Protein AF-0000000085178467 (afdb_homodimer)

Radius of gyration: 28.62 Å; Cα contacts (8 Å, |Δi|>4): 1856; chains: 2; bounding box: 77×89×68 Å

Nearest PDB structures (foldseek):
  3kfu-assembly1_C  TM=9.713E-01  e=3.709E-68  Thermus thermophilus HB8
  3kfu-assembly1_B  TM=9.721E-01  e=6.236E-68  Thermus thermophilus HB8
  3kfu-assembly1_A  TM=9.701E-01  e=4.985E-67  Thermus thermophilus HB8
  1n9w-assembly1_B  TM=9.573E-01  e=1.536E-62  Thermus thermophilus
  1n9w-assembly1_A  TM=9.645E-01  e=3.868E-62  Thermus thermophilus

Organism: NCBI:txid751945

Structure (mmCIF, N/CA/C/O backbone):
data_AF-0000000085178467-model_v1
#
loop_
_entity.id
_entity.type
_entity.pdbx_description
1 polymer 'Aspartate--tRNA(Asp/Asn) ligase'
#
loop_
_atom_site.group_PDB
_atom_site.id
_atom_site.type_symbol
_atom_site.label_atom_id
_atom_site.label_alt_id
_atom_site.label_comp_id
_atom_site.label_asym_id
_atom_site.label_entity_id
_atom_site.label_seq_id
_atom_site.pdbx_PDB_ins_code
_atom_site.Cart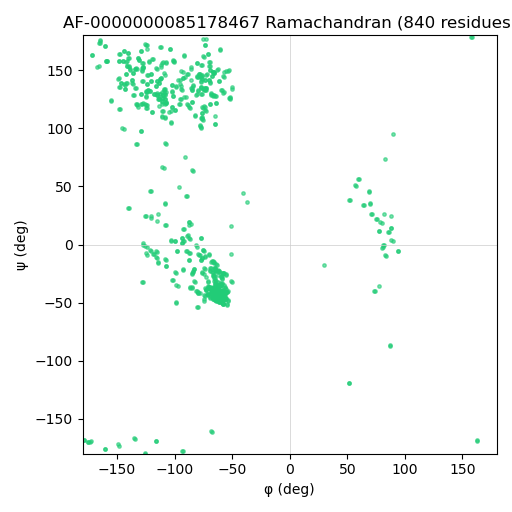n_x
_atom_site.Cartn_y
_atom_site.Cartn_z
_atom_site.occupancy
_atom_site.B_iso_or_equiv
_atom_site.auth_seq_id
_atom_site.auth_comp_id
_atom_site.auth_asym_id
_atom_site.auth_atom_id
_atom_site.pdbx_PDB_model_num
ATOM 1 N N . MET A 1 1 ? -7.258 33.625 -2.891 1 83.25 1 MET A N 1
ATOM 2 C CA . MET A 1 1 ? -7.016 32.188 -3.053 1 83.25 1 MET A CA 1
ATOM 3 C C . MET A 1 1 ? -5.52 31.891 -3.078 1 83.25 1 MET A C 1
ATOM 5 O O . MET A 1 1 ? -4.738 32.656 -3.654 1 83.25 1 MET A O 1
ATOM 9 N N . ARG A 1 2 ? -5.074 30.828 -2.461 1 95.56 2 ARG A N 1
ATOM 10 C CA . ARG A 1 2 ? -3.666 30.453 -2.385 1 95.56 2 ARG A CA 1
ATOM 11 C C . ARG A 1 2 ? -3.111 30.125 -3.766 1 95.56 2 ARG A C 1
ATOM 13 O O . ARG A 1 2 ? -3.75 29.406 -4.539 1 95.56 2 ARG A O 1
ATOM 20 N N . VAL A 1 3 ? -2.027 30.734 -4.105 1 97.88 3 VAL A N 1
ATOM 21 C CA . VAL A 1 3 ? -1.301 30.438 -5.332 1 97.88 3 VAL A CA 1
ATOM 22 C C . VAL A 1 3 ? 0.006 29.719 -4.992 1 97.88 3 VAL A C 1
ATOM 24 O O . VAL A 1 3 ? 0.707 30.109 -4.055 1 97.88 3 VAL A O 1
ATOM 27 N N . LEU A 1 4 ? 0.286 28.641 -5.715 1 97.81 4 LEU A N 1
ATOM 28 C CA . LEU A 1 4 ? 1.539 27.922 -5.512 1 97.81 4 LEU A CA 1
ATOM 29 C C . LEU A 1 4 ? 2.686 28.609 -6.242 1 97.81 4 LEU A C 1
ATOM 31 O O . LEU A 1 4 ? 2.471 29.266 -7.258 1 97.81 4 LEU A O 1
ATOM 35 N N . VAL A 1 5 ? 3.855 28.391 -5.793 1 97.31 5 VAL A N 1
ATOM 36 C CA . VAL A 1 5 ? 5.043 29.031 -6.348 1 97.31 5 VAL A CA 1
ATOM 37 C C . VAL A 1 5 ? 5.164 28.703 -7.832 1 97.31 5 VAL A C 1
ATOM 39 O O . VAL A 1 5 ? 5.453 29.578 -8.648 1 97.31 5 VAL A O 1
ATOM 42 N N . LYS A 1 6 ? 4.871 27.516 -8.211 1 95.44 6 LYS A N 1
ATOM 43 C CA . LYS A 1 6 ? 5.039 27.078 -9.594 1 95.44 6 LYS A CA 1
ATOM 44 C C . LYS A 1 6 ? 4.117 27.844 -10.531 1 95.44 6 LYS A C 1
ATOM 46 O O . LYS A 1 6 ? 4.375 27.938 -11.734 1 95.44 6 LYS A O 1
ATOM 51 N N . ASP A 1 7 ? 3.055 28.453 -10.031 1 97.12 7 ASP A N 1
ATOM 52 C CA . ASP A 1 7 ? 2.033 29.078 -10.859 1 97.12 7 ASP A CA 1
ATOM 53 C C . ASP A 1 7 ? 2.193 30.594 -10.867 1 97.12 7 ASP A C 1
ATOM 55 O O . ASP A 1 7 ? 1.408 31.312 -11.5 1 97.12 7 ASP A O 1
ATOM 59 N N . LEU A 1 8 ? 3.174 31.109 -10.25 1 97.56 8 LEU A N 1
ATOM 60 C CA . LEU A 1 8 ? 3.314 32.562 -10.016 1 97.56 8 LEU A CA 1
ATOM 61 C C . LEU A 1 8 ? 3.498 33.281 -11.336 1 97.56 8 LEU A C 1
ATOM 63 O O . LEU A 1 8 ? 3.094 34.469 -11.461 1 97.56 8 LEU A O 1
ATOM 67 N N . LYS A 1 9 ? 4.098 32.656 -12.289 1 96.88 9 LYS A N 1
ATOM 68 C CA . LYS A 1 9 ? 4.359 33.312 -13.57 1 96.88 9 LYS A CA 1
ATOM 69 C C . LYS A 1 9 ? 3.062 33.781 -14.227 1 96.88 9 LYS A C 1
ATOM 71 O O . LYS A 1 9 ? 3.051 34.781 -14.938 1 96.88 9 LYS A O 1
ATOM 76 N N . GLU A 1 10 ? 1.987 33.094 -13.945 1 97.56 10 GLU A N 1
ATOM 77 C CA . GLU A 1 10 ? 0.691 33.406 -14.539 1 97.56 10 GLU A CA 1
ATOM 78 C C . GLU A 1 10 ? 0.024 34.562 -13.797 1 97.56 10 GLU A C 1
ATOM 80 O O . GLU A 1 10 ? -1.027 35.062 -14.219 1 97.56 10 GLU A O 1
ATOM 85 N N . HIS A 1 11 ? 0.703 35.094 -12.734 1 98.06 11 HIS A N 1
ATOM 86 C CA . HIS A 1 11 ? 0.061 36.094 -11.898 1 98.06 11 HIS A CA 1
ATOM 87 C C . HIS A 1 11 ? 0.922 37.344 -11.789 1 98.06 11 HIS A C 1
ATOM 89 O O . HIS A 1 11 ? 0.85 38.062 -10.789 1 98.06 11 HIS A O 1
ATOM 95 N N . ILE A 1 12 ? 1.768 37.594 -12.719 1 97.62 12 ILE A N 1
ATOM 96 C CA . ILE A 1 12 ? 2.613 38.781 -12.711 1 97.62 12 ILE A CA 1
ATOM 97 C C . ILE A 1 12 ? 1.742 40.031 -12.711 1 97.62 12 ILE A C 1
ATOM 99 O O . ILE A 1 12 ? 0.8 40.125 -13.5 1 97.62 12 ILE A O 1
ATOM 103 N N . GLY A 1 13 ? 2.08 40.906 -11.867 1 97.94 13 GLY A N 1
ATOM 104 C CA . GLY A 1 13 ? 1.344 42.156 -11.758 1 97.94 13 GLY A CA 1
ATOM 105 C C . GLY A 1 13 ? 0.084 42.031 -10.922 1 97.94 13 GLY A C 1
ATOM 106 O O . GLY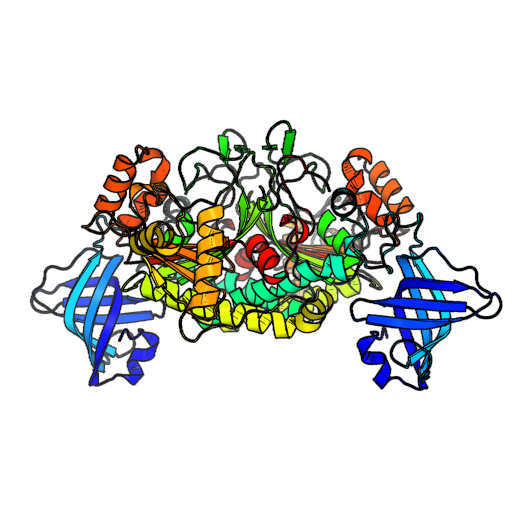 A 1 13 ? -0.607 43.031 -10.672 1 97.94 13 GLY A O 1
ATOM 107 N N . LYS A 1 14 ? -0.188 40.844 -10.422 1 98.12 14 LYS A N 1
ATOM 108 C CA . LYS A 1 14 ? -1.409 40.594 -9.664 1 98.12 14 LYS A CA 1
ATOM 109 C C . LYS A 1 14 ? -1.098 40.312 -8.195 1 98.12 14 LYS A C 1
ATOM 111 O O . LYS A 1 14 ? 0.024 39.938 -7.852 1 98.12 14 LYS A O 1
ATOM 116 N N . GLN A 1 15 ? -2.072 40.625 -7.355 1 98.12 15 GLN A N 1
ATOM 117 C CA . GLN A 1 15 ? -1.976 40.25 -5.949 1 98.12 15 GLN A CA 1
ATOM 118 C C . GLN A 1 15 ? -2.209 38.75 -5.754 1 98.12 15 GLN A C 1
ATOM 120 O O . GLN A 1 15 ? -3.131 38.188 -6.34 1 98.12 15 GLN A O 1
ATOM 125 N N . VAL A 1 16 ? -1.331 38.094 -4.957 1 98.38 16 VAL A N 1
ATOM 126 C CA . VAL A 1 16 ? -1.455 36.688 -4.676 1 98.38 16 VAL A CA 1
ATOM 127 C C . VAL A 1 16 ? -1.321 36.438 -3.174 1 98.38 16 VAL A C 1
ATOM 129 O O . VAL A 1 16 ? -0.893 37.312 -2.43 1 98.38 16 VAL A O 1
ATOM 132 N N . GLU A 1 17 ? -1.78 35.344 -2.729 1 98.44 17 GLU A N 1
ATOM 133 C CA . GLU A 1 17 ? -1.551 34.812 -1.387 1 98.44 17 GLU A CA 1
ATOM 134 C C . GLU A 1 17 ? -0.716 33.531 -1.428 1 98.44 17 GLU A C 1
ATOM 136 O O . GLU A 1 17 ? -1.05 32.594 -2.148 1 98.44 17 GLU A O 1
ATOM 141 N N . LEU A 1 18 ? 0.371 33.562 -0.674 1 98.38 18 LEU A N 1
ATOM 142 C CA . LEU A 1 18 ? 1.273 32.438 -0.592 1 98.38 18 LEU A CA 1
ATOM 143 C C . LEU A 1 18 ? 1.303 31.859 0.823 1 98.38 18 LEU A C 1
ATOM 145 O O . LEU A 1 18 ? 1.268 32.625 1.8 1 98.38 18 LEU A O 1
ATOM 149 N N . TRP A 1 19 ? 1.272 30.547 0.92 1 98.56 19 TRP A N 1
ATOM 150 C CA . TRP A 1 19 ? 1.538 29.828 2.158 1 98.56 19 TRP A CA 1
ATOM 151 C C . TRP A 1 19 ? 2.762 28.922 2.01 1 98.56 19 TRP A C 1
ATOM 153 O O . TRP A 1 19 ? 2.889 28.203 1.023 1 98.56 19 TRP A O 1
ATOM 163 N N . GLY A 1 20 ? 3.666 29.031 2.936 1 98.31 20 GLY A N 1
ATOM 164 C CA . GLY A 1 20 ? 4.863 28.203 2.875 1 98.31 20 GLY A CA 1
ATOM 165 C C . GLY A 1 20 ? 5.758 28.359 4.09 1 98.31 20 GLY A C 1
ATOM 166 O O . GLY A 1 20 ? 5.336 28.906 5.109 1 98.31 20 GLY A O 1
ATOM 167 N N . PHE A 1 21 ? 6.926 27.797 3.998 1 98 21 PHE A N 1
ATOM 168 C CA . PHE A 1 21 ? 7.918 27.859 5.066 1 98 21 PHE A CA 1
ATOM 169 C C . PHE A 1 21 ? 9 28.891 4.746 1 98 21 PHE A C 1
ATOM 171 O O . PHE A 1 21 ? 9.438 28.984 3.602 1 98 21 PHE A O 1
ATOM 178 N N . LEU A 1 22 ? 9.383 29.672 5.766 1 97.5 22 LEU A N 1
ATOM 179 C CA . LEU A 1 22 ? 10.539 30.547 5.625 1 97.5 22 LEU A CA 1
ATOM 180 C C . LEU A 1 22 ? 11.812 29.734 5.445 1 97.5 22 LEU A C 1
ATOM 182 O O . LEU A 1 22 ? 12.367 29.219 6.418 1 97.5 22 LEU A O 1
ATOM 186 N N . HIS A 1 23 ? 12.227 29.719 4.27 1 95.31 23 HIS A N 1
ATOM 187 C CA . HIS A 1 23 ? 13.367 28.875 3.902 1 95.31 23 HIS A CA 1
ATOM 188 C C . HIS A 1 23 ? 14.688 29.562 4.262 1 95.31 23 HIS A C 1
ATOM 190 O O . HIS A 1 23 ? 15.641 28.906 4.68 1 95.31 23 HIS A O 1
ATOM 196 N N . TRP A 1 24 ? 14.742 30.797 4.039 1 93.81 24 TRP A N 1
ATOM 197 C CA . TRP A 1 24 ? 15.906 31.625 4.301 1 93.81 24 TRP A CA 1
ATOM 198 C C . TRP A 1 24 ? 15.516 33.094 4.398 1 93.81 24 TRP A C 1
ATOM 200 O O . TRP A 1 24 ? 14.438 33.5 3.941 1 93.81 24 TRP A O 1
ATOM 210 N N . ARG A 1 25 ? 16.422 33.875 5.098 1 94.5 25 ARG A N 1
ATOM 211 C CA . ARG A 1 25 ? 16.094 35.281 5.223 1 94.5 25 ARG A CA 1
ATOM 212 C C . ARG A 1 25 ? 17.375 36.125 5.273 1 94.5 25 ARG A C 1
ATOM 214 O O . ARG A 1 25 ? 18.406 35.688 5.758 1 94.5 25 ARG A O 1
ATOM 221 N N . ARG A 1 26 ? 17.281 37.188 4.699 1 93.94 26 ARG A N 1
ATOM 222 C CA . ARG A 1 26 ? 18.266 38.281 4.805 1 93.94 26 ARG A CA 1
ATOM 223 C C . ARG A 1 26 ? 17.594 39.562 5.246 1 93.94 26 ARG A C 1
ATOM 225 O O . ARG A 1 26 ? 16.766 40.125 4.527 1 93.94 26 ARG A O 1
ATOM 232 N N . ASP A 1 27 ? 18 40.062 6.41 1 94.31 27 ASP A N 1
ATOM 233 C CA . ASP A 1 27 ? 17.406 41.219 7.031 1 94.31 27 ASP A CA 1
ATOM 234 C C . ASP A 1 27 ? 18.344 42.438 6.973 1 94.31 27 ASP A C 1
ATOM 236 O O . ASP A 1 27 ? 19.344 42.469 7.703 1 94.31 27 ASP A O 1
ATOM 240 N N . LEU A 1 28 ? 18.031 43.375 6.199 1 92.56 28 LEU A N 1
ATOM 241 C CA . LEU A 1 28 ? 18.828 44.594 6.039 1 92.56 28 LEU A CA 1
ATOM 242 C C . LEU A 1 28 ? 18.156 45.781 6.684 1 92.56 28 LEU A C 1
ATOM 244 O O . LEU A 1 28 ? 18.453 46.938 6.359 1 92.56 28 LEU A O 1
ATOM 248 N N . GLY A 1 29 ? 17.203 45.531 7.543 1 90.44 29 GLY A N 1
ATOM 249 C CA . GLY A 1 29 ? 16.484 46.594 8.242 1 90.44 29 GLY A CA 1
ATOM 250 C C . GLY A 1 29 ? 15.297 47.094 7.449 1 90.44 29 GLY A C 1
ATOM 251 O O . GLY A 1 29 ? 14.211 46.531 7.488 1 90.44 29 GLY A O 1
ATOM 252 N N . LYS A 1 30 ? 15.578 48.031 6.621 1 92.12 30 LYS A N 1
ATOM 253 C CA . LYS A 1 30 ? 14.508 48.656 5.863 1 92.12 30 LYS A CA 1
ATOM 254 C C . LYS A 1 30 ? 14.031 47.781 4.727 1 92.12 30 LYS A C 1
ATOM 256 O O . LYS A 1 30 ? 12.906 47.906 4.238 1 92.12 30 LYS A O 1
ATOM 261 N N . ILE A 1 31 ? 14.891 46.906 4.301 1 95.06 31 ILE A N 1
ATOM 262 C CA . ILE A 1 31 ? 14.547 45.938 3.264 1 95.06 31 ILE A CA 1
ATOM 263 C C . ILE A 1 31 ? 14.914 44.531 3.732 1 95.06 31 ILE A C 1
ATOM 265 O O . ILE A 1 31 ? 16 44.312 4.277 1 95.06 31 ILE A O 1
ATOM 269 N N . GLN A 1 32 ? 13.977 43.688 3.609 1 97.06 32 GLN A N 1
ATOM 270 C CA . GLN A 1 32 ? 14.164 42.281 3.988 1 97.06 32 GLN A CA 1
ATOM 271 C C . GLN A 1 32 ? 13.844 41.344 2.826 1 97.06 32 GLN A C 1
ATOM 273 O O . GLN A 1 32 ? 12.836 41.531 2.135 1 97.06 32 GLN A O 1
ATOM 278 N N . PHE A 1 33 ? 14.742 40.406 2.561 1 96.75 33 PHE A N 1
ATOM 279 C CA . PHE A 1 33 ? 14.555 39.375 1.542 1 96.75 33 PHE A CA 1
ATOM 280 C C . PHE A 1 33 ? 14.297 38.031 2.184 1 96.75 33 PHE A C 1
ATOM 282 O O . PHE A 1 33 ? 15.109 37.531 2.969 1 96.75 33 PHE A O 1
ATOM 289 N N . LEU A 1 34 ? 13.195 37.469 1.866 1 97.25 34 LEU A N 1
ATOM 290 C CA . LEU A 1 34 ? 12.844 36.125 2.348 1 97.25 34 LEU A CA 1
ATOM 291 C C . LEU A 1 34 ? 12.742 35.125 1.189 1 97.25 34 LEU A C 1
ATOM 293 O O . LEU A 1 34 ? 12.289 35.5 0.1 1 97.25 34 LEU A O 1
ATOM 297 N N . LEU A 1 35 ? 13.195 33.969 1.374 1 96.75 35 LEU A N 1
ATOM 298 C CA . LEU A 1 35 ? 12.859 32.844 0.495 1 96.75 35 LEU A CA 1
ATOM 299 C C . LEU A 1 35 ? 11.758 31.984 1.111 1 96.75 35 LEU A C 1
ATOM 301 O O . LEU A 1 35 ? 11.938 31.438 2.197 1 96.75 35 LEU A O 1
ATOM 305 N N . LEU A 1 36 ? 10.625 31.969 0.413 1 97.69 36 LEU A N 1
ATOM 306 C CA . LEU A 1 36 ? 9.484 31.172 0.859 1 97.69 36 LEU A CA 1
ATOM 307 C C . LEU A 1 36 ? 9.375 29.875 0.066 1 97.69 36 LEU A C 1
ATOM 309 O O . LEU A 1 36 ? 9.367 29.891 -1.167 1 97.69 36 LEU A O 1
ATOM 313 N N . ARG A 1 37 ? 9.281 28.719 0.82 1 96.56 37 ARG A N 1
ATOM 314 C CA . ARG A 1 37 ? 9.211 27.406 0.189 1 96.56 37 ARG A CA 1
ATOM 315 C C . ARG A 1 37 ? 7.84 26.781 0.387 1 96.56 37 ARG A C 1
ATOM 317 O O . ARG A 1 37 ? 7.367 26.656 1.518 1 96.56 37 ARG A O 1
ATOM 324 N N . ASP A 1 38 ? 7.211 26.453 -0.693 1 96.62 38 ASP A N 1
ATOM 325 C CA . ASP A 1 38 ? 6.055 25.562 -0.604 1 96.62 38 ASP A CA 1
ATOM 326 C C . ASP A 1 38 ? 6.316 24.25 -1.323 1 96.62 38 ASP A C 1
ATOM 328 O O . ASP A 1 38 ? 7.461 23.922 -1.633 1 96.62 38 ASP A O 1
ATOM 332 N N . ARG A 1 39 ? 5.34 23.422 -1.535 1 95.19 39 ARG A N 1
ATOM 333 C CA . ARG A 1 39 ? 5.531 22.078 -2.041 1 95.19 39 ARG A CA 1
ATOM 334 C C . ARG A 1 39 ? 5.969 22.094 -3.502 1 95.19 39 ARG A C 1
ATOM 336 O O . ARG A 1 39 ? 6.367 21.062 -4.047 1 95.19 39 ARG A O 1
ATOM 343 N N . THR A 1 40 ? 5.938 23.297 -4.152 1 95 40 THR A N 1
ATOM 344 C CA . THR A 1 40 ? 6.176 23.297 -5.59 1 95 40 THR A CA 1
ATOM 345 C C . THR A 1 40 ? 7.449 24.078 -5.922 1 95 40 THR A C 1
ATOM 347 O O . THR A 1 40 ? 7.902 24.078 -7.066 1 95 40 THR A O 1
ATOM 350 N N . GLY A 1 41 ? 7.945 24.766 -4.926 1 93.62 41 GLY A N 1
ATOM 351 C CA . GLY A 1 41 ? 9.164 25.5 -5.211 1 93.62 41 GLY A CA 1
ATOM 352 C C . GLY A 1 41 ? 9.461 26.578 -4.188 1 93.62 41 GLY A C 1
ATOM 353 O O . GLY A 1 41 ? 8.922 26.562 -3.078 1 93.62 41 GLY A O 1
ATOM 354 N N . ILE A 1 42 ? 10.43 27.453 -4.512 1 95.06 42 ILE A N 1
ATOM 355 C CA . ILE A 1 42 ? 10.898 28.531 -3.656 1 95.06 42 ILE A CA 1
ATOM 356 C C . ILE A 1 42 ? 10.773 29.859 -4.395 1 95.06 42 ILE A C 1
ATOM 358 O O . ILE A 1 42 ? 11.078 29.953 -5.586 1 95.06 42 ILE A O 1
ATOM 362 N N . VAL A 1 43 ? 10.32 30.906 -3.697 1 97.44 43 VAL A N 1
ATOM 363 C CA . VAL A 1 43 ? 10.195 32.25 -4.305 1 97.44 43 VAL A CA 1
ATOM 364 C C . VAL A 1 43 ? 10.719 33.312 -3.34 1 97.44 43 VAL A C 1
ATOM 366 O O . VAL A 1 43 ? 10.641 33.125 -2.121 1 97.44 43 VAL A O 1
ATOM 369 N N . GLN A 1 44 ? 11.273 34.344 -3.885 1 98.31 44 GLN A N 1
ATOM 370 C CA . GLN A 1 44 ? 11.727 35.469 -3.08 1 98.31 44 GLN A CA 1
ATOM 371 C C . GLN A 1 44 ? 10.555 36.375 -2.699 1 98.31 44 GLN A C 1
ATOM 373 O O . GLN A 1 44 ? 9.703 36.688 -3.539 1 98.31 44 GLN A O 1
ATOM 378 N N . VAL A 1 45 ? 10.484 36.719 -1.453 1 98.25 45 VAL A N 1
ATOM 379 C CA . VAL A 1 45 ? 9.531 37.688 -0.916 1 98.25 45 VAL A CA 1
ATOM 380 C C . VAL A 1 45 ? 10.273 38.906 -0.368 1 98.25 45 VAL A C 1
ATOM 382 O O . VAL A 1 45 ? 11.25 38.781 0.365 1 98.25 45 VAL A O 1
ATOM 385 N N . VAL A 1 46 ? 9.836 40.031 -0.771 1 97.94 46 VAL A N 1
ATOM 386 C CA . VAL A 1 46 ? 10.453 41.281 -0.309 1 97.94 46 VAL A CA 1
ATOM 387 C C . VAL A 1 46 ? 9.516 42 0.649 1 97.94 46 VAL A C 1
ATOM 389 O O . VAL A 1 46 ? 8.344 42.219 0.332 1 97.94 46 VAL A O 1
ATOM 392 N N . THR A 1 47 ? 10.047 42.344 1.735 1 96.69 47 THR A N 1
ATOM 393 C CA . THR A 1 47 ? 9.328 43.094 2.752 1 96.69 47 THR A CA 1
ATOM 394 C C . THR A 1 47 ? 10.289 44 3.535 1 96.69 47 THR A C 1
ATOM 396 O O . THR A 1 47 ? 11.406 44.25 3.084 1 96.69 47 THR A O 1
ATOM 399 N N . GLY A 1 48 ? 9.719 44.656 4.691 1 93.06 48 GLY A N 1
ATOM 400 C CA . GLY A 1 48 ? 10.617 45.5 5.477 1 93.06 48 GLY A CA 1
ATOM 401 C C . GLY A 1 48 ? 10.039 45.906 6.812 1 93.06 48 GLY A C 1
ATOM 402 O O . GLY A 1 48 ? 8.82 45.875 7 1 93.06 48 GLY A O 1
ATOM 403 N N . GLY A 1 49 ? 10.984 46.156 7.758 1 89.31 49 GLY A N 1
ATOM 404 C CA . GLY A 1 49 ? 10.656 46.812 9.008 1 89.31 49 GLY A CA 1
ATOM 405 C C . GLY A 1 49 ? 9.977 45.906 10.016 1 89.31 49 GLY A C 1
ATOM 406 O O . GLY A 1 49 ? 9.359 46.375 10.969 1 89.31 49 GLY A O 1
ATOM 407 N N . GLN A 1 50 ? 9.977 44.625 9.75 1 90.62 50 GLN A N 1
ATOM 408 C CA . GLN A 1 50 ? 9.289 43.75 10.664 1 90.62 50 GLN A CA 1
ATOM 409 C C . GLN A 1 50 ? 10.266 42.781 11.328 1 90.62 50 GLN A C 1
ATOM 411 O O . GLN A 1 50 ? 11.383 42.562 10.836 1 90.62 50 GLN A O 1
ATOM 416 N N . ARG A 1 51 ? 9.922 42.375 12.492 1 92.75 51 ARG A N 1
ATOM 417 C CA . ARG A 1 51 ? 10.664 41.312 13.148 1 92.75 51 ARG A CA 1
ATOM 418 C C . ARG A 1 51 ? 10.344 39.969 12.516 1 92.75 51 ARG A C 1
ATOM 420 O O . ARG A 1 51 ? 9.195 39.5 12.547 1 92.75 51 ARG A O 1
ATOM 427 N N . LEU A 1 52 ? 11.32 39.344 11.984 1 94.62 52 LEU A N 1
ATOM 428 C CA . LEU A 1 52 ? 11.133 38.094 11.266 1 94.62 52 LEU A CA 1
ATOM 429 C C . LEU A 1 52 ? 11.328 36.906 12.195 1 94.62 52 LEU A C 1
ATOM 431 O O . LEU A 1 52 ? 12.203 36.938 13.07 1 94.62 52 LEU A O 1
ATOM 435 N N . PRO A 1 53 ? 10.539 35.844 12.008 1 96.81 53 PRO A N 1
ATOM 436 C CA . PRO A 1 53 ? 10.742 34.625 12.781 1 96.81 53 PRO A CA 1
ATOM 437 C C . PRO A 1 53 ? 11.953 33.812 12.312 1 96.81 53 PRO A C 1
ATOM 439 O O . PRO A 1 53 ? 12.641 34.219 11.375 1 96.81 53 PRO A O 1
ATOM 442 N N . LEU A 1 54 ? 12.219 32.719 13.023 1 96.38 54 LEU A N 1
ATOM 443 C CA . LEU A 1 54 ? 13.281 31.797 12.633 1 96.38 54 LEU A CA 1
ATOM 444 C C . LEU A 1 54 ? 12.914 31.047 11.352 1 96.38 54 LEU A C 1
ATOM 446 O O . LEU A 1 54 ? 11.734 30.844 11.062 1 96.38 54 LEU A O 1
ATOM 450 N N . PRO A 1 55 ? 13.953 30.609 10.602 1 95.56 55 PRO A N 1
ATOM 451 C CA . PRO A 1 55 ? 13.68 29.75 9.453 1 95.56 55 PRO A CA 1
ATOM 452 C C . PRO A 1 55 ? 12.844 28.516 9.82 1 95.56 55 PRO A C 1
ATOM 454 O O . PRO A 1 55 ? 12.883 28.062 10.969 1 95.56 55 PRO A O 1
ATOM 457 N N . GLU A 1 56 ? 12.016 28.031 8.836 1 96.75 56 GLU A N 1
ATOM 458 C CA . GLU A 1 56 ? 11.117 26.891 8.938 1 96.75 56 GLU A CA 1
ATOM 459 C C . GLU A 1 56 ? 9.812 27.266 9.633 1 96.75 56 GLU A C 1
ATOM 461 O O . GLU A 1 56 ? 8.898 26.453 9.75 1 96.75 56 GLU A O 1
ATOM 466 N N . SER A 1 57 ? 9.727 28.531 10.07 1 98.19 57 SER A N 1
ATOM 467 C CA . SER A 1 57 ? 8.414 29.016 10.469 1 98.19 57 SER A CA 1
ATOM 468 C C . SER A 1 57 ? 7.43 28.984 9.305 1 98.19 57 SER A C 1
ATOM 470 O O . SER A 1 57 ? 7.809 29.266 8.164 1 98.19 57 SER A O 1
ATOM 472 N N . SER A 1 58 ? 6.199 28.609 9.555 1 98.5 58 SER A N 1
ATOM 473 C CA . SER A 1 58 ? 5.176 28.672 8.516 1 98.5 58 SER A CA 1
ATOM 474 C C . SER A 1 58 ? 4.574 30.062 8.414 1 98.5 58 SER A C 1
ATOM 476 O O . SER A 1 58 ? 4.273 30.703 9.422 1 98.5 58 SER A O 1
ATOM 478 N N . LEU A 1 59 ? 4.402 30.516 7.137 1 98.44 59 LEU A N 1
ATOM 479 C CA . LEU A 1 59 ? 3.994 31.891 6.891 1 98.44 59 LEU A CA 1
ATOM 480 C C . LEU A 1 59 ? 2.855 31.938 5.879 1 98.44 59 LEU A C 1
ATOM 482 O O . LEU A 1 59 ? 2.727 31.062 5.031 1 98.44 59 LEU A O 1
ATOM 486 N N . ARG A 1 60 ? 2.049 32.969 6.02 1 98.38 60 ARG A N 1
ATOM 487 C CA . ARG A 1 60 ? 1.119 33.438 5.004 1 98.38 60 ARG A CA 1
ATOM 488 C C . ARG A 1 60 ? 1.524 34.812 4.5 1 98.38 60 ARG A C 1
ATOM 490 O O . ARG A 1 60 ? 1.721 35.75 5.293 1 98.38 60 ARG A O 1
ATOM 497 N N . VAL A 1 61 ? 1.683 34.969 3.203 1 98.25 61 VAL A N 1
ATOM 498 C CA . VAL A 1 61 ? 2.141 36.219 2.615 1 98.25 61 VAL A CA 1
ATOM 499 C C . VAL A 1 61 ? 1.142 36.688 1.561 1 98.25 61 VAL A C 1
ATOM 501 O O . VAL A 1 61 ? 0.726 35.906 0.699 1 98.25 61 VAL A O 1
ATOM 504 N N . ARG A 1 62 ? 0.689 37.875 1.645 1 98.38 62 ARG A N 1
ATOM 505 C CA . ARG A 1 62 ? -0.084 38.531 0.603 1 98.38 62 ARG A CA 1
ATOM 506 C C . ARG A 1 62 ? 0.725 39.656 -0.054 1 98.38 62 ARG A C 1
ATOM 508 O O . ARG A 1 62 ? 1.342 40.469 0.635 1 98.38 62 ARG A O 1
ATOM 515 N N . GLY A 1 63 ? 0.781 39.625 -1.351 1 98.31 63 GLY A N 1
ATOM 516 C CA . GLY A 1 63 ? 1.55 40.656 -2.049 1 98.31 63 GLY A CA 1
ATOM 517 C C . GLY A 1 63 ? 1.39 40.594 -3.557 1 98.31 63 GLY A C 1
ATOM 518 O O . GLY A 1 63 ? 0.546 39.844 -4.066 1 98.31 63 GLY A O 1
ATOM 519 N N . VAL A 1 64 ? 2.258 41.375 -4.301 1 98.5 64 VAL A N 1
ATOM 520 C CA . VAL A 1 64 ? 2.164 41.5 -5.75 1 98.5 64 VAL A CA 1
ATOM 521 C C . VAL A 1 64 ? 3.357 40.812 -6.406 1 98.5 64 VAL A C 1
ATOM 523 O O . VAL A 1 64 ? 4.504 41 -5.992 1 98.5 64 VAL A O 1
ATOM 526 N N . VAL A 1 65 ? 3.027 39.969 -7.414 1 98.38 65 VAL A N 1
ATOM 527 C CA . VAL A 1 65 ? 4.09 39.281 -8.141 1 98.38 65 VAL A CA 1
ATOM 528 C C . VAL A 1 65 ? 4.75 40.25 -9.125 1 98.38 65 VAL A C 1
ATOM 530 O O . VAL A 1 65 ? 4.062 40.938 -9.906 1 98.38 65 VAL A O 1
ATOM 533 N N . VAL A 1 66 ? 6.059 40.344 -9.117 1 98.12 66 VAL A N 1
ATOM 534 C CA . VAL A 1 66 ? 6.777 41.219 -10.055 1 98.12 66 VAL A CA 1
ATOM 535 C C . VAL A 1 66 ? 7.957 40.469 -10.656 1 98.12 66 VAL A C 1
ATOM 537 O O . VAL A 1 66 ? 8.469 39.5 -10.055 1 98.12 66 VAL A O 1
ATOM 540 N N . GLU A 1 67 ? 8.281 40.844 -11.805 1 97.25 67 GLU A N 1
ATOM 541 C CA . GLU A 1 67 ? 9.5 40.312 -12.406 1 97.25 67 GLU A CA 1
ATOM 542 C C . GLU A 1 67 ? 10.742 40.938 -11.758 1 97.25 67 GLU A C 1
ATOM 544 O O . GLU A 1 67 ? 10.758 42.125 -11.438 1 97.25 67 GLU A O 1
ATOM 549 N N . SER A 1 68 ? 11.594 40.062 -11.484 1 95.25 68 SER A N 1
ATOM 550 C CA . SER A 1 68 ? 12.875 40.5 -10.922 1 95.25 68 SER A CA 1
ATOM 551 C C . SER A 1 68 ? 14.016 39.594 -11.422 1 95.25 68 SER A C 1
ATOM 553 O O . SER A 1 68 ? 14.266 38.531 -10.875 1 95.25 68 SER A O 1
ATOM 555 N N . PRO A 1 69 ? 14.727 40.062 -12.383 1 91.25 69 PRO A N 1
ATOM 556 C CA . PRO A 1 69 ? 15.805 39.25 -12.969 1 91.25 69 PRO A CA 1
ATOM 557 C C . PRO A 1 69 ? 16.844 38.812 -11.938 1 91.25 69 PRO A C 1
ATOM 559 O O . PRO A 1 69 ? 17.5 37.812 -12.109 1 91.25 69 PRO A O 1
ATOM 562 N N . LYS A 1 70 ? 16.969 39.562 -10.859 1 90.75 70 LYS A N 1
ATOM 563 C CA . LYS A 1 70 ? 17.984 39.281 -9.852 1 90.75 70 LYS A CA 1
ATOM 564 C C . LYS A 1 70 ? 17.5 38.219 -8.859 1 90.75 70 LYS A C 1
ATOM 566 O O . LYS A 1 70 ? 18.297 37.625 -8.148 1 90.75 70 LYS A O 1
ATOM 571 N N . ALA A 1 71 ? 16.234 38.062 -8.719 1 91.19 71 ALA A N 1
ATOM 572 C CA . ALA A 1 71 ? 15.672 37.094 -7.777 1 91.19 71 ALA A CA 1
ATOM 573 C C . ALA A 1 71 ? 15.789 35.656 -8.32 1 91.19 71 ALA A C 1
ATOM 575 O O . ALA A 1 71 ? 15.727 35.438 -9.531 1 91.19 71 ALA A O 1
ATOM 576 N N . PRO A 1 72 ? 16.016 34.688 -7.434 1 85.25 72 PRO A N 1
ATOM 577 C CA . PRO A 1 72 ? 15.945 33.312 -7.879 1 85.25 72 PRO A CA 1
ATOM 578 C C . PRO A 1 72 ? 14.648 32.969 -8.617 1 85.25 72 PRO A C 1
ATOM 580 O O . PRO A 1 72 ? 13.555 33.25 -8.109 1 85.25 72 PRO A O 1
ATOM 583 N N . GLY A 1 73 ? 14.719 32.406 -9.852 1 86.5 73 GLY A N 1
ATOM 584 C CA . GLY A 1 73 ? 13.555 32.062 -10.656 1 86.5 73 GLY A CA 1
ATOM 585 C C . GLY A 1 73 ? 13.016 33.25 -11.445 1 86.5 73 GLY A C 1
ATOM 586 O O . GLY A 1 73 ? 12.086 33.094 -12.242 1 86.5 73 GLY A O 1
ATOM 587 N N . GLY A 1 74 ? 13.5 34.469 -11.188 1 93.5 74 GLY A N 1
ATOM 588 C CA . GLY A 1 74 ? 13.18 35.625 -12 1 93.5 74 GLY A CA 1
ATOM 589 C C . GLY A 1 74 ? 11.93 36.375 -11.539 1 93.5 74 GLY A C 1
ATOM 590 O O . GLY A 1 74 ? 11.422 37.25 -12.234 1 93.5 74 GLY A O 1
ATOM 591 N N . LEU A 1 75 ? 11.344 35.906 -10.438 1 97.06 75 LEU A N 1
ATOM 592 C CA . LEU A 1 75 ? 10.141 36.5 -9.875 1 97.06 75 LEU A CA 1
ATOM 593 C C . LEU A 1 75 ? 10.32 36.812 -8.398 1 97.06 75 LEU A C 1
ATOM 595 O O . LEU A 1 75 ? 11.109 36.156 -7.711 1 97.06 75 LEU A O 1
ATOM 599 N N . GLU A 1 76 ? 9.695 37.75 -7.938 1 98.06 76 GLU A N 1
ATOM 600 C CA . GLU A 1 76 ? 9.586 38.031 -6.504 1 98.06 76 GLU A CA 1
ATOM 601 C C . GLU A 1 76 ? 8.195 38.531 -6.145 1 98.06 76 GLU A C 1
ATOM 603 O O . GLU A 1 76 ? 7.43 38.938 -7.02 1 98.06 76 GLU A O 1
ATOM 608 N N . VAL A 1 77 ? 7.852 38.375 -4.922 1 98.44 77 VAL A N 1
ATOM 609 C CA . VAL A 1 77 ? 6.578 38.875 -4.41 1 98.44 77 VAL A CA 1
ATOM 610 C C . VAL A 1 77 ? 6.824 40.031 -3.459 1 98.44 77 VAL A C 1
ATOM 612 O O . VAL A 1 77 ? 7.516 39.906 -2.451 1 98.44 77 VAL A O 1
ATOM 615 N N . GLN A 1 78 ? 6.363 41.219 -3.857 1 98.31 78 GLN A N 1
ATOM 616 C CA . GLN A 1 78 ? 6.387 42.344 -2.961 1 98.31 78 GLN A CA 1
ATOM 617 C C . GLN A 1 78 ? 5.277 42.25 -1.913 1 98.31 78 GLN A C 1
ATOM 619 O O . GLN A 1 78 ? 4.113 42.531 -2.205 1 98.31 78 GLN A O 1
ATOM 624 N N . ALA A 1 79 ? 5.688 42 -0.664 1 97.94 79 ALA A N 1
ATOM 625 C CA . ALA A 1 79 ? 4.727 41.656 0.386 1 97.94 79 ALA A CA 1
ATOM 626 C C . ALA A 1 79 ? 3.99 42.906 0.87 1 97.94 79 ALA A C 1
ATOM 628 O O . ALA A 1 79 ? 4.605 43.969 1.08 1 97.94 79 ALA A O 1
ATOM 629 N N . GLU A 1 80 ? 2.746 42.781 0.993 1 97.25 80 GLU A N 1
ATOM 630 C CA . GLU A 1 80 ? 1.897 43.781 1.622 1 97.25 80 GLU A CA 1
ATOM 631 C C . GLU A 1 80 ? 1.521 43.375 3.043 1 97.25 80 GLU A C 1
ATOM 633 O O . GLU A 1 80 ? 1.242 44.219 3.885 1 97.25 80 GLU A O 1
ATOM 638 N N . ALA A 1 81 ? 1.441 42.125 3.213 1 97 81 ALA A N 1
ATOM 639 C CA . ALA A 1 81 ? 1.151 41.562 4.531 1 97 81 ALA A CA 1
ATOM 640 C C . ALA A 1 81 ? 1.877 40.219 4.73 1 97 81 ALA A C 1
ATOM 642 O O . ALA A 1 81 ? 1.979 39.406 3.805 1 97 81 ALA A O 1
ATOM 643 N N . LEU A 1 82 ? 2.414 40.031 5.918 1 97.19 82 LEU A N 1
ATOM 644 C CA . LEU A 1 82 ? 3.09 38.781 6.324 1 97.19 82 LEU A CA 1
ATOM 645 C C . LEU A 1 82 ? 2.596 38.344 7.688 1 97.19 82 LEU A C 1
ATOM 647 O O . LEU A 1 82 ? 2.662 39.062 8.664 1 97.19 82 LEU A O 1
ATOM 651 N N . GLU A 1 83 ? 2.014 37.125 7.711 1 97.69 83 GLU A N 1
ATOM 652 C CA . GLU A 1 83 ? 1.503 36.531 8.945 1 97.69 83 GLU A CA 1
ATOM 653 C C . GLU A 1 83 ? 2.268 35.281 9.305 1 97.69 83 GLU A C 1
ATOM 655 O O . GLU A 1 83 ? 2.455 34.375 8.461 1 97.69 83 GLU A O 1
ATOM 660 N N . VAL A 1 84 ? 2.754 35.188 10.531 1 97.94 84 VAL A N 1
ATOM 661 C CA . VAL A 1 84 ? 3.371 33.969 11.031 1 97.94 84 VAL A CA 1
ATOM 662 C C . VAL A 1 84 ? 2.291 33 11.5 1 97.94 84 VAL A C 1
ATOM 664 O O . VAL A 1 84 ? 1.636 33.219 12.516 1 97.94 84 VAL A O 1
ATOM 667 N N . LEU A 1 85 ? 2.092 31.891 10.781 1 97.69 85 LEU A N 1
ATOM 668 C CA . LEU A 1 85 ? 1.1 30.891 11.141 1 97.69 85 LEU A CA 1
ATOM 669 C C . LEU A 1 85 ? 1.572 30.062 12.336 1 97.69 85 LEU A C 1
ATOM 671 O O . LEU A 1 85 ? 0.798 29.797 13.258 1 97.69 85 LEU A O 1
ATOM 675 N N . SER A 1 86 ? 2.801 29.609 12.273 1 98 86 SER A N 1
ATOM 676 C CA . SER A 1 86 ? 3.477 28.875 13.344 1 98 86 SER A CA 1
ATOM 677 C C . SER A 1 86 ? 4.977 29.156 13.344 1 98 86 SER A C 1
ATOM 679 O O . SER A 1 86 ? 5.664 28.875 12.359 1 98 86 SER A O 1
ATOM 681 N N . PRO A 1 87 ? 5.461 29.766 14.414 1 97.75 87 PRO A N 1
ATOM 682 C CA . PRO A 1 87 ? 6.891 30.078 14.461 1 97.75 87 PRO A CA 1
ATOM 683 C C . PRO A 1 87 ? 7.75 28.859 14.789 1 97.75 87 PRO A C 1
ATOM 685 O O . PRO A 1 87 ? 7.328 27.984 15.555 1 97.75 87 PRO A O 1
ATOM 688 N N . ALA A 1 88 ? 8.914 28.828 14.188 1 97.5 88 ALA A N 1
ATOM 689 C CA . ALA A 1 88 ? 9.938 27.906 14.688 1 97.5 88 ALA A CA 1
ATOM 690 C C . ALA A 1 88 ? 10.453 28.359 16.047 1 97.5 88 ALA A C 1
ATOM 692 O O . ALA A 1 88 ? 10.672 29.562 16.266 1 97.5 88 ALA A O 1
ATOM 693 N N . LEU A 1 89 ? 10.648 27.422 16.891 1 97.62 89 LEU A N 1
ATOM 694 C CA . LEU A 1 89 ? 11.047 27.75 18.25 1 97.62 89 LEU A CA 1
ATOM 695 C C . LEU A 1 89 ? 12.547 27.578 18.438 1 97.62 89 LEU A C 1
ATOM 697 O O . LEU A 1 89 ? 13.141 28.172 19.344 1 97.62 89 LEU A O 1
ATOM 701 N N . GLU A 1 90 ? 13.109 26.75 17.594 1 95.38 90 GLU A N 1
ATOM 702 C CA . GLU A 1 90 ? 14.539 26.453 17.625 1 95.38 90 GLU A CA 1
ATOM 703 C C . GLU A 1 90 ? 15.117 26.391 16.203 1 95.38 90 GLU A C 1
ATOM 705 O O . GLU A 1 90 ? 14.383 26.125 15.25 1 95.38 90 GLU A O 1
ATOM 710 N N . PRO A 1 91 ? 16.406 26.75 16.125 1 93.75 91 PRO A N 1
ATOM 711 C CA . PRO A 1 91 ? 17.031 26.469 14.828 1 93.75 91 PRO A CA 1
ATOM 712 C C . PRO A 1 91 ? 17.062 24.984 14.492 1 93.75 91 PRO A C 1
ATOM 714 O O . PRO A 1 91 ? 17.094 24.141 15.398 1 93.75 91 PRO A O 1
ATOM 717 N N . THR A 1 92 ? 17.031 24.75 13.266 1 91.12 92 THR A N 1
ATOM 718 C CA . THR A 1 92 ? 17.125 23.344 12.852 1 91.12 92 THR A CA 1
ATOM 719 C C . THR A 1 92 ? 18.5 22.781 13.18 1 91.12 92 THR A C 1
ATOM 721 O O . THR A 1 92 ? 19.5 23.5 13.172 1 91.12 92 THR A O 1
ATOM 724 N N . PRO A 1 93 ? 18.5 21.5 13.461 1 86.19 93 PRO A N 1
ATOM 725 C CA . PRO A 1 93 ? 19.797 20.891 13.766 1 86.19 93 PRO A CA 1
ATOM 726 C C . PRO A 1 93 ? 20.75 20.906 12.578 1 86.19 93 PRO A C 1
ATOM 728 O O . PRO A 1 93 ? 21.969 20.75 12.758 1 86.19 93 PRO A O 1
ATOM 731 N N . VAL A 1 94 ? 20.172 21 11.406 1 85.25 94 VAL A N 1
ATOM 732 C CA . VAL A 1 94 ? 20.953 21.109 10.18 1 85.25 94 VAL A CA 1
ATOM 733 C C . VAL A 1 94 ? 20.484 22.328 9.375 1 85.25 94 VAL A C 1
ATOM 735 O O . VAL A 1 94 ? 19.344 22.766 9.523 1 85.25 94 VAL A O 1
ATOM 738 N N . GLU A 1 95 ? 21.438 22.828 8.633 1 84.38 95 GLU A N 1
ATOM 739 C CA . GLU A 1 95 ? 21.047 23.922 7.75 1 84.38 95 GLU A CA 1
ATOM 740 C C . GLU A 1 95 ? 20.328 23.406 6.512 1 84.38 95 GLU A C 1
ATOM 742 O O . GLU A 1 95 ? 20.953 23.016 5.531 1 84.38 95 GLU A O 1
ATOM 747 N N . ILE A 1 96 ? 19.125 23.5 6.449 1 84.81 96 ILE A N 1
ATOM 748 C CA . ILE A 1 96 ? 18.25 22.891 5.449 1 84.81 96 ILE A CA 1
ATOM 749 C C . ILE A 1 96 ? 18.594 23.438 4.066 1 84.81 96 ILE A C 1
ATOM 751 O O . ILE A 1 96 ? 18.719 22.688 3.104 1 84.81 96 ILE A O 1
ATOM 755 N N . PRO A 1 97 ? 18.922 24.781 3.963 1 75.94 97 PRO A N 1
ATOM 756 C CA . PRO A 1 97 ? 19.203 25.297 2.619 1 75.94 97 PRO A CA 1
ATOM 757 C C . PRO A 1 97 ? 20.547 24.828 2.078 1 75.94 97 PRO A C 1
ATOM 759 O O . PRO A 1 97 ? 20.781 24.891 0.871 1 75.94 97 PRO A O 1
ATOM 762 N N . LYS A 1 98 ? 21.516 24.547 2.982 1 69.12 98 LYS A N 1
ATOM 763 C CA . LYS A 1 98 ? 22.859 24.156 2.561 1 69.12 98 LYS A CA 1
ATOM 764 C C . LYS A 1 98 ? 23 22.625 2.545 1 69.12 98 LYS A C 1
ATOM 766 O O . LYS A 1 98 ? 23.641 22.047 3.426 1 69.12 98 LYS A O 1
ATOM 771 N N . GLU A 1 99 ? 22.156 21.953 1.988 1 60.84 99 GLU A N 1
ATOM 772 C CA . GLU A 1 99 ? 21.906 20.516 2.082 1 60.84 99 GLU A CA 1
ATOM 773 C C . GLU A 1 99 ? 23.188 19.719 1.857 1 60.84 99 GLU A C 1
ATOM 775 O O . GLU A 1 99 ? 23.141 18.5 1.659 1 60.84 99 GLU A O 1
ATOM 780 N N . GLU A 1 100 ? 24.328 20.312 1.93 1 59.5 100 GLU A N 1
ATOM 781 C CA . GLU A 1 100 ? 25.359 19.312 1.696 1 59.5 100 GLU A CA 1
ATOM 782 C C . GLU A 1 100 ? 25.375 18.266 2.814 1 59.5 100 GLU A C 1
ATOM 784 O O . GLU A 1 100 ? 25.125 18.594 3.977 1 59.5 100 GLU A O 1
ATOM 789 N N . TRP A 1 101 ? 24.984 17.047 2.533 1 54.94 101 TRP A N 1
ATOM 790 C CA . TRP A 1 101 ? 25.016 15.867 3.381 1 54.94 101 TRP A CA 1
ATOM 791 C C . TRP A 1 101 ? 26.266 15.852 4.246 1 54.94 101 TRP A C 1
ATOM 793 O O . TRP A 1 101 ? 26.844 14.789 4.504 1 54.94 101 TRP A O 1
ATOM 803 N N . ARG A 1 102 ? 26.609 17.078 4.645 1 57 102 ARG A N 1
ATOM 804 C CA . ARG A 1 102 ? 27.859 17.141 5.414 1 57 102 ARG A CA 1
ATOM 805 C C . ARG A 1 102 ? 27.625 16.734 6.867 1 57 102 ARG A C 1
ATOM 807 O O . ARG A 1 102 ? 28.562 16.531 7.621 1 57 102 ARG A O 1
ATOM 814 N N . ALA A 1 103 ? 26.391 16.609 7.105 1 68.06 103 ALA A N 1
ATOM 815 C CA . ALA A 1 103 ? 26.172 16.141 8.477 1 68.06 103 ALA A CA 1
ATOM 816 C C . ALA A 1 103 ? 26.422 14.641 8.602 1 68.06 103 ALA A C 1
ATOM 818 O O . ALA A 1 103 ? 26.281 13.898 7.625 1 68.06 103 ALA A O 1
ATOM 819 N N . HIS A 1 104 ? 26.891 14.312 9.695 1 77.88 104 HIS A N 1
ATOM 820 C CA . HIS A 1 104 ? 27.078 12.898 10.008 1 77.88 104 HIS A CA 1
ATOM 821 C C . HIS A 1 104 ? 25.812 12.102 9.727 1 77.88 104 HIS A C 1
ATOM 823 O O . HIS A 1 104 ? 24.703 12.562 10.031 1 77.88 104 HIS A O 1
ATOM 829 N N . PRO A 1 105 ? 25.969 11.008 9.094 1 77.12 105 PRO A N 1
ATOM 830 C CA . PRO A 1 105 ? 24.812 10.188 8.742 1 77.12 105 PRO A CA 1
ATOM 831 C C . PRO A 1 105 ? 23.891 9.922 9.922 1 77.12 105 PRO A C 1
ATOM 833 O O . PRO A 1 105 ? 22.656 9.938 9.773 1 77.12 105 PRO A O 1
ATOM 836 N N . ASP A 1 106 ? 24.422 9.844 11.047 1 79 106 ASP A N 1
ATOM 837 C CA . ASP A 1 106 ? 23.625 9.555 12.234 1 79 106 ASP A CA 1
ATOM 838 C C . ASP A 1 106 ? 22.734 10.742 12.602 1 79 106 ASP A C 1
ATOM 840 O O . ASP A 1 106 ? 21.609 10.555 13.062 1 79 106 ASP A O 1
ATOM 844 N N . THR A 1 107 ? 23.281 11.922 12.406 1 82.56 107 THR A N 1
ATOM 845 C CA . THR A 1 107 ? 22.516 13.117 12.695 1 82.56 107 THR A CA 1
ATOM 846 C C . THR A 1 107 ? 21.328 13.242 11.742 1 82.56 107 THR A C 1
ATOM 848 O O . THR A 1 107 ? 20.219 13.562 12.164 1 82.56 107 THR A O 1
ATOM 851 N N . LEU A 1 108 ? 21.578 12.922 10.539 1 85.12 108 LEU A N 1
ATOM 852 C CA . LEU A 1 108 ? 20.531 13 9.531 1 85.12 108 LEU A CA 1
ATOM 853 C C . LEU A 1 108 ? 19.406 12.008 9.836 1 85.12 108 LEU A C 1
ATOM 855 O O . LEU A 1 108 ? 18.234 12.328 9.672 1 85.12 108 LEU A O 1
ATOM 859 N N . LEU A 1 109 ? 19.828 10.922 10.336 1 88.44 109 LEU A N 1
ATOM 860 C CA . LEU A 1 109 ? 18.844 9.875 10.602 1 88.44 109 LEU A CA 1
ATOM 861 C C . LEU A 1 109 ? 18.156 10.109 11.945 1 88.44 109 LEU A C 1
ATOM 863 O O . LEU A 1 109 ? 16.969 9.797 12.102 1 88.44 109 LEU A O 1
ATOM 867 N N . GLU A 1 110 ? 18.891 10.695 12.844 1 86.81 110 GLU A N 1
ATOM 868 C CA . GLU A 1 110 ? 18.344 10.969 14.172 1 86.81 110 GLU A CA 1
ATOM 869 C C . GLU A 1 110 ? 17.281 12.055 14.117 1 86.81 110 GLU A C 1
ATOM 871 O O . GLU A 1 110 ? 16.266 11.977 14.82 1 86.81 110 GLU A O 1
ATOM 876 N N . TYR A 1 111 ? 17.484 13.039 13.297 1 89 111 TYR A N 1
ATOM 877 C CA . TYR A 1 111 ? 16.578 14.18 13.234 1 89 111 TYR A CA 1
ATOM 878 C C . TYR A 1 111 ? 15.75 14.156 11.953 1 89 111 TYR A C 1
ATOM 880 O O . TYR A 1 111 ? 15.453 15.203 11.375 1 89 111 TYR A O 1
ATOM 888 N N . ARG A 1 112 ? 15.414 12.906 11.539 1 90.94 112 ARG A N 1
ATOM 889 C CA . ARG A 1 112 ? 14.688 12.734 10.281 1 90.94 112 ARG A CA 1
ATOM 890 C C . ARG A 1 112 ? 13.406 13.562 10.273 1 90.94 112 ARG A C 1
ATOM 892 O O . ARG A 1 112 ? 12.977 14.047 9.227 1 90.94 112 ARG A O 1
ATOM 899 N N . TYR A 1 113 ? 12.867 13.844 11.445 1 88.75 113 TYR A N 1
ATOM 900 C CA . TYR A 1 113 ? 11.602 14.562 11.555 1 88.75 113 TYR A CA 1
ATOM 901 C C . TYR A 1 113 ? 11.734 15.992 11.039 1 88.75 113 TYR A C 1
ATOM 903 O O . TYR A 1 113 ? 10.734 16.641 10.727 1 88.75 113 TYR A O 1
ATOM 911 N N . VAL A 1 114 ? 12.992 16.5 10.867 1 90.88 114 VAL A N 1
ATOM 912 C CA . VAL A 1 114 ? 13.156 17.859 10.359 1 90.88 114 VAL A CA 1
ATOM 913 C C . VAL A 1 114 ? 14.094 17.844 9.156 1 90.88 114 VAL A C 1
ATOM 915 O O . VAL A 1 114 ? 13.906 18.609 8.211 1 90.88 114 VAL A O 1
ATOM 918 N N . THR A 1 115 ? 15.07 16.922 9.148 1 90.75 115 THR A N 1
ATOM 919 C CA . THR A 1 115 ? 16.062 16.922 8.078 1 90.75 115 THR A CA 1
ATOM 920 C C . THR A 1 115 ? 15.414 16.578 6.738 1 90.75 115 THR A C 1
ATOM 922 O O . THR A 1 115 ? 15.891 17 5.684 1 90.75 115 THR A O 1
ATOM 925 N N . LEU A 1 116 ? 14.32 15.906 6.742 1 94.19 116 LEU A N 1
ATOM 926 C CA . LEU A 1 116 ? 13.625 15.523 5.52 1 94.19 116 LEU A CA 1
ATOM 927 C C . LEU A 1 116 ? 13.047 16.75 4.816 1 94.19 116 LEU A C 1
ATOM 929 O O . LEU A 1 116 ? 12.641 16.656 3.654 1 94.19 116 LEU A O 1
ATOM 933 N N . ARG A 1 117 ? 12.977 17.859 5.484 1 93.94 117 ARG A N 1
ATOM 934 C CA . ARG A 1 117 ? 12.492 19.078 4.84 1 93.94 117 ARG A CA 1
ATOM 935 C C . ARG A 1 117 ? 13.484 19.578 3.791 1 93.94 117 ARG A C 1
ATOM 937 O O . ARG A 1 117 ? 13.141 20.406 2.949 1 93.94 117 ARG A O 1
ATOM 944 N N . GLY A 1 118 ? 14.734 19.125 3.916 1 91.38 118 GLY A N 1
ATOM 945 C CA . GLY A 1 118 ? 15.711 19.438 2.889 1 91.38 118 GLY A CA 1
ATOM 946 C C . GLY A 1 118 ? 15.422 18.781 1.557 1 91.38 118 GLY A C 1
ATOM 947 O O . GLY A 1 118 ? 14.977 17.625 1.514 1 91.38 118 GLY A O 1
ATOM 948 N N . GLU A 1 119 ? 15.719 19.453 0.476 1 90.38 119 GLU A N 1
ATOM 949 C CA . GLU A 1 119 ? 15.375 18.984 -0.864 1 90.38 119 GLU A CA 1
ATOM 950 C C . GLU A 1 119 ? 16.094 17.672 -1.192 1 90.38 119 GLU A C 1
ATOM 952 O O . GLU A 1 119 ? 15.484 16.75 -1.746 1 90.38 119 GLU A O 1
ATOM 957 N N . LYS A 1 120 ? 17.328 17.578 -0.899 1 91.19 120 LYS A N 1
ATOM 958 C CA . LYS A 1 120 ? 18.094 16.375 -1.208 1 91.19 120 LYS A CA 1
ATOM 959 C C . LYS A 1 120 ? 17.656 15.211 -0.318 1 91.19 120 LYS A C 1
ATOM 961 O O . LYS A 1 120 ? 17.578 14.07 -0.774 1 91.19 120 LYS A O 1
ATOM 966 N N . ALA A 1 121 ? 17.344 15.539 0.953 1 92.81 121 ALA A N 1
ATOM 967 C CA . ALA A 1 121 ? 17 14.492 1.909 1 92.81 121 ALA A CA 1
ATOM 968 C C . ALA A 1 121 ? 15.641 13.875 1.565 1 92.81 121 ALA A C 1
ATOM 970 O O . ALA A 1 121 ? 15.438 12.672 1.761 1 92.81 121 ALA A O 1
ATOM 971 N N . ARG A 1 122 ? 14.711 14.68 1.09 1 95.56 122 ARG A N 1
ATOM 972 C CA . ARG A 1 122 ? 13.375 14.156 0.822 1 95.56 122 ARG A CA 1
ATOM 973 C C . ARG A 1 122 ? 13.289 13.578 -0.584 1 95.56 122 ARG A C 1
ATOM 975 O O . ARG A 1 122 ? 12.328 12.875 -0.912 1 95.56 122 ARG A O 1
ATOM 982 N N . ALA A 1 123 ? 14.258 13.836 -1.441 1 96.56 123 ALA A N 1
ATOM 983 C CA . ALA A 1 123 ? 14.227 13.477 -2.857 1 96.56 123 ALA A CA 1
ATOM 984 C C . ALA A 1 123 ? 14.07 11.969 -3.039 1 96.56 123 ALA A C 1
ATOM 986 O O . ALA A 1 123 ? 13.242 11.516 -3.828 1 96.56 123 ALA A O 1
ATOM 987 N N . PRO A 1 124 ? 14.82 11.125 -2.271 1 97.75 124 PRO A N 1
ATOM 988 C CA . PRO A 1 124 ? 14.672 9.68 -2.457 1 97.75 124 PRO A CA 1
ATOM 989 C C . PRO A 1 124 ? 13.242 9.195 -2.203 1 97.75 124 PRO A C 1
ATOM 991 O O . PRO A 1 124 ? 12.773 8.273 -2.875 1 97.75 124 PRO A O 1
ATOM 994 N N . LEU A 1 125 ? 12.594 9.836 -1.253 1 98.25 125 LEU A N 1
ATOM 995 C CA . LEU A 1 125 ? 11.234 9.422 -0.909 1 98.25 125 LEU A CA 1
ATOM 996 C C . LEU A 1 125 ? 10.266 9.742 -2.043 1 98.25 125 LEU A C 1
ATOM 998 O O . LEU A 1 125 ? 9.359 8.953 -2.328 1 98.25 125 LEU A O 1
ATOM 1002 N N . ARG A 1 126 ? 10.492 10.844 -2.664 1 98.19 126 ARG A N 1
ATOM 1003 C CA . ARG A 1 126 ? 9.68 11.203 -3.818 1 98.19 126 ARG A CA 1
ATOM 1004 C C . ARG A 1 126 ? 9.906 10.234 -4.977 1 98.19 126 ARG A C 1
ATOM 1006 O O . ARG A 1 126 ? 8.953 9.812 -5.637 1 98.19 126 ARG A O 1
ATOM 1013 N N . VAL A 1 127 ? 11.117 9.922 -5.234 1 98.69 127 VAL A N 1
ATOM 1014 C CA . VAL A 1 127 ? 11.461 8.992 -6.305 1 98.69 127 VAL A CA 1
ATOM 1015 C C . VAL A 1 127 ? 10.852 7.621 -6.012 1 98.69 127 VAL A C 1
ATOM 1017 O O . VAL A 1 127 ? 10.281 6.988 -6.902 1 98.69 127 VAL A O 1
ATOM 1020 N N . GLN A 1 128 ? 10.961 7.176 -4.805 1 98.81 128 GLN A N 1
ATOM 1021 C CA . GLN A 1 128 ? 10.414 5.879 -4.422 1 98.81 128 GLN A CA 1
ATOM 1022 C C . GLN A 1 128 ? 8.898 5.84 -4.617 1 98.81 128 GLN A C 1
ATOM 1024 O O . GLN A 1 128 ? 8.359 4.848 -5.109 1 98.81 128 GLN A O 1
ATOM 1029 N N . ALA A 1 129 ? 8.242 6.898 -4.199 1 98.75 129 ALA A N 1
ATOM 1030 C CA . ALA A 1 129 ? 6.801 6.98 -4.41 1 98.75 129 ALA A CA 1
ATOM 1031 C C . ALA A 1 129 ? 6.453 6.832 -5.887 1 98.75 129 ALA A C 1
ATOM 1033 O O . ALA A 1 129 ? 5.496 6.145 -6.238 1 98.75 129 ALA A O 1
ATOM 1034 N N . ALA A 1 130 ? 7.215 7.48 -6.719 1 98.69 130 ALA A N 1
ATOM 1035 C CA . ALA A 1 130 ? 6.984 7.402 -8.156 1 98.69 130 ALA A CA 1
ATOM 1036 C C . ALA A 1 130 ? 7.246 5.992 -8.68 1 98.69 130 ALA A C 1
ATOM 1038 O O . ALA A 1 130 ? 6.504 5.488 -9.531 1 98.69 130 ALA A O 1
ATOM 1039 N N . LEU A 1 131 ? 8.305 5.348 -8.203 1 98.88 131 LEU A N 1
ATOM 1040 C CA . LEU A 1 131 ? 8.594 3.969 -8.578 1 98.88 131 LEU A CA 1
ATOM 1041 C C . LEU A 1 131 ? 7.426 3.051 -8.234 1 98.88 131 LEU A C 1
ATOM 1043 O O . LEU A 1 131 ? 7 2.244 -9.062 1 98.88 131 LEU A O 1
ATOM 1047 N N . VAL A 1 132 ? 6.914 3.189 -7.066 1 98.88 132 VAL A N 1
ATOM 1048 C CA . VAL A 1 132 ? 5.82 2.348 -6.594 1 98.88 132 VAL A CA 1
ATOM 1049 C C . VAL A 1 132 ? 4.566 2.613 -7.422 1 98.88 132 VAL A C 1
ATOM 1051 O O . VAL A 1 132 ? 3.82 1.687 -7.75 1 98.88 132 VAL A O 1
ATOM 1054 N N . ARG A 1 133 ? 4.32 3.871 -7.738 1 98.69 133 ARG A N 1
ATOM 1055 C CA . ARG A 1 133 ? 3.201 4.211 -8.609 1 98.69 133 ARG A CA 1
ATOM 1056 C C . ARG A 1 133 ? 3.326 3.516 -9.961 1 98.69 133 ARG A C 1
ATOM 1058 O O . ARG A 1 133 ? 2.348 2.977 -10.477 1 98.69 133 ARG A O 1
ATOM 1065 N N . GLY A 1 134 ? 4.512 3.545 -10.562 1 98.75 134 GLY A N 1
ATOM 1066 C CA . GLY A 1 134 ? 4.75 2.848 -11.812 1 98.75 134 GLY A CA 1
ATOM 1067 C C . GLY A 1 134 ? 4.527 1.351 -11.719 1 98.75 134 GLY A C 1
ATOM 1068 O O . GLY A 1 134 ? 3.963 0.741 -12.625 1 98.75 134 GLY A O 1
ATOM 1069 N N . PHE A 1 135 ? 4.965 0.804 -10.617 1 98.81 135 PHE A N 1
ATOM 1070 C CA . PHE A 1 135 ? 4.754 -0.61 -10.328 1 98.81 135 PHE A CA 1
ATOM 1071 C C . PHE A 1 135 ? 3.275 -0.964 -10.406 1 98.81 135 PHE A C 1
ATOM 1073 O O . PHE A 1 135 ? 2.887 -1.881 -11.133 1 98.81 135 PHE A O 1
ATOM 1080 N N . ARG A 1 136 ? 2.449 -0.22 -9.711 1 98.75 136 ARG A N 1
ATOM 1081 C CA . ARG A 1 136 ? 1.016 -0.489 -9.648 1 98.75 136 ARG A CA 1
ATOM 1082 C C . ARG A 1 136 ? 0.355 -0.251 -11 1 98.75 136 ARG A C 1
ATOM 1084 O O . ARG A 1 136 ? -0.466 -1.057 -11.445 1 98.75 136 ARG A O 1
ATOM 1091 N N . ARG A 1 137 ? 0.702 0.834 -11.602 1 98 137 ARG A N 1
ATOM 1092 C CA . ARG A 1 137 ? 0.07 1.208 -12.859 1 98 137 ARG A CA 1
ATOM 1093 C C . ARG A 1 137 ? 0.297 0.14 -13.922 1 98 137 ARG A C 1
ATOM 1095 O O . ARG A 1 137 ? -0.631 -0.233 -14.648 1 98 137 ARG A O 1
ATOM 1102 N N . TYR A 1 138 ? 1.505 -0.318 -14.062 1 98.69 138 TYR A N 1
ATOM 1103 C CA . TYR A 1 138 ? 1.821 -1.341 -15.047 1 98.69 138 TYR A CA 1
ATOM 1104 C C . TYR A 1 138 ? 1.037 -2.621 -14.781 1 98.69 138 TYR A C 1
ATOM 1106 O O . TYR A 1 138 ? 0.442 -3.193 -15.695 1 98.69 138 TYR A O 1
ATOM 1114 N N . LEU A 1 139 ? 1.069 -3.084 -13.523 1 98.81 139 LEU A N 1
ATOM 1115 C CA . LEU A 1 139 ? 0.438 -4.352 -13.18 1 98.81 139 LEU A CA 1
ATOM 1116 C C . LEU A 1 139 ? -1.078 -4.262 -13.32 1 98.81 139 LEU A C 1
ATOM 1118 O O . LEU A 1 139 ? -1.725 -5.219 -13.75 1 98.81 139 LEU A O 1
ATOM 1122 N N . ASP A 1 140 ? -1.635 -3.09 -12.945 1 97.94 140 ASP A N 1
ATOM 1123 C CA . ASP A 1 140 ? -3.057 -2.879 -13.195 1 97.94 140 ASP A CA 1
ATOM 1124 C C . ASP A 1 140 ? -3.381 -3.057 -14.68 1 97.94 140 ASP A C 1
ATOM 1126 O O . ASP A 1 140 ? -4.352 -3.729 -15.031 1 97.94 140 ASP A O 1
ATOM 1130 N N . ARG A 1 141 ? -2.572 -2.486 -15.523 1 97.44 141 ARG A N 1
ATOM 1131 C CA . ARG A 1 141 ? -2.795 -2.559 -16.969 1 97.44 141 ARG A CA 1
ATOM 1132 C C . ARG A 1 141 ? -2.637 -3.988 -17.469 1 97.44 141 ARG A C 1
ATOM 1134 O O . ARG A 1 141 ? -3.234 -4.363 -18.484 1 97.44 141 ARG A O 1
ATOM 1141 N N . GLN A 1 142 ? -1.842 -4.773 -16.766 1 97.81 142 GLN A N 1
ATOM 1142 C CA . GLN A 1 142 ? -1.604 -6.156 -17.156 1 97.81 142 GLN A CA 1
ATOM 1143 C C . GLN A 1 142 ? -2.66 -7.086 -16.578 1 97.81 142 GLN A C 1
ATOM 1145 O O . GLN A 1 142 ? -2.523 -8.312 -16.641 1 97.81 142 GLN A O 1
ATOM 1150 N N . GLY A 1 143 ? -3.678 -6.566 -15.906 1 96.94 143 GLY A N 1
ATOM 1151 C CA . GLY A 1 143 ? -4.805 -7.359 -15.438 1 96.94 143 GLY A CA 1
ATOM 1152 C C . GLY A 1 143 ? -4.574 -7.961 -14.062 1 96.94 143 GLY A C 1
ATOM 1153 O O . GLY A 1 143 ? -5.266 -8.898 -13.672 1 96.94 143 GLY A O 1
ATOM 1154 N N . PHE A 1 144 ? -3.584 -7.52 -13.328 1 98.69 144 PHE A N 1
ATOM 1155 C CA . PHE A 1 144 ? -3.352 -7.996 -11.969 1 98.69 144 PHE A CA 1
ATOM 1156 C C . PHE A 1 144 ? -4.34 -7.363 -11 1 98.69 144 PHE A C 1
ATOM 1158 O O . PHE A 1 144 ? -4.859 -6.273 -11.25 1 98.69 144 PHE A O 1
ATOM 1165 N N . THR A 1 145 ? -4.602 -8.047 -9.906 1 98.5 145 THR A N 1
ATOM 1166 C CA . THR A 1 145 ? -5.414 -7.539 -8.805 1 98.5 145 THR A CA 1
ATOM 1167 C C . THR A 1 145 ? -4.551 -7.285 -7.574 1 98.5 145 THR A C 1
ATOM 1169 O O . THR A 1 145 ? -3.777 -8.148 -7.156 1 98.5 145 THR A O 1
ATOM 1172 N N . GLU A 1 146 ? -4.621 -6.09 -7.047 1 98.81 146 GLU A N 1
ATOM 1173 C CA . GLU A 1 146 ? -3.947 -5.82 -5.781 1 98.81 146 GLU A CA 1
ATOM 1174 C C . GLU A 1 146 ? -4.621 -6.559 -4.629 1 98.81 146 GLU A C 1
ATOM 1176 O O . GLU A 1 146 ? -5.844 -6.508 -4.48 1 98.81 146 GLU A O 1
ATOM 1181 N N . ILE A 1 147 ? -3.85 -7.238 -3.852 1 98.56 147 ILE A N 1
ATOM 1182 C CA . ILE A 1 147 ? -4.367 -7.957 -2.693 1 98.56 147 ILE A CA 1
ATOM 1183 C C . ILE A 1 147 ? -3.717 -7.422 -1.42 1 98.56 147 ILE A C 1
ATOM 1185 O O . ILE A 1 147 ? -2.688 -6.746 -1.48 1 98.56 147 ILE A O 1
ATOM 1189 N N . PHE A 1 148 ? -4.34 -7.656 -0.312 1 98.19 148 PHE A N 1
ATOM 1190 C CA . PHE A 1 148 ? -3.893 -7.242 1.013 1 98.19 148 PHE A CA 1
ATOM 1191 C C . PHE A 1 148 ? -3.906 -8.422 1.982 1 98.19 148 PHE A C 1
ATOM 1193 O O . PHE A 1 148 ? -4.945 -8.734 2.564 1 98.19 148 PHE A O 1
ATOM 1200 N N . THR A 1 149 ? -2.748 -9.016 2.162 1 97.25 149 THR A N 1
ATOM 1201 C CA . THR A 1 149 ? -2.635 -10.219 2.979 1 97.25 149 THR A CA 1
ATOM 1202 C C . THR A 1 149 ? -2.32 -9.859 4.43 1 97.25 149 THR A C 1
ATOM 1204 O O . THR A 1 149 ? -1.887 -8.742 4.719 1 97.25 149 THR A O 1
ATOM 1207 N N . PRO A 1 150 ? -2.531 -10.781 5.34 1 96.31 150 PRO A N 1
ATOM 1208 C CA . PRO A 1 150 ? -2.189 -10.508 6.738 1 96.31 150 PRO A CA 1
ATOM 1209 C C . PRO A 1 150 ? -0.688 -10.344 6.957 1 96.31 150 PRO A C 1
ATOM 1211 O O . PRO A 1 150 ? 0.114 -11.023 6.309 1 96.31 150 PRO A O 1
ATOM 1214 N N . LYS A 1 151 ? -0.374 -9.492 7.938 1 97.69 151 LYS A N 1
ATOM 1215 C CA . LYS A 1 151 ? 1.023 -9.266 8.297 1 97.69 151 LYS A CA 1
ATOM 1216 C C . LYS A 1 151 ? 1.361 -9.922 9.633 1 97.69 151 LYS A C 1
ATOM 1218 O O . LYS A 1 151 ? 2.535 -10.078 9.977 1 97.69 151 LYS A O 1
ATOM 1223 N N . VAL A 1 152 ? 0.378 -10.227 10.398 1 96.31 152 VAL A N 1
ATOM 1224 C CA . VAL A 1 152 ? 0.536 -11.086 11.57 1 96.31 152 VAL A CA 1
ATOM 1225 C C . VAL A 1 152 ? 0.178 -12.523 11.211 1 96.31 152 VAL A C 1
ATOM 1227 O O . VAL A 1 152 ? -0.945 -12.805 10.781 1 96.31 152 VAL A O 1
ATOM 1230 N N . VAL A 1 153 ? 1.146 -13.406 11.398 1 92.75 153 VAL A N 1
ATOM 1231 C CA . VAL A 1 153 ? 0.977 -14.766 10.898 1 92.75 153 VAL A CA 1
ATOM 1232 C C . VAL A 1 153 ? 1.319 -15.766 12 1 92.75 153 VAL A C 1
ATOM 1234 O O . VAL A 1 153 ? 2.004 -15.422 12.969 1 92.75 153 VAL A O 1
ATOM 1237 N N . ARG A 1 154 ? 0.812 -16.969 11.844 1 87.75 154 ARG A N 1
ATOM 1238 C CA . ARG A 1 154 ? 1.051 -18.031 12.82 1 87.75 154 ARG A CA 1
ATOM 1239 C C . ARG A 1 154 ? 2.479 -18.562 12.719 1 87.75 154 ARG A C 1
ATOM 1241 O O . ARG A 1 154 ? 3.07 -18.953 13.719 1 87.75 154 ARG A O 1
ATOM 1248 N N . ALA A 1 155 ? 2.932 -18.625 11.555 1 77.44 155 ALA A N 1
ATOM 1249 C CA . ALA A 1 155 ? 4.27 -19.156 11.297 1 77.44 155 ALA A CA 1
ATOM 1250 C C . ALA A 1 155 ? 4.941 -18.422 10.141 1 77.44 155 ALA A C 1
ATOM 1252 O O . ALA A 1 155 ? 4.27 -17.766 9.344 1 77.44 155 ALA A O 1
ATOM 1253 N N . GLY A 1 156 ? 6.344 -18.516 10.164 1 68.12 156 GLY A N 1
ATOM 1254 C CA . GLY A 1 156 ? 7.098 -17.844 9.109 1 68.12 156 GLY A CA 1
ATOM 1255 C C . GLY A 1 156 ? 6.98 -18.547 7.766 1 68.12 156 GLY A C 1
ATOM 1256 O O . GLY A 1 156 ? 6.805 -19.766 7.699 1 68.12 156 GLY A O 1
ATOM 1257 N N . ALA A 1 157 ? 6.984 -17.766 6.711 1 63.41 157 ALA A N 1
ATOM 1258 C CA . ALA A 1 157 ? 6.906 -18.266 5.34 1 63.41 157 ALA A CA 1
ATOM 1259 C C . ALA A 1 157 ? 8.109 -19.141 5.004 1 63.41 157 ALA A C 1
ATOM 1261 O O . ALA A 1 157 ? 8.023 -20.031 4.152 1 63.41 157 ALA A O 1
ATOM 1262 N N . GLU A 1 158 ? 9.227 -18.828 5.586 1 60.28 158 GLU A N 1
ATOM 1263 C CA . GLU A 1 158 ? 10.484 -19.453 5.195 1 60.28 158 GLU A CA 1
ATOM 1264 C C . GLU A 1 158 ? 11.047 -20.312 6.324 1 60.28 158 GLU A C 1
ATOM 1266 O O . GLU A 1 158 ? 12.203 -20.734 6.27 1 60.28 158 GLU A O 1
ATOM 1271 N N . GLY A 1 159 ? 10.344 -20.891 7.289 1 58 159 GLY A N 1
ATOM 1272 C CA . GLY A 1 159 ? 10.867 -21.797 8.297 1 58 159 GLY A CA 1
ATOM 1273 C C . GLY A 1 159 ? 11.5 -21.078 9.477 1 58 159 GLY A C 1
ATOM 1274 O O . GLY A 1 159 ? 12.516 -20.391 9.32 1 58 159 GLY A O 1
ATOM 1275 N N . GLY A 1 160 ? 10.969 -20.422 10.453 1 58.59 160 GLY A N 1
ATOM 1276 C CA . GLY A 1 160 ? 11.062 -20.141 11.883 1 58.59 160 GLY A CA 1
ATOM 1277 C C . GLY A 1 160 ? 12.148 -19.156 12.234 1 58.59 160 GLY A C 1
ATOM 1278 O O . GLY A 1 160 ? 12.102 -18.516 13.289 1 58.59 160 GLY A O 1
ATOM 1279 N N . SER A 1 161 ? 13.422 -19.125 11.516 1 64.06 161 SER A N 1
ATOM 1280 C CA . SER A 1 161 ? 14.43 -18.281 12.164 1 64.06 161 SER A CA 1
ATOM 1281 C C . SER A 1 161 ? 14.297 -16.828 11.742 1 64.06 161 SER A C 1
ATOM 1283 O O . SER A 1 161 ? 13.633 -16.531 10.75 1 64.06 161 SER A O 1
ATOM 1285 N N . GLY A 1 162 ? 14.469 -15.812 12.547 1 84.44 162 GLY A N 1
ATOM 1286 C CA . GLY A 1 162 ? 14.562 -14.398 12.234 1 84.44 162 GLY A CA 1
ATOM 1287 C C . GLY A 1 162 ? 13.211 -13.703 12.203 1 84.44 162 GLY A C 1
ATOM 1288 O O . GLY A 1 162 ? 12.977 -12.836 11.359 1 84.44 162 GLY A O 1
ATOM 1289 N N . LEU A 1 163 ? 12.328 -14.336 12.938 1 90.56 163 LEU A N 1
ATOM 1290 C CA . LEU A 1 163 ? 10.984 -13.773 13.008 1 90.56 163 LEU A CA 1
ATOM 1291 C C . LEU A 1 163 ? 10.836 -12.891 14.234 1 90.56 163 LEU A C 1
ATOM 1293 O O . LEU A 1 163 ? 11.352 -13.211 15.312 1 90.56 163 LEU A O 1
ATOM 1297 N N . PHE A 1 164 ? 10.133 -11.82 14.039 1 94.81 164 PHE A N 1
ATOM 1298 C CA . PHE A 1 164 ? 9.742 -11.008 15.188 1 94.81 164 PHE A CA 1
ATOM 1299 C C . PHE A 1 164 ? 8.469 -11.547 15.82 1 94.81 164 PHE A C 1
ATOM 1301 O O . PHE A 1 164 ? 7.434 -11.656 15.156 1 94.81 164 PHE A O 1
ATOM 1308 N N . GLY A 1 165 ? 8.57 -11.867 17.078 1 94.94 165 GLY A N 1
ATOM 1309 C CA . GLY A 1 165 ? 7.41 -12.367 17.797 1 94.94 165 GLY A CA 1
ATOM 1310 C C . GLY A 1 165 ? 6.422 -11.281 18.172 1 94.94 165 GLY A C 1
ATOM 1311 O O . GLY A 1 165 ? 6.82 -10.164 18.5 1 94.94 165 GLY A O 1
ATOM 1312 N N . VAL A 1 166 ? 5.102 -11.609 18.094 1 96.19 166 VAL A N 1
ATOM 1313 C CA . VAL A 1 166 ? 4.008 -10.711 18.453 1 96.19 166 VAL A CA 1
ATOM 1314 C C . VAL A 1 166 ? 3.121 -11.367 19.516 1 96.19 166 VAL A C 1
ATOM 1316 O O . VAL A 1 166 ? 2.746 -12.531 19.375 1 96.19 166 VAL A O 1
ATOM 1319 N N . ASP A 1 167 ? 2.814 -10.617 20.578 1 94.88 167 ASP A N 1
ATOM 1320 C CA . ASP A 1 167 ? 1.811 -11.07 21.547 1 94.88 167 ASP A CA 1
ATOM 1321 C C . ASP A 1 167 ? 0.398 -10.859 21 1 94.88 167 ASP A C 1
ATOM 1323 O O . ASP A 1 167 ? -0.163 -9.766 21.109 1 94.88 167 ASP A O 1
ATOM 1327 N N . TYR A 1 168 ? -0.126 -11.969 20.531 1 94.81 168 TYR A N 1
ATOM 1328 C CA . TYR A 1 168 ? -1.456 -11.898 19.938 1 94.81 168 TYR A CA 1
ATOM 1329 C C . TYR A 1 168 ? -2.492 -12.555 20.844 1 94.81 168 TYR A C 1
ATOM 1331 O O . TYR A 1 168 ? -2.816 -13.727 20.672 1 94.81 168 TYR A O 1
ATOM 1339 N N . PHE A 1 169 ? -3.037 -11.773 21.766 1 93 169 PHE A N 1
ATOM 1340 C CA . PHE A 1 169 ? -3.963 -12.258 22.781 1 93 169 PHE A CA 1
ATOM 1341 C C . PHE A 1 169 ? -3.389 -13.469 23.5 1 93 169 PHE A C 1
ATOM 1343 O O . PHE A 1 169 ? -2.32 -13.391 24.109 1 93 169 PHE A O 1
ATOM 1350 N N . GLU A 1 170 ? -4.07 -14.617 23.422 1 91.94 170 GLU A N 1
ATOM 1351 C CA . GLU A 1 170 ? -3.611 -15.812 24.141 1 91.94 170 GLU A CA 1
ATOM 1352 C C . GLU A 1 170 ? -2.709 -16.672 23.25 1 91.94 170 GLU A C 1
ATOM 1354 O O . GLU A 1 170 ? -2.35 -17.781 23.609 1 91.94 170 GLU A O 1
ATOM 1359 N N . LYS A 1 171 ? -2.307 -16.109 22.188 1 91.56 171 LYS A N 1
ATOM 1360 C CA . LYS A 1 171 ? -1.499 -16.859 21.234 1 91.56 171 LYS A CA 1
ATOM 1361 C C . LYS A 1 171 ? -0.208 -16.109 20.906 1 91.56 171 LYS A C 1
ATOM 1363 O O . LYS A 1 171 ? -0.114 -14.898 21.094 1 91.56 171 LYS A O 1
ATOM 1368 N N . ARG A 1 172 ? 0.798 -16.938 20.531 1 91.94 172 ARG A N 1
ATOM 1369 C CA . ARG A 1 172 ? 2.018 -16.375 19.969 1 91.94 172 ARG A CA 1
ATOM 1370 C C . ARG A 1 172 ? 1.917 -16.297 18.453 1 91.94 172 ARG A C 1
ATOM 1372 O O . ARG A 1 172 ? 1.47 -17.234 17.797 1 91.94 172 ARG A O 1
ATOM 1379 N N . ALA A 1 173 ? 2.146 -15.141 17.875 1 94.44 173 ALA A N 1
ATOM 1380 C CA . ALA A 1 173 ? 2.164 -14.914 16.438 1 94.44 173 ALA A CA 1
ATOM 1381 C C . ALA A 1 173 ? 3.473 -14.266 16 1 94.44 173 ALA A C 1
ATOM 1383 O O . ALA A 1 173 ? 4.387 -14.094 16.812 1 94.44 173 ALA A O 1
ATOM 1384 N N . TYR A 1 174 ? 3.605 -14.008 14.711 1 94.62 174 TYR A N 1
ATOM 1385 C CA . TYR A 1 174 ? 4.836 -13.445 14.164 1 94.62 174 TYR A CA 1
ATOM 1386 C C . TYR A 1 174 ? 4.539 -12.43 13.07 1 94.62 174 TYR A C 1
ATOM 1388 O O . TYR A 1 174 ? 3.467 -12.461 12.461 1 94.62 174 TYR A O 1
ATOM 1396 N N . LEU A 1 175 ? 5.492 -11.5 12.906 1 96.62 175 LEU A N 1
ATOM 1397 C CA . LEU A 1 175 ? 5.406 -10.602 11.766 1 96.62 175 LEU A CA 1
ATOM 1398 C C . LEU A 1 175 ? 5.852 -11.297 10.484 1 96.62 175 LEU A C 1
ATOM 1400 O O . LEU A 1 175 ? 6.84 -12.031 10.484 1 96.62 175 LEU A O 1
ATOM 1404 N N . ALA A 1 176 ? 5.168 -11.023 9.43 1 95.31 176 ALA A N 1
ATOM 1405 C CA . ALA A 1 176 ? 5.402 -11.711 8.164 1 95.31 176 ALA A CA 1
ATOM 1406 C C . ALA A 1 176 ? 6.707 -11.25 7.523 1 95.31 176 ALA A C 1
ATOM 1408 O O . ALA A 1 176 ? 6.957 -10.047 7.402 1 95.31 176 ALA A O 1
ATOM 1409 N N . GLN A 1 177 ? 7.492 -12.18 7.051 1 94.38 177 GLN A N 1
ATOM 1410 C CA . GLN A 1 177 ? 8.727 -11.867 6.336 1 94.38 177 GLN A CA 1
ATOM 1411 C C . GLN A 1 177 ? 8.445 -11.57 4.863 1 94.38 177 GLN A C 1
ATOM 1413 O O . GLN A 1 177 ? 9.289 -11 4.172 1 94.38 177 GLN A O 1
ATOM 1418 N N . SER A 1 178 ? 7.387 -12 4.387 1 94.19 178 SER A N 1
ATOM 1419 C CA . SER A 1 178 ? 6.891 -11.781 3.031 1 94.19 178 SER A CA 1
ATOM 1420 C C . SER A 1 178 ? 5.461 -12.289 2.873 1 94.19 178 SER A C 1
ATOM 1422 O O . SER A 1 178 ? 4.98 -13.062 3.699 1 94.19 178 SER A O 1
ATOM 1424 N N . PRO A 1 179 ? 4.758 -11.859 1.831 1 96 179 PRO A N 1
ATOM 1425 C CA . PRO A 1 179 ? 3.424 -12.406 1.566 1 96 179 PRO A CA 1
ATOM 1426 C C . PRO A 1 179 ? 3.465 -13.664 0.703 1 96 179 PRO A C 1
ATOM 1428 O O . PRO A 1 179 ? 2.449 -14.047 0.119 1 96 179 PRO A O 1
ATOM 1431 N N . GLN A 1 180 ? 4.551 -14.359 0.577 1 95.25 180 GLN A N 1
ATOM 1432 C CA . GLN A 1 180 ? 4.859 -15.398 -0.398 1 95.25 180 GLN A CA 1
ATOM 1433 C C . GLN A 1 180 ? 3.789 -16.484 -0.401 1 95.25 180 GLN A C 1
ATOM 1435 O O . GLN A 1 180 ? 3.217 -16.797 -1.447 1 95.25 180 GLN A O 1
ATOM 1440 N N . LEU A 1 181 ? 3.408 -16.984 0.729 1 93.44 181 LEU A N 1
ATOM 1441 C CA . LEU A 1 181 ? 2.457 -18.078 0.773 1 93.44 181 LEU A CA 1
ATOM 1442 C C . LEU A 1 181 ? 1.055 -17.609 0.41 1 93.44 181 LEU A C 1
ATOM 1444 O O . LEU A 1 181 ? 0.34 -18.281 -0.336 1 93.44 181 LEU A O 1
ATOM 1448 N N . TYR A 1 182 ? 0.682 -16.453 0.86 1 95.94 182 TYR A N 1
ATOM 1449 C CA . TYR A 1 182 ? -0.656 -15.922 0.626 1 95.94 182 TYR A CA 1
ATOM 1450 C C . TYR A 1 182 ? -0.834 -15.523 -0.833 1 95.94 182 TYR A C 1
ATOM 1452 O O . TYR A 1 182 ? -1.897 -15.734 -1.418 1 95.94 182 TYR A O 1
ATOM 1460 N N . LYS A 1 183 ? 0.204 -14.844 -1.406 1 97.62 183 LYS A N 1
ATOM 1461 C CA . LYS A 1 183 ? 0.037 -14.445 -2.801 1 97.62 183 LYS A CA 1
ATOM 1462 C C . LYS A 1 183 ? -0.048 -15.656 -3.717 1 97.62 183 LYS A C 1
ATOM 1464 O O . LYS A 1 183 ? -0.744 -15.625 -4.734 1 97.62 183 LYS A O 1
ATOM 1469 N N . GLN A 1 184 ? 0.601 -16.812 -3.354 1 97.31 184 GLN A N 1
ATOM 1470 C CA . GLN A 1 184 ? 0.426 -18.047 -4.117 1 97.31 184 GLN A CA 1
ATOM 1471 C C . GLN A 1 184 ? -1.008 -18.562 -4.016 1 97.31 184 GLN A C 1
ATOM 1473 O O . GLN A 1 184 ? -1.609 -18.938 -5.023 1 97.31 184 GLN A O 1
ATOM 1478 N N . ILE A 1 185 ? -1.558 -18.547 -2.793 1 96.5 185 ILE A N 1
ATOM 1479 C CA . ILE A 1 185 ? -2.943 -18.953 -2.607 1 96.5 185 ILE A CA 1
ATOM 1480 C C . ILE A 1 185 ? -3.854 -18.141 -3.518 1 96.5 185 ILE A C 1
ATOM 1482 O O . ILE A 1 185 ? -4.746 -18.688 -4.172 1 96.5 185 ILE A O 1
ATOM 1486 N N . MET A 1 186 ? -3.578 -16.906 -3.629 1 97.75 186 MET A N 1
ATOM 1487 C CA . MET A 1 186 ? -4.461 -15.969 -4.312 1 97.75 186 MET A CA 1
ATOM 1488 C C . MET A 1 186 ? -4.34 -16.109 -5.824 1 97.75 186 MET A C 1
ATOM 1490 O O . MET A 1 186 ? -5.172 -15.586 -6.57 1 97.75 186 MET A O 1
ATOM 1494 N N . VAL A 1 187 ? -3.328 -16.812 -6.344 1 98.12 187 VAL A N 1
ATOM 1495 C CA . VAL A 1 187 ? -3.248 -17.141 -7.762 1 98.12 187 VAL A CA 1
ATOM 1496 C C . VAL A 1 187 ? -4.438 -18.016 -8.156 1 98.12 187 VAL A C 1
ATOM 1498 O O . VAL A 1 187 ? -4.973 -17.891 -9.258 1 98.12 187 VAL A O 1
ATOM 1501 N N . GLY A 1 188 ? -4.82 -18.891 -7.242 1 96.56 188 GLY A N 1
ATOM 1502 C CA . GLY A 1 188 ? -5.996 -19.703 -7.5 1 96.56 188 GLY A CA 1
ATOM 1503 C C . GLY A 1 188 ? -7.281 -18.906 -7.562 1 96.56 188 GLY A C 1
ATOM 1504 O O . GLY A 1 188 ? -8.289 -19.375 -8.094 1 96.56 188 GLY A O 1
ATOM 1505 N N . VAL A 1 189 ? -7.223 -17.688 -7.074 1 96.44 189 VAL A N 1
ATOM 1506 C CA . VAL A 1 189 ? -8.406 -16.844 -6.965 1 96.44 189 VAL A CA 1
ATOM 1507 C C . VAL A 1 189 ? -8.461 -15.875 -8.141 1 96.44 189 VAL A C 1
ATOM 1509 O O . VAL A 1 189 ? -9.445 -15.852 -8.891 1 96.44 189 VAL A O 1
ATOM 1512 N N . PHE A 1 190 ? -7.328 -15.195 -8.383 1 97.94 190 PHE A N 1
ATOM 1513 C CA . PHE A 1 190 ? -7.355 -14.109 -9.352 1 97.94 190 PHE A CA 1
ATOM 1514 C C . PHE A 1 190 ? -6.414 -14.398 -10.516 1 97.94 190 PHE A C 1
ATOM 1516 O O . PHE A 1 190 ? -6.395 -13.664 -11.5 1 97.94 190 PHE A O 1
ATOM 1523 N N . GLU A 1 191 ? -5.605 -15.414 -10.461 1 98.25 191 GLU A N 1
ATOM 1524 C CA . GLU A 1 191 ? -4.621 -15.82 -11.469 1 98.25 191 GLU A CA 1
ATOM 1525 C C . GLU A 1 191 ? -3.418 -14.883 -11.469 1 98.25 191 GLU A C 1
ATOM 1527 O O . GLU A 1 191 ? -2.283 -15.32 -11.664 1 98.25 191 GLU A O 1
ATOM 1532 N N . ARG A 1 192 ? -3.631 -13.594 -11.32 1 98.69 192 ARG A N 1
ATOM 1533 C CA . ARG A 1 192 ? -2.596 -12.562 -11.289 1 98.69 192 ARG A CA 1
ATOM 1534 C C . ARG A 1 192 ? -2.816 -11.602 -10.125 1 98.69 192 ARG A C 1
ATOM 1536 O O . ARG A 1 192 ? -3.818 -10.891 -10.086 1 98.69 192 ARG A O 1
ATOM 1543 N N . VAL A 1 193 ? -1.799 -11.531 -9.234 1 98.88 193 VAL A N 1
ATOM 1544 C CA . VAL A 1 193 ? -1.965 -10.688 -8.062 1 98.88 193 VAL A CA 1
ATOM 1545 C C . VAL A 1 193 ? -0.661 -9.945 -7.77 1 98.88 193 VAL A C 1
ATOM 1547 O O . VAL A 1 193 ? 0.417 -10.391 -8.172 1 98.88 193 VAL A O 1
ATOM 1550 N N . TYR A 1 194 ? -0.755 -8.805 -7.152 1 98.94 194 TYR A N 1
ATOM 1551 C CA . TYR A 1 194 ? 0.403 -8.102 -6.617 1 98.94 194 TYR A CA 1
ATOM 1552 C C . TYR A 1 194 ? 0.085 -7.48 -5.262 1 98.94 194 TYR A C 1
ATOM 1554 O O . TYR A 1 194 ? -1.083 -7.363 -4.883 1 98.94 194 TYR A O 1
ATOM 1562 N N . GLU A 1 195 ? 1.106 -7.18 -4.527 1 98.75 195 GLU A N 1
ATOM 1563 C CA . GLU A 1 195 ? 0.971 -6.527 -3.227 1 98.75 195 GLU A CA 1
ATOM 1564 C C . GLU A 1 195 ? 2.156 -5.609 -2.943 1 98.75 195 GLU A C 1
ATOM 1566 O O . GLU A 1 195 ? 3.303 -5.957 -3.232 1 98.75 195 GLU A O 1
ATOM 1571 N N . VAL A 1 196 ? 1.847 -4.445 -2.459 1 98.75 196 VAL A N 1
ATOM 1572 C CA . VAL A 1 196 ? 2.816 -3.508 -1.9 1 98.75 196 VAL A CA 1
ATOM 1573 C C . VAL A 1 196 ? 2.605 -3.385 -0.392 1 98.75 196 VAL A C 1
ATOM 1575 O O . VAL A 1 196 ? 1.599 -2.834 0.058 1 98.75 196 VAL A O 1
ATOM 1578 N N . ALA A 1 197 ? 3.541 -3.91 0.394 1 98.06 197 ALA A N 1
ATOM 1579 C CA . ALA A 1 197 ? 3.301 -3.92 1.835 1 98.06 197 ALA A CA 1
ATOM 1580 C C . ALA A 1 197 ? 4.609 -4.047 2.609 1 98.06 197 ALA A C 1
ATOM 1582 O O . ALA A 1 197 ? 5.621 -4.492 2.064 1 98.06 197 ALA A O 1
ATOM 1583 N N . PRO A 1 198 ? 4.605 -3.617 3.885 1 98.06 198 PRO A N 1
ATOM 1584 C CA . PRO A 1 198 ? 5.789 -3.816 4.723 1 98.06 198 PRO A CA 1
ATOM 1585 C C . PRO A 1 198 ? 6.027 -5.285 5.066 1 98.06 198 PRO A C 1
ATOM 1587 O O . PRO A 1 198 ? 5.074 -6.055 5.203 1 98.06 198 PRO A O 1
ATOM 1590 N N . VAL A 1 199 ? 7.254 -5.602 5.242 1 97 199 VAL A N 1
ATOM 1591 C CA . VAL A 1 199 ? 7.688 -6.914 5.715 1 97 199 VAL A CA 1
ATOM 1592 C C . VAL A 1 199 ? 8.844 -6.754 6.695 1 97 199 VAL A C 1
ATOM 1594 O O . VAL A 1 199 ? 9.461 -5.688 6.77 1 97 199 VAL A O 1
ATOM 1597 N N . TRP A 1 200 ? 9.125 -7.836 7.449 1 96.25 200 TRP A N 1
ATOM 1598 C CA . TRP A 1 200 ? 10.086 -7.734 8.539 1 96.25 200 TRP A CA 1
ATOM 1599 C C . TRP A 1 200 ? 11.062 -8.906 8.523 1 96.25 200 TRP A C 1
ATOM 1601 O O . TRP A 1 200 ? 10.664 -10.055 8.328 1 96.25 200 TRP A O 1
ATOM 1611 N N . ARG A 1 201 ? 12.25 -8.609 8.68 1 92.81 201 ARG A N 1
ATOM 1612 C CA . ARG A 1 201 ? 13.289 -9.617 8.852 1 92.81 201 ARG A CA 1
ATOM 1613 C C . ARG A 1 201 ? 14.141 -9.32 10.086 1 92.81 201 ARG A C 1
ATOM 1615 O O . ARG A 1 201 ? 14.758 -8.258 10.172 1 92.81 201 ARG A O 1
ATOM 1622 N N . MET A 1 202 ? 14.156 -10.273 10.992 1 91.81 202 MET A N 1
ATOM 1623 C CA . MET A 1 202 ? 14.914 -10.086 12.227 1 91.81 202 MET A CA 1
ATOM 1624 C C . MET A 1 202 ? 16.375 -10.453 12.031 1 91.81 202 MET A C 1
ATOM 1626 O O . MET A 1 202 ? 16.875 -11.391 12.656 1 91.81 202 MET A O 1
ATOM 1630 N N . GLU A 1 203 ? 16.984 -9.75 11.219 1 85.75 203 GLU A N 1
ATOM 1631 C CA . GLU A 1 203 ? 18.406 -9.953 10.977 1 85.75 203 GLU A CA 1
ATOM 1632 C C . GLU A 1 203 ? 19.266 -9.023 11.836 1 85.75 203 GLU A C 1
ATOM 1634 O O . GLU A 1 203 ? 18.906 -7.859 12.031 1 85.75 203 GLU A O 1
ATOM 1639 N N . GLU A 1 204 ? 20.281 -9.531 12.383 1 80.38 204 GLU A N 1
ATOM 1640 C CA . GLU A 1 204 ? 21.125 -8.758 13.297 1 80.38 204 GLU A CA 1
ATOM 1641 C C . GLU A 1 204 ? 22.188 -7.969 12.539 1 80.38 204 GLU A C 1
ATOM 1643 O O . GLU A 1 204 ? 23.094 -7.402 13.148 1 80.38 204 GLU A O 1
ATOM 1648 N N . HIS A 1 205 ? 21.984 -7.828 11.383 1 74.56 205 HIS A N 1
ATOM 1649 C CA . HIS A 1 205 ? 22.984 -7.113 10.586 1 74.56 205 HIS A CA 1
ATOM 1650 C C . HIS A 1 205 ? 22.812 -5.605 10.719 1 74.56 205 HIS A C 1
ATOM 1652 O O . HIS A 1 205 ? 21.688 -5.102 10.805 1 74.56 205 HIS A O 1
ATOM 1658 N N . HIS A 1 206 ? 23.922 -5.012 11.031 1 77.12 206 HIS A N 1
ATOM 1659 C CA . HIS A 1 206 ? 23.969 -3.553 11.023 1 77.12 206 HIS A CA 1
ATOM 1660 C C . HIS A 1 206 ? 24.812 -3.035 9.859 1 77.12 206 HIS A C 1
ATOM 1662 O O . HIS A 1 206 ? 25.906 -2.506 10.078 1 77.12 206 HIS A O 1
ATOM 1668 N N . THR A 1 207 ? 24.219 -3.332 8.648 1 79.19 207 THR A N 1
ATOM 1669 C CA . THR A 1 207 ? 24.953 -2.918 7.457 1 79.19 207 THR A CA 1
ATOM 1670 C C . THR A 1 207 ? 24.219 -1.802 6.727 1 79.19 207 THR A C 1
ATOM 1672 O O . THR A 1 207 ? 23.062 -1.508 7.035 1 79.19 207 THR A O 1
ATOM 1675 N N . SER A 1 208 ? 24.828 -1.248 5.816 1 81.69 208 SER A N 1
ATOM 1676 C CA . SER A 1 208 ? 24.281 -0.134 5.047 1 81.69 208 SER A CA 1
ATOM 1677 C C . SER A 1 208 ? 23.266 -0.618 4.016 1 81.69 208 SER A C 1
ATOM 1679 O O . SER A 1 208 ? 22.641 0.19 3.328 1 81.69 208 SER A O 1
ATOM 1681 N N . ARG A 1 209 ? 22.953 -1.873 4.035 1 84.5 209 ARG A N 1
ATOM 1682 C CA . ARG A 1 209 ? 22.094 -2.379 2.963 1 84.5 209 ARG A CA 1
ATOM 1683 C C . ARG A 1 209 ? 20.891 -3.111 3.527 1 84.5 209 ARG A C 1
ATOM 1685 O O . ARG A 1 209 ? 20.062 -3.639 2.771 1 84.5 209 ARG A O 1
ATOM 1692 N N . HIS A 1 210 ? 20.844 -3.127 4.836 1 87.88 210 HIS A N 1
ATOM 1693 C CA . HIS A 1 210 ? 19.781 -3.938 5.414 1 87.88 210 HIS A CA 1
ATOM 1694 C C . HIS A 1 210 ? 18.859 -3.092 6.281 1 87.88 210 HIS A C 1
ATOM 1696 O O . HIS A 1 210 ? 19.312 -2.191 6.988 1 87.88 210 HIS A O 1
ATOM 1702 N N . LEU A 1 211 ? 17.625 -3.377 6.184 1 94.25 211 LEU A N 1
ATOM 1703 C CA . LEU A 1 211 ? 16.562 -2.863 7.051 1 94.25 211 LEU A CA 1
ATOM 1704 C C . LEU A 1 211 ? 15.789 -4.008 7.695 1 94.25 211 LEU A C 1
ATOM 1706 O O . LEU A 1 211 ? 15.625 -5.07 7.09 1 94.25 211 LEU A O 1
ATOM 1710 N N . ASN A 1 212 ? 15.352 -3.807 8.891 1 96.06 212 ASN A N 1
ATOM 1711 C CA . ASN A 1 212 ? 14.547 -4.828 9.555 1 96.06 212 ASN A CA 1
ATOM 1712 C C . ASN A 1 212 ? 13.078 -4.711 9.172 1 96.06 212 ASN A C 1
ATOM 1714 O O . ASN A 1 212 ? 12.312 -5.664 9.344 1 96.06 212 ASN A O 1
ATOM 1718 N N . GLU A 1 213 ? 12.648 -3.586 8.805 1 97 213 GLU A N 1
ATOM 1719 C CA . GLU A 1 213 ? 11.352 -3.303 8.195 1 97 213 GLU A CA 1
ATOM 1720 C C . GLU A 1 213 ? 11.516 -2.598 6.855 1 97 213 GLU A C 1
ATOM 1722 O O . GLU A 1 213 ? 12.117 -1.523 6.781 1 97 213 GLU A O 1
ATOM 1727 N N . TYR A 1 214 ? 11.008 -3.213 5.797 1 97 214 TYR A N 1
ATOM 1728 C CA . TYR A 1 214 ? 11.117 -2.57 4.496 1 97 214 TYR A CA 1
ATOM 1729 C C . TYR A 1 214 ? 9.883 -2.83 3.646 1 97 214 TYR A C 1
ATOM 1731 O O . TYR A 1 214 ? 9.008 -3.611 4.035 1 97 214 TYR A O 1
ATOM 1739 N N . LEU A 1 215 ? 9.719 -2.092 2.555 1 98.25 215 LEU A N 1
ATOM 1740 C CA . LEU A 1 215 ? 8.586 -2.197 1.644 1 98.25 215 LEU A CA 1
ATOM 1741 C C . LEU A 1 215 ? 8.859 -3.234 0.558 1 98.25 215 LEU A C 1
ATOM 1743 O O . LEU A 1 215 ? 9.828 -3.113 -0.194 1 98.25 215 LEU A O 1
ATOM 1747 N N . SER A 1 216 ? 8.031 -4.211 0.515 1 98.25 216 SER A N 1
ATOM 1748 C CA . SER A 1 216 ? 8.164 -5.273 -0.478 1 98.25 216 SER A CA 1
ATOM 1749 C C . SER A 1 216 ? 7.168 -5.086 -1.619 1 98.25 216 SER A C 1
ATOM 1751 O O . SER A 1 216 ? 5.992 -4.797 -1.384 1 98.25 216 SER A O 1
ATOM 1753 N N . LEU A 1 217 ? 7.621 -5.18 -2.824 1 98.81 217 LEU A N 1
ATOM 1754 C CA . LEU A 1 217 ? 6.809 -5.184 -4.035 1 98.81 217 LEU A CA 1
ATOM 1755 C C . LEU A 1 217 ? 6.684 -6.594 -4.602 1 98.81 217 LEU A C 1
ATOM 1757 O O . LEU A 1 217 ? 7.582 -7.07 -5.297 1 98.81 217 LEU A O 1
ATOM 1761 N N . ASP A 1 218 ? 5.527 -7.207 -4.406 1 98.88 218 ASP A N 1
ATOM 1762 C CA . ASP A 1 218 ? 5.371 -8.633 -4.684 1 98.88 218 ASP A CA 1
ATOM 1763 C C . ASP A 1 218 ? 4.434 -8.867 -5.863 1 98.88 218 ASP A C 1
ATOM 1765 O O . ASP A 1 218 ? 3.42 -8.18 -6.004 1 98.88 218 ASP A O 1
ATOM 1769 N N . VAL A 1 219 ? 4.766 -9.852 -6.648 1 98.88 219 VAL A N 1
ATOM 1770 C CA . VAL A 1 219 ? 3.986 -10.242 -7.82 1 98.88 219 VAL A CA 1
ATOM 1771 C C . VAL A 1 219 ? 3.879 -11.758 -7.887 1 98.88 219 VAL A C 1
ATOM 1773 O O . VAL A 1 219 ? 4.84 -12.469 -7.586 1 98.88 219 VAL A O 1
ATOM 1776 N N . GLU A 1 220 ? 2.689 -12.258 -8.234 1 98.88 220 GLU A N 1
ATOM 1777 C CA . GLU A 1 220 ? 2.5 -13.68 -8.531 1 98.88 220 GLU A CA 1
ATOM 1778 C C . GLU A 1 220 ? 1.49 -13.875 -9.656 1 98.88 220 GLU A C 1
ATOM 1780 O O . GLU A 1 220 ? 0.466 -13.195 -9.711 1 98.88 220 GLU A O 1
ATOM 1785 N N . MET A 1 221 ? 1.767 -14.758 -10.547 1 98.56 221 MET A N 1
ATOM 1786 C CA . MET A 1 221 ? 0.826 -15 -11.641 1 98.56 221 MET A CA 1
ATOM 1787 C C . MET A 1 221 ? 0.773 -16.484 -11.992 1 98.56 221 MET A C 1
ATOM 1789 O O . MET A 1 221 ? 1.77 -17.188 -11.859 1 98.56 221 MET A O 1
ATOM 1793 N N . GLY A 1 222 ? -0.338 -16.953 -12.383 1 98.62 222 GLY A N 1
ATOM 1794 C CA . GLY A 1 222 ? -0.605 -18.344 -12.695 1 98.62 222 GLY A CA 1
ATOM 1795 C C . GLY A 1 222 ? -0.678 -18.625 -14.188 1 98.62 222 GLY A C 1
ATOM 1796 O O . GLY A 1 222 ? -0.67 -17.688 -14.992 1 98.62 222 GLY A O 1
ATOM 1797 N N . PHE A 1 223 ? -0.668 -19.922 -14.492 1 98.44 223 PHE A N 1
ATOM 1798 C CA . PHE A 1 223 ? -0.755 -20.422 -15.852 1 98.44 223 PHE A CA 1
ATOM 1799 C C . PHE A 1 223 ? 0.406 -19.906 -16.703 1 98.44 223 PHE A C 1
ATOM 1801 O O . PHE A 1 223 ? 0.196 -19.328 -17.766 1 98.44 223 PHE A O 1
ATOM 1808 N N . ILE A 1 224 ? 1.572 -20.219 -16.188 1 98.06 224 ILE A N 1
ATOM 1809 C CA . ILE A 1 224 ? 2.791 -19.828 -16.875 1 98.06 224 ILE A CA 1
ATOM 1810 C C . ILE A 1 224 ? 3.455 -21.047 -17.5 1 98.06 224 ILE A C 1
ATOM 1812 O O . ILE A 1 224 ? 3.264 -22.172 -17.016 1 98.06 224 ILE A O 1
ATOM 1816 N N . GLY A 1 225 ? 4.254 -20.766 -18.531 1 96.44 225 GLY A N 1
ATOM 1817 C CA . GLY A 1 225 ? 5.02 -21.844 -19.141 1 96.44 225 GLY A CA 1
ATOM 1818 C C . GLY A 1 225 ? 6.348 -22.094 -18.453 1 96.44 225 GLY A C 1
ATOM 1819 O O . GLY A 1 225 ? 6.812 -23.234 -18.391 1 96.44 225 GLY A O 1
ATOM 1820 N N . SER A 1 226 ? 6.961 -21.109 -18.031 1 97.44 226 SER A N 1
ATOM 1821 C CA . SER A 1 226 ? 8.25 -21.188 -17.359 1 97.44 226 SER A CA 1
ATOM 1822 C C . SER A 1 226 ? 8.586 -19.906 -16.625 1 97.44 226 SER A C 1
ATOM 1824 O O . SER A 1 226 ? 7.863 -18.906 -16.734 1 97.44 226 SER A O 1
ATOM 1826 N N . GLU A 1 227 ? 9.703 -19.953 -15.859 1 98.19 227 GLU A N 1
ATOM 1827 C CA . GLU A 1 227 ? 10.188 -18.766 -15.148 1 98.19 227 GLU A CA 1
ATOM 1828 C C . GLU A 1 227 ? 10.594 -17.656 -16.125 1 98.19 227 GLU A C 1
ATOM 1830 O O . GLU A 1 227 ? 10.688 -16.5 -15.734 1 98.19 227 GLU A O 1
ATOM 1835 N N . GLU A 1 228 ? 10.797 -18 -17.375 1 98 228 GLU A N 1
ATOM 1836 C CA . GLU A 1 228 ? 11.141 -17 -18.375 1 98 228 GLU A CA 1
ATOM 1837 C C . GLU A 1 228 ? 10.039 -15.953 -18.516 1 98 228 GLU A C 1
ATOM 1839 O O . GLU A 1 228 ? 10.32 -14.773 -18.734 1 98 228 GLU A O 1
ATOM 1844 N N . GLU A 1 229 ? 8.797 -16.391 -18.391 1 97.75 229 GLU A N 1
ATOM 1845 C CA . GLU A 1 229 ? 7.672 -15.461 -18.469 1 97.75 229 GLU A CA 1
ATOM 1846 C C . GLU A 1 229 ? 7.688 -14.477 -17.312 1 97.75 229 GLU A C 1
ATOM 1848 O O . GLU A 1 229 ? 7.293 -13.32 -17.469 1 97.75 229 GLU A O 1
ATOM 1853 N N . ILE A 1 230 ? 8.141 -14.93 -16.156 1 98.5 230 ILE A N 1
ATOM 1854 C CA . ILE A 1 230 ? 8.227 -14.086 -14.969 1 98.5 230 ILE A CA 1
ATOM 1855 C C . ILE A 1 230 ? 9.344 -13.062 -15.148 1 98.5 230 ILE A C 1
ATOM 1857 O O . ILE A 1 230 ? 9.164 -11.883 -14.828 1 98.5 230 ILE A O 1
ATOM 1861 N N . MET A 1 231 ? 10.438 -13.492 -15.672 1 98.56 231 MET A N 1
ATOM 1862 C CA . MET A 1 231 ? 11.555 -12.586 -15.922 1 98.56 231 MET A CA 1
ATOM 1863 C C . MET A 1 231 ? 11.18 -11.531 -16.953 1 98.56 231 MET A C 1
ATOM 1865 O O . MET A 1 231 ? 11.523 -10.359 -16.797 1 98.56 231 MET A O 1
ATOM 1869 N N . ASP A 1 232 ? 10.477 -11.969 -18.016 1 98.06 232 ASP A N 1
ATOM 1870 C CA . ASP A 1 232 ? 10.023 -11.016 -19.031 1 98.06 232 ASP A CA 1
ATOM 1871 C C . ASP A 1 232 ? 9.086 -9.977 -18.422 1 98.06 232 ASP A C 1
ATOM 1873 O O . ASP A 1 232 ? 9.164 -8.797 -18.75 1 98.06 232 ASP A O 1
ATOM 1877 N N . LEU A 1 233 ? 8.188 -10.445 -17.625 1 98.19 233 LEU A N 1
ATOM 1878 C CA . LEU A 1 233 ? 7.273 -9.531 -16.938 1 98.19 233 LEU A CA 1
ATOM 1879 C C . LEU A 1 233 ? 8.047 -8.531 -16.078 1 98.19 233 LEU A C 1
ATOM 1881 O O . LEU A 1 233 ? 7.734 -7.336 -16.094 1 98.19 233 LEU A O 1
ATOM 1885 N N . GLU A 1 234 ? 8.984 -9.023 -15.305 1 98.19 234 GLU A N 1
ATOM 1886 C CA . GLU A 1 234 ? 9.773 -8.148 -14.438 1 98.19 234 GLU A CA 1
ATOM 1887 C C . GLU A 1 234 ? 10.523 -7.094 -15.242 1 98.19 234 GLU A C 1
ATOM 1889 O O . GLU A 1 234 ? 10.617 -5.938 -14.828 1 98.19 234 GLU A O 1
ATOM 1894 N N . GLU A 1 235 ? 11.078 -7.496 -16.406 1 97.75 235 GLU A N 1
ATOM 1895 C CA . GLU A 1 235 ? 11.781 -6.559 -17.266 1 97.75 235 GLU A CA 1
ATOM 1896 C C . GLU A 1 235 ? 10.883 -5.402 -17.688 1 97.75 235 GLU A C 1
ATOM 1898 O O . GLU A 1 235 ? 11.258 -4.234 -17.547 1 97.75 235 GLU A O 1
ATOM 1903 N N . ALA A 1 236 ? 9.719 -5.758 -18.188 1 97.69 236 ALA A N 1
ATOM 1904 C CA . ALA A 1 236 ? 8.773 -4.73 -18.625 1 97.69 236 ALA A CA 1
ATOM 1905 C C . ALA A 1 236 ? 8.312 -3.875 -17.438 1 97.69 236 ALA A C 1
ATOM 1907 O O . ALA A 1 236 ? 8.141 -2.66 -17.578 1 97.69 236 ALA A O 1
ATOM 1908 N N . LEU A 1 237 ? 8.117 -4.504 -16.344 1 98.25 237 LEU A N 1
ATOM 1909 C CA . LEU A 1 237 ? 7.688 -3.826 -15.133 1 98.25 237 LEU A CA 1
ATOM 1910 C C . LEU A 1 237 ? 8.719 -2.795 -14.688 1 98.25 237 LEU A C 1
ATOM 1912 O O . LEU A 1 237 ? 8.375 -1.647 -14.398 1 98.25 237 LEU A O 1
ATOM 1916 N N . LEU A 1 238 ? 9.953 -3.213 -14.633 1 98.06 238 LEU A N 1
ATOM 1917 C CA . LEU A 1 238 ? 11.023 -2.322 -14.203 1 98.06 238 LEU A CA 1
ATOM 1918 C C . LEU A 1 238 ? 11.156 -1.135 -15.148 1 98.06 238 LEU A C 1
ATOM 1920 O O . LEU A 1 238 ? 11.383 -0.006 -14.711 1 98.06 238 LEU A O 1
ATOM 1924 N N . GLN A 1 239 ? 11.047 -1.396 -16.406 1 97.31 239 GLN A N 1
ATOM 1925 C CA . GLN A 1 239 ? 11.094 -0.307 -17.375 1 97.31 239 GLN A CA 1
ATOM 1926 C C . GLN A 1 239 ? 10.016 0.733 -17.094 1 97.31 239 GLN A C 1
ATOM 1928 O O . GLN A 1 239 ? 10.281 1.937 -17.109 1 97.31 239 GLN A O 1
ATOM 1933 N N . GLU A 1 240 ? 8.797 0.246 -16.844 1 97.31 240 GLU A N 1
ATOM 1934 C CA . GLU A 1 240 ? 7.691 1.148 -16.531 1 97.31 240 GLU A CA 1
ATOM 1935 C C . GLU A 1 240 ? 7.953 1.913 -15.227 1 97.31 240 GLU A C 1
ATOM 1937 O O . GLU A 1 240 ? 7.613 3.094 -15.125 1 97.31 240 GLU A O 1
ATOM 1942 N N . MET A 1 241 ? 8.461 1.241 -14.25 1 98.19 241 MET A N 1
ATOM 1943 C CA . MET A 1 241 ? 8.781 1.884 -12.977 1 98.19 241 MET A CA 1
ATOM 1944 C C . MET A 1 241 ? 9.773 3.025 -13.18 1 98.19 241 MET A C 1
ATOM 1946 O O . MET A 1 241 ? 9.57 4.125 -12.664 1 98.19 241 MET A O 1
ATOM 1950 N N . LEU A 1 242 ? 10.805 2.773 -13.922 1 97.62 242 LEU A N 1
ATOM 1951 C CA . LEU A 1 242 ? 11.836 3.771 -14.164 1 97.62 242 LEU A CA 1
ATOM 1952 C C . LEU A 1 242 ? 11.289 4.945 -14.969 1 97.62 242 LEU A C 1
ATOM 1954 O O . LEU A 1 242 ? 11.609 6.102 -14.695 1 97.62 242 LEU A O 1
ATOM 1958 N N . GLU A 1 243 ? 10.477 4.641 -15.969 1 97.75 243 GLU A N 1
ATOM 1959 C CA . GLU A 1 243 ? 9.859 5.699 -16.766 1 97.75 243 GLU A CA 1
ATOM 1960 C C . GLU A 1 243 ? 8.977 6.594 -15.898 1 97.75 243 GLU A C 1
ATOM 1962 O O . GLU A 1 243 ? 9.008 7.816 -16.031 1 97.75 243 GLU A O 1
ATOM 1967 N N . GLU A 1 244 ? 8.188 5.957 -15.039 1 98.12 244 GLU A N 1
ATOM 1968 C CA . GLU A 1 244 ? 7.324 6.73 -14.148 1 98.12 244 GLU A CA 1
ATOM 1969 C C . GLU A 1 244 ? 8.148 7.594 -13.195 1 98.12 244 GLU A C 1
ATOM 1971 O O . GLU A 1 244 ? 7.773 8.727 -12.898 1 98.12 244 GLU A O 1
ATOM 1976 N N . ALA A 1 245 ? 9.219 7.047 -12.688 1 98.19 245 ALA A N 1
ATOM 1977 C CA . ALA A 1 245 ? 10.094 7.805 -11.797 1 98.19 245 ALA A CA 1
ATOM 1978 C C . ALA A 1 245 ? 10.672 9.023 -12.508 1 98.19 245 ALA A C 1
ATOM 1980 O O . ALA A 1 245 ? 10.734 10.117 -11.938 1 98.19 245 ALA A O 1
ATOM 1981 N N . LEU A 1 246 ? 11.117 8.859 -13.727 1 97.56 246 LEU A N 1
ATOM 1982 C CA . LEU A 1 246 ? 11.656 9.969 -14.508 1 97.56 246 LEU A CA 1
ATOM 1983 C C . LEU A 1 246 ? 10.602 11.039 -14.75 1 97.56 246 LEU A C 1
ATOM 1985 O O . LEU A 1 246 ? 10.891 12.234 -14.68 1 97.56 246 LEU A O 1
ATOM 1989 N N . THR A 1 247 ? 9.414 10.586 -15 1 97.19 247 THR A N 1
ATOM 1990 C CA . THR A 1 247 ? 8.312 11.5 -15.289 1 97.19 247 THR A CA 1
ATOM 1991 C C . THR A 1 247 ? 7.852 12.211 -14.023 1 97.19 247 THR A C 1
ATOM 1993 O O . THR A 1 247 ? 7.637 13.422 -14.023 1 97.19 247 THR A O 1
ATOM 1996 N N . GLY A 1 248 ? 7.73 11.516 -12.992 1 96.81 248 GLY A N 1
ATOM 1997 C CA . GLY A 1 248 ? 7.098 12.039 -11.797 1 96.81 248 GLY A CA 1
ATOM 1998 C C . GLY A 1 248 ? 8.078 12.648 -10.82 1 96.81 248 GLY A C 1
ATOM 1999 O O . GLY A 1 248 ? 7.695 13.445 -9.961 1 96.81 248 GLY A O 1
ATOM 2000 N N . ALA A 1 249 ? 9.375 12.25 -10.938 1 97.62 249 ALA A N 1
ATOM 2001 C CA . ALA A 1 249 ? 10.375 12.719 -9.977 1 97.62 249 ALA A CA 1
ATOM 2002 C C . ALA A 1 249 ? 11.695 13.039 -10.672 1 97.62 249 ALA A C 1
ATOM 2004 O O . ALA A 1 249 ? 12.766 12.812 -10.109 1 97.62 249 ALA A O 1
ATOM 2005 N N . GLY A 1 250 ? 11.617 13.484 -11.906 1 97.5 250 GLY A N 1
ATOM 2006 C CA . GLY A 1 250 ? 12.812 13.805 -12.68 1 97.5 250 GLY A CA 1
ATOM 2007 C C . GLY A 1 250 ? 13.672 14.867 -12.031 1 97.5 250 GLY A C 1
ATOM 2008 O O . GLY A 1 250 ? 14.898 14.781 -12.055 1 97.5 250 GLY A O 1
ATOM 2009 N N . ASP A 1 251 ? 13.078 15.898 -11.453 1 95.81 251 ASP A N 1
ATOM 2010 C CA . ASP A 1 251 ? 13.812 16.984 -10.805 1 95.81 251 ASP A CA 1
ATOM 2011 C C . ASP A 1 251 ? 14.625 16.453 -9.625 1 95.81 251 ASP A C 1
ATOM 2013 O O . ASP A 1 251 ? 15.781 16.859 -9.43 1 95.81 251 ASP A O 1
ATOM 2017 N N . GLU A 1 252 ? 14.031 15.594 -8.867 1 96.88 252 GLU A N 1
ATOM 2018 C CA . GLU A 1 252 ? 14.719 14.984 -7.73 1 96.88 252 GLU A CA 1
ATOM 2019 C C . GLU A 1 252 ? 15.898 14.141 -8.188 1 96.88 252 GLU A C 1
ATOM 2021 O O . GLU A 1 252 ? 16.969 14.164 -7.562 1 96.88 252 GLU A O 1
ATOM 2026 N N . ILE A 1 253 ? 15.68 13.383 -9.242 1 98 253 ILE A N 1
ATOM 2027 C CA . ILE A 1 253 ? 16.719 12.523 -9.781 1 98 253 ILE A CA 1
ATOM 2028 C C . ILE A 1 253 ? 17.906 13.367 -10.234 1 98 253 ILE A C 1
ATOM 2030 O O . ILE A 1 253 ? 19.062 13.055 -9.922 1 98 253 ILE A O 1
ATOM 2034 N N . ARG A 1 254 ? 17.641 14.469 -10.859 1 96.94 254 ARG A N 1
ATOM 2035 C CA . ARG A 1 254 ? 18.688 15.383 -11.297 1 96.94 254 ARG A CA 1
ATOM 2036 C C . ARG A 1 254 ? 19.359 16.047 -10.102 1 96.94 254 ARG A C 1
ATOM 2038 O O . ARG A 1 254 ? 20.578 16.203 -10.078 1 96.94 254 ARG A O 1
ATOM 2045 N N . LEU A 1 255 ? 18.578 16.406 -9.188 1 94.25 255 LEU A N 1
ATOM 2046 C CA . LEU A 1 255 ? 19.094 17.047 -7.977 1 94.25 255 LEU A CA 1
ATOM 2047 C C . LEU A 1 255 ? 20.125 16.172 -7.289 1 94.25 255 LEU A C 1
ATOM 2049 O O . LEU A 1 255 ? 21.125 16.672 -6.781 1 94.25 255 LEU A O 1
ATOM 2053 N N . LEU A 1 256 ? 19.906 14.906 -7.312 1 95.69 256 LEU A N 1
ATOM 2054 C CA . LEU A 1 256 ? 20.781 13.961 -6.633 1 95.69 256 LEU A CA 1
ATOM 2055 C C . LEU A 1 256 ? 21.938 13.547 -7.535 1 95.69 256 LEU A C 1
ATOM 2057 O O . LEU A 1 256 ? 22.844 12.844 -7.098 1 95.69 256 LEU A O 1
ATOM 2061 N N . GLY A 1 257 ? 21.922 13.945 -8.766 1 96.5 257 GLY A N 1
ATOM 2062 C CA . GLY A 1 257 ? 22.969 13.57 -9.703 1 96.5 257 GLY A CA 1
ATOM 2063 C C . GLY A 1 257 ? 23.031 12.078 -9.969 1 96.5 257 GLY A C 1
ATOM 2064 O O . GLY A 1 257 ? 24.109 11.516 -10.133 1 96.5 257 GLY A O 1
ATOM 2065 N N . ALA A 1 258 ? 21.891 11.469 -9.953 1 96.81 258 ALA A N 1
ATOM 2066 C CA . ALA A 1 258 ? 21.859 10.016 -10.102 1 96.81 258 ALA A CA 1
ATOM 2067 C C . ALA A 1 258 ? 22.141 9.602 -11.539 1 96.81 258 ALA A C 1
ATOM 2069 O O . ALA A 1 258 ? 21.672 10.242 -12.484 1 96.81 258 ALA A O 1
ATOM 2070 N N . GLU A 1 259 ? 22.984 8.609 -11.703 1 95.5 259 GLU A N 1
ATOM 2071 C CA . GLU A 1 259 ? 23.172 7.977 -13.008 1 95.5 259 GLU A CA 1
ATOM 2072 C C . GLU A 1 259 ? 22 7.039 -13.328 1 95.5 259 GLU A C 1
ATOM 2074 O O . GLU A 1 259 ? 21.891 5.965 -12.742 1 95.5 259 GLU A O 1
ATOM 2079 N N . TRP A 1 260 ? 21.25 7.438 -14.211 1 95.5 260 TRP A N 1
ATOM 2080 C CA . TRP A 1 260 ? 20.047 6.68 -14.508 1 95.5 260 TRP A CA 1
ATOM 2081 C C . TRP A 1 260 ? 20.344 5.543 -15.484 1 95.5 260 TRP A C 1
ATOM 2083 O O . TRP A 1 260 ? 21.031 5.742 -16.484 1 95.5 260 TRP A O 1
ATOM 2093 N N . PRO A 1 261 ? 19.875 4.414 -15.203 1 95.19 261 PRO A N 1
ATOM 2094 C CA . PRO A 1 261 ? 20.203 3.26 -16.031 1 95.19 261 PRO A CA 1
ATOM 2095 C C . PRO A 1 261 ? 19.391 3.205 -17.328 1 95.19 261 PRO A C 1
ATOM 2097 O O . PRO A 1 261 ? 18.25 3.68 -17.359 1 95.19 261 PRO A O 1
ATOM 2100 N N . SER A 1 262 ? 20.031 2.707 -18.312 1 86.94 262 SER A N 1
ATOM 2101 C CA . SER A 1 262 ? 19.281 2.344 -19.516 1 86.94 262 SER A CA 1
ATOM 2102 C C . SER A 1 262 ? 18.781 0.906 -19.438 1 86.94 262 SER A C 1
ATOM 2104 O O . SER A 1 262 ? 19.375 0.073 -18.75 1 86.94 262 SER A O 1
ATOM 2106 N N . PHE A 1 263 ? 17.656 0.723 -20.016 1 83.94 263 PHE A N 1
ATOM 2107 C CA . PHE A 1 263 ? 17.172 -0.649 -20.109 1 83.94 263 PHE A CA 1
ATOM 2108 C C . PHE A 1 263 ? 17.562 -1.279 -21.438 1 83.94 263 PHE A C 1
ATOM 2110 O O . PHE A 1 263 ? 17.312 -0.708 -22.5 1 83.94 263 PHE A O 1
ATOM 2117 N N . PRO A 1 264 ? 18.188 -2.363 -21.297 1 84.44 264 PRO A N 1
ATOM 2118 C CA . PRO A 1 264 ? 18.469 -3.074 -22.547 1 84.44 264 PRO A CA 1
ATOM 2119 C C . PRO A 1 264 ? 17.234 -3.691 -23.188 1 84.44 264 PRO A C 1
ATOM 2121 O O . PRO A 1 264 ? 16.172 -3.73 -22.547 1 84.44 264 PRO A O 1
ATOM 2124 N N . LYS A 1 265 ? 17.344 -4.043 -24.406 1 79.31 265 LYS A N 1
ATOM 2125 C CA . LYS A 1 265 ? 16.25 -4.758 -25.047 1 79.31 265 LYS A CA 1
ATOM 2126 C C . LYS A 1 265 ? 15.883 -6.016 -24.266 1 79.31 265 LYS A C 1
ATOM 2128 O O . LYS A 1 265 ? 14.703 -6.281 -24.016 1 79.31 265 LYS A O 1
ATOM 2133 N N . ASP A 1 266 ? 16.969 -6.797 -23.875 1 90.44 266 ASP A N 1
ATOM 2134 C CA . ASP A 1 266 ? 16.828 -7.965 -23.016 1 90.44 266 ASP A CA 1
ATOM 2135 C C . ASP A 1 266 ? 17.922 -7.984 -21.938 1 90.44 266 ASP A C 1
ATOM 2137 O O . ASP A 1 266 ? 19.109 -7.863 -22.266 1 90.44 266 ASP A O 1
ATOM 2141 N N . ILE A 1 267 ? 17.5 -8.133 -20.75 1 97.12 267 ILE A N 1
ATOM 2142 C CA . ILE A 1 267 ? 18.5 -8.258 -19.688 1 97.12 267 ILE A CA 1
ATOM 2143 C C . ILE A 1 267 ? 19.25 -9.578 -19.844 1 97.12 267 ILE A C 1
ATOM 2145 O O . ILE A 1 267 ? 18.641 -10.641 -19.984 1 97.12 267 ILE A O 1
ATOM 2149 N N . PRO A 1 268 ? 20.578 -9.508 -19.844 1 97.94 268 PRO A N 1
ATOM 2150 C CA . PRO A 1 268 ? 21.328 -10.758 -19.938 1 97.94 268 PRO A CA 1
ATOM 2151 C C . PRO A 1 268 ? 20.984 -11.742 -18.844 1 97.94 268 PRO A C 1
ATOM 2153 O O . PRO A 1 268 ? 20.656 -11.336 -17.719 1 97.94 268 PRO A O 1
ATOM 2156 N N . ARG A 1 269 ? 21.078 -13.016 -19.203 1 98.19 269 ARG A N 1
ATOM 2157 C CA . ARG A 1 269 ? 20.797 -14.117 -18.297 1 98.19 269 ARG A CA 1
ATOM 2158 C C . ARG A 1 269 ? 21.969 -15.086 -18.219 1 98.19 269 ARG A C 1
ATOM 2160 O O . ARG A 1 269 ? 22.406 -15.609 -19.234 1 98.19 269 ARG A O 1
ATOM 2167 N N . LEU A 1 270 ? 22.484 -15.258 -17.031 1 98.19 270 LEU A N 1
ATOM 2168 C CA . LEU A 1 270 ? 23.484 -16.297 -16.75 1 98.19 270 LEU A CA 1
ATOM 2169 C C . LEU A 1 270 ? 22.922 -17.359 -15.812 1 98.19 270 LEU A C 1
ATOM 2171 O O . LEU A 1 270 ? 22.203 -17.031 -14.867 1 98.19 270 LEU A O 1
ATOM 2175 N N . THR A 1 271 ? 23.219 -18.578 -16.078 1 97.81 271 THR A N 1
ATOM 2176 C CA . THR A 1 271 ? 22.938 -19.578 -15.047 1 97.81 271 THR A CA 1
ATOM 2177 C C . THR A 1 271 ? 23.891 -19.406 -13.867 1 97.81 271 THR A C 1
ATOM 2179 O O . THR A 1 271 ? 24.969 -18.828 -14.008 1 97.81 271 THR A O 1
ATOM 2182 N N . HIS A 1 272 ? 23.469 -19.875 -12.758 1 97.31 272 HIS A N 1
ATOM 2183 C CA . HIS A 1 272 ? 24.328 -19.859 -11.578 1 97.31 272 HIS A CA 1
ATOM 2184 C C . HIS A 1 272 ? 25.672 -20.531 -11.875 1 97.31 272 HIS A C 1
ATOM 2186 O O . HIS A 1 272 ? 26.719 -20.031 -11.461 1 97.31 272 HIS A O 1
ATOM 2192 N N . LYS A 1 273 ? 25.656 -21.609 -12.602 1 95.5 273 LYS A N 1
ATOM 2193 C CA . LYS A 1 273 ? 26.875 -22.328 -12.977 1 95.5 273 LYS A CA 1
ATOM 2194 C C . LYS A 1 273 ? 27.781 -21.469 -13.859 1 95.5 273 LYS A C 1
ATOM 2196 O O . LYS A 1 273 ? 28.984 -21.422 -13.664 1 95.5 273 LYS A O 1
ATOM 2201 N N . GLU A 1 274 ? 27.188 -20.812 -14.844 1 97 274 GLU A N 1
ATOM 2202 C CA . GLU A 1 274 ? 27.953 -19.922 -15.711 1 97 274 GLU A CA 1
ATOM 2203 C C . GLU A 1 274 ? 28.562 -18.766 -14.914 1 97 274 GLU A C 1
ATOM 2205 O O . GLU A 1 274 ? 29.703 -18.391 -15.141 1 97 274 GLU A O 1
ATOM 2210 N N . ALA A 1 275 ? 27.766 -18.203 -14.031 1 97.19 275 ALA A N 1
ATOM 2211 C CA . ALA A 1 275 ? 28.266 -17.109 -13.195 1 97.19 275 ALA A CA 1
ATOM 2212 C C . ALA A 1 275 ? 29.484 -17.547 -12.391 1 97.19 275 ALA A C 1
ATOM 2214 O O . ALA A 1 275 ? 30.469 -16.812 -12.312 1 97.19 275 ALA A O 1
ATOM 2215 N N . ARG A 1 276 ? 29.391 -18.703 -11.828 1 95.81 276 ARG A N 1
ATOM 2216 C CA . ARG A 1 276 ? 30.5 -19.234 -11.055 1 95.81 276 ARG A CA 1
ATOM 2217 C C . ARG A 1 276 ? 31.734 -19.438 -11.93 1 95.81 276 ARG A C 1
ATOM 2219 O O . ARG A 1 276 ? 32.844 -19.141 -11.516 1 95.81 276 ARG A O 1
ATOM 2226 N N . ARG A 1 277 ? 31.516 -20.031 -13.07 1 95.5 277 ARG A N 1
ATOM 2227 C CA . ARG A 1 277 ? 32.625 -20.234 -14.008 1 95.5 277 ARG A CA 1
ATOM 2228 C C . ARG A 1 277 ? 33.281 -18.922 -14.367 1 95.5 277 ARG A C 1
ATOM 2230 O O . ARG A 1 277 ? 34.5 -18.812 -14.359 1 95.5 277 ARG A O 1
ATOM 2237 N N . ILE A 1 278 ? 32.469 -17.922 -14.688 1 96.81 278 ILE A N 1
ATOM 2238 C CA . ILE A 1 278 ? 33 -16.609 -15.062 1 96.81 278 ILE A CA 1
ATOM 2239 C C . ILE A 1 278 ? 33.812 -16.016 -13.914 1 96.81 278 ILE A C 1
ATOM 2241 O O . ILE A 1 278 ? 34.906 -15.508 -14.117 1 96.81 278 ILE A O 1
ATOM 2245 N N . LEU A 1 279 ? 33.281 -16.094 -12.703 1 96.94 279 LEU A N 1
ATOM 2246 C CA . LEU A 1 279 ? 33.969 -15.57 -11.523 1 96.94 279 LEU A CA 1
ATOM 2247 C C . LEU A 1 279 ? 35.312 -16.234 -11.344 1 96.94 279 LEU A C 1
ATOM 2249 O O . LEU A 1 279 ? 36.312 -15.555 -11.086 1 96.94 279 LEU A O 1
ATOM 2253 N N . LYS A 1 280 ? 35.344 -17.5 -11.586 1 94.81 280 LYS A N 1
ATOM 2254 C CA . LYS A 1 280 ? 36.562 -18.281 -11.352 1 94.81 280 LYS A CA 1
ATOM 2255 C C . LYS A 1 280 ? 37.562 -18.125 -12.508 1 94.81 280 LYS A C 1
ATOM 2257 O O . LYS A 1 280 ? 38.719 -17.734 -12.305 1 94.81 280 LYS A O 1
ATOM 2262 N N . GLU A 1 281 ? 37.094 -18.375 -13.672 1 95.31 281 GLU A N 1
ATOM 2263 C CA . GLU A 1 281 ? 37.969 -18.531 -14.82 1 95.31 281 GLU A CA 1
ATOM 2264 C C . GLU A 1 281 ? 38.312 -17.172 -15.438 1 95.31 281 GLU A C 1
ATOM 2266 O O . GLU A 1 281 ? 39.406 -16.984 -15.961 1 95.31 281 GLU A O 1
ATOM 2271 N N . GLU A 1 282 ? 37.406 -16.328 -15.445 1 94.69 282 GLU A N 1
ATOM 2272 C CA . GLU A 1 282 ? 37.625 -15.055 -16.125 1 94.69 282 GLU A CA 1
ATOM 2273 C C . GLU A 1 282 ? 38 -13.961 -15.141 1 94.69 282 GLU A C 1
ATOM 2275 O O . GLU A 1 282 ? 38.812 -13.078 -15.469 1 94.69 282 GLU A O 1
ATOM 2280 N N . LEU A 1 283 ? 37.469 -13.977 -13.961 1 94.81 283 LEU A N 1
ATOM 2281 C CA . LEU A 1 283 ? 37.656 -12.859 -13.047 1 94.81 283 LEU A CA 1
ATOM 2282 C C . LEU A 1 283 ? 38.594 -13.25 -11.898 1 94.81 283 LEU A C 1
ATOM 2284 O O . LEU A 1 283 ? 38.969 -12.406 -11.086 1 94.81 283 LEU A O 1
ATOM 2288 N N . GLY A 1 284 ? 38.875 -14.5 -11.75 1 93.44 284 GLY A N 1
ATOM 2289 C CA . GLY A 1 284 ? 39.844 -14.977 -10.766 1 93.44 284 GLY A CA 1
ATOM 2290 C C . GLY A 1 284 ? 39.312 -14.938 -9.344 1 93.44 284 GLY A C 1
ATOM 2291 O O . GLY A 1 284 ? 40.094 -14.734 -8.398 1 93.44 284 GLY A O 1
ATOM 2292 N N . TYR A 1 285 ? 38.062 -14.93 -9.234 1 92.5 285 TYR A N 1
ATOM 2293 C CA . TYR A 1 285 ? 37.438 -14.891 -7.918 1 92.5 285 TYR A CA 1
ATOM 2294 C C . TYR A 1 285 ? 36.906 -16.266 -7.527 1 92.5 285 TYR A C 1
ATOM 2296 O O . TYR A 1 285 ? 35.969 -16.766 -8.148 1 92.5 285 TYR A O 1
ATOM 2304 N N . PRO A 1 286 ? 37.531 -16.812 -6.465 1 85.38 286 PRO A N 1
ATOM 2305 C CA . PRO A 1 286 ? 37.031 -18.125 -6.031 1 85.38 286 PRO A CA 1
ATOM 2306 C C . PRO A 1 286 ? 35.719 -18.031 -5.27 1 85.38 286 PRO A C 1
ATOM 2308 O O . PRO A 1 286 ? 35.625 -17.297 -4.281 1 85.38 286 PRO A O 1
ATOM 2311 N N . VAL A 1 287 ? 34.688 -18.547 -5.867 1 78.62 287 VAL A N 1
ATOM 2312 C CA . VAL A 1 287 ? 33.375 -18.406 -5.215 1 78.62 287 VAL A CA 1
ATOM 2313 C C . VAL A 1 287 ? 32.938 -19.75 -4.656 1 78.62 287 VAL A C 1
ATOM 2315 O O . VAL A 1 287 ? 33.188 -20.797 -5.262 1 78.62 287 VAL A O 1
ATOM 2318 N N . GLY A 1 288 ? 32.531 -19.703 -3.439 1 72.44 288 GLY A N 1
ATOM 2319 C CA . GLY A 1 288 ? 31.891 -20.875 -2.863 1 72.44 288 GLY A CA 1
ATOM 2320 C C . GLY A 1 288 ? 30.547 -21.172 -3.486 1 72.44 288 GLY A C 1
ATOM 2321 O O . GLY A 1 288 ? 30.312 -20.891 -4.664 1 72.44 288 GLY A O 1
ATOM 2322 N N . GLN A 1 289 ? 29.734 -21.938 -2.83 1 70.62 289 GLN A N 1
ATOM 2323 C CA . GLN A 1 289 ? 28.438 -22.406 -3.307 1 70.62 289 GLN A CA 1
ATOM 2324 C C . GLN A 1 289 ? 27.469 -21.234 -3.51 1 70.62 289 GLN A C 1
ATOM 2326 O O . GLN A 1 289 ? 26.688 -21.219 -4.461 1 70.62 289 GLN A O 1
ATOM 2331 N N . ASP A 1 290 ? 27.531 -20.297 -2.654 1 81.88 290 ASP A N 1
ATOM 2332 C CA . ASP A 1 290 ? 26.609 -19.172 -2.768 1 81.88 290 ASP A CA 1
ATOM 2333 C C . ASP A 1 290 ? 27.359 -17.906 -3.203 1 81.88 290 ASP A C 1
ATOM 2335 O O . ASP A 1 290 ? 28.562 -17.766 -2.961 1 81.88 290 ASP A O 1
ATOM 2339 N N . LEU A 1 291 ? 26.641 -17.109 -3.949 1 89.12 291 LEU A N 1
ATOM 2340 C CA . LEU A 1 291 ? 27.234 -15.844 -4.391 1 89.12 291 LEU A CA 1
ATOM 2341 C C . LEU A 1 291 ? 27.328 -14.852 -3.238 1 89.12 291 LEU A C 1
ATOM 2343 O O . LEU A 1 291 ? 26.297 -14.453 -2.674 1 89.12 291 LEU A O 1
ATOM 2347 N N . SER A 1 292 ? 28.453 -14.531 -2.895 1 89.94 292 SER A N 1
ATOM 2348 C CA . SER A 1 292 ? 28.688 -13.508 -1.882 1 89.94 292 SER A CA 1
ATOM 2349 C C . SER A 1 292 ? 28.406 -12.109 -2.428 1 89.94 292 SER A C 1
ATOM 2351 O O . SER A 1 292 ? 28.188 -11.945 -3.631 1 89.94 292 SER A O 1
ATOM 2353 N N . GLU A 1 293 ? 28.438 -11.227 -1.58 1 89.38 293 GLU A N 1
ATOM 2354 C CA . GLU A 1 293 ? 28.266 -9.828 -1.983 1 89.38 293 GLU A CA 1
ATOM 2355 C C . GLU A 1 293 ? 29.344 -9.414 -2.982 1 89.38 293 GLU A C 1
ATOM 2357 O O . GLU A 1 293 ? 29.062 -8.703 -3.949 1 89.38 293 GLU A O 1
ATOM 2362 N N . GLU A 1 294 ? 30.562 -9.82 -2.691 1 93.25 294 GLU A N 1
ATOM 2363 C CA . GLU A 1 294 ? 31.672 -9.508 -3.588 1 93.25 294 GLU A CA 1
ATOM 2364 C C . GLU A 1 294 ? 31.469 -10.148 -4.957 1 93.25 294 GLU A C 1
ATOM 2366 O O . GLU A 1 294 ? 31.766 -9.539 -5.984 1 93.25 294 GLU A O 1
ATOM 2371 N N . ALA A 1 295 ? 31.031 -11.359 -4.938 1 95.69 295 ALA A N 1
ATOM 2372 C CA . ALA A 1 295 ? 30.75 -12.047 -6.195 1 95.69 295 ALA A CA 1
ATOM 2373 C C . ALA A 1 295 ? 29.703 -11.297 -7.012 1 95.69 295 ALA A C 1
ATOM 2375 O O . ALA A 1 295 ? 29.859 -11.141 -8.227 1 95.69 295 ALA A O 1
ATOM 2376 N N . GLU A 1 296 ? 28.672 -10.852 -6.332 1 95.5 296 GLU A N 1
ATOM 2377 C CA . GLU A 1 296 ? 27.609 -10.094 -7 1 95.5 296 GLU A CA 1
ATOM 2378 C C . GLU A 1 296 ? 28.141 -8.797 -7.59 1 95.5 296 GLU A C 1
ATOM 2380 O O . GLU A 1 296 ? 27.797 -8.43 -8.711 1 95.5 296 GLU A O 1
ATOM 2385 N N . ARG A 1 297 ? 28.953 -8.164 -6.848 1 95.69 297 ARG A N 1
ATOM 2386 C CA . ARG A 1 297 ? 29.562 -6.922 -7.312 1 95.69 297 ARG A CA 1
ATOM 2387 C C . ARG A 1 297 ? 30.375 -7.152 -8.578 1 95.69 297 ARG A C 1
ATOM 2389 O O . ARG A 1 297 ? 30.25 -6.402 -9.547 1 95.69 297 ARG A O 1
ATOM 2396 N N . LEU A 1 298 ? 31.188 -8.164 -8.531 1 97.25 298 LEU A N 1
ATOM 2397 C CA . LEU A 1 298 ? 32.031 -8.5 -9.672 1 97.25 298 LEU A CA 1
ATOM 2398 C C . LEU A 1 298 ? 31.188 -8.844 -10.891 1 97.25 298 LEU A C 1
ATOM 2400 O O . LEU A 1 298 ? 31.531 -8.453 -12.016 1 97.25 298 LEU A O 1
ATOM 2404 N N . LEU A 1 299 ? 30.125 -9.555 -10.68 1 97.81 299 LEU A N 1
ATOM 2405 C CA . LEU A 1 299 ? 29.234 -9.914 -11.773 1 97.81 299 LEU A CA 1
ATOM 2406 C C . LEU A 1 299 ? 28.562 -8.68 -12.352 1 97.81 299 LEU A C 1
ATOM 2408 O O . LEU A 1 299 ? 28.297 -8.617 -13.562 1 97.81 299 LEU A O 1
ATOM 2412 N N . GLY A 1 300 ? 28.203 -7.73 -11.492 1 97.19 300 GLY A N 1
ATOM 2413 C CA . GLY A 1 300 ? 27.672 -6.473 -11.977 1 97.19 300 GLY A CA 1
ATOM 2414 C C . GLY A 1 300 ? 28.625 -5.734 -12.898 1 97.19 300 GLY A C 1
ATOM 2415 O O . GLY A 1 300 ? 28.219 -5.25 -13.961 1 97.19 300 GLY A O 1
ATOM 2416 N N . GLU A 1 301 ? 29.844 -5.695 -12.477 1 97.44 301 GLU A N 1
ATOM 2417 C CA . GLU A 1 301 ? 30.875 -5.062 -13.297 1 97.44 301 GLU A CA 1
ATOM 2418 C C . GLU A 1 301 ? 31.062 -5.809 -14.609 1 97.44 301 GLU A C 1
ATOM 2420 O O . GLU A 1 301 ? 31.25 -5.191 -15.656 1 97.44 301 GLU A O 1
ATOM 2425 N N . TYR A 1 302 ? 31.078 -7.066 -14.453 1 97.62 302 TYR A N 1
ATOM 2426 C CA . TYR A 1 302 ? 31.203 -7.906 -15.633 1 97.62 302 TYR A CA 1
ATOM 2427 C C . TYR A 1 302 ? 30.094 -7.613 -16.641 1 97.62 302 TYR A C 1
ATOM 2429 O O . TYR A 1 302 ? 30.344 -7.48 -17.828 1 97.62 302 TYR A O 1
ATOM 2437 N N . ALA A 1 303 ? 28.859 -7.535 -16.203 1 97.25 303 ALA A N 1
ATOM 2438 C CA . ALA A 1 303 ? 27.719 -7.258 -17.062 1 97.25 303 ALA A CA 1
ATOM 2439 C C . ALA A 1 303 ? 27.875 -5.906 -17.75 1 97.25 303 ALA A C 1
ATOM 2441 O O . ALA A 1 303 ? 27.562 -5.7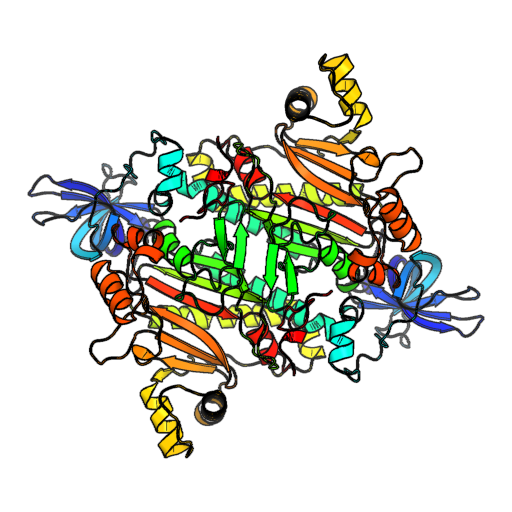66 -18.938 1 97.25 303 ALA A O 1
ATOM 2442 N N . LYS A 1 304 ? 28.297 -4.957 -17 1 96.5 304 LYS A N 1
ATOM 2443 C CA . LYS A 1 304 ? 28.516 -3.623 -17.562 1 96.5 304 LYS A CA 1
ATOM 2444 C C . LYS A 1 304 ? 29.562 -3.656 -18.672 1 96.5 304 LYS A C 1
ATOM 2446 O O . LYS A 1 304 ? 29.391 -3.033 -19.719 1 96.5 304 LYS A O 1
ATOM 2451 N N . ALA A 1 305 ? 30.625 -4.332 -18.438 1 96.88 305 ALA A N 1
ATOM 2452 C CA . ALA A 1 305 ? 31.734 -4.406 -19.391 1 96.88 305 ALA A CA 1
ATOM 2453 C C . ALA A 1 305 ? 31.328 -5.203 -20.641 1 96.88 305 ALA A C 1
ATOM 2455 O O . ALA A 1 305 ? 31.641 -4.809 -21.766 1 96.88 305 ALA A O 1
ATOM 2456 N N . ARG A 1 306 ? 30.703 -6.305 -20.406 1 96.75 306 ARG A N 1
ATOM 2457 C CA . ARG A 1 306 ? 30.438 -7.258 -21.484 1 96.75 306 ARG A CA 1
ATOM 2458 C C . ARG A 1 306 ? 29.234 -6.828 -22.312 1 96.75 306 ARG A C 1
ATOM 2460 O O . ARG A 1 306 ? 29.234 -6.973 -23.531 1 96.75 306 ARG A O 1
ATOM 2467 N N . TRP A 1 307 ? 28.188 -6.363 -21.688 1 96.38 307 TRP A N 1
ATOM 2468 C CA . TRP A 1 307 ? 26.938 -6.133 -22.375 1 96.38 307 TRP A CA 1
ATOM 2469 C C . TRP A 1 307 ? 26.516 -4.668 -22.281 1 96.38 307 TRP A C 1
ATOM 2471 O O . TRP A 1 307 ? 25.484 -4.27 -22.828 1 96.38 307 TRP A O 1
ATOM 2481 N N . GLY A 1 308 ? 27.203 -3.809 -21.547 1 95.62 308 GLY A N 1
ATOM 2482 C CA . GLY A 1 308 ? 26.906 -2.395 -21.422 1 95.62 308 GLY A CA 1
ATOM 2483 C C . GLY A 1 308 ? 25.641 -2.127 -20.609 1 95.62 308 GLY A C 1
ATOM 2484 O O . GLY A 1 308 ? 24.953 -1.14 -20.844 1 95.62 308 GLY A O 1
ATOM 2485 N N . THR A 1 309 ? 25.344 -3.062 -19.734 1 97.12 309 THR A N 1
ATOM 2486 C CA . THR A 1 309 ? 24.109 -2.906 -18.969 1 97.12 309 THR A CA 1
ATOM 2487 C C . THR A 1 309 ? 24.375 -3.029 -17.469 1 97.12 309 THR A C 1
ATOM 2489 O O . THR A 1 309 ? 25.375 -3.619 -17.062 1 97.12 309 THR A O 1
ATOM 2492 N N . ASP A 1 310 ? 23.469 -2.434 -16.719 1 97.44 310 ASP A N 1
ATOM 2493 C CA . ASP A 1 310 ? 23.547 -2.484 -15.266 1 97.44 310 ASP A CA 1
ATOM 2494 C C . ASP A 1 310 ? 22.797 -3.697 -14.719 1 97.44 310 ASP A C 1
ATOM 2496 O O . ASP A 1 310 ? 22.812 -3.949 -13.516 1 97.44 310 ASP A O 1
ATOM 2500 N N . TRP A 1 311 ? 22.125 -4.43 -15.555 1 98.12 311 TRP A N 1
ATOM 2501 C CA . TRP A 1 311 ? 21.188 -5.473 -15.141 1 98.12 311 TRP A CA 1
ATOM 2502 C C . TRP A 1 311 ? 21.719 -6.855 -15.516 1 98.12 311 TRP A C 1
ATOM 2504 O O . TRP A 1 311 ? 22.266 -7.035 -16.609 1 98.12 311 TRP A O 1
ATOM 2514 N N . LEU A 1 312 ? 21.453 -7.828 -14.602 1 98.38 312 LEU A N 1
ATOM 2515 C CA . LEU A 1 312 ? 21.859 -9.203 -14.898 1 98.38 312 LEU A CA 1
ATOM 2516 C C . LEU A 1 312 ? 21 -10.195 -14.133 1 98.38 312 LEU A C 1
ATOM 2518 O O . LEU A 1 312 ? 20.922 -10.141 -12.898 1 98.38 312 LEU A O 1
ATOM 2522 N N . PHE A 1 313 ? 20.391 -11.086 -14.852 1 98.62 313 PHE A N 1
ATOM 2523 C CA . PHE A 1 313 ? 19.703 -12.195 -14.203 1 98.62 313 PHE A CA 1
ATOM 2524 C C . PHE A 1 313 ? 20.656 -13.336 -13.922 1 98.62 313 PHE A C 1
ATOM 2526 O O . PHE A 1 313 ? 21.484 -13.688 -14.773 1 98.62 313 PHE A O 1
ATOM 2533 N N . ILE A 1 314 ? 20.578 -13.875 -12.75 1 98.44 314 ILE A N 1
ATOM 2534 C CA . ILE A 1 314 ? 21.188 -15.156 -12.43 1 98.44 314 ILE A CA 1
ATOM 2535 C C . ILE A 1 314 ? 20.094 -16.219 -12.258 1 98.44 314 ILE A C 1
ATOM 2537 O O . ILE A 1 314 ? 19.203 -16.062 -11.43 1 98.44 314 ILE A O 1
ATOM 2541 N N . THR A 1 315 ? 20.219 -17.297 -13.008 1 98.38 315 THR A N 1
ATOM 2542 C CA . THR A 1 315 ? 19.141 -18.281 -13.07 1 98.38 315 THR A CA 1
ATOM 2543 C C . THR A 1 315 ? 19.656 -19.672 -12.711 1 98.38 315 THR A C 1
ATOM 2545 O O . THR A 1 315 ? 20.859 -19.859 -12.508 1 98.38 315 THR A O 1
ATOM 2548 N N . LYS A 1 316 ? 18.719 -20.594 -12.57 1 97.81 316 LYS A N 1
ATOM 2549 C CA . LYS A 1 316 ? 19 -22.016 -12.383 1 97.81 316 LYS A CA 1
ATOM 2550 C C . LYS A 1 316 ? 19.891 -22.25 -11.164 1 97.81 316 LYS A C 1
ATOM 2552 O O . LYS A 1 316 ? 20.922 -22.922 -11.25 1 97.81 316 LYS A O 1
ATOM 2557 N N . TYR A 1 317 ? 19.484 -21.688 -10.094 1 97.19 317 TYR A N 1
ATOM 2558 C CA . TYR A 1 317 ? 20.188 -21.906 -8.828 1 97.19 317 TYR A CA 1
ATOM 2559 C C . TYR A 1 317 ? 20.062 -23.344 -8.375 1 97.19 317 TYR A C 1
ATOM 2561 O O . TYR A 1 317 ? 19.031 -24 -8.594 1 97.19 317 TYR A O 1
ATOM 2569 N N . PRO A 1 318 ? 21.141 -23.781 -7.691 1 95.94 318 PRO A N 1
ATOM 2570 C CA . PRO A 1 318 ? 20.984 -25.094 -7.055 1 95.94 318 PRO A CA 1
ATOM 2571 C C . PRO A 1 318 ? 19.812 -25.141 -6.074 1 95.94 318 PRO A C 1
ATOM 2573 O O . PRO A 1 318 ? 19.578 -24.188 -5.348 1 95.94 318 PRO A O 1
ATOM 2576 N N . ARG A 1 319 ? 19.172 -26.297 -6.02 1 94.75 319 ARG A N 1
ATOM 2577 C CA . ARG A 1 319 ? 18 -26.5 -5.18 1 94.75 319 ARG A CA 1
ATOM 2578 C C . ARG A 1 319 ? 18.312 -26.172 -3.719 1 94.75 319 ARG A C 1
ATOM 2580 O O . ARG A 1 319 ? 17.469 -25.641 -3.004 1 94.75 319 ARG A O 1
ATOM 2587 N N . ALA A 1 320 ? 19.484 -26.469 -3.277 1 92.44 320 ALA A N 1
ATOM 2588 C CA . ALA A 1 320 ? 19.875 -26.297 -1.884 1 92.44 320 ALA A CA 1
ATOM 2589 C C . ALA A 1 320 ? 19.891 -24.828 -1.493 1 92.44 320 ALA A C 1
ATOM 2591 O O . ALA A 1 320 ? 19.75 -24.484 -0.316 1 92.44 320 ALA A O 1
ATOM 2592 N N . LEU A 1 321 ? 19.969 -23.953 -2.471 1 92.88 321 LEU A N 1
ATOM 2593 C CA . LEU A 1 321 ? 20.125 -22.531 -2.199 1 92.88 321 LEU A CA 1
ATOM 2594 C C . LEU A 1 321 ? 18.781 -21.812 -2.318 1 92.88 321 LEU A C 1
ATOM 2596 O O . LEU A 1 321 ? 18.703 -20.594 -2.17 1 92.88 321 LEU A O 1
ATOM 2600 N N . ARG A 1 322 ? 17.781 -22.547 -2.559 1 94.5 322 ARG A N 1
ATOM 2601 C CA . ARG A 1 322 ? 16.484 -21.922 -2.803 1 94.5 322 ARG A CA 1
ATOM 2602 C C . ARG A 1 322 ? 15.43 -22.422 -1.819 1 94.5 322 ARG A C 1
ATOM 2604 O O . ARG A 1 322 ? 15.57 -23.516 -1.256 1 94.5 322 ARG A O 1
ATOM 2611 N N . PRO A 1 323 ? 14.375 -21.625 -1.637 1 93.12 323 PRO A N 1
ATOM 2612 C CA . PRO A 1 323 ? 13.297 -22.047 -0.736 1 93.12 323 PRO A CA 1
ATOM 2613 C C . PRO A 1 323 ? 12.633 -23.344 -1.188 1 93.12 323 PRO A C 1
ATOM 2615 O O . PRO A 1 323 ? 12.727 -23.719 -2.361 1 93.12 323 PRO A O 1
ATOM 2618 N N . PHE A 1 324 ? 11.836 -23.938 -0.32 1 94.19 324 PHE A N 1
ATOM 2619 C CA . PHE A 1 324 ? 11.258 -25.25 -0.524 1 94.19 324 PHE A CA 1
ATOM 2620 C C . PHE A 1 324 ? 10.219 -25.219 -1.645 1 94.19 324 PHE A C 1
ATOM 2622 O O . PHE A 1 324 ? 9.922 -26.25 -2.25 1 94.19 324 PHE A O 1
ATOM 2629 N N . TYR A 1 325 ? 9.68 -24.047 -1.92 1 96.19 325 TYR A N 1
ATOM 2630 C CA . TYR A 1 325 ? 8.562 -23.984 -2.855 1 96.19 325 TYR A CA 1
ATOM 2631 C C . TYR A 1 325 ? 9.047 -23.703 -4.27 1 96.19 325 TYR A C 1
ATOM 2633 O O . TYR A 1 325 ? 8.25 -23.594 -5.199 1 96.19 325 TYR A O 1
ATOM 2641 N N . THR A 1 326 ? 10.367 -23.578 -4.504 1 97.56 326 THR A N 1
ATOM 2642 C CA . THR A 1 326 ? 10.891 -23.281 -5.832 1 97.56 326 THR A CA 1
ATOM 2643 C C . THR A 1 326 ? 10.867 -24.531 -6.711 1 97.56 326 THR A C 1
ATOM 2645 O O . THR A 1 326 ? 11.266 -25.609 -6.273 1 97.56 326 THR A O 1
ATOM 2648 N N . HIS A 1 327 ? 10.438 -24.406 -7.949 1 98.38 327 HIS A N 1
ATOM 2649 C CA . HIS A 1 327 ? 10.297 -25.531 -8.867 1 98.38 327 HIS A CA 1
ATOM 2650 C C . HIS A 1 327 ? 11.648 -26.172 -9.172 1 98.38 327 HIS A C 1
ATOM 2652 O O . HIS A 1 327 ? 12.523 -25.531 -9.758 1 98.38 327 HIS A O 1
ATOM 2658 N N . PRO A 1 328 ? 11.805 -27.438 -8.906 1 97.44 328 PRO A N 1
ATOM 2659 C CA . PRO A 1 328 ? 13.078 -28.125 -9.148 1 97.44 328 PRO A CA 1
ATOM 2660 C C . PRO A 1 328 ? 13.203 -28.641 -10.578 1 97.44 328 PRO A C 1
ATOM 2662 O O . PRO A 1 328 ? 12.195 -28.922 -11.234 1 97.44 328 PRO A O 1
ATOM 2665 N N . GLU A 1 329 ? 14.375 -28.734 -11 1 96.94 329 GLU A N 1
ATOM 2666 C CA . GLU A 1 329 ? 14.711 -29.375 -12.273 1 96.94 329 GLU A CA 1
ATOM 2667 C C . GLU A 1 329 ? 15.461 -30.688 -12.055 1 96.94 329 GLU A C 1
ATOM 2669 O O . GLU A 1 329 ? 16.125 -30.859 -11.031 1 96.94 329 GLU A O 1
ATOM 2674 N N . PRO A 1 330 ? 15.391 -31.547 -13.023 1 95.5 330 PRO A N 1
ATOM 2675 C CA . PRO A 1 330 ? 16.016 -32.875 -12.875 1 95.5 330 PRO A CA 1
ATOM 2676 C C . PRO A 1 330 ? 17.531 -32.781 -12.672 1 95.5 330 PRO A C 1
ATOM 2678 O O . PRO A 1 330 ? 18.109 -33.656 -12.047 1 95.5 330 PRO A O 1
ATOM 2681 N N . ASP A 1 331 ? 18.141 -31.766 -13.07 1 96.44 331 ASP A N 1
ATOM 2682 C CA . ASP A 1 331 ? 19.594 -31.672 -13.008 1 96.44 331 ASP A CA 1
ATOM 2683 C C . ASP A 1 331 ? 20.062 -31.109 -11.664 1 96.44 331 ASP A C 1
ATOM 2685 O O . ASP A 1 331 ? 21.234 -30.797 -11.484 1 96.44 331 ASP A O 1
ATOM 2689 N N . GLY A 1 332 ? 19.125 -30.969 -10.758 1 95.62 332 GLY A N 1
ATOM 2690 C CA . GLY A 1 332 ? 19.484 -30.516 -9.414 1 95.62 332 GLY A CA 1
ATOM 2691 C C . GLY A 1 332 ? 19.359 -29.016 -9.242 1 95.62 332 GLY A C 1
ATOM 2692 O O . GLY A 1 332 ? 19.484 -28.5 -8.125 1 95.62 332 GLY A O 1
ATOM 2693 N N . THR A 1 333 ? 19.078 -28.328 -10.297 1 97.31 333 THR A N 1
ATOM 2694 C CA . THR A 1 333 ? 18.859 -26.891 -10.227 1 97.31 333 THR A CA 1
ATOM 2695 C C . THR A 1 333 ? 17.375 -26.578 -10.055 1 97.31 333 THR A C 1
ATOM 2697 O O . THR A 1 333 ? 16.562 -27.484 -9.828 1 97.31 333 THR A O 1
ATOM 2700 N N . THR A 1 334 ? 17.062 -25.297 -10.023 1 98 334 THR A N 1
ATOM 2701 C CA . THR A 1 334 ? 15.672 -24.859 -9.906 1 98 334 THR A CA 1
ATOM 2702 C C . THR A 1 334 ? 15.328 -23.828 -10.969 1 98 334 THR A C 1
ATOM 2704 O O . THR A 1 334 ? 16.219 -23.281 -11.625 1 98 334 THR A O 1
ATOM 2707 N N . ARG A 1 335 ? 14.047 -23.609 -11.086 1 98.62 335 ARG A N 1
ATOM 2708 C CA . ARG A 1 335 ? 13.562 -22.547 -11.953 1 98.62 335 ARG A CA 1
ATOM 2709 C C . ARG A 1 335 ? 13.438 -21.234 -11.188 1 98.62 335 ARG A C 1
ATOM 2711 O O . ARG A 1 335 ? 12.422 -20.547 -11.289 1 98.62 335 ARG A O 1
ATOM 2718 N N . GLY A 1 336 ? 14.414 -20.938 -10.352 1 98.19 336 GLY A N 1
ATOM 2719 C CA . GLY A 1 336 ? 14.531 -19.672 -9.625 1 98.19 336 GLY A CA 1
ATOM 2720 C C . GLY A 1 336 ? 15.531 -18.719 -10.25 1 98.19 336 GLY A C 1
ATOM 2721 O O . GLY A 1 336 ? 16.375 -19.125 -11.055 1 98.19 336 GLY A O 1
ATOM 2722 N N . PHE A 1 337 ? 15.398 -17.469 -9.953 1 98.56 337 PHE A N 1
ATOM 2723 C CA . PHE A 1 337 ? 16.328 -16.453 -10.461 1 98.56 337 PHE A CA 1
ATOM 2724 C C . PHE A 1 337 ? 16.484 -15.312 -9.469 1 98.56 337 PHE A C 1
ATOM 2726 O O . PHE A 1 337 ? 15.633 -15.125 -8.594 1 98.56 337 PHE A O 1
ATOM 2733 N N . ASP A 1 338 ? 17.547 -14.617 -9.578 1 98.06 338 ASP A N 1
ATOM 2734 C CA . ASP A 1 338 ? 17.781 -13.305 -8.969 1 98.06 338 ASP A CA 1
ATOM 2735 C C . ASP A 1 338 ? 18.078 -12.258 -10.039 1 98.06 338 ASP A C 1
ATOM 2737 O O . ASP A 1 338 ? 18.609 -12.578 -11.102 1 98.06 338 ASP A O 1
ATOM 2741 N N . LEU A 1 339 ? 17.672 -11.125 -9.781 1 98.19 339 LEU A N 1
ATOM 2742 C CA . LEU A 1 339 ? 18.078 -10.008 -10.625 1 98.19 339 LEU A CA 1
ATOM 2743 C C . LEU A 1 339 ? 19.078 -9.109 -9.898 1 98.19 339 LEU A C 1
ATOM 2745 O O . LEU A 1 339 ? 18.797 -8.617 -8.805 1 98.19 339 LEU A O 1
ATOM 2749 N N . LEU A 1 340 ? 20.234 -8.969 -10.5 1 97.69 340 LEU A N 1
ATOM 2750 C CA . LEU A 1 340 ? 21.234 -8.031 -10.008 1 97.69 340 LEU A CA 1
ATOM 2751 C C . LEU A 1 340 ? 21.125 -6.688 -10.719 1 97.69 340 LEU A C 1
ATOM 2753 O O . LEU A 1 340 ? 20.922 -6.633 -11.93 1 97.69 340 LEU A O 1
ATOM 2757 N N . PHE A 1 341 ? 21.156 -5.664 -10.008 1 97.56 341 PHE A N 1
ATOM 2758 C CA . PHE A 1 341 ? 21.281 -4.297 -10.5 1 97.56 341 PHE A CA 1
ATOM 2759 C C . PHE A 1 341 ? 22.547 -3.639 -9.953 1 97.56 341 PHE A C 1
ATOM 2761 O O . PHE A 1 341 ? 22.656 -3.43 -8.742 1 97.56 341 PHE A O 1
ATOM 2768 N N . ARG A 1 342 ? 23.484 -3.332 -10.844 1 96.75 342 ARG A N 1
ATOM 2769 C CA . ARG A 1 342 ? 24.781 -2.766 -10.461 1 96.75 342 ARG A CA 1
ATOM 2770 C C . ARG A 1 342 ? 25.453 -3.607 -9.375 1 96.75 342 ARG A C 1
ATOM 2772 O O . ARG A 1 342 ? 25.969 -3.07 -8.391 1 96.75 342 ARG A O 1
ATOM 2779 N N . GLY A 1 343 ? 25.297 -4.906 -9.516 1 95.81 343 GLY A N 1
ATOM 2780 C CA . GLY A 1 343 ? 26.016 -5.836 -8.656 1 95.81 343 GLY A CA 1
ATOM 2781 C C . GLY A 1 343 ? 25.297 -6.109 -7.344 1 95.81 343 GLY A C 1
ATOM 2782 O O . GLY A 1 343 ? 25.875 -6.719 -6.438 1 95.81 343 GLY A O 1
ATOM 2783 N N . LEU A 1 344 ? 24.078 -5.691 -7.203 1 94.62 344 LEU A N 1
ATOM 2784 C CA . LEU A 1 344 ? 23.281 -5.941 -6.012 1 94.62 344 LEU A CA 1
ATOM 2785 C C . LEU A 1 344 ? 22 -6.691 -6.371 1 94.62 344 LEU A C 1
ATOM 2787 O O . LEU A 1 344 ? 21.281 -6.297 -7.285 1 94.62 344 LEU A O 1
ATOM 2791 N N . GLU A 1 345 ? 21.75 -7.742 -5.586 1 95.44 345 GLU A N 1
ATOM 2792 C CA . GLU A 1 345 ? 20.484 -8.445 -5.785 1 95.44 345 GLU A CA 1
ATOM 2793 C C . GLU A 1 345 ? 19.297 -7.594 -5.352 1 95.44 345 GLU A C 1
ATOM 2795 O O . GLU A 1 345 ? 19.188 -7.242 -4.176 1 95.44 345 GLU A O 1
ATOM 2800 N N . ILE A 1 346 ? 18.391 -7.34 -6.297 1 95.69 346 ILE A N 1
ATOM 2801 C CA . ILE A 1 346 ? 17.234 -6.504 -5.961 1 95.69 346 ILE A CA 1
ATOM 2802 C C . ILE A 1 346 ? 15.953 -7.332 -6.039 1 95.69 346 ILE A C 1
ATOM 2804 O O . ILE A 1 346 ? 14.906 -6.91 -5.555 1 95.69 346 ILE A O 1
ATOM 2808 N N . THR A 1 347 ? 16.031 -8.477 -6.652 1 97.12 347 THR A N 1
ATOM 2809 C CA . THR A 1 347 ? 14.852 -9.32 -6.844 1 97.12 347 THR A CA 1
ATOM 2810 C C . THR A 1 347 ? 15.219 -10.797 -6.691 1 97.12 347 THR A C 1
ATOM 2812 O O . THR A 1 347 ? 16.281 -11.227 -7.141 1 97.12 347 THR A O 1
ATOM 2815 N N . SER A 1 348 ? 14.359 -11.492 -6.035 1 96.62 348 SER A N 1
ATOM 2816 C CA . SER A 1 348 ? 14.344 -12.945 -6.074 1 96.62 348 SER A CA 1
ATOM 2817 C C . SER A 1 348 ? 12.992 -13.469 -6.547 1 96.62 348 SER A C 1
ATOM 2819 O O . SER A 1 348 ? 11.945 -12.93 -6.172 1 96.62 348 SER A O 1
ATOM 2821 N N . GLY A 1 349 ? 13.008 -14.391 -7.461 1 98 349 GLY A N 1
ATOM 2822 C CA . GLY A 1 349 ? 11.766 -14.93 -7.992 1 98 349 GLY A CA 1
ATOM 2823 C C . GLY A 1 349 ? 11.945 -16.281 -8.664 1 98 349 GLY A C 1
ATOM 2824 O O . GLY A 1 349 ? 12.992 -16.906 -8.531 1 98 349 GLY A O 1
ATOM 2825 N N . GLY A 1 350 ? 10.883 -16.75 -9.227 1 98.5 350 GLY A N 1
ATOM 2826 C CA . GLY A 1 350 ? 10.922 -18.016 -9.945 1 98.5 350 GLY A CA 1
ATOM 2827 C C . GLY A 1 350 ? 9.562 -18.672 -10.07 1 98.5 350 GLY A C 1
ATOM 2828 O O . GLY A 1 350 ? 8.547 -18.094 -9.656 1 98.5 350 GLY A O 1
ATOM 2829 N N . GLN A 1 351 ? 9.633 -19.797 -10.75 1 98.75 351 GLN A N 1
ATOM 2830 C CA . GLN A 1 351 ? 8.461 -20.672 -10.789 1 98.75 351 GLN A CA 1
ATOM 2831 C C . GLN A 1 351 ? 8.352 -21.5 -9.523 1 98.75 351 GLN A C 1
ATOM 2833 O O . GLN A 1 351 ? 9.367 -21.938 -8.969 1 98.75 351 GLN A O 1
ATOM 2838 N N . ARG A 1 352 ? 7.141 -21.719 -9.086 1 98.5 352 ARG A N 1
ATOM 2839 C CA . ARG A 1 352 ? 6.875 -22.453 -7.855 1 98.5 352 ARG A CA 1
ATOM 2840 C C . ARG A 1 352 ? 6.469 -23.906 -8.156 1 98.5 352 ARG A C 1
ATOM 2842 O O . ARG A 1 352 ? 6.008 -24.203 -9.258 1 98.5 352 ARG A O 1
ATOM 2849 N N . ILE A 1 353 ? 6.664 -24.734 -7.164 1 98.19 353 ILE A N 1
ATOM 2850 C CA . ILE A 1 353 ? 6.027 -26.062 -7.195 1 98.19 353 ILE A CA 1
ATOM 2851 C C . ILE A 1 353 ? 4.516 -25.891 -7.086 1 98.19 353 ILE A C 1
ATOM 2853 O O . ILE A 1 353 ? 4.02 -25.203 -6.195 1 98.19 353 ILE A O 1
ATOM 2857 N N . HIS A 1 354 ? 3.805 -26.516 -8.023 1 98.19 354 HIS A N 1
ATOM 2858 C CA . HIS A 1 354 ? 2.363 -26.297 -8 1 98.19 354 HIS A CA 1
ATOM 2859 C C . HIS A 1 354 ? 1.617 -27.594 -7.707 1 98.19 354 HIS A C 1
ATOM 2861 O O . HIS A 1 354 ? 0.397 -27.594 -7.531 1 98.19 354 HIS A O 1
ATOM 2867 N N . ARG A 1 355 ? 2.283 -28.719 -7.625 1 97.06 355 ARG A N 1
ATOM 2868 C CA . ARG A 1 355 ? 1.643 -29.984 -7.305 1 97.06 355 ARG A CA 1
ATOM 2869 C C . ARG A 1 355 ? 1.822 -30.344 -5.832 1 97.06 355 ARG A C 1
ATOM 2871 O O . ARG A 1 355 ? 2.934 -30.266 -5.301 1 97.06 355 ARG A O 1
ATOM 2878 N N . TYR A 1 356 ? 0.791 -30.797 -5.211 1 96.94 356 TYR A N 1
ATOM 2879 C CA . TYR A 1 356 ? 0.728 -31.016 -3.77 1 96.94 356 TYR A CA 1
ATOM 2880 C C . TYR A 1 356 ? 1.812 -32 -3.32 1 96.94 356 TYR A C 1
ATOM 2882 O O . TYR A 1 356 ? 2.592 -31.688 -2.414 1 96.94 356 TYR A O 1
ATOM 2890 N N . GLU A 1 357 ? 1.956 -33.156 -3.934 1 96.56 357 GLU A N 1
ATOM 2891 C CA . GLU A 1 357 ? 2.883 -34.188 -3.504 1 96.56 357 GLU A CA 1
ATOM 2892 C C . GLU A 1 357 ? 4.332 -33.75 -3.643 1 96.56 357 GLU A C 1
ATOM 2894 O O . GLU A 1 357 ? 5.16 -34 -2.768 1 96.56 357 GLU A O 1
ATOM 2899 N N . GLU A 1 358 ? 4.582 -33.062 -4.719 1 96.62 358 GLU A N 1
ATOM 2900 C CA . GLU A 1 358 ? 5.934 -32.562 -4.941 1 96.62 358 GLU A CA 1
ATOM 2901 C C . GLU A 1 358 ? 6.301 -31.5 -3.895 1 96.62 358 GLU A C 1
ATOM 2903 O O . GLU A 1 358 ? 7.438 -31.469 -3.42 1 96.62 358 GLU A O 1
ATOM 2908 N N . LEU A 1 359 ? 5.383 -30.672 -3.605 1 96.69 359 LEU A N 1
ATOM 2909 C CA . LEU A 1 359 ? 5.605 -29.625 -2.613 1 96.69 359 LEU A CA 1
ATOM 2910 C C . LEU A 1 359 ? 5.863 -30.219 -1.236 1 96.69 359 LEU A C 1
ATOM 2912 O O . LEU A 1 359 ? 6.77 -29.781 -0.522 1 96.69 359 LEU A O 1
ATOM 2916 N N . LEU A 1 360 ? 5.055 -31.172 -0.905 1 95.56 360 LEU A N 1
ATOM 2917 C CA . LEU A 1 360 ? 5.207 -31.859 0.37 1 95.56 360 LEU A CA 1
ATOM 2918 C C . LEU A 1 360 ? 6.578 -32.531 0.474 1 95.56 360 LEU A C 1
ATOM 2920 O O . LEU A 1 360 ? 7.238 -32.438 1.51 1 95.56 360 LEU A O 1
ATOM 2924 N N . GLU A 1 361 ? 6.965 -33.156 -0.562 1 95.38 361 GLU A N 1
ATOM 2925 C CA . GLU A 1 361 ? 8.273 -33.812 -0.595 1 95.38 361 GLU A CA 1
ATOM 2926 C C . GLU A 1 361 ? 9.398 -32.781 -0.441 1 95.38 361 GLU A C 1
ATOM 2928 O O . GLU A 1 361 ? 10.375 -33.031 0.274 1 95.38 361 GLU A O 1
ATOM 2933 N N . SER A 1 362 ? 9.258 -31.75 -1.144 1 95.06 362 SER A N 1
ATOM 2934 C CA . SER A 1 362 ? 10.273 -30.703 -1.068 1 95.06 362 SER A CA 1
ATOM 2935 C C . SER A 1 362 ? 10.375 -30.125 0.341 1 95.06 362 SER A C 1
ATOM 2937 O O . SER A 1 362 ? 11.477 -29.891 0.842 1 95.06 362 SER A O 1
ATOM 2939 N N . LEU A 1 363 ? 9.25 -29.859 0.938 1 93.44 363 LEU A N 1
ATOM 2940 C CA . LEU A 1 363 ? 9.188 -29.344 2.301 1 93.44 363 LEU A CA 1
ATOM 2941 C C . LEU A 1 363 ? 9.898 -30.281 3.27 1 93.44 363 LEU A C 1
ATOM 2943 O O . LEU A 1 363 ? 10.703 -29.844 4.094 1 93.44 363 LEU A O 1
ATOM 2947 N N . LYS A 1 364 ? 9.695 -31.547 3.152 1 93.19 364 LYS A N 1
ATOM 2948 C CA . LYS A 1 364 ? 10.312 -32.562 3.998 1 93.19 364 LYS A CA 1
ATOM 2949 C C . LYS A 1 364 ? 11.82 -32.625 3.752 1 93.19 364 LYS A C 1
ATOM 2951 O O . LYS A 1 364 ? 12.602 -32.781 4.691 1 93.19 364 LYS A O 1
ATOM 2956 N N . ALA A 1 365 ? 12.125 -32.562 2.541 1 92.62 365 ALA A N 1
ATOM 2957 C CA . ALA A 1 365 ? 13.531 -32.625 2.164 1 92.62 365 ALA A CA 1
ATOM 2958 C C . ALA A 1 365 ? 14.328 -31.484 2.799 1 92.62 365 ALA A C 1
ATOM 2960 O O . ALA A 1 365 ? 15.523 -31.625 3.07 1 92.62 365 ALA A O 1
ATOM 2961 N N . LYS A 1 366 ? 13.703 -30.453 3.043 1 91.38 366 LYS A N 1
ATOM 2962 C CA . LYS A 1 366 ? 14.375 -29.297 3.646 1 91.38 366 LYS A CA 1
ATOM 2963 C C . LYS A 1 366 ? 14.266 -29.344 5.168 1 91.38 366 LYS A C 1
ATOM 2965 O O . LYS A 1 366 ? 14.633 -28.375 5.848 1 91.38 366 LYS A O 1
ATOM 2970 N N . GLY A 1 367 ? 13.688 -30.375 5.691 1 88.69 367 GLY A N 1
ATOM 2971 C CA . GLY A 1 367 ? 13.609 -30.578 7.125 1 88.69 367 GLY A CA 1
ATOM 2972 C C . GLY A 1 367 ? 12.531 -29.75 7.793 1 88.69 367 GLY A C 1
ATOM 2973 O O . GLY A 1 367 ? 12.602 -29.484 8.992 1 88.69 367 GLY A O 1
ATOM 2974 N N . MET A 1 368 ? 11.609 -29.312 6.992 1 88.12 368 MET A N 1
ATOM 2975 C CA . MET A 1 368 ? 10.531 -28.484 7.543 1 88.12 368 MET A CA 1
ATOM 2976 C C . MET A 1 368 ? 9.32 -29.359 7.887 1 88.12 368 MET A C 1
ATOM 2978 O O . MET A 1 368 ? 9.062 -30.359 7.23 1 88.12 368 MET A O 1
ATOM 2982 N N . ASP A 1 369 ? 8.578 -28.938 8.914 1 86.31 369 ASP A N 1
ATOM 2983 C CA . ASP A 1 369 ? 7.398 -29.672 9.367 1 86.31 369 ASP A CA 1
ATOM 2984 C C . ASP A 1 369 ? 6.152 -29.234 8.594 1 86.31 369 ASP A C 1
ATOM 2986 O O . ASP A 1 369 ? 5.691 -28.109 8.734 1 86.31 369 ASP A O 1
ATOM 2990 N N . PRO A 1 370 ? 5.566 -30.172 7.887 1 88.5 370 PRO A N 1
ATOM 2991 C CA . PRO A 1 370 ? 4.375 -29.828 7.105 1 88.5 370 PRO A CA 1
ATOM 2992 C C . PRO A 1 370 ? 3.232 -29.297 7.969 1 88.5 370 PRO A C 1
ATOM 2994 O O . PRO A 1 370 ? 2.395 -28.531 7.492 1 88.5 370 PRO A O 1
ATOM 2997 N N . GLU A 1 371 ? 3.148 -29.656 9.195 1 83.69 371 GLU A N 1
ATOM 2998 C CA . GLU A 1 371 ? 2.068 -29.219 10.086 1 83.69 371 GLU A CA 1
ATOM 2999 C C . GLU A 1 371 ? 2.037 -27.703 10.219 1 83.69 371 GLU A C 1
ATOM 3001 O O . GLU A 1 371 ? 0.965 -27.109 10.336 1 83.69 371 GLU A O 1
ATOM 3006 N N . GLY A 1 372 ? 3.133 -27.156 10.172 1 80 372 GLY A N 1
ATOM 3007 C CA . GLY A 1 372 ? 3.225 -25.703 10.273 1 80 372 GLY A CA 1
ATOM 3008 C C . GLY A 1 372 ? 2.768 -24.984 9.016 1 80 372 GLY A C 1
ATOM 3009 O O . GLY A 1 372 ? 2.539 -23.781 9.031 1 80 372 GLY A O 1
ATOM 3010 N N . PHE A 1 373 ? 2.553 -25.766 7.926 1 86.25 373 PHE A N 1
ATOM 3011 C CA . PHE A 1 373 ? 2.217 -25.172 6.637 1 86.25 373 PHE A CA 1
ATOM 3012 C C . PHE A 1 373 ? 0.865 -25.688 6.145 1 86.25 373 PHE A C 1
ATOM 3014 O O . PHE A 1 373 ? 0.567 -25.625 4.953 1 86.25 373 PHE A O 1
ATOM 3021 N N . GLN A 1 374 ? 0.055 -26.109 6.992 1 83.56 374 GLN A N 1
ATOM 3022 C CA . GLN A 1 374 ? -1.195 -26.766 6.609 1 83.56 374 GLN A CA 1
ATOM 3023 C C . GLN A 1 374 ? -2.064 -25.828 5.77 1 83.56 374 GLN A C 1
ATOM 3025 O O . GLN A 1 374 ? -2.588 -26.234 4.73 1 83.56 374 GLN A O 1
ATOM 3030 N N . GLY A 1 375 ? -2.242 -24.609 6.23 1 80.12 375 GLY A N 1
ATOM 3031 C CA . GLY A 1 375 ? -3.059 -23.672 5.48 1 80.12 375 GLY A CA 1
ATOM 3032 C C . GLY A 1 375 ? -2.543 -23.422 4.074 1 80.12 375 GLY A C 1
ATOM 3033 O O . GLY A 1 375 ? -3.326 -23.328 3.129 1 80.12 375 GLY A O 1
ATOM 3034 N N . TYR A 1 376 ? -1.303 -23.438 3.922 1 88.38 376 TYR A N 1
ATOM 3035 C CA . TYR A 1 376 ? -0.636 -23.234 2.641 1 88.38 376 TYR A CA 1
ATOM 3036 C C . TYR A 1 376 ? -0.7 -24.5 1.785 1 88.38 376 TYR A C 1
ATOM 3038 O O . TYR A 1 376 ? -1.019 -24.422 0.595 1 88.38 376 TYR A O 1
ATOM 3046 N N . LEU A 1 377 ? -0.505 -25.594 2.395 1 92 377 LEU A N 1
ATOM 3047 C CA . LEU A 1 377 ? -0.461 -26.859 1.663 1 92 377 LEU A CA 1
ATOM 3048 C C . LEU A 1 377 ? -1.849 -27.25 1.163 1 92 377 LEU A C 1
ATOM 3050 O O . LEU A 1 377 ? -1.986 -27.797 0.071 1 92 377 LEU A O 1
ATOM 3054 N N . GLU A 1 378 ? -2.809 -26.875 1.908 1 90.94 378 GLU A N 1
ATOM 3055 C CA . GLU A 1 378 ? -4.172 -27.312 1.616 1 90.94 378 GLU A CA 1
ATOM 3056 C C . GLU A 1 378 ? -4.637 -26.797 0.259 1 90.94 378 GLU A C 1
ATOM 3058 O O . GLU A 1 378 ? -5.371 -27.469 -0.456 1 90.94 378 GLU A O 1
ATOM 3063 N N . VAL A 1 379 ? -4.227 -25.656 -0.105 1 94 379 VAL A N 1
ATOM 3064 C CA . VAL A 1 379 ? -4.727 -25.031 -1.324 1 94 379 VAL A CA 1
ATOM 3065 C C . VAL A 1 379 ? -4.273 -25.828 -2.541 1 94 379 VAL A C 1
ATOM 3067 O O . VAL A 1 379 ? -4.965 -25.859 -3.562 1 94 379 VAL A O 1
ATOM 3070 N N . PHE A 1 380 ? -3.203 -26.516 -2.42 1 96.81 380 PHE A N 1
ATOM 3071 C CA . PHE A 1 380 ? -2.623 -27.234 -3.549 1 96.81 380 PHE A CA 1
ATOM 3072 C C . PHE A 1 380 ? -3.412 -28.5 -3.85 1 96.81 380 PHE A C 1
ATOM 3074 O O . PHE A 1 380 ? -3.248 -29.109 -4.914 1 96.81 380 PHE A O 1
ATOM 3081 N N . LYS A 1 381 ? -4.285 -28.859 -2.955 1 96.88 381 LYS A N 1
ATOM 3082 C CA . LYS A 1 381 ? -5.168 -30 -3.199 1 96.88 381 LYS A CA 1
ATOM 3083 C C . LYS A 1 381 ? -6.277 -29.641 -4.18 1 96.88 381 LYS A C 1
ATOM 3085 O O . LYS A 1 381 ? -7.02 -30.5 -4.641 1 96.88 381 LYS A O 1
ATOM 3090 N N . TYR A 1 382 ? -6.266 -28.359 -4.512 1 95.94 382 TYR A N 1
ATOM 3091 C CA . TYR A 1 382 ? -7.363 -27.922 -5.359 1 95.94 382 TYR A CA 1
ATOM 3092 C C . TYR A 1 382 ? -6.84 -27.328 -6.668 1 95.94 382 TYR A C 1
ATOM 3094 O O . TYR A 1 382 ? -7.25 -26.25 -7.082 1 95.94 382 TYR A O 1
ATOM 3102 N N . GLY A 1 383 ? -5.926 -28.016 -7.238 1 97.31 383 GLY A N 1
ATOM 3103 C CA . GLY A 1 383 ? -5.531 -27.844 -8.625 1 97.31 383 GLY A CA 1
ATOM 3104 C C . GLY A 1 383 ? -4.816 -26.531 -8.875 1 97.31 383 GLY A C 1
ATOM 3105 O O . GLY A 1 383 ? -5.082 -25.844 -9.859 1 97.31 383 GLY A O 1
ATOM 3106 N N . MET A 1 384 ? -3.844 -26.125 -8.023 1 98.06 384 MET A N 1
ATOM 3107 C CA . MET A 1 384 ? -3.059 -24.922 -8.281 1 98.06 384 MET A CA 1
ATOM 3108 C C . MET A 1 384 ? -2.357 -25.016 -9.633 1 98.06 384 MET A C 1
ATOM 3110 O O . MET A 1 384 ? -1.75 -26.031 -9.961 1 98.06 384 MET A O 1
ATOM 3114 N N . PRO A 1 385 ? -2.457 -23.984 -10.461 1 98.5 385 PRO A N 1
ATOM 3115 C CA . PRO A 1 385 ? -1.8 -24 -11.766 1 98.5 385 PRO A CA 1
ATOM 3116 C C . PRO A 1 385 ? -0.292 -23.781 -11.672 1 98.5 385 PRO A C 1
ATOM 3118 O O . PRO A 1 385 ? 0.21 -23.344 -10.633 1 98.5 385 PRO A O 1
ATOM 3121 N N . PRO A 1 386 ? 0.417 -24.156 -12.773 1 98.5 386 PRO A N 1
ATOM 3122 C CA . PRO A 1 386 ? 1.781 -23.625 -12.812 1 98.5 386 PRO A CA 1
ATOM 3123 C C . PRO A 1 386 ? 1.831 -22.109 -12.617 1 98.5 386 PRO A C 1
ATOM 3125 O O . PRO A 1 386 ? 1.068 -21.375 -13.25 1 98.5 386 PRO A O 1
ATOM 3128 N N . HIS A 1 387 ? 2.627 -21.703 -11.633 1 98.81 387 HIS A N 1
ATOM 3129 C CA . HIS A 1 387 ? 2.65 -20.281 -11.297 1 98.81 387 HIS A CA 1
ATOM 3130 C C . HIS A 1 387 ? 4.027 -19.859 -10.805 1 98.81 387 HIS A C 1
ATOM 3132 O O . HIS A 1 387 ? 4.902 -20.703 -10.578 1 98.81 387 HIS A O 1
ATOM 3138 N N . GLY A 1 388 ? 4.27 -18.609 -10.773 1 98.81 388 GLY A N 1
ATOM 3139 C CA . GLY A 1 388 ? 5.516 -18.016 -10.32 1 98.81 388 GLY A CA 1
ATOM 3140 C C . GLY A 1 388 ? 5.402 -16.531 -10.047 1 98.81 388 GLY A C 1
ATOM 3141 O O . GLY A 1 388 ? 4.344 -15.938 -10.258 1 98.81 388 GLY A O 1
ATOM 3142 N N . GLY A 1 389 ? 6.469 -15.984 -9.555 1 98.69 389 GLY A N 1
ATOM 3143 C CA . GLY A 1 389 ? 6.48 -14.57 -9.203 1 98.69 389 GLY A CA 1
ATOM 3144 C C . GLY A 1 389 ? 7.816 -14.102 -8.664 1 98.69 389 GLY A C 1
ATOM 3145 O O . GLY A 1 389 ? 8.836 -14.766 -8.852 1 98.69 389 GLY A O 1
ATOM 3146 N N . PHE A 1 390 ? 7.777 -12.93 -8.133 1 98.75 390 PHE A N 1
ATOM 3147 C CA . PHE A 1 390 ? 8.977 -12.312 -7.57 1 98.75 390 PHE A CA 1
ATOM 3148 C C . PHE A 1 390 ? 8.609 -11.195 -6.602 1 98.75 390 PHE A C 1
ATOM 3150 O O . PHE A 1 390 ? 7.434 -10.867 -6.438 1 98.75 390 PHE A O 1
ATOM 3157 N N . ALA A 1 391 ? 9.602 -10.703 -5.906 1 98.31 391 ALA A N 1
ATOM 3158 C CA . ALA A 1 391 ? 9.477 -9.531 -5.043 1 98.31 391 ALA A CA 1
ATOM 3159 C C . ALA A 1 391 ? 10.672 -8.594 -5.215 1 98.31 391 ALA A C 1
ATOM 3161 O O . ALA A 1 391 ? 11.805 -9.047 -5.391 1 98.31 391 ALA A O 1
ATOM 3162 N N . ILE A 1 392 ? 10.422 -7.363 -5.191 1 98.19 392 ILE A N 1
ATOM 3163 C CA . ILE A 1 392 ? 11.438 -6.324 -5.254 1 98.19 392 ILE A CA 1
ATOM 3164 C C . ILE A 1 392 ? 11.484 -5.57 -3.926 1 98.19 392 ILE A C 1
ATOM 3166 O O . ILE A 1 392 ? 10.453 -5.188 -3.383 1 98.19 392 ILE A O 1
ATOM 3170 N N . GLY A 1 393 ? 12.648 -5.426 -3.359 1 96.81 393 GLY A N 1
ATOM 3171 C CA . GLY A 1 393 ? 12.805 -4.516 -2.236 1 96.81 393 GLY A CA 1
ATOM 3172 C C . GLY A 1 393 ? 12.828 -3.057 -2.65 1 96.81 393 GLY A C 1
ATOM 3173 O O . GLY A 1 393 ? 13.781 -2.609 -3.299 1 96.81 393 GLY A O 1
ATOM 3174 N N . ALA A 1 394 ? 11.906 -2.283 -2.213 1 98.06 394 ALA A N 1
ATOM 3175 C CA . ALA A 1 394 ? 11.742 -0.911 -2.686 1 98.06 394 ALA A CA 1
ATOM 3176 C C . ALA A 1 394 ? 12.922 -0.042 -2.27 1 98.06 394 ALA A C 1
ATOM 3178 O O . ALA A 1 394 ? 13.453 0.726 -3.076 1 98.06 394 ALA A O 1
ATOM 3179 N N . GLU A 1 395 ? 13.328 -0.131 -1.006 1 97.44 395 GLU A N 1
ATOM 3180 C CA . GLU A 1 395 ? 14.406 0.722 -0.517 1 97.44 395 GLU A CA 1
ATOM 3181 C C . GLU A 1 395 ? 15.734 0.359 -1.169 1 97.44 395 GLU A C 1
ATOM 3183 O O . GLU A 1 395 ? 16.516 1.24 -1.516 1 97.44 395 GLU A O 1
ATOM 3188 N N . ARG A 1 396 ? 15.914 -0.9 -1.333 1 96.06 396 ARG A N 1
ATOM 3189 C CA . ARG A 1 396 ? 17.156 -1.332 -1.961 1 96.06 396 ARG A CA 1
ATOM 3190 C C . ARG A 1 396 ? 17.234 -0.854 -3.408 1 96.06 396 ARG A C 1
ATOM 3192 O O . ARG A 1 396 ? 18.297 -0.4 -3.861 1 96.06 396 ARG A O 1
ATOM 3199 N N . LEU A 1 397 ? 16.234 -1.05 -4.117 1 97.69 397 LEU A N 1
ATOM 3200 C CA . LEU A 1 397 ? 16.188 -0.552 -5.488 1 97.69 397 LEU A CA 1
ATOM 3201 C C . LEU A 1 397 ? 16.422 0.954 -5.527 1 97.69 397 LEU A C 1
ATOM 3203 O O . LEU A 1 397 ? 17.234 1.439 -6.32 1 97.69 397 LEU A O 1
ATOM 3207 N N . THR A 1 398 ? 15.758 1.691 -4.668 1 98.25 398 THR A N 1
ATOM 3208 C CA . THR A 1 398 ? 15.883 3.145 -4.613 1 98.25 398 THR A CA 1
ATOM 3209 C C . THR A 1 398 ? 17.312 3.551 -4.285 1 98.25 398 THR A C 1
ATOM 3211 O O . THR A 1 398 ? 17.875 4.445 -4.922 1 98.25 398 THR A O 1
ATOM 3214 N N . GLN A 1 399 ? 17.891 2.895 -3.324 1 96.88 399 GLN A N 1
ATOM 3215 C CA . GLN A 1 399 ? 19.25 3.186 -2.922 1 96.88 399 GLN A CA 1
ATOM 3216 C C . GLN A 1 399 ? 20.219 3.031 -4.094 1 96.88 399 GLN A C 1
ATOM 3218 O O . GLN A 1 399 ? 21.047 3.91 -4.348 1 96.88 399 GLN A O 1
ATOM 3223 N N . LYS A 1 400 ? 20.094 1.902 -4.715 1 96.56 400 LYS A N 1
ATOM 3224 C CA . LYS A 1 400 ? 21.031 1.601 -5.797 1 96.56 400 LYS A CA 1
ATOM 3225 C C . LYS A 1 400 ? 20.797 2.52 -6.992 1 96.56 400 LYS A C 1
ATOM 3227 O O . LYS A 1 400 ? 21.766 2.959 -7.637 1 96.56 400 LYS A O 1
ATOM 3232 N N . LEU A 1 401 ? 19.594 2.836 -7.316 1 97.75 401 LEU A N 1
ATOM 3233 C CA . LEU A 1 401 ? 19.25 3.717 -8.43 1 97.75 401 LEU A CA 1
ATOM 3234 C C . LEU A 1 401 ? 19.828 5.113 -8.211 1 97.75 401 LEU A C 1
ATOM 3236 O O . LEU A 1 401 ? 20.344 5.734 -9.141 1 97.75 401 LEU A O 1
ATOM 3240 N N . LEU A 1 402 ? 19.734 5.555 -6.961 1 97.88 402 LEU A N 1
ATOM 3241 C CA . LEU A 1 402 ? 20.062 6.949 -6.684 1 97.88 402 LEU A CA 1
ATOM 3242 C C . LEU A 1 402 ? 21.484 7.086 -6.168 1 97.88 402 LEU A C 1
ATOM 3244 O O . LEU A 1 402 ? 21.984 8.203 -5.996 1 97.88 402 LEU A O 1
ATOM 3248 N N . GLY A 1 403 ? 22.156 5.98 -5.941 1 95.75 403 GLY A N 1
ATOM 3249 C CA . GLY A 1 403 ? 23.516 6.012 -5.438 1 95.75 403 GLY A CA 1
ATOM 3250 C C . GLY A 1 403 ? 23.609 6.484 -3.998 1 95.75 403 GLY A C 1
ATOM 3251 O O . GLY A 1 403 ? 24.547 7.203 -3.635 1 95.75 403 GLY A O 1
ATOM 3252 N N . LEU A 1 404 ? 22.594 6.121 -3.195 1 94.56 404 LEU A N 1
ATOM 3253 C CA . LEU A 1 404 ? 22.625 6.504 -1.789 1 94.56 404 LEU A CA 1
ATOM 3254 C C . LEU A 1 404 ? 23.641 5.672 -1.02 1 94.56 404 LEU A C 1
ATOM 3256 O O . LEU A 1 404 ? 23.766 4.469 -1.249 1 94.56 404 LEU A O 1
ATOM 3260 N N . PRO A 1 405 ? 24.359 6.223 -0.103 1 91.62 405 PRO A N 1
ATOM 3261 C CA . PRO A 1 405 ? 25.406 5.492 0.627 1 91.62 405 PRO A CA 1
ATOM 3262 C C . PRO A 1 405 ? 24.828 4.516 1.65 1 91.62 405 PRO A C 1
ATOM 3264 O O . PRO A 1 405 ? 25.531 3.605 2.105 1 91.62 405 PRO A O 1
ATOM 3267 N N . ASN A 1 406 ? 23.625 4.73 2.035 1 92.88 406 ASN A N 1
ATOM 3268 C CA . ASN A 1 406 ? 22.953 3.902 3.029 1 92.88 406 ASN A CA 1
ATOM 3269 C C . ASN A 1 406 ? 21.469 3.725 2.699 1 92.88 406 ASN A C 1
ATOM 3271 O O . ASN A 1 406 ? 20.781 4.688 2.352 1 92.88 406 ASN A O 1
ATOM 3275 N N . VAL A 1 407 ? 21.016 2.41 2.811 1 94.5 407 VAL A N 1
ATOM 3276 C CA . VAL A 1 407 ? 19.641 2.08 2.453 1 94.5 407 VAL A CA 1
ATOM 3277 C C . VAL A 1 407 ? 18.672 2.842 3.355 1 94.5 407 VAL A C 1
ATOM 3279 O O . VAL A 1 407 ? 17.531 3.115 2.967 1 94.5 407 VAL A O 1
ATOM 3282 N N . ARG A 1 408 ? 19.078 3.27 4.52 1 94 408 ARG A N 1
ATOM 3283 C CA . ARG A 1 408 ? 18.25 3.982 5.488 1 94 408 ARG A CA 1
ATOM 3284 C C . ARG A 1 408 ? 17.781 5.324 4.934 1 94 408 ARG A C 1
ATOM 3286 O O . ARG A 1 408 ? 16.75 5.852 5.344 1 94 408 ARG A O 1
ATOM 3293 N N . TYR A 1 409 ? 18.5 5.875 3.949 1 94.5 409 TYR A N 1
ATOM 3294 C CA . TYR A 1 409 ? 18.141 7.156 3.359 1 94.5 409 TYR A CA 1
ATOM 3295 C C . TYR A 1 409 ? 16.984 7.004 2.377 1 94.5 409 TYR A C 1
ATOM 3297 O O . TYR A 1 409 ? 16.375 7.992 1.959 1 94.5 409 TYR A O 1
ATOM 3305 N N . ALA A 1 410 ? 16.625 5.758 2.072 1 96.12 410 ALA A N 1
ATOM 3306 C CA . ALA A 1 410 ? 15.508 5.488 1.171 1 96.12 410 ALA A CA 1
ATOM 3307 C C . ALA A 1 410 ? 14.211 5.285 1.951 1 96.12 410 ALA A C 1
ATOM 3309 O O . ALA A 1 410 ? 13.18 4.918 1.375 1 96.12 410 ALA A O 1
ATOM 3310 N N . ARG A 1 411 ? 14.281 5.496 3.197 1 95.94 411 ARG A N 1
ATOM 3311 C CA . ARG A 1 411 ? 13.125 5.406 4.082 1 95.94 411 ARG A CA 1
ATOM 3312 C C . ARG A 1 411 ? 12.992 6.668 4.934 1 95.94 411 ARG A C 1
ATOM 3314 O O . ARG A 1 411 ? 13.992 7.215 5.406 1 95.94 411 ARG A O 1
ATOM 3321 N N . ALA A 1 412 ? 11.719 7.102 5.113 1 95.62 412 ALA A N 1
ATOM 3322 C CA . ALA A 1 412 ? 11.516 8.305 5.914 1 95.62 412 ALA A CA 1
ATOM 3323 C C . ALA A 1 412 ? 11.977 8.094 7.352 1 95.62 412 ALA A C 1
ATOM 3325 O O . ALA A 1 412 ? 12.758 8.883 7.887 1 95.62 412 ALA A O 1
ATOM 3326 N N . PHE A 1 413 ? 11.516 6.957 7.945 1 95.5 413 PHE A N 1
ATOM 3327 C CA . PHE A 1 413 ? 11.828 6.59 9.32 1 95.5 413 PHE A CA 1
ATOM 3328 C C . PHE A 1 413 ? 12.25 5.129 9.414 1 95.5 413 PHE A C 1
ATOM 3330 O O . PHE A 1 413 ? 11.438 4.262 9.734 1 95.5 413 PHE A O 1
ATOM 3337 N N . PRO A 1 414 ? 13.531 4.844 9.203 1 94.88 414 PRO A N 1
ATOM 3338 C CA . PRO A 1 414 ? 13.992 3.457 9.094 1 94.88 414 PRO A CA 1
ATOM 3339 C C . PRO A 1 414 ? 13.93 2.705 10.422 1 94.88 414 PRO A C 1
ATOM 3341 O O . PRO A 1 414 ? 14.156 3.297 11.477 1 94.88 414 PRO A O 1
ATOM 3344 N N . ARG A 1 415 ? 13.562 1.47 10.406 1 95.25 415 ARG A N 1
ATOM 3345 C CA . ARG A 1 415 ? 13.719 0.498 11.484 1 95.25 415 ARG A CA 1
ATOM 3346 C C . ARG A 1 415 ? 14.883 -0.447 11.211 1 95.25 415 ARG A C 1
ATOM 3348 O O . ARG A 1 415 ? 14.922 -1.097 10.164 1 95.25 415 ARG A O 1
ATOM 3355 N N . ASP A 1 416 ? 15.828 -0.397 12.086 1 91.88 416 ASP A N 1
ATOM 3356 C CA . ASP A 1 416 ? 16.953 -1.315 12.047 1 91.88 416 ASP A CA 1
ATOM 3357 C C . ASP A 1 416 ? 17.266 -1.868 13.438 1 91.88 416 ASP A C 1
ATOM 3359 O O . ASP A 1 416 ? 16.422 -1.801 14.336 1 91.88 416 ASP A O 1
ATOM 3363 N N . ARG A 1 417 ? 18.375 -2.484 13.617 1 89.44 417 ARG A N 1
ATOM 3364 C CA . ARG A 1 417 ? 18.703 -3.197 14.852 1 89.44 417 ARG A CA 1
ATOM 3365 C C . ARG A 1 417 ? 18.641 -2.264 16.047 1 89.44 417 ARG A C 1
ATOM 3367 O O . ARG A 1 417 ? 18.266 -2.682 17.156 1 89.44 417 ARG A O 1
ATOM 3374 N N . HIS A 1 418 ? 18.828 -0.907 15.781 1 86.38 418 HIS A N 1
ATOM 3375 C CA . HIS A 1 418 ? 19 -0.024 16.922 1 86.38 418 HIS A CA 1
ATOM 3376 C C . HIS A 1 418 ? 17.984 1.112 16.891 1 86.38 418 HIS A C 1
ATOM 3378 O O . HIS A 1 418 ? 17.875 1.887 17.844 1 86.38 418 HIS A O 1
ATOM 3384 N N . ARG A 1 419 ? 17.234 1.254 15.875 1 89.31 419 ARG A N 1
ATOM 3385 C CA . ARG A 1 419 ? 16.391 2.438 15.711 1 89.31 419 ARG A CA 1
ATOM 3386 C C . ARG A 1 419 ? 14.914 2.078 15.789 1 89.31 419 ARG A C 1
ATOM 3388 O O . ARG A 1 419 ? 14.422 1.288 14.977 1 89.31 419 ARG A O 1
ATOM 3395 N N . LEU A 1 420 ? 14.234 2.678 16.797 1 90.06 420 LEU A N 1
ATOM 3396 C CA . LEU A 1 420 ? 12.797 2.498 16.969 1 90.06 420 LEU A CA 1
ATOM 3397 C C . LEU A 1 420 ? 12.078 3.844 16.984 1 90.06 420 LEU A C 1
ATOM 3399 O O . LEU A 1 420 ? 10.852 3.895 17.062 1 90.06 420 LEU A O 1
ATOM 3403 N N . THR A 1 421 ? 13.016 5 16.875 1 86.19 421 THR A N 1
ATOM 3404 C CA . THR A 1 421 ? 12.422 6.332 16.938 1 86.19 421 THR A CA 1
ATOM 3405 C C . THR A 1 421 ? 12.789 7.145 15.703 1 86.19 421 THR A C 1
ATOM 3407 O O . THR A 1 421 ? 13.82 6.902 15.07 1 86.19 421 THR A O 1
ATOM 3410 N N . PRO A 1 422 ? 12.672 7.98 15.133 1 81.19 422 PRO A N 1
ATOM 3411 C CA . PRO A 1 422 ? 11.336 8.344 15.617 1 81.19 422 PRO A CA 1
ATOM 3412 C C . PRO A 1 422 ? 10.266 7.344 15.211 1 81.19 422 PRO A C 1
ATOM 3414 O O . PRO A 1 422 ? 10.43 6.613 14.234 1 81.19 422 PRO A O 1
ATOM 3417 N N . MET B 1 1 ? -0.816 -19.625 -28.828 1 83.25 1 MET B N 1
ATOM 3418 C CA . MET B 1 1 ? -0.836 -18.578 -27.797 1 83.25 1 MET B CA 1
ATOM 3419 C C . MET B 1 1 ? -2.125 -18.641 -26.984 1 83.25 1 MET B C 1
ATOM 3421 O O . MET B 1 1 ? -3.199 -18.891 -27.547 1 83.25 1 MET B O 1
ATOM 3425 N N . ARG B 1 2 ? -2.07 -18.453 -25.688 1 95.56 2 ARG B N 1
ATOM 3426 C CA . ARG B 1 2 ? -3.223 -18.516 -24.797 1 95.56 2 ARG B CA 1
ATOM 3427 C C . ARG B 1 2 ? -4.227 -17.422 -25.109 1 95.56 2 ARG B C 1
ATOM 3429 O O . ARG B 1 2 ? -3.846 -16.266 -25.312 1 95.56 2 ARG B O 1
ATOM 3436 N N . VAL B 1 3 ? -5.449 -17.797 -25.297 1 97.88 3 VAL B N 1
ATOM 3437 C CA . VAL B 1 3 ? -6.543 -16.859 -25.469 1 97.88 3 VAL B CA 1
ATOM 3438 C C . VAL B 1 3 ? -7.434 -16.859 -24.234 1 97.88 3 VAL B C 1
ATOM 3440 O O . VAL B 1 3 ? -7.742 -17.922 -23.688 1 97.88 3 VAL B O 1
ATOM 3443 N N . LEU B 1 4 ? -7.785 -15.68 -23.75 1 97.81 4 LEU B N 1
ATOM 3444 C CA . LEU B 1 4 ? -8.68 -15.57 -22.609 1 97.81 4 LEU B CA 1
ATOM 3445 C C . LEU B 1 4 ? -10.133 -15.734 -23.031 1 97.81 4 LEU B C 1
ATOM 3447 O O . LEU B 1 4 ? -10.484 -15.414 -24.172 1 97.81 4 LEU B O 1
ATOM 3451 N N . VAL B 1 5 ? -10.945 -16.125 -22.141 1 97.31 5 VAL B N 1
ATOM 3452 C CA . VAL B 1 5 ? -12.352 -16.391 -22.406 1 97.31 5 VAL B CA 1
ATOM 3453 C C . VAL B 1 5 ? -13.016 -15.133 -22.969 1 97.31 5 VAL B C 1
ATOM 3455 O O . VAL B 1 5 ? -13.781 -15.203 -23.938 1 97.31 5 VAL B O 1
ATOM 3458 N N . LYS B 1 6 ? -12.688 -14.008 -22.453 1 95.44 6 LYS B N 1
ATOM 3459 C CA . LYS B 1 6 ? -13.336 -12.766 -22.844 1 95.44 6 LYS B CA 1
ATOM 3460 C C . LYS B 1 6 ? -13.047 -12.445 -24.312 1 95.44 6 LYS B C 1
ATOM 3462 O O . LYS B 1 6 ? -13.789 -11.688 -24.953 1 95.44 6 LYS B O 1
ATOM 3467 N N . ASP B 1 7 ? -12.008 -13.008 -24.906 1 97.19 7 ASP B N 1
ATOM 3468 C CA . ASP B 1 7 ? -11.562 -12.648 -26.25 1 97.19 7 ASP B CA 1
ATOM 3469 C C . ASP B 1 7 ? -11.992 -13.695 -27.266 1 97.19 7 ASP B C 1
ATOM 3471 O O . ASP B 1 7 ? -11.688 -13.578 -28.453 1 97.19 7 ASP B O 1
ATOM 3475 N N . LEU B 1 8 ? -12.711 -14.672 -26.875 1 97.62 8 LEU B N 1
ATOM 3476 C CA . LEU B 1 8 ? -13.016 -15.828 -27.719 1 97.62 8 LEU B CA 1
ATOM 3477 C C . LEU B 1 8 ? -13.867 -15.422 -28.922 1 97.62 8 LEU B C 1
ATOM 3479 O O . LEU B 1 8 ? -13.781 -16.047 -29.984 1 97.62 8 LEU B O 1
ATOM 3483 N N . LYS B 1 9 ? -14.672 -14.43 -28.75 1 96.88 9 LYS B N 1
ATOM 3484 C CA . LYS B 1 9 ? -15.562 -14 -29.812 1 96.88 9 LYS B CA 1
ATOM 3485 C C . LYS B 1 9 ? -14.773 -13.609 -31.062 1 96.88 9 LYS B C 1
ATOM 3487 O O . LYS B 1 9 ? -15.25 -13.773 -32.188 1 96.88 9 LYS B O 1
ATOM 3492 N N . GLU B 1 10 ? -13.57 -13.133 -30.859 1 97.56 10 GLU B N 1
ATOM 3493 C CA . GLU B 1 10 ? -12.719 -12.688 -31.969 1 97.56 10 GLU B CA 1
ATOM 3494 C C . GLU B 1 10 ? -12.039 -13.867 -32.656 1 97.56 10 GLU B C 1
ATOM 3496 O O . GLU B 1 10 ? -11.367 -13.703 -33.656 1 97.56 10 GLU B O 1
ATOM 3501 N N . HIS B 1 11 ? -12.289 -15.117 -32.125 1 98.06 11 HIS B N 1
ATOM 3502 C CA . HIS B 1 11 ? -11.562 -16.266 -32.656 1 98.06 11 HIS B CA 1
ATOM 3503 C C . HIS B 1 11 ? -12.516 -17.359 -33.125 1 98.06 11 HIS B C 1
ATOM 3505 O O . HIS B 1 11 ? -12.172 -18.547 -33.094 1 98.06 11 HIS B O 1
ATOM 3511 N N . ILE B 1 12 ? -13.703 -17.016 -33.469 1 97.62 12 ILE B N 1
ATOM 3512 C CA . ILE B 1 12 ? -14.68 -17.984 -33.969 1 97.62 12 ILE B CA 1
ATOM 3513 C C . ILE B 1 12 ? -14.141 -18.672 -35.219 1 97.62 12 ILE B C 1
ATOM 3515 O O . ILE B 1 12 ? -13.648 -18 -36.125 1 97.62 12 ILE B O 1
ATOM 3519 N N . GLY B 1 13 ? -14.258 -19.922 -35.219 1 97.94 13 GLY B N 1
ATOM 3520 C CA . GLY B 1 13 ? -13.797 -20.719 -36.344 1 97.94 13 GLY B CA 1
ATOM 3521 C C . GLY B 1 13 ? -12.305 -20.984 -36.312 1 97.94 13 GLY B C 1
ATOM 3522 O O . GLY B 1 13 ? -11.773 -21.688 -37.188 1 97.94 13 GLY B O 1
ATOM 3523 N N . LYS B 1 14 ? -11.625 -20.484 -35.312 1 98.12 14 LYS B N 1
ATOM 3524 C CA . LYS B 1 14 ? -10.18 -20.625 -35.219 1 98.12 14 LYS B CA 1
ATOM 3525 C C . LYS B 1 14 ? -9.789 -21.547 -34.062 1 98.12 14 LYS B C 1
ATOM 3527 O O . LYS B 1 14 ? -10.578 -21.734 -33.125 1 98.12 14 LYS B O 1
ATOM 3532 N N . GLN B 1 15 ? -8.633 -22.156 -34.188 1 98.12 15 GLN B N 1
ATOM 3533 C CA . GLN B 1 15 ? -8.062 -22.922 -33.094 1 98.12 15 GLN B CA 1
ATOM 3534 C C . GLN B 1 15 ? -7.488 -22.016 -32 1 98.12 15 GLN B C 1
ATOM 3536 O O . GLN B 1 15 ? -6.809 -21.031 -32.312 1 98.12 15 GLN B O 1
ATOM 3541 N N . VAL B 1 16 ? -7.816 -22.312 -30.75 1 98.38 16 VAL B N 1
ATOM 3542 C CA . VAL B 1 16 ? -7.32 -21.516 -29.625 1 98.38 16 VAL B CA 1
ATOM 3543 C C . VAL B 1 16 ? -6.77 -22.453 -28.547 1 98.38 16 VAL B C 1
ATOM 3545 O O . VAL B 1 16 ? -7.008 -23.656 -28.578 1 98.38 16 VAL B O 1
ATOM 3548 N N . GLU B 1 17 ? -5.973 -21.938 -27.703 1 98.44 17 GLU B N 1
ATOM 3549 C CA . GLU B 1 17 ? -5.516 -22.578 -26.484 1 98.44 17 GLU B CA 1
ATOM 3550 C C . GLU B 1 17 ? -6.035 -21.844 -25.25 1 98.44 17 GLU B C 1
ATOM 3552 O O . GLU B 1 17 ? -5.863 -20.641 -25.125 1 98.44 17 GLU B O 1
ATOM 3557 N N . LEU B 1 18 ? -6.691 -22.609 -24.391 1 98.38 18 LEU B N 1
ATOM 3558 C CA . LEU B 1 18 ? -7.242 -22.078 -23.156 1 98.38 18 LEU B CA 1
ATOM 3559 C C . LEU B 1 18 ? -6.57 -22.703 -21.938 1 98.38 18 LEU B C 1
ATOM 3561 O O . LEU B 1 18 ? -6.277 -23.906 -21.938 1 98.38 18 LEU B O 1
ATOM 3565 N N . TRP B 1 19 ? -6.254 -21.891 -20.969 1 98.56 19 TRP B N 1
ATOM 3566 C CA . TRP B 1 19 ? -5.836 -22.328 -19.641 1 98.56 19 TRP B CA 1
ATOM 3567 C C . TRP B 1 19 ? -6.816 -21.844 -18.578 1 98.56 19 TRP B C 1
ATOM 3569 O O . TRP B 1 19 ? -7.195 -20.672 -18.547 1 98.56 19 TRP B O 1
ATOM 3579 N N . GLY B 1 20 ? -7.258 -22.75 -17.75 1 98.31 20 GLY B N 1
ATOM 3580 C CA . GLY B 1 20 ? -8.188 -22.375 -16.688 1 98.31 20 GLY B CA 1
ATOM 3581 C C . GLY B 1 20 ? -8.516 -23.516 -15.75 1 98.31 20 GLY B C 1
ATOM 3582 O O . GLY B 1 20 ? -7.816 -24.531 -15.734 1 98.31 20 GLY B O 1
ATOM 3583 N N . PHE B 1 21 ? -9.477 -23.297 -14.914 1 98 21 PHE B N 1
ATOM 3584 C CA . PHE B 1 21 ? -9.922 -24.281 -13.945 1 98 21 PHE B CA 1
ATOM 3585 C C . PHE B 1 21 ? -11.211 -24.953 -14.406 1 98 21 PHE B C 1
ATOM 3587 O O . PHE B 1 21 ? -12.102 -24.297 -14.945 1 98 21 PHE B O 1
ATOM 3594 N N . LEU B 1 22 ? -11.281 -26.281 -14.234 1 97.5 22 LEU B N 1
ATOM 3595 C CA . LEU B 1 22 ? -12.531 -26.984 -14.461 1 97.5 22 LEU B CA 1
ATOM 3596 C C . LEU B 1 22 ? -13.594 -26.562 -13.453 1 97.5 22 LEU B C 1
ATOM 3598 O O . LEU B 1 22 ? -13.578 -27.016 -12.305 1 97.5 22 LEU B O 1
ATOM 3602 N N . HIS B 1 23 ? -14.438 -25.781 -13.93 1 95.31 23 HIS B N 1
ATOM 3603 C CA . HIS B 1 23 ? -15.453 -25.172 -13.07 1 95.31 23 HIS B CA 1
ATOM 3604 C C . HIS B 1 23 ? -16.609 -26.141 -12.812 1 95.31 23 HIS B C 1
ATOM 3606 O O . HIS B 1 23 ? -17.156 -26.188 -11.703 1 95.31 23 HIS B O 1
ATOM 3612 N N . TRP B 1 24 ? -16.969 -26.812 -13.789 1 93.88 24 TRP B N 1
ATOM 3613 C CA . TRP B 1 24 ? -18.062 -27.781 -13.758 1 93.88 24 TRP B CA 1
ATOM 3614 C C . TRP B 1 24 ? -17.938 -28.781 -14.914 1 93.88 24 TRP B C 1
ATOM 3616 O O . TRP B 1 24 ? -17.25 -28.516 -15.898 1 93.88 24 TRP B O 1
ATOM 3626 N N . ARG B 1 25 ? -18.609 -29.969 -14.695 1 94.5 25 ARG B N 1
ATOM 3627 C CA . ARG B 1 25 ? -18.531 -30.953 -15.773 1 94.5 25 ARG B CA 1
ATOM 3628 C C . ARG B 1 25 ? -19.797 -31.812 -15.82 1 94.5 25 ARG B C 1
ATOM 3630 O O . ARG B 1 25 ? -20.438 -32.031 -14.789 1 94.5 25 ARG B O 1
ATOM 3637 N N . ARG B 1 26 ? -20.172 -32.094 -16.938 1 94.06 26 ARG B N 1
ATOM 3638 C CA . ARG B 1 26 ? -21.203 -33.094 -17.234 1 94.06 26 ARG B CA 1
ATOM 3639 C C . ARG B 1 26 ? -20.672 -34.156 -18.188 1 94.06 26 ARG B C 1
ATOM 3641 O O . ARG B 1 26 ? -20.328 -33.844 -19.344 1 94.06 26 ARG B O 1
ATOM 3648 N N . ASP B 1 27 ? -20.641 -35.375 -17.703 1 94.38 27 ASP B N 1
ATOM 3649 C CA . ASP B 1 27 ? -20.062 -36.5 -18.438 1 94.38 27 ASP B CA 1
ATOM 3650 C C . ASP B 1 27 ? -21.156 -37.438 -18.938 1 94.38 27 ASP B C 1
ATOM 3652 O O . ASP B 1 27 ? -21.734 -38.188 -18.141 1 94.38 27 ASP B O 1
ATOM 3656 N N . LEU B 1 28 ? -21.375 -37.469 -20.188 1 92.69 28 LEU B N 1
ATOM 3657 C CA . LEU B 1 28 ? -22.375 -38.344 -20.812 1 92.69 28 LEU B CA 1
ATOM 3658 C C . LEU B 1 28 ? -21.734 -39.469 -21.578 1 92.69 28 LEU B C 1
ATOM 3660 O O . LEU B 1 28 ? -22.359 -40.094 -22.453 1 92.69 28 LEU B O 1
ATOM 3664 N N . GLY B 1 29 ? -20.484 -39.719 -21.312 1 90.56 29 GLY B N 1
ATOM 3665 C CA . GLY B 1 29 ? -19.75 -40.781 -21.969 1 90.56 29 GLY B CA 1
ATOM 3666 C C . GLY B 1 29 ? -19.125 -40.344 -23.281 1 90.56 29 GLY B C 1
ATOM 3667 O O . GLY B 1 29 ? -18.031 -39.781 -23.297 1 90.56 29 GLY B O 1
ATOM 3668 N N . LYS B 1 30 ? -19.906 -40.438 -24.281 1 92.19 30 LYS B N 1
ATOM 3669 C CA . LYS B 1 30 ? -19.391 -40.125 -25.609 1 92.19 30 LYS B CA 1
ATOM 3670 C C . LYS B 1 30 ? -19.266 -38.625 -25.812 1 92.19 30 LYS B C 1
ATOM 3672 O O . LYS B 1 30 ? -18.5 -38.156 -26.656 1 92.19 30 LYS B O 1
ATOM 3677 N N . ILE B 1 31 ? -20.047 -37.906 -25.078 1 95.06 31 ILE B N 1
ATOM 3678 C CA . ILE B 1 31 ? -20 -36.438 -25.125 1 95.06 31 ILE B CA 1
ATOM 3679 C C . ILE B 1 31 ? -19.875 -35.906 -23.703 1 95.06 31 ILE B C 1
ATOM 3681 O O . ILE B 1 31 ? -20.562 -36.344 -22.781 1 95.06 31 ILE B O 1
ATOM 3685 N N . GLN B 1 32 ? -18.922 -35.062 -23.547 1 97.06 32 GLN B N 1
ATOM 3686 C CA . GLN B 1 32 ? -18.672 -34.438 -22.266 1 97.06 32 GLN B CA 1
ATOM 3687 C C . GLN B 1 32 ? -18.688 -32.906 -22.391 1 97.06 32 GLN B C 1
ATOM 3689 O O . GLN B 1 32 ? -18.125 -32.344 -23.328 1 97.06 32 GLN B O 1
ATOM 3694 N N . PHE B 1 33 ? -19.422 -32.25 -21.484 1 96.81 33 PHE B N 1
ATOM 3695 C CA . PHE B 1 33 ? -19.484 -30.781 -21.406 1 96.81 33 PHE B CA 1
ATOM 3696 C C . PHE B 1 33 ? -18.734 -30.281 -20.188 1 96.81 33 PHE B C 1
ATOM 3698 O O . PHE B 1 33 ? -19.031 -30.672 -19.047 1 96.81 33 PHE B O 1
ATOM 3705 N N . LEU B 1 34 ? -17.766 -29.469 -20.406 1 97.31 34 LEU B N 1
ATOM 3706 C CA . LEU B 1 34 ? -17 -28.859 -19.328 1 97.31 34 LEU B CA 1
ATOM 3707 C C . LEU B 1 34 ? -17.203 -27.344 -19.328 1 97.31 34 LEU B C 1
ATOM 3709 O O . LEU B 1 34 ? -17.312 -26.719 -20.375 1 97.31 34 LEU B O 1
ATOM 3713 N N . LEU B 1 35 ? -17.312 -26.766 -18.203 1 96.75 35 LEU B N 1
ATOM 3714 C CA . LEU B 1 35 ? -17.172 -25.328 -18.047 1 96.75 35 LEU B CA 1
ATOM 3715 C C . LEU B 1 35 ? -15.773 -24.969 -17.531 1 96.75 35 LEU B C 1
ATOM 3717 O O . LEU B 1 35 ? -15.383 -25.406 -16.453 1 96.75 35 LEU B O 1
ATOM 3721 N N . LEU B 1 36 ? -15.047 -24.25 -18.375 1 97.69 36 LEU B N 1
ATOM 3722 C CA . LEU B 1 36 ? -13.695 -23.812 -18.031 1 97.69 36 LEU B CA 1
ATOM 3723 C C . LEU B 1 36 ? -13.68 -22.359 -17.609 1 97.69 36 LEU B C 1
ATOM 3725 O O . LEU B 1 36 ? -14.195 -21.484 -18.312 1 97.69 36 LEU B O 1
ATOM 3729 N N . ARG B 1 37 ? -13.07 -22.094 -16.391 1 96.56 37 ARG B N 1
ATOM 3730 C CA . ARG B 1 37 ? -13.031 -20.75 -15.844 1 96.56 37 ARG B CA 1
ATOM 3731 C C . ARG B 1 37 ? -11.602 -20.203 -15.852 1 96.56 37 ARG B C 1
ATOM 3733 O O . ARG B 1 37 ? -10.688 -20.828 -15.328 1 96.56 37 ARG B O 1
ATOM 3740 N N . ASP B 1 38 ? -11.43 -19.078 -16.484 1 96.62 38 ASP B N 1
ATOM 3741 C CA . ASP B 1 38 ? -10.195 -18.328 -16.281 1 96.62 38 ASP B CA 1
ATOM 3742 C C . ASP B 1 38 ? -10.484 -16.969 -15.633 1 96.62 38 ASP B C 1
ATOM 3744 O O . ASP B 1 38 ? -11.57 -16.75 -15.102 1 96.62 38 ASP B O 1
ATOM 3748 N N . ARG B 1 39 ? -9.547 -16.094 -15.578 1 95.12 39 ARG B N 1
ATOM 3749 C CA . ARG B 1 39 ? -9.672 -14.859 -14.82 1 95.12 39 ARG B CA 1
ATOM 3750 C C . ARG B 1 39 ? -10.672 -13.906 -15.477 1 95.12 39 ARG B C 1
ATOM 3752 O O . ARG B 1 39 ? -11.062 -12.898 -14.883 1 95.12 39 ARG B O 1
ATOM 3759 N N . THR B 1 40 ? -11.141 -14.25 -16.719 1 94.94 40 THR B N 1
ATOM 3760 C CA . THR B 1 40 ? -11.953 -13.281 -17.438 1 94.94 40 THR B CA 1
ATOM 3761 C C . THR B 1 40 ? -13.367 -13.805 -17.641 1 94.94 40 THR B C 1
ATOM 3763 O O . THR B 1 40 ? -14.25 -13.07 -18.094 1 94.94 40 THR B O 1
ATOM 3766 N N . GLY B 1 41 ? -13.531 -15.07 -17.359 1 93.56 41 GLY B N 1
ATOM 3767 C CA . GLY B 1 41 ? -14.875 -15.602 -17.547 1 93.56 41 GLY B CA 1
ATOM 3768 C C . GLY B 1 41 ? -14.914 -17.109 -17.609 1 93.56 41 GLY B C 1
ATOM 3769 O O . GLY B 1 41 ? -13.969 -17.781 -17.188 1 93.56 41 GLY B O 1
ATOM 3770 N N . ILE B 1 42 ? -16.078 -17.656 -18.016 1 95.12 42 ILE B N 1
ATOM 3771 C CA . ILE B 1 42 ? -16.344 -19.094 -18.109 1 95.12 42 ILE B CA 1
ATOM 3772 C C . ILE B 1 42 ? -16.781 -19.438 -19.531 1 95.12 42 ILE B C 1
ATOM 3774 O O . ILE B 1 42 ? -17.578 -18.703 -20.141 1 95.12 42 ILE B O 1
ATOM 3778 N N . VAL B 1 43 ? -16.281 -20.547 -20.078 1 97.44 43 VAL B N 1
ATOM 3779 C CA . VAL B 1 43 ? -16.672 -20.984 -21.406 1 97.44 43 VAL B CA 1
ATOM 3780 C C . VAL B 1 43 ? -16.938 -22.484 -21.406 1 97.44 43 VAL B C 1
ATOM 3782 O O . VAL B 1 43 ? -16.344 -23.234 -20.641 1 97.44 43 VAL B O 1
ATOM 3785 N N . GLN B 1 44 ? -17.859 -22.922 -22.234 1 98.31 44 GLN B N 1
ATOM 3786 C CA . GLN B 1 44 ? -18.141 -24.344 -22.391 1 98.31 44 GLN B CA 1
ATOM 3787 C C . GLN B 1 44 ? -17.109 -25 -23.312 1 98.31 44 GLN B C 1
ATOM 3789 O O . GLN B 1 44 ? -16.766 -24.453 -24.359 1 98.31 44 GLN B O 1
ATOM 3794 N N . VAL B 1 45 ? -16.594 -26.109 -22.891 1 98.25 45 VAL B N 1
ATOM 3795 C CA . VAL B 1 45 ? -15.711 -26.953 -23.672 1 98.25 45 VAL B CA 1
ATOM 3796 C C . VAL B 1 45 ? -16.375 -28.312 -23.922 1 98.25 45 VAL B C 1
ATOM 3798 O O . VAL B 1 45 ? -16.922 -28.922 -23 1 98.25 45 VAL B O 1
ATOM 3801 N N . VAL B 1 46 ? -16.375 -28.703 -25.141 1 98 46 VAL B N 1
ATOM 3802 C CA . VAL B 1 46 ? -16.969 -29.984 -25.5 1 98 46 VAL B CA 1
ATOM 3803 C C . VAL B 1 46 ? -15.875 -30.984 -25.875 1 98 46 VAL B C 1
ATOM 3805 O O . VAL B 1 46 ? -15 -30.672 -26.688 1 98 46 VAL B O 1
ATOM 3808 N N . THR B 1 47 ? -15.961 -32.094 -25.266 1 96.69 47 THR B N 1
ATOM 3809 C CA . THR B 1 47 ? -15.039 -33.188 -25.531 1 96.69 47 THR B CA 1
ATOM 3810 C C . THR B 1 47 ? -15.734 -34.531 -25.328 1 96.69 47 THR B C 1
ATOM 3812 O O . THR B 1 47 ? -16.969 -34.594 -25.312 1 96.69 47 THR B O 1
ATOM 3815 N N . GLY B 1 48 ? -14.883 -35.688 -25.422 1 93.25 48 GLY B N 1
ATOM 3816 C CA . GLY B 1 48 ? -15.516 -36.969 -25.188 1 93.25 48 GLY B CA 1
ATOM 3817 C C . GLY B 1 48 ? -14.516 -38.094 -24.969 1 93.25 48 GLY B C 1
ATOM 3818 O O . GLY B 1 48 ? -13.344 -37.969 -25.344 1 93.25 48 GLY B O 1
ATOM 3819 N N . GLY B 1 49 ? -15.008 -39.094 -24.234 1 89.5 49 GLY B N 1
ATOM 3820 C CA . GLY B 1 49 ? -14.328 -40.375 -24.141 1 89.5 49 GLY B CA 1
ATOM 3821 C C . GLY B 1 49 ? -13.133 -40.344 -23.203 1 89.5 49 GLY B C 1
ATOM 3822 O O . GLY B 1 49 ? -12.273 -41.25 -23.266 1 89.5 49 GLY B O 1
ATOM 3823 N N . GLN B 1 50 ? -13 -39.312 -22.453 1 90.69 50 GLN B N 1
ATOM 3824 C CA . GLN B 1 50 ? -11.836 -39.219 -21.578 1 90.69 50 GLN B CA 1
ATOM 3825 C C . GLN B 1 50 ? -12.25 -39.25 -20.109 1 90.69 50 GLN B C 1
ATOM 3827 O O . GLN B 1 50 ? -13.406 -38.969 -19.781 1 90.69 50 GLN B O 1
ATOM 3832 N N . ARG B 1 51 ? -11.383 -39.75 -19.312 1 92.75 51 ARG B N 1
ATOM 3833 C CA . ARG B 1 51 ? -11.57 -39.625 -17.875 1 92.75 51 ARG B CA 1
ATOM 3834 C C . ARG B 1 51 ? -11.289 -38.219 -17.391 1 92.75 51 ARG B C 1
ATOM 3836 O O . ARG B 1 51 ? -10.172 -37.719 -17.547 1 92.75 51 ARG B O 1
ATOM 3843 N N . LEU B 1 52 ? -12.266 -37.594 -16.844 1 94.62 52 LEU B N 1
ATOM 3844 C CA . LEU B 1 52 ? -12.148 -36.219 -16.438 1 94.62 52 LEU B CA 1
ATOM 3845 C C . LEU B 1 52 ? -11.719 -36.125 -14.969 1 94.62 52 LEU B C 1
ATOM 3847 O O . LEU B 1 52 ? -12.133 -36.938 -14.141 1 94.62 52 LEU B O 1
ATOM 3851 N N . PRO B 1 53 ? -10.875 -35.125 -14.648 1 96.81 53 PRO B N 1
ATOM 3852 C CA . PRO B 1 53 ? -10.5 -34.875 -13.25 1 96.81 53 PRO B CA 1
ATOM 3853 C C . PRO B 1 53 ? -11.625 -34.25 -12.445 1 96.81 53 PRO B C 1
ATOM 3855 O O . PRO B 1 53 ? -12.703 -33.969 -12.984 1 96.81 53 PRO B O 1
ATOM 3858 N N . LEU B 1 54 ? -11.359 -34.062 -11.133 1 96.44 54 LEU B N 1
ATOM 3859 C CA . LEU B 1 54 ? -12.297 -33.375 -10.258 1 96.44 54 LEU B CA 1
ATOM 3860 C C . LEU B 1 54 ? -12.359 -31.875 -10.609 1 96.44 54 LEU B C 1
ATOM 3862 O O . LEU B 1 54 ? -11.391 -31.312 -11.117 1 96.44 54 LEU B O 1
ATOM 3866 N N . PRO B 1 55 ? -13.516 -31.25 -10.297 1 95.56 55 PRO B N 1
ATOM 3867 C CA . PRO B 1 55 ? -13.586 -29.781 -10.438 1 95.56 55 PRO B CA 1
ATOM 3868 C C . PRO B 1 55 ? -12.461 -29.062 -9.703 1 95.56 55 PRO B C 1
ATOM 3870 O O . PRO B 1 55 ? -11.938 -29.594 -8.711 1 95.56 55 PRO B O 1
ATOM 3873 N N . GLU B 1 56 ? -12.047 -27.875 -10.242 1 96.69 56 GLU B N 1
ATOM 3874 C CA . GLU B 1 56 ? -10.984 -27 -9.742 1 96.69 56 GLU B CA 1
ATOM 3875 C C . GLU B 1 56 ? -9.609 -27.516 -10.172 1 96.69 56 GLU B C 1
ATOM 3877 O O . GLU B 1 56 ? -8.594 -26.875 -9.898 1 96.69 56 GLU B O 1
ATOM 3882 N N . SER B 1 57 ? -9.586 -28.656 -10.852 1 98.19 57 SER B N 1
ATOM 3883 C CA . SER B 1 57 ? -8.336 -29.016 -11.516 1 98.19 57 SER B CA 1
ATOM 3884 C C . SER B 1 57 ? -7.945 -27.969 -12.562 1 98.19 57 SER B C 1
ATOM 3886 O O . SER B 1 57 ? -8.812 -27.422 -13.25 1 98.19 57 SER B O 1
ATOM 3888 N N . SER B 1 58 ? -6.684 -27.672 -12.664 1 98.5 58 SER B N 1
ATOM 3889 C CA . SER B 1 58 ? -6.215 -26.766 -13.719 1 98.5 58 SER B CA 1
ATOM 3890 C C . SER B 1 58 ? -5.984 -27.516 -15.023 1 98.5 58 SER B C 1
ATOM 3892 O O . SER B 1 58 ? -5.418 -28.609 -15.023 1 98.5 58 SER B O 1
ATOM 3894 N N . LEU B 1 59 ? -6.438 -26.875 -16.125 1 98.44 59 LEU B N 1
ATOM 3895 C CA . LEU B 1 59 ? -6.434 -27.562 -17.422 1 98.44 59 LEU B CA 1
ATOM 3896 C C . LEU B 1 59 ? -5.855 -26.656 -18.5 1 98.44 59 LEU B C 1
ATOM 3898 O O . LEU B 1 59 ? -5.926 -25.422 -18.406 1 98.44 59 LEU B O 1
ATOM 3902 N N . ARG B 1 60 ? -5.277 -27.297 -19.484 1 98.38 60 ARG B N 1
ATOM 3903 C CA . ARG B 1 60 ? -4.969 -26.719 -20.781 1 98.38 60 ARG B CA 1
ATOM 3904 C C . ARG B 1 60 ? -5.801 -27.359 -21.891 1 98.38 60 ARG B C 1
ATOM 3906 O O . ARG B 1 60 ? -5.82 -28.594 -22.016 1 98.38 60 ARG B O 1
ATOM 3913 N N . VAL B 1 61 ? -6.504 -26.562 -22.656 1 98.25 61 VAL B N 1
ATOM 3914 C CA . VAL B 1 61 ? -7.391 -27.078 -23.688 1 98.25 61 VAL B CA 1
ATOM 3915 C C . VAL B 1 61 ? -7.031 -26.453 -25.031 1 98.25 61 VAL B C 1
ATOM 3917 O O . VAL B 1 61 ? -6.871 -25.234 -25.141 1 98.25 61 VAL B O 1
ATOM 3920 N N . ARG B 1 62 ? -6.824 -27.234 -26.016 1 98.38 62 ARG B N 1
ATOM 3921 C CA . ARG B 1 62 ? -6.695 -26.797 -27.406 1 98.38 62 ARG B CA 1
ATOM 3922 C C . ARG B 1 62 ? -7.898 -27.234 -28.234 1 98.38 62 ARG B C 1
ATOM 3924 O O . ARG B 1 62 ? -8.312 -28.391 -28.172 1 98.38 62 ARG B O 1
ATOM 3931 N N . GLY B 1 63 ? -8.484 -26.297 -28.922 1 98.31 63 GLY B N 1
ATOM 3932 C CA . GLY B 1 63 ? -9.648 -26.625 -29.734 1 98.31 63 GLY B CA 1
ATOM 3933 C C . GLY B 1 63 ? -10.125 -25.484 -30.594 1 98.31 63 GLY B C 1
ATOM 3934 O O . GLY B 1 63 ? -9.453 -24.453 -30.703 1 98.31 63 GLY B O 1
ATOM 3935 N N . VAL B 1 64 ? -11.359 -25.656 -31.234 1 98.5 64 VAL B N 1
ATOM 3936 C CA . VAL B 1 64 ? -11.906 -24.688 -32.156 1 98.5 64 VAL B CA 1
ATOM 3937 C C . VAL B 1 64 ? -13.102 -23.984 -31.547 1 98.5 64 VAL B C 1
ATOM 3939 O O . VAL B 1 64 ? -13.984 -24.625 -30.969 1 98.5 64 VAL B O 1
ATOM 3942 N N . VAL B 1 65 ? -13.062 -22.641 -31.656 1 98.38 65 VAL B N 1
ATOM 3943 C CA . VAL B 1 65 ? -14.18 -21.859 -31.141 1 98.38 65 VAL B CA 1
ATOM 3944 C C . VAL B 1 65 ? -15.359 -21.938 -32.094 1 98.38 65 VAL B C 1
ATOM 3946 O O . VAL B 1 65 ? -15.203 -21.703 -33.312 1 98.38 65 VAL B O 1
ATOM 3949 N N . VAL B 1 66 ? -16.547 -22.25 -31.625 1 98.12 66 VAL B N 1
ATOM 3950 C CA . VAL B 1 66 ? -17.734 -22.312 -32.469 1 98.12 66 VAL B CA 1
ATOM 3951 C C . VAL B 1 66 ? -18.891 -21.594 -31.766 1 98.12 66 VAL B C 1
ATOM 3953 O O . VAL B 1 66 ? -18.906 -21.469 -30.547 1 98.12 66 VAL B O 1
ATOM 3956 N N . GLU B 1 67 ? -19.719 -21.094 -32.562 1 97.31 67 GLU B N 1
ATOM 3957 C CA . GLU B 1 67 ? -20.953 -20.531 -32.031 1 97.31 67 GLU B CA 1
ATOM 3958 C C . GLU B 1 67 ? -21.906 -21.641 -31.578 1 97.31 67 GLU B C 1
ATOM 3960 O O . GLU B 1 67 ? -22.016 -22.672 -32.25 1 97.31 67 GLU B O 1
ATOM 3965 N N . SER B 1 68 ? -22.391 -21.422 -30.438 1 95.31 68 SER B N 1
ATOM 3966 C CA . SER B 1 68 ? -23.375 -22.359 -29.891 1 95.31 68 SER B CA 1
ATOM 3967 C C . SER B 1 68 ? -24.422 -21.609 -29.078 1 95.31 68 SER B C 1
ATOM 3969 O O . SER B 1 68 ? -24.219 -21.344 -27.891 1 95.31 68 SER B O 1
ATOM 3971 N N . PRO B 1 69 ? -25.531 -21.359 -29.641 1 91.38 69 PRO B N 1
ATOM 3972 C CA . PRO B 1 69 ? -26.578 -20.594 -28.938 1 91.38 69 PRO B CA 1
ATOM 3973 C C . PRO B 1 69 ? -27 -21.234 -27.625 1 91.38 69 PRO B C 1
ATOM 3975 O O . PRO B 1 69 ? -27.453 -20.547 -26.719 1 91.38 69 PRO B O 1
ATOM 3978 N N . LYS B 1 70 ? -26.812 -22.531 -27.5 1 90.88 70 LYS B N 1
ATOM 3979 C CA . LYS B 1 70 ? -27.25 -23.25 -26.312 1 90.88 70 LYS B CA 1
ATOM 3980 C C . LYS B 1 70 ? -26.203 -23.156 -25.203 1 90.88 70 LYS B C 1
ATOM 3982 O O . LYS B 1 70 ? -26.5 -23.406 -24.031 1 90.88 70 LYS B O 1
ATOM 3987 N N . ALA B 1 71 ? -24.984 -22.906 -25.531 1 91.31 71 ALA B N 1
ATOM 3988 C CA . ALA B 1 71 ? -23.906 -22.828 -24.547 1 91.31 71 ALA B CA 1
ATOM 3989 C C . ALA B 1 71 ? -23.969 -21.5 -23.781 1 91.31 71 ALA B C 1
ATOM 3991 O O . ALA B 1 71 ? -24.375 -20.484 -24.344 1 91.31 71 ALA B O 1
ATOM 3992 N N . PRO B 1 72 ? -23.609 -21.516 -22.5 1 85.38 72 PRO B N 1
ATOM 3993 C CA . PRO B 1 72 ? -23.453 -20.25 -21.781 1 85.38 72 PRO B CA 1
ATOM 3994 C C . PRO B 1 72 ? -22.547 -19.266 -22.516 1 85.38 72 PRO B C 1
ATOM 3996 O O . PRO B 1 72 ? -21.422 -19.609 -22.859 1 85.38 72 PRO B O 1
ATOM 3999 N N . GLY B 1 73 ? -23.016 -18.016 -22.766 1 86.75 73 GLY B N 1
ATOM 4000 C CA . GLY B 1 73 ? -22.25 -17 -23.453 1 86.75 73 GLY B CA 1
ATOM 4001 C C . GLY B 1 73 ? -22.312 -17.125 -24.969 1 86.75 73 GLY B C 1
ATOM 4002 O O . GLY B 1 73 ? -21.797 -16.281 -25.688 1 86.75 73 GLY B O 1
ATOM 4003 N N . GLY B 1 74 ? -22.891 -18.234 -25.5 1 93.62 74 GLY B N 1
ATOM 4004 C CA . GLY B 1 74 ? -23.172 -18.375 -26.906 1 93.62 74 GLY B CA 1
ATOM 4005 C C . GLY B 1 74 ? -22 -18.953 -27.688 1 93.62 74 GLY B C 1
ATOM 4006 O O . GLY B 1 74 ? -22.016 -18.969 -28.922 1 93.62 74 GLY B O 1
ATOM 4007 N N . LEU B 1 75 ? -20.938 -19.312 -26.984 1 97.06 75 LEU B N 1
ATOM 4008 C CA . LEU B 1 75 ? -19.75 -19.875 -27.609 1 97.06 75 LEU B CA 1
ATOM 4009 C C . LEU B 1 75 ? -19.344 -21.188 -26.922 1 97.06 75 LEU B C 1
ATOM 4011 O O . LEU B 1 75 ? -19.641 -21.375 -25.734 1 97.06 75 LEU B O 1
ATOM 4015 N N . GLU B 1 76 ? -18.797 -22.047 -27.609 1 98.06 76 GLU B N 1
ATOM 4016 C CA . GLU B 1 76 ? -18.141 -23.219 -27.016 1 98.06 76 GLU B CA 1
ATOM 4017 C C . GLU B 1 76 ? -16.859 -23.562 -27.766 1 98.06 76 GLU B C 1
ATOM 4019 O O . GLU B 1 76 ? -16.625 -23.062 -28.875 1 98.06 76 GLU B O 1
ATOM 4024 N N . VAL B 1 77 ? -16.016 -24.25 -27.109 1 98.44 77 VAL B N 1
ATOM 4025 C CA . VAL B 1 77 ? -14.766 -24.703 -27.703 1 98.44 77 VAL B CA 1
ATOM 4026 C C . VAL B 1 77 ? -14.812 -26.219 -27.906 1 98.44 77 VAL B C 1
ATOM 4028 O O . VAL B 1 77 ? -14.984 -26.969 -26.938 1 98.44 77 VAL B O 1
ATOM 4031 N N . GLN B 1 78 ? -14.781 -26.641 -29.141 1 98.38 78 GLN B N 1
ATOM 4032 C CA . GLN B 1 78 ? -14.648 -28.062 -29.438 1 98.38 78 GLN B CA 1
ATOM 4033 C C . GLN B 1 78 ? -13.211 -28.531 -29.25 1 98.38 78 GLN B C 1
ATOM 4035 O O . GLN B 1 78 ? -12.352 -28.281 -30.094 1 98.38 78 GLN B O 1
ATOM 4040 N N . ALA B 1 79 ? -13.008 -29.312 -28.188 1 97.94 79 ALA B N 1
ATOM 4041 C CA . ALA B 1 79 ? -11.656 -29.656 -27.75 1 97.94 79 ALA B CA 1
ATOM 4042 C C . ALA B 1 79 ? -11.031 -30.703 -28.672 1 97.94 79 ALA B C 1
ATOM 4044 O O . ALA B 1 79 ? -11.688 -31.672 -29.047 1 97.94 79 ALA B O 1
ATOM 4045 N N . GLU B 1 80 ? -9.844 -30.453 -29.031 1 97.25 80 GLU B N 1
ATOM 4046 C CA . GLU B 1 80 ? -9.016 -31.422 -29.734 1 97.25 80 GLU B CA 1
ATOM 4047 C C . GLU B 1 80 ? -8.016 -32.094 -28.812 1 97.25 80 GLU B C 1
ATOM 4049 O O . GLU B 1 80 ? -7.574 -33.219 -29.062 1 97.25 80 GLU B O 1
ATOM 4054 N N . ALA B 1 81 ? -7.637 -31.344 -27.844 1 97 81 ALA B N 1
ATOM 4055 C CA . ALA B 1 81 ? -6.727 -31.859 -26.828 1 97 81 ALA B CA 1
ATOM 4056 C C . ALA B 1 81 ? -7.035 -31.234 -25.453 1 97 81 ALA B C 1
ATOM 4058 O O . ALA B 1 81 ? -7.363 -30.062 -25.359 1 97 81 ALA B O 1
ATOM 4059 N N . LEU B 1 82 ? -6.973 -32.062 -24.438 1 97.25 82 LEU B N 1
ATOM 4060 C CA . LEU B 1 82 ? -7.176 -31.641 -23.047 1 97.25 82 LEU B CA 1
ATOM 4061 C C . LEU B 1 82 ? -6.078 -32.188 -22.141 1 97.25 82 LEU B C 1
ATOM 4063 O O . LEU B 1 82 ? -5.871 -33.406 -22.094 1 97.25 82 LEU B O 1
ATOM 4067 N N . GLU B 1 83 ? -5.324 -31.297 -21.516 1 97.69 83 GLU B N 1
ATOM 4068 C CA . GLU B 1 83 ? -4.246 -31.688 -20.609 1 97.69 83 GLU B CA 1
ATOM 4069 C C . GLU B 1 83 ? -4.535 -31.234 -19.188 1 97.69 83 GLU B C 1
ATOM 4071 O O . GLU B 1 83 ? -4.883 -30.078 -18.953 1 97.69 83 GLU B O 1
ATOM 4076 N N . VAL B 1 84 ? -4.449 -32.156 -18.234 1 98 84 VAL B N 1
ATOM 4077 C CA . VAL B 1 84 ? -4.559 -31.781 -16.812 1 98 84 VAL B CA 1
ATOM 4078 C C . VAL B 1 84 ? -3.219 -31.266 -16.312 1 98 84 VAL B C 1
ATOM 4080 O O . VAL B 1 84 ? -2.252 -32 -16.188 1 98 84 VAL B O 1
ATOM 4083 N N . LEU B 1 85 ? -3.135 -29.984 -16.016 1 97.75 85 LEU B N 1
ATOM 4084 C CA . LEU B 1 85 ? -1.912 -29.359 -15.508 1 97.75 85 LEU B CA 1
ATOM 4085 C C . LEU B 1 85 ? -1.679 -29.75 -14.047 1 97.75 85 LEU B C 1
ATOM 4087 O O . LEU B 1 85 ? -0.556 -30.078 -13.664 1 97.75 85 LEU B O 1
ATOM 4091 N N . SER B 1 86 ? -2.705 -29.625 -13.25 1 98 86 SER B N 1
ATOM 4092 C CA . SER B 1 86 ? -2.727 -30.031 -11.852 1 98 86 SER B CA 1
ATOM 4093 C C . SER B 1 86 ? -4.113 -30.516 -11.43 1 98 86 SER B C 1
ATOM 4095 O O . SER B 1 86 ? -5.082 -29.75 -11.492 1 98 86 SER B O 1
ATOM 4097 N N . PRO B 1 87 ? -4.223 -31.766 -11.062 1 97.75 87 PRO B N 1
ATOM 4098 C CA . PRO B 1 87 ? -5.531 -32.281 -10.664 1 97.75 87 PRO B CA 1
ATOM 4099 C C . PRO B 1 87 ? -5.934 -31.859 -9.25 1 97.75 87 PRO B C 1
ATOM 4101 O O . PRO B 1 87 ? -5.078 -31.734 -8.375 1 97.75 87 PRO B O 1
ATOM 4104 N N . ALA B 1 88 ? -7.223 -31.625 -9.086 1 97.5 88 ALA B N 1
ATOM 4105 C CA . ALA B 1 88 ? -7.746 -31.562 -7.719 1 97.5 88 ALA B CA 1
ATOM 4106 C C . ALA B 1 88 ? -7.727 -32.938 -7.059 1 97.5 88 ALA B C 1
ATOM 4108 O O . ALA B 1 88 ? -8.047 -33.938 -7.695 1 97.5 88 ALA B O 1
ATOM 4109 N N . LEU B 1 89 ? -7.363 -32.938 -5.836 1 97.62 89 LEU B N 1
ATOM 4110 C CA . LEU B 1 89 ? -7.211 -34.188 -5.137 1 97.62 89 LEU B CA 1
ATOM 4111 C C . LEU B 1 89 ? -8.438 -34.5 -4.285 1 97.62 89 LEU B C 1
ATOM 4113 O O . LEU B 1 89 ? -8.695 -35.656 -3.947 1 97.62 89 LEU B O 1
ATOM 4117 N N . GLU B 1 90 ? -9.133 -33.469 -3.932 1 95.38 90 GLU B N 1
ATOM 4118 C CA . GLU B 1 90 ? -10.344 -33.562 -3.123 1 95.38 90 GLU B CA 1
ATOM 4119 C C . GLU B 1 90 ? -11.43 -32.625 -3.633 1 95.38 90 GLU B C 1
ATOM 4121 O O . GLU B 1 90 ? -11.133 -31.625 -4.293 1 95.38 90 GLU B O 1
ATOM 4126 N N . PRO B 1 91 ? -12.688 -33.031 -3.393 1 93.81 91 PRO B N 1
ATOM 4127 C CA . PRO B 1 91 ? -13.727 -32.062 -3.676 1 93.81 91 PRO B CA 1
ATOM 4128 C C . PRO B 1 91 ? -13.617 -30.812 -2.787 1 93.81 91 PRO B C 1
ATOM 4130 O O . PRO B 1 91 ? -13.109 -30.891 -1.667 1 93.81 91 PRO B O 1
ATOM 4133 N N . THR B 1 92 ? -14.047 -29.766 -3.32 1 91.12 92 THR B N 1
ATOM 4134 C CA . THR B 1 92 ? -14.047 -28.547 -2.525 1 91.12 92 THR B CA 1
ATOM 4135 C C . THR B 1 92 ? -15.023 -28.656 -1.357 1 91.12 92 THR B C 1
ATOM 4137 O O . THR B 1 92 ? -16.047 -29.328 -1.464 1 91.12 92 THR B O 1
ATOM 4140 N N . PRO B 1 93 ? -14.656 -28 -0.287 1 86.25 93 PRO B N 1
ATOM 4141 C CA . PRO B 1 93 ? -15.562 -28.047 0.865 1 86.25 93 PRO B CA 1
ATOM 4142 C C . PRO B 1 93 ? -16.906 -27.391 0.588 1 86.25 93 PRO B C 1
ATOM 4144 O O . PRO B 1 93 ? -17.891 -27.641 1.299 1 86.25 93 PRO B O 1
ATOM 4147 N N . VAL B 1 94 ? -16.891 -26.516 -0.392 1 85.25 94 VAL B N 1
ATOM 4148 C CA . VAL B 1 94 ? -18.125 -25.859 -0.834 1 85.25 94 VAL B CA 1
ATOM 4149 C C . VAL B 1 94 ? -18.266 -26.016 -2.346 1 85.25 94 VAL B C 1
ATOM 4151 O O . VAL B 1 94 ? -17.281 -26.188 -3.059 1 85.25 94 VAL B O 1
ATOM 4154 N N . GLU B 1 95 ? -19.516 -26 -2.727 1 84.38 95 GLU B N 1
ATOM 4155 C CA . GLU B 1 95 ? -19.75 -26.031 -4.168 1 84.38 95 GLU B CA 1
ATOM 4156 C C . GLU B 1 95 ? -19.516 -24.656 -4.797 1 84.38 95 GLU B C 1
ATOM 4158 O O . GLU B 1 95 ? -20.406 -23.812 -4.797 1 84.38 95 GLU B O 1
ATOM 4163 N N . ILE B 1 96 ? -18.469 -24.453 -5.398 1 84.62 96 ILE B N 1
ATOM 4164 C CA . ILE B 1 96 ? -18 -23.172 -5.883 1 84.62 96 ILE B CA 1
ATOM 4165 C C . ILE B 1 96 ? -18.969 -22.609 -6.918 1 84.62 96 ILE B C 1
ATOM 4167 O O . ILE B 1 96 ? -19.328 -21.438 -6.871 1 84.62 96 ILE B O 1
ATOM 4171 N N . PRO B 1 97 ? -19.562 -23.5 -7.797 1 75.62 97 PRO B N 1
ATOM 4172 C CA . PRO B 1 97 ? -20.438 -22.953 -8.82 1 75.62 97 PRO B CA 1
ATOM 4173 C C . PRO B 1 97 ? -21.797 -22.516 -8.25 1 75.62 97 PRO B C 1
ATOM 4175 O O . PRO B 1 97 ? -22.516 -21.75 -8.891 1 75.62 97 PRO B O 1
ATOM 4178 N N . LYS B 1 98 ? -22.188 -23.156 -7.105 1 70.12 98 LYS B N 1
ATOM 4179 C CA . LYS B 1 98 ? -23.484 -22.844 -6.539 1 70.12 98 LYS B CA 1
ATOM 4180 C C . LYS B 1 98 ? -23.391 -21.703 -5.535 1 70.12 98 LYS B C 1
ATOM 4182 O O . LYS B 1 98 ? -22.797 -21.859 -4.469 1 70.12 98 LYS B O 1
ATOM 4187 N N . GLU B 1 99 ? -23.25 -20.562 -5.949 1 59.91 99 GLU B N 1
ATOM 4188 C CA . GLU B 1 99 ? -22.859 -19.312 -5.309 1 59.91 99 GLU B CA 1
ATOM 4189 C C . GLU B 1 99 ? -23.688 -19.062 -4.047 1 59.91 99 GLU B C 1
ATOM 4191 O O . GLU B 1 99 ? -23.469 -18.078 -3.338 1 59.91 99 GLU B O 1
ATOM 4196 N N . GLU B 1 100 ? -24.703 -19.875 -3.811 1 60.03 100 GLU B N 1
ATOM 4197 C CA . GLU B 1 100 ? -25.438 -19.328 -2.672 1 60.03 100 GLU B CA 1
ATOM 4198 C C . GLU B 1 100 ? -24.688 -19.578 -1.364 1 60.03 100 GLU B C 1
ATOM 4200 O O . GLU B 1 100 ? -24.094 -20.641 -1.175 1 60.03 100 GLU B O 1
ATOM 4205 N N . TRP B 1 101 ? -24.125 -18.562 -0.824 1 55.47 101 TRP B N 1
ATOM 4206 C CA . TRP B 1 101 ? -23.453 -18.531 0.472 1 55.47 101 TRP B CA 1
ATOM 4207 C C . TRP B 1 101 ? -24.234 -19.344 1.505 1 55.47 101 TRP B C 1
ATOM 4209 O O . TRP B 1 101 ? -24.594 -18.828 2.562 1 55.47 101 TRP B O 1
ATOM 4219 N N . ARG B 1 102 ? -24.641 -20.484 1.013 1 57.84 102 ARG B N 1
ATOM 4220 C CA . ARG B 1 102 ? -25.438 -21.297 1.935 1 57.84 102 ARG B CA 1
ATOM 4221 C C . ARG B 1 102 ? -24.562 -21.938 2.994 1 57.84 102 ARG B C 1
ATOM 4223 O O . ARG B 1 102 ? -25.062 -22.516 3.961 1 57.84 102 ARG B O 1
ATOM 4230 N N . ALA B 1 103 ? -23.344 -21.734 2.791 1 68.88 103 ALA B N 1
ATOM 4231 C CA . ALA B 1 103 ? -22.484 -22.312 3.818 1 68.88 103 ALA B CA 1
ATOM 4232 C C . ALA B 1 103 ? -22.422 -21.422 5.055 1 68.88 103 ALA B C 1
ATOM 4234 O O . ALA B 1 103 ? -22.578 -20.203 4.957 1 68.88 103 ALA B O 1
ATOM 4235 N N . HIS B 1 104 ? -22.344 -22.062 6.121 1 77.69 104 HIS B N 1
ATOM 4236 C CA . HIS B 1 104 ? -22.141 -21.344 7.371 1 77.69 104 HIS B CA 1
ATOM 4237 C C . HIS B 1 104 ? -20.984 -20.359 7.258 1 77.69 104 HIS B C 1
ATOM 4239 O O . HIS B 1 104 ? -19.953 -20.672 6.648 1 77.69 104 HIS B O 1
ATOM 4245 N N . PRO B 1 105 ? -21.188 -19.188 7.746 1 77 105 PRO B N 1
ATOM 4246 C CA . PRO B 1 105 ? -20.156 -18.156 7.648 1 77 105 PRO B CA 1
ATOM 4247 C C . PRO B 1 105 ? -18.797 -18.641 8.141 1 77 105 PRO B C 1
ATOM 4249 O O . PRO B 1 105 ? -17.766 -18.312 7.539 1 77 105 PRO B O 1
ATOM 4252 N N . ASP B 1 106 ? -18.797 -19.484 9.055 1 78.75 106 ASP B N 1
ATOM 4253 C CA . ASP B 1 106 ? -17.547 -19.969 9.617 1 78.75 106 ASP B CA 1
ATOM 4254 C C . ASP B 1 106 ? -16.812 -20.875 8.617 1 78.75 106 ASP B C 1
ATOM 4256 O O . ASP B 1 106 ? -15.578 -20.859 8.555 1 78.75 106 ASP B O 1
ATOM 4260 N N . THR B 1 107 ? -17.609 -21.625 7.891 1 82.56 107 THR B N 1
ATOM 4261 C CA . THR B 1 107 ? -17 -22.5 6.887 1 82.56 107 THR B CA 1
ATOM 4262 C C . THR B 1 107 ? -16.359 -21.688 5.773 1 82.56 107 THR B C 1
ATOM 4264 O O . THR B 1 107 ? -15.25 -22 5.332 1 82.56 107 THR B O 1
ATOM 4267 N N . LEU B 1 108 ? -17.016 -20.672 5.426 1 85.06 108 LEU B N 1
ATOM 4268 C CA . LEU B 1 108 ? -16.484 -19.812 4.363 1 85.06 108 LEU B CA 1
ATOM 4269 C C . LEU B 1 108 ? -15.18 -19.141 4.793 1 85.06 108 LEU B C 1
ATOM 4271 O O . LEU B 1 108 ? -14.25 -19.031 3.996 1 85.06 108 LEU B O 1
ATOM 4275 N N . LEU B 1 109 ? -15.148 -18.844 6.023 1 88.31 109 LEU B N 1
ATOM 4276 C CA . LEU B 1 109 ? -13.969 -18.156 6.527 1 88.31 109 LEU B CA 1
ATOM 4277 C C . LEU B 1 109 ? -12.844 -19.141 6.828 1 88.31 109 LEU B C 1
ATOM 4279 O O . LEU B 1 109 ? -11.664 -18.828 6.664 1 88.31 109 LEU B O 1
ATOM 4283 N N . GLU B 1 110 ? -13.242 -20.312 7.227 1 86.56 110 GLU B N 1
ATOM 4284 C CA . GLU B 1 110 ? -12.266 -21.344 7.562 1 86.56 110 GLU B CA 1
ATOM 4285 C C . GLU B 1 110 ? -11.531 -21.844 6.316 1 86.56 110 GLU B C 1
ATOM 4287 O O . GLU B 1 110 ? -10.328 -22.109 6.359 1 86.56 110 GLU B O 1
ATOM 4292 N N . TYR B 1 111 ? -12.242 -21.953 5.238 1 88.94 111 TYR B N 1
ATOM 4293 C CA . TYR B 1 111 ? -11.672 -22.516 4.016 1 88.94 111 TYR B CA 1
ATOM 4294 C C . TYR B 1 111 ? -11.461 -21.422 2.971 1 88.94 111 TYR B C 1
ATOM 4296 O O . TYR B 1 111 ? -11.625 -21.656 1.773 1 88.94 111 TYR B O 1
ATOM 4304 N N . ARG B 1 112 ? -11.094 -20.234 3.482 1 90.81 112 ARG B N 1
ATOM 4305 C CA . ARG B 1 112 ? -10.93 -19.078 2.596 1 90.81 112 ARG B CA 1
ATOM 4306 C C . ARG B 1 112 ? -9.938 -19.391 1.479 1 90.81 112 ARG B C 1
ATOM 4308 O O . ARG B 1 112 ? -10.078 -18.891 0.362 1 90.81 112 ARG B O 1
ATOM 4315 N N . TYR B 1 113 ? -9.031 -20.328 1.716 1 88.62 113 TYR B N 1
ATOM 4316 C CA . TYR B 1 113 ? -7.992 -20.641 0.746 1 88.62 113 TYR B CA 1
ATOM 4317 C C . TYR B 1 113 ? -8.594 -21.266 -0.51 1 88.62 113 TYR B C 1
ATOM 4319 O O . TYR B 1 113 ? -7.953 -21.297 -1.564 1 88.62 113 TYR B O 1
ATOM 4327 N N . VAL B 1 114 ? -9.883 -21.703 -0.449 1 90.69 114 VAL B N 1
ATOM 4328 C CA . VAL B 1 114 ? -10.492 -22.297 -1.639 1 90.69 114 VAL B CA 1
ATOM 4329 C C . VAL B 1 114 ? -11.82 -21.609 -1.93 1 90.69 114 VAL B C 1
ATOM 4331 O O . VAL B 1 114 ? -12.195 -21.422 -3.092 1 90.69 114 VAL B O 1
ATOM 4334 N N . THR B 1 115 ? -12.523 -21.156 -0.872 1 90.62 115 THR B N 1
ATOM 4335 C CA . THR B 1 115 ? -13.852 -20.594 -1.077 1 90.62 115 THR B CA 1
ATOM 4336 C C . THR B 1 115 ? -13.766 -19.281 -1.849 1 90.62 115 THR B C 1
ATOM 4338 O O . THR B 1 115 ? -14.703 -18.891 -2.551 1 90.62 115 THR B O 1
ATOM 4341 N N . LEU B 1 116 ? -12.664 -18.609 -1.823 1 94.06 116 LEU B N 1
ATOM 4342 C CA . LEU B 1 116 ? -12.477 -17.359 -2.527 1 94.06 116 LEU B CA 1
ATOM 4343 C C . LEU B 1 116 ? -12.484 -17.562 -4.039 1 94.06 116 LEU B C 1
ATOM 4345 O O . LEU B 1 116 ? -12.586 -16.609 -4.805 1 94.06 116 LEU B O 1
ATOM 4349 N N . ARG B 1 117 ? -12.359 -18.781 -4.488 1 93.88 117 ARG B N 1
ATOM 4350 C CA . ARG B 1 117 ? -12.422 -19.062 -5.922 1 93.88 117 ARG B CA 1
ATOM 4351 C C . ARG B 1 117 ? -13.836 -18.828 -6.457 1 93.88 117 ARG B C 1
ATOM 4353 O O . ARG B 1 117 ? -14.031 -18.734 -7.672 1 93.88 117 ARG B O 1
ATOM 4360 N N . GLY B 1 118 ? -14.805 -18.844 -5.543 1 91.31 118 GLY B N 1
ATOM 4361 C CA . GLY B 1 118 ? -16.156 -18.516 -5.949 1 91.31 118 GLY B CA 1
ATOM 4362 C C . GLY B 1 118 ? -16.328 -17.062 -6.352 1 91.31 118 GLY B C 1
ATOM 4363 O O . GLY B 1 118 ? -15.734 -16.172 -5.738 1 91.31 118 GLY B O 1
ATOM 4364 N N . GLU B 1 119 ? -17.172 -16.812 -7.316 1 90.31 119 GLU B N 1
ATOM 4365 C CA . GLU B 1 119 ? -17.344 -15.477 -7.879 1 90.31 119 GLU B CA 1
ATOM 4366 C C . GLU B 1 119 ? -17.859 -14.492 -6.832 1 90.31 119 GLU B C 1
ATOM 4368 O O . GLU B 1 119 ? -17.375 -13.359 -6.734 1 90.31 119 GLU B O 1
ATOM 4373 N N . LYS B 1 120 ? -18.828 -14.875 -6.086 1 91 120 LYS B N 1
ATOM 4374 C CA . LYS B 1 120 ? -19.406 -13.984 -5.082 1 91 120 LYS B CA 1
ATOM 4375 C C . LYS B 1 120 ? -18.438 -13.75 -3.928 1 91 120 LYS B C 1
ATOM 4377 O O . LYS B 1 120 ? -18.344 -12.641 -3.4 1 91 120 LYS B O 1
ATOM 4382 N N . ALA B 1 121 ? -17.703 -14.82 -3.576 1 92.75 121 ALA B N 1
ATOM 4383 C CA . ALA B 1 121 ? -16.781 -14.727 -2.438 1 92.75 121 ALA B CA 1
ATOM 4384 C C . ALA B 1 121 ? -15.609 -13.805 -2.748 1 92.75 121 ALA B C 1
ATOM 4386 O O . ALA B 1 121 ? -15.125 -13.094 -1.865 1 92.75 121 ALA B O 1
ATOM 4387 N N . ARG B 1 122 ? -15.133 -13.828 -3.977 1 95.44 122 ARG B N 1
ATOM 4388 C CA . ARG B 1 122 ? -13.961 -13.031 -4.309 1 95.44 122 ARG B CA 1
ATOM 4389 C C . ARG B 1 122 ? -14.352 -11.617 -4.723 1 95.44 122 ARG B C 1
ATOM 4391 O O . ARG B 1 122 ? -13.5 -10.734 -4.809 1 95.44 122 ARG B O 1
ATOM 4398 N N . ALA B 1 123 ? -15.617 -11.367 -5 1 96.5 123 ALA B N 1
ATOM 4399 C CA . ALA B 1 123 ? -16.109 -10.109 -5.559 1 96.5 123 ALA B CA 1
ATOM 4400 C C . ALA B 1 123 ? -15.766 -8.93 -4.652 1 96.5 123 ALA B C 1
ATOM 4402 O O . ALA B 1 123 ? -15.273 -7.906 -5.121 1 96.5 123 ALA B O 1
ATOM 4403 N N . PRO B 1 124 ? -15.953 -9.055 -3.305 1 97.69 124 PRO B N 1
ATOM 4404 C CA . PRO B 1 124 ? -15.625 -7.918 -2.439 1 97.69 124 PRO B CA 1
ATOM 4405 C C . PRO B 1 124 ? -14.164 -7.496 -2.541 1 97.69 124 PRO B C 1
ATOM 4407 O O . PRO B 1 124 ? -13.852 -6.309 -2.461 1 97.69 124 PRO B O 1
ATOM 4410 N N . LEU B 1 125 ? -13.305 -8.492 -2.736 1 98.25 125 LEU B N 1
ATOM 4411 C CA . LEU B 1 125 ? -11.875 -8.195 -2.809 1 98.25 125 LEU B CA 1
ATOM 4412 C C . LEU B 1 125 ? -11.547 -7.418 -4.078 1 98.25 125 LEU B C 1
ATOM 4414 O O . LEU B 1 125 ? -10.711 -6.512 -4.055 1 98.25 125 LEU B O 1
ATOM 4418 N N . ARG B 1 126 ? -12.211 -7.762 -5.121 1 98.19 126 ARG B N 1
ATOM 4419 C CA . ARG B 1 126 ? -12.039 -7.031 -6.371 1 98.19 126 ARG B CA 1
ATOM 4420 C C . ARG B 1 126 ? -12.539 -5.594 -6.238 1 98.19 126 ARG B C 1
ATOM 4422 O O . ARG B 1 126 ? -11.883 -4.66 -6.707 1 98.19 126 ARG B O 1
ATOM 4429 N N . VAL B 1 127 ? -13.664 -5.43 -5.66 1 98.69 127 VAL B N 1
ATOM 4430 C CA . VAL B 1 127 ? -14.234 -4.102 -5.453 1 98.69 127 VAL B CA 1
ATOM 4431 C C . VAL B 1 127 ? -13.312 -3.271 -4.562 1 98.69 127 VAL B C 1
ATOM 4433 O O . VAL B 1 127 ? -13.055 -2.1 -4.848 1 98.69 127 VAL B O 1
ATOM 4436 N N . GLN B 1 128 ? -12.82 -3.852 -3.52 1 98.81 128 GLN B N 1
ATOM 4437 C CA . GLN B 1 128 ? -11.93 -3.146 -2.605 1 98.81 128 GLN B CA 1
ATOM 4438 C C . GLN B 1 128 ? -10.656 -2.695 -3.318 1 98.81 128 GLN B C 1
ATOM 4440 O O . GLN B 1 128 ? -10.188 -1.574 -3.113 1 98.81 128 GLN B O 1
ATOM 4445 N N . ALA B 1 129 ? -10.109 -3.58 -4.113 1 98.75 129 ALA B N 1
ATOM 4446 C CA . ALA B 1 129 ? -8.93 -3.213 -4.895 1 98.75 129 ALA B CA 1
ATOM 4447 C C . ALA B 1 129 ? -9.203 -1.993 -5.766 1 98.75 129 ALA B C 1
ATOM 4449 O O . ALA B 1 129 ? -8.367 -1.095 -5.875 1 98.75 129 ALA B O 1
ATOM 4450 N N . ALA B 1 130 ? -10.352 -1.977 -6.375 1 98.69 130 ALA B N 1
ATOM 4451 C CA . ALA B 1 130 ? -10.727 -0.852 -7.227 1 98.69 130 ALA B CA 1
ATOM 4452 C C . ALA B 1 130 ? -10.906 0.421 -6.406 1 98.69 130 ALA B C 1
ATOM 4454 O O . ALA B 1 130 ? -10.508 1.506 -6.832 1 98.69 130 ALA B O 1
ATOM 4455 N N . LEU B 1 131 ? -11.531 0.31 -5.238 1 98.88 131 LEU B N 1
ATOM 4456 C CA . LEU B 1 131 ? -11.68 1.453 -4.344 1 98.88 131 LEU B CA 1
ATOM 4457 C C . LEU B 1 131 ? -10.328 2.047 -3.98 1 98.88 131 LEU B C 1
ATOM 4459 O O . LEU B 1 131 ? -10.141 3.266 -4.047 1 98.88 131 LEU B O 1
ATOM 4463 N N . VAL B 1 132 ? -9.414 1.212 -3.635 1 98.88 132 VAL B N 1
ATOM 4464 C CA . VAL B 1 132 ? -8.078 1.649 -3.223 1 98.88 132 VAL B CA 1
ATOM 4465 C C . VAL B 1 132 ? -7.363 2.301 -4.402 1 98.88 132 VAL B C 1
ATOM 4467 O O . VAL B 1 132 ? -6.66 3.301 -4.234 1 98.88 132 VAL B O 1
ATOM 4470 N N . ARG B 1 133 ? -7.512 1.729 -5.574 1 98.69 133 ARG B N 1
ATOM 4471 C CA . ARG B 1 133 ? -6.945 2.332 -6.773 1 98.69 133 ARG B CA 1
ATOM 4472 C C . ARG B 1 133 ? -7.484 3.742 -6.988 1 98.69 133 ARG B C 1
ATOM 4474 O O . ARG B 1 133 ? -6.727 4.664 -7.305 1 98.69 133 ARG B O 1
ATOM 4481 N N . GLY B 1 134 ? -8.789 3.926 -6.855 1 98.75 134 GLY B N 1
ATOM 4482 C CA . GLY B 1 134 ? -9.391 5.246 -6.965 1 98.75 134 GLY B CA 1
ATOM 4483 C C . GLY B 1 134 ? -8.867 6.227 -5.934 1 98.75 134 GLY B C 1
ATOM 4484 O O . GLY B 1 134 ? -8.633 7.395 -6.246 1 98.75 134 GLY B O 1
ATOM 4485 N N . PHE B 1 135 ? -8.703 5.727 -4.742 1 98.81 135 PHE B N 1
ATOM 4486 C CA . PHE B 1 135 ? -8.125 6.516 -3.658 1 98.81 135 PHE B CA 1
ATOM 4487 C C . PHE B 1 135 ? -6.773 7.09 -4.062 1 98.81 135 PHE B C 1
ATOM 4489 O O . PHE B 1 135 ? -6.559 8.297 -3.979 1 98.81 135 PHE B O 1
ATOM 4496 N N . ARG B 1 136 ? -5.895 6.25 -4.547 1 98.75 136 ARG B N 1
ATOM 4497 C CA . ARG B 1 136 ? -4.543 6.656 -4.914 1 98.75 136 ARG B CA 1
ATOM 4498 C C . ARG B 1 136 ? -4.559 7.586 -6.125 1 98.75 136 ARG B C 1
ATOM 4500 O O . ARG B 1 136 ? -3.861 8.602 -6.141 1 98.75 136 ARG B O 1
ATOM 4507 N N . ARG B 1 137 ? -5.32 7.223 -7.09 1 98 137 ARG B N 1
ATOM 4508 C CA . ARG B 1 137 ? -5.348 7.988 -8.336 1 98 137 ARG B CA 1
ATOM 4509 C C . ARG B 1 137 ? -5.797 9.422 -8.086 1 98 137 ARG B C 1
ATOM 4511 O O . ARG B 1 137 ? -5.199 10.367 -8.609 1 98 137 ARG B O 1
ATOM 4518 N N . TYR B 1 138 ? -6.836 9.602 -7.332 1 98.62 138 TYR B N 1
ATOM 4519 C CA . TYR B 1 138 ? -7.34 10.938 -7.035 1 98.62 138 TYR B CA 1
ATOM 4520 C C . TYR B 1 138 ? -6.293 11.758 -6.293 1 98.62 138 TYR B C 1
ATOM 4522 O O . TYR B 1 138 ? -6.035 12.914 -6.648 1 98.62 138 TYR B O 1
ATOM 4530 N N . LEU B 1 139 ? -5.715 11.164 -5.242 1 98.81 139 LEU B N 1
ATOM 4531 C CA . LEU B 1 139 ? -4.77 11.898 -4.406 1 98.81 139 LEU B CA 1
ATOM 4532 C C . LEU B 1 139 ? -3.498 12.227 -5.18 1 98.81 139 LEU B C 1
ATOM 4534 O O . LEU B 1 139 ? -2.92 13.305 -5.012 1 98.81 139 LEU B O 1
ATOM 4538 N N . ASP B 1 140 ? -3.068 11.281 -6.031 1 97.94 140 ASP B N 1
ATOM 4539 C CA . ASP B 1 140 ? -1.952 11.586 -6.922 1 97.94 140 ASP B CA 1
ATOM 4540 C C . ASP B 1 140 ? -2.246 12.828 -7.766 1 97.94 140 ASP B C 1
ATOM 4542 O O . ASP B 1 140 ? -1.403 13.719 -7.887 1 97.94 140 ASP B O 1
ATOM 4546 N N . ARG B 1 141 ? -3.422 12.883 -8.32 1 97.44 141 ARG B N 1
ATOM 4547 C CA . ARG B 1 141 ? -3.812 14 -9.172 1 97.44 141 ARG B CA 1
ATOM 4548 C C . ARG B 1 141 ? -3.889 15.297 -8.367 1 97.44 141 ARG B C 1
ATOM 4550 O O . ARG B 1 141 ? -3.709 16.391 -8.922 1 97.44 141 ARG B O 1
ATOM 4557 N N . GLN B 1 142 ? -4.148 15.172 -7.074 1 97.81 142 GLN B N 1
ATOM 4558 C CA . GLN B 1 142 ? -4.262 16.344 -6.211 1 97.81 142 GLN B CA 1
ATOM 4559 C C . GLN B 1 142 ? -2.9 16.75 -5.656 1 97.81 142 GLN B C 1
ATOM 4561 O O . GLN B 1 142 ? -2.814 17.594 -4.77 1 97.81 142 GLN B O 1
ATOM 4566 N N . GLY B 1 143 ? -1.817 16.125 -6.07 1 97 143 GLY B N 1
ATOM 4567 C CA . GLY B 1 143 ? -0.469 16.531 -5.707 1 97 143 GLY B CA 1
ATOM 4568 C C . GLY B 1 143 ? 0.012 15.914 -4.406 1 97 143 GLY B C 1
ATOM 4569 O O . GLY B 1 143 ? 0.972 16.406 -3.805 1 97 143 GLY B O 1
ATOM 4570 N N . PHE B 1 144 ? -0.656 14.898 -3.906 1 98.69 144 PHE B N 1
ATOM 4571 C CA . PHE B 1 144 ? -0.208 14.211 -2.701 1 98.69 144 PHE B CA 1
ATOM 4572 C C . PHE B 1 144 ? 0.957 13.281 -3.012 1 98.69 144 PHE B C 1
ATOM 4574 O O . PHE B 1 144 ? 1.106 12.82 -4.148 1 98.69 144 PHE B O 1
ATOM 4581 N N . THR B 1 145 ? 1.78 13.016 -2.016 1 98.5 145 THR B N 1
ATOM 4582 C CA . THR B 1 145 ? 2.863 12.039 -2.088 1 98.5 145 THR B CA 1
ATOM 4583 C C . THR B 1 145 ? 2.557 10.828 -1.214 1 98.5 145 THR B C 1
ATOM 4585 O O . THR B 1 145 ? 2.207 10.969 -0.041 1 98.5 145 THR B O 1
ATOM 4588 N N . GLU B 1 146 ? 2.611 9.656 -1.799 1 98.81 146 GLU B N 1
ATOM 4589 C CA . GLU B 1 146 ? 2.484 8.438 -0.994 1 98.81 146 GLU B CA 1
ATOM 4590 C C . GLU B 1 146 ? 3.703 8.242 -0.096 1 98.81 146 GLU B C 1
ATOM 4592 O O . GLU B 1 146 ? 4.844 8.336 -0.559 1 98.81 146 GLU B O 1
ATOM 4597 N N . ILE B 1 147 ? 3.471 8.016 1.155 1 98.56 147 ILE B N 1
ATOM 4598 C CA . ILE B 1 147 ? 4.551 7.77 2.105 1 98.56 147 ILE B CA 1
ATOM 4599 C C . ILE B 1 147 ? 4.398 6.375 2.711 1 98.56 147 ILE B C 1
ATOM 4601 O O . ILE B 1 147 ? 3.328 5.766 2.623 1 98.56 147 ILE B O 1
ATOM 4605 N N . PHE B 1 148 ? 5.461 5.855 3.244 1 98.19 148 PHE B N 1
ATOM 4606 C CA . PHE B 1 148 ? 5.535 4.543 3.877 1 98.19 148 PHE B CA 1
ATOM 4607 C C . PHE B 1 148 ? 6.176 4.645 5.258 1 98.19 148 PHE B C 1
ATOM 4609 O O . PHE B 1 148 ? 7.402 4.625 5.379 1 98.19 148 PHE B O 1
ATOM 4616 N N . THR B 1 149 ? 5.34 4.703 6.266 1 97.25 149 THR B N 1
ATOM 4617 C CA . THR B 1 149 ? 5.812 4.91 7.629 1 97.25 149 THR B CA 1
ATOM 4618 C C . THR B 1 149 ? 6.059 3.576 8.328 1 97.25 149 THR B C 1
ATOM 4620 O O . THR B 1 149 ? 5.57 2.537 7.879 1 97.25 149 THR B O 1
ATOM 4623 N N . PRO B 1 150 ? 6.797 3.586 9.414 1 96.38 150 PRO B N 1
ATOM 4624 C CA . PRO B 1 150 ? 7.016 2.34 10.148 1 96.38 150 PRO B CA 1
ATOM 4625 C C . PRO B 1 150 ? 5.738 1.793 10.781 1 96.38 150 PRO B C 1
ATOM 4627 O O . PRO B 1 150 ? 4.887 2.566 11.234 1 96.38 150 PRO B O 1
ATOM 4630 N N . LYS B 1 151 ? 5.707 0.457 10.859 1 97.69 151 LYS B N 1
ATOM 4631 C CA . LYS B 1 151 ? 4.566 -0.212 11.477 1 97.69 151 LYS B CA 1
ATOM 4632 C C . LYS B 1 151 ? 4.945 -0.791 12.844 1 97.69 151 LYS B C 1
ATOM 4634 O O . LYS B 1 151 ? 4.07 -1.144 13.633 1 97.69 151 LYS B O 1
ATOM 4639 N N . VAL B 1 152 ? 6.195 -0.95 13.078 1 96.38 152 VAL B N 1
ATOM 4640 C CA . VAL B 1 152 ? 6.703 -1.237 14.414 1 96.38 152 VAL B CA 1
ATOM 4641 C C . VAL B 1 152 ? 7.148 0.058 15.086 1 96.38 152 VAL B C 1
ATOM 4643 O O . VAL B 1 152 ? 8.031 0.758 14.578 1 96.38 152 VAL B O 1
ATOM 4646 N N . VAL B 1 153 ? 6.531 0.341 16.219 1 92.88 153 VAL B N 1
ATOM 4647 C CA . VAL B 1 153 ? 6.734 1.646 16.844 1 92.88 153 VAL B CA 1
ATOM 4648 C C . VAL B 1 153 ? 7.074 1.473 18.312 1 92.88 153 VAL B C 1
ATOM 4650 O O . VAL B 1 153 ? 6.797 0.424 18.906 1 92.88 153 VAL B O 1
ATOM 4653 N N . ARG B 1 154 ? 7.691 2.49 18.875 1 87.88 154 ARG B N 1
ATOM 4654 C CA . ARG B 1 154 ? 8.086 2.463 20.281 1 87.88 154 ARG B CA 1
ATOM 4655 C C . ARG B 1 154 ? 6.867 2.607 21.188 1 87.88 154 ARG B C 1
ATOM 4657 O O . ARG B 1 154 ? 6.836 2.043 22.281 1 87.88 154 ARG B O 1
ATOM 4664 N N . ALA B 1 155 ? 5.992 3.406 20.781 1 77.69 155 ALA B N 1
ATOM 4665 C CA . ALA B 1 155 ? 4.797 3.682 21.578 1 77.69 155 ALA B CA 1
ATOM 4666 C C . ALA B 1 155 ? 3.582 3.891 20.672 1 77.69 155 ALA B C 1
ATOM 4668 O O . ALA B 1 155 ? 3.721 4.156 19.484 1 77.69 155 ALA B O 1
ATOM 4669 N N . GLY B 1 156 ? 2.359 3.664 21.344 1 68.25 156 GLY B N 1
ATOM 4670 C CA . GLY B 1 156 ? 1.125 3.832 20.594 1 68.25 156 GLY B CA 1
ATOM 4671 C C . GLY B 1 156 ? 0.809 5.281 20.281 1 68.25 156 GLY B C 1
ATOM 4672 O O . GLY B 1 156 ? 1.164 6.18 21.047 1 68.25 156 GLY B O 1
ATOM 4673 N N . ALA B 1 157 ? 0.194 5.504 19.141 1 63.81 157 ALA B N 1
ATOM 4674 C CA . ALA B 1 157 ? -0.209 6.836 18.688 1 63.81 157 ALA B CA 1
ATOM 4675 C C . ALA B 1 157 ? -1.255 7.438 19.625 1 63.81 157 ALA B C 1
ATOM 4677 O O . ALA B 1 157 ? -1.365 8.656 19.734 1 63.81 157 ALA B O 1
ATOM 4678 N N . GLU B 1 158 ? -2.066 6.59 20.203 1 60.94 158 GLU B N 1
ATOM 4679 C CA . GLU B 1 158 ? -3.227 7.051 20.953 1 60.94 158 GLU B CA 1
ATOM 4680 C C . GLU B 1 158 ? -3.096 6.703 22.438 1 60.94 158 GLU B C 1
ATOM 4682 O O . GLU B 1 158 ? -4.07 6.789 23.188 1 60.94 158 GLU B O 1
ATOM 4687 N N . GLY B 1 159 ? -2.021 6.445 23.031 1 59.03 159 GLY B N 1
ATOM 4688 C CA . GLY B 1 159 ? -1.903 6.152 24.453 1 59.03 159 GLY B CA 1
ATOM 4689 C C . GLY B 1 159 ? -2.043 4.676 24.766 1 59.03 159 GLY B C 1
ATOM 4690 O O . GLY B 1 159 ? -2.834 3.971 24.141 1 59.03 159 GLY B O 1
ATOM 4691 N N . GLY B 1 160 ? -1.089 3.854 24.906 1 60.75 160 GLY B N 1
ATOM 4692 C CA . GLY B 1 160 ? -0.586 2.582 25.406 1 60.75 160 GLY B CA 1
ATOM 4693 C C . GLY B 1 160 ? -1.648 1.5 25.453 1 60.75 160 GLY B C 1
ATOM 4694 O O . GLY B 1 160 ? -1.327 0.31 25.484 1 60.75 160 GLY B O 1
ATOM 4695 N N . SER B 1 161 ? -3.064 1.848 25.406 1 65.31 161 SER B N 1
ATOM 4696 C CA . SER B 1 161 ? -3.918 0.682 25.609 1 65.31 161 SER B CA 1
ATOM 4697 C C . SER B 1 161 ? -4.266 0.012 24.281 1 65.31 161 SER B C 1
ATOM 4699 O O . SER B 1 161 ? -4.125 0.62 23.219 1 65.31 161 SER B O 1
ATOM 4701 N N . GLY B 1 162 ? -4.383 -1.305 24.141 1 84.62 162 GLY B N 1
ATOM 4702 C CA . GLY B 1 162 ? -4.863 -2.059 23 1 84.62 162 GLY B CA 1
ATOM 4703 C C . GLY B 1 162 ? -3.809 -2.258 21.922 1 84.62 162 GLY B C 1
ATOM 4704 O O . GLY B 1 162 ? -4.105 -2.188 20.734 1 84.62 162 GLY B O 1
ATOM 4705 N N . LEU B 1 163 ? -2.596 -2.227 22.406 1 90.75 163 LEU B N 1
ATOM 4706 C CA . LEU B 1 163 ? -1.476 -2.406 21.484 1 90.75 163 LEU B CA 1
ATOM 4707 C C . LEU B 1 163 ? -0.997 -3.854 21.5 1 90.75 163 LEU B C 1
ATOM 4709 O O . LEU B 1 163 ? -0.952 -4.496 22.547 1 90.75 163 LEU B O 1
ATOM 4713 N N . PHE B 1 164 ? -0.652 -4.297 20.328 1 94.88 164 PHE B N 1
ATOM 4714 C CA . PHE B 1 164 ? 0.018 -5.59 20.234 1 94.88 164 PHE B CA 1
ATOM 4715 C C . PHE B 1 164 ? 1.52 -5.438 20.453 1 94.88 164 PHE B C 1
ATOM 4717 O O . PHE B 1 164 ? 2.184 -4.695 19.719 1 94.88 164 PHE B O 1
ATOM 4724 N N . GLY B 1 165 ? 2.004 -6.148 21.438 1 95 165 GLY B N 1
ATOM 4725 C CA . GLY B 1 165 ? 3.432 -6.098 21.703 1 95 165 GLY B CA 1
ATOM 4726 C C . GLY B 1 165 ? 4.258 -6.91 20.734 1 95 165 GLY B C 1
ATOM 4727 O O . GLY B 1 165 ? 3.828 -7.977 20.281 1 95 165 GLY B O 1
ATOM 4728 N N . VAL B 1 166 ? 5.469 -6.398 20.375 1 96.25 166 VAL B N 1
ATOM 4729 C CA . VAL B 1 166 ? 6.418 -7.047 19.469 1 96.25 166 VAL B CA 1
ATOM 4730 C C . VAL B 1 166 ? 7.77 -7.195 20.172 1 96.25 166 VAL B C 1
ATOM 4732 O O . VAL B 1 166 ? 8.273 -6.246 20.766 1 96.25 166 VAL B O 1
ATOM 4735 N N . ASP B 1 167 ? 8.344 -8.398 20.125 1 94.81 167 ASP B N 1
ATOM 4736 C CA . ASP B 1 167 ? 9.719 -8.602 20.578 1 94.81 167 ASP B CA 1
ATOM 4737 C C . ASP B 1 167 ? 10.711 -8.086 19.531 1 94.81 167 ASP B C 1
ATOM 4739 O O . ASP B 1 167 ? 11.062 -8.797 18.594 1 94.81 167 ASP B O 1
ATOM 4743 N N . TYR B 1 168 ? 11.188 -6.906 19.828 1 94.88 168 TYR B N 1
ATOM 4744 C CA . TYR B 1 168 ? 12.109 -6.273 18.906 1 94.88 168 TYR B CA 1
ATOM 4745 C C . TYR B 1 168 ? 13.531 -6.285 19.453 1 94.88 168 TYR B C 1
ATOM 4747 O O . TYR B 1 168 ? 13.977 -5.309 20.062 1 94.88 168 TYR B O 1
ATOM 4755 N N . PHE B 1 169 ? 14.25 -7.371 19.188 1 92.94 169 PHE B N 1
ATOM 4756 C CA . PHE B 1 169 ? 15.586 -7.594 19.734 1 92.94 169 PHE B CA 1
ATOM 4757 C C . PHE B 1 169 ? 15.602 -7.402 21.25 1 92.94 169 PHE B C 1
ATOM 4759 O O . PHE B 1 169 ? 14.891 -8.094 21.969 1 92.94 169 PHE B O 1
ATOM 4766 N N . GLU B 1 170 ? 16.406 -6.441 21.734 1 92.06 170 GLU B N 1
ATOM 4767 C CA . GLU B 1 170 ? 16.5 -6.23 23.172 1 92.06 170 GLU B CA 1
ATOM 4768 C C . GLU B 1 170 ? 15.5 -5.191 23.656 1 92.06 170 GLU B C 1
ATOM 4770 O O . GLU B 1 170 ? 15.539 -4.773 24.812 1 92.06 170 GLU B O 1
ATOM 4775 N N . LYS B 1 171 ? 14.602 -4.875 22.828 1 91.69 171 LYS B N 1
ATOM 4776 C CA . LYS B 1 171 ? 13.625 -3.836 23.172 1 91.69 171 LYS B CA 1
ATOM 4777 C C . LYS B 1 171 ? 12.195 -4.34 22.969 1 91.69 171 LYS B C 1
ATOM 4779 O O . LYS B 1 171 ? 11.969 -5.309 22.25 1 91.69 171 LYS B O 1
ATOM 4784 N N . ARG B 1 172 ? 11.305 -3.723 23.781 1 92.06 172 ARG B N 1
ATOM 4785 C CA . ARG B 1 172 ? 9.883 -3.924 23.547 1 92.06 172 ARG B CA 1
ATOM 4786 C C . ARG B 1 172 ? 9.328 -2.879 22.594 1 92.06 172 ARG B C 1
ATOM 4788 O O . ARG B 1 172 ? 9.633 -1.69 22.719 1 92.06 172 ARG B O 1
ATOM 4795 N N . ALA B 1 173 ? 8.664 -3.299 21.531 1 94.5 173 ALA B N 1
ATOM 4796 C CA . ALA B 1 173 ? 8.008 -2.422 20.578 1 94.5 173 ALA B CA 1
ATOM 4797 C C . ALA B 1 173 ? 6.539 -2.797 20.406 1 94.5 173 ALA B C 1
ATOM 4799 O O . ALA B 1 173 ? 6.027 -3.666 21.125 1 94.5 173 ALA B O 1
ATOM 4800 N N . TYR B 1 174 ? 5.84 -2.076 19.547 1 94.75 174 TYR B N 1
ATOM 4801 C CA . TYR B 1 174 ? 4.41 -2.295 19.359 1 94.75 174 TYR B CA 1
ATOM 4802 C C . TYR B 1 174 ? 4.027 -2.15 17.891 1 94.75 174 TYR B C 1
ATOM 4804 O O . TYR B 1 174 ? 4.727 -1.488 17.125 1 94.75 174 TYR B O 1
ATOM 4812 N N . LEU B 1 175 ? 2.934 -2.844 17.531 1 96.62 175 LEU B N 1
ATOM 4813 C CA . LEU B 1 175 ? 2.361 -2.627 16.203 1 96.62 175 LEU B CA 1
ATOM 4814 C C . LEU B 1 175 ? 1.562 -1.328 16.172 1 96.62 175 LEU B C 1
ATOM 4816 O O . LEU B 1 175 ? 0.819 -1.022 17.109 1 96.62 175 LEU B O 1
ATOM 4820 N N . ALA B 1 176 ? 1.685 -0.619 15.094 1 95.38 176 ALA B N 1
ATOM 4821 C CA . ALA B 1 176 ? 1.079 0.705 14.977 1 95.38 176 ALA B CA 1
ATOM 4822 C C . ALA B 1 176 ? -0.436 0.603 14.82 1 95.38 176 ALA B C 1
ATOM 4824 O O . ALA B 1 176 ? -0.934 -0.168 14 1 95.38 176 ALA B O 1
ATOM 4825 N N . GLN B 1 177 ? -1.149 1.415 15.547 1 94.5 177 GLN B N 1
ATOM 4826 C CA . GLN B 1 177 ? -2.602 1.484 15.43 1 94.5 177 GLN B CA 1
ATOM 4827 C C . GLN B 1 177 ? -3.021 2.387 14.273 1 94.5 177 GLN B C 1
ATOM 4829 O O . GLN B 1 177 ? -4.172 2.34 13.828 1 94.5 177 GLN B O 1
ATOM 4834 N N . SER B 1 178 ? -2.197 3.211 13.867 1 94.25 178 SER B N 1
ATOM 4835 C CA . SER B 1 178 ? -2.363 4.121 12.734 1 94.25 178 SER B CA 1
ATOM 4836 C C . SER B 1 178 ? -1.062 4.848 12.414 1 94.25 178 SER B C 1
ATOM 4838 O O . SER B 1 178 ? -0.143 4.875 13.234 1 94.25 178 SER B O 1
ATOM 4840 N N . PRO B 1 179 ? -0.952 5.43 11.227 1 96 179 PRO B N 1
ATOM 4841 C CA . PRO B 1 179 ? 0.227 6.238 10.914 1 96 179 PRO B CA 1
ATOM 4842 C C . PRO B 1 179 ? 0.072 7.699 11.336 1 96 179 PRO B C 1
ATOM 4844 O O . PRO B 1 179 ? 0.807 8.562 10.859 1 96 179 PRO B O 1
ATOM 4847 N N . GLN B 1 180 ? -0.82 8.062 12.219 1 95.19 180 GLN B N 1
ATOM 4848 C CA . GLN B 1 180 ? -1.305 9.398 12.539 1 95.19 180 GLN B CA 1
ATOM 4849 C C . GLN B 1 180 ? -0.148 10.336 12.867 1 95.19 180 GLN B C 1
ATOM 4851 O O . GLN B 1 180 ? -0.015 11.406 12.273 1 95.19 180 GLN B O 1
ATOM 4856 N N . LEU B 1 181 ? 0.759 9.938 13.695 1 93.44 181 LEU B N 1
ATOM 4857 C CA . LEU B 1 181 ? 1.834 10.828 14.109 1 93.44 181 LEU B CA 1
ATOM 4858 C C . LEU B 1 181 ? 2.838 11.031 12.984 1 93.44 181 LEU B C 1
ATOM 4860 O O . LEU B 1 181 ? 3.289 12.156 12.742 1 93.44 181 LEU B O 1
ATOM 4864 N N . TYR B 1 182 ? 3.139 10.008 12.258 1 95.94 182 TYR B N 1
ATOM 4865 C CA . TYR B 1 182 ? 4.129 10.07 11.188 1 95.94 182 TYR B CA 1
ATOM 4866 C C . TYR B 1 182 ? 3.602 10.867 10 1 95.94 182 TYR B C 1
ATOM 4868 O O . TYR B 1 182 ? 4.344 11.641 9.383 1 95.94 182 TYR B O 1
ATOM 4876 N N . LYS B 1 183 ? 2.314 10.625 9.633 1 97.69 183 LYS B N 1
ATOM 4877 C CA . LYS B 1 183 ? 1.807 11.383 8.492 1 97.69 183 LYS B CA 1
ATOM 4878 C C . LYS B 1 183 ? 1.734 12.875 8.805 1 97.69 183 LYS B C 1
ATOM 4880 O O . LYS B 1 183 ? 1.924 13.711 7.922 1 97.69 183 LYS B O 1
ATOM 4885 N N . GLN B 1 184 ? 1.529 13.273 10.102 1 97.31 184 GLN B N 1
ATOM 4886 C CA . GLN B 1 184 ? 1.602 14.68 10.477 1 97.31 184 GLN B CA 1
ATOM 4887 C C . GLN B 1 184 ? 3.018 15.227 10.305 1 97.31 184 GLN B C 1
ATOM 4889 O O . GLN B 1 184 ? 3.207 16.312 9.766 1 97.31 184 GLN B O 1
ATOM 4894 N N . ILE B 1 185 ? 4.012 14.445 10.75 1 96.56 185 ILE B N 1
ATOM 4895 C CA . ILE B 1 185 ? 5.402 14.852 10.57 1 96.56 185 ILE B CA 1
ATOM 4896 C C . ILE B 1 185 ? 5.676 15.125 9.094 1 96.56 185 ILE B C 1
ATOM 4898 O O . ILE B 1 185 ? 6.301 16.125 8.75 1 96.56 185 ILE B O 1
ATOM 4902 N N . MET B 1 186 ? 5.152 14.32 8.281 1 97.81 186 MET B N 1
ATOM 4903 C CA . MET B 1 186 ? 5.477 14.336 6.855 1 97.81 186 MET B CA 1
ATOM 4904 C C . MET B 1 186 ? 4.77 15.492 6.148 1 97.81 186 MET B C 1
ATOM 4906 O O . MET B 1 186 ? 5.102 15.828 5.012 1 97.81 186 MET B O 1
ATOM 4910 N N . VAL B 1 187 ? 3.787 16.141 6.781 1 98.19 187 VAL B N 1
ATOM 4911 C CA . VAL B 1 187 ? 3.189 17.359 6.25 1 98.19 187 VAL B CA 1
ATOM 4912 C C . VAL B 1 187 ? 4.25 18.469 6.16 1 98.19 187 VAL B C 1
ATOM 4914 O O . VAL B 1 187 ? 4.246 19.266 5.223 1 98.19 187 VAL B O 1
ATOM 4917 N N . GLY B 1 188 ? 5.141 18.469 7.133 1 96.62 188 GLY B N 1
ATOM 4918 C CA . GLY B 1 188 ? 6.234 19.438 7.086 1 96.62 188 GLY B CA 1
ATOM 4919 C C . GLY B 1 188 ? 7.195 19.188 5.941 1 96.62 188 GLY B C 1
ATOM 4920 O O . GLY B 1 188 ? 7.965 20.062 5.566 1 96.62 188 GLY B O 1
ATOM 4921 N N . VAL B 1 189 ? 7.105 18 5.371 1 96.5 189 VAL B N 1
ATOM 4922 C CA . VAL B 1 189 ? 8.047 17.578 4.336 1 96.5 189 VAL B CA 1
ATOM 4923 C C . VAL B 1 189 ? 7.418 17.781 2.957 1 96.5 189 VAL B C 1
ATOM 4925 O O . VAL B 1 189 ? 7.965 18.5 2.117 1 96.5 189 VAL B O 1
ATOM 4928 N N . PHE B 1 190 ? 6.199 17.266 2.812 1 97.94 190 PHE B N 1
ATOM 4929 C CA . PHE B 1 190 ? 5.613 17.234 1.479 1 97.94 190 PHE B CA 1
ATOM 4930 C C . PHE B 1 190 ? 4.348 18.078 1.423 1 97.94 190 PHE B C 1
ATOM 4932 O O . PHE B 1 190 ? 3.775 18.281 0.35 1 97.94 190 PHE B O 1
ATOM 4939 N N . GLU B 1 191 ? 3.842 18.578 2.51 1 98.25 191 GLU B N 1
ATOM 4940 C CA . GLU B 1 191 ? 2.629 19.375 2.643 1 98.25 191 GLU B CA 1
ATOM 4941 C C . GLU B 1 191 ? 1.378 18.516 2.477 1 98.25 191 GLU B C 1
ATOM 4943 O O . GLU B 1 191 ? 0.371 18.75 3.15 1 98.25 191 GLU B O 1
ATOM 4948 N N . ARG B 1 192 ? 1.376 17.578 1.553 1 98.69 192 ARG B N 1
ATOM 4949 C CA . ARG B 1 192 ? 0.272 16.672 1.266 1 98.69 192 ARG B CA 1
ATOM 4950 C C . ARG B 1 192 ? 0.766 15.234 1.144 1 98.69 192 ARG B C 1
ATOM 4952 O O . ARG B 1 192 ? 1.533 14.914 0.234 1 98.69 192 ARG B O 1
ATOM 4959 N N . VAL B 1 193 ? 0.217 14.367 2.018 1 98.88 193 VAL B N 1
ATOM 4960 C CA . VAL B 1 193 ? 0.691 12.984 2.004 1 98.88 193 VAL B CA 1
ATOM 4961 C C . VAL B 1 193 ? -0.488 12.031 2.184 1 98.88 193 VAL B C 1
ATOM 4963 O O . VAL B 1 193 ? -1.529 12.414 2.723 1 98.88 193 VAL B O 1
ATOM 4966 N N . TYR B 1 194 ? -0.354 10.836 1.678 1 98.94 194 TYR B N 1
ATOM 4967 C CA . TYR B 1 194 ? -1.294 9.758 1.957 1 98.94 194 TYR B CA 1
ATOM 4968 C C . TYR B 1 194 ? -0.564 8.43 2.148 1 98.94 194 TYR B C 1
ATOM 4970 O O . TYR B 1 194 ? 0.61 8.305 1.793 1 98.94 194 TYR B O 1
ATOM 4978 N N . GLU B 1 195 ? -1.235 7.512 2.771 1 98.75 195 GLU B N 1
ATOM 4979 C CA . GLU B 1 195 ? -0.698 6.172 2.988 1 98.75 195 GLU B CA 1
ATOM 4980 C C . GLU B 1 195 ? -1.809 5.125 2.986 1 98.75 195 GLU B C 1
ATOM 4982 O O . GLU B 1 195 ? -2.885 5.352 3.543 1 98.75 195 GLU B O 1
ATOM 4987 N N . VAL B 1 196 ? -1.553 4.047 2.305 1 98.75 196 VAL B N 1
ATOM 4988 C CA . VAL B 1 196 ? -2.357 2.832 2.359 1 98.75 196 VAL B CA 1
ATOM 4989 C C . VAL B 1 196 ? -1.567 1.717 3.041 1 98.75 196 VAL B C 1
ATOM 4991 O O . VAL B 1 196 ? -0.587 1.215 2.486 1 98.75 196 VAL B O 1
ATOM 4994 N N . ALA B 1 197 ? -1.981 1.336 4.25 1 98.06 197 ALA B N 1
ATOM 4995 C CA . ALA B 1 197 ? -1.162 0.366 4.969 1 98.06 197 ALA B CA 1
ATOM 4996 C C . ALA B 1 197 ? -1.979 -0.354 6.039 1 98.06 197 ALA B C 1
ATOM 4998 O O . ALA B 1 197 ? -3.021 0.142 6.473 1 98.06 197 ALA B O 1
ATOM 4999 N N . PRO B 1 198 ? -1.521 -1.551 6.453 1 98.06 198 PRO B N 1
ATOM 5000 C CA . PRO B 1 198 ? -2.186 -2.242 7.559 1 98.06 198 PRO B CA 1
ATOM 5001 C C . PRO B 1 198 ? -1.979 -1.544 8.898 1 98.06 198 PRO B C 1
ATOM 5003 O O . PRO B 1 198 ? -0.924 -0.945 9.133 1 98.06 198 PRO B O 1
ATOM 5006 N N . VAL B 1 199 ? -2.939 -1.688 9.734 1 97 199 VAL B N 1
ATOM 5007 C CA . VAL B 1 199 ? -2.877 -1.222 11.117 1 97 199 VAL B CA 1
ATOM 5008 C C . VAL B 1 199 ? -3.531 -2.248 12.039 1 97 199 VAL B C 1
ATOM 5010 O O . VAL B 1 199 ? -4.25 -3.137 11.578 1 97 199 VAL B O 1
ATOM 5013 N N . TRP B 1 200 ? -3.262 -2.105 13.344 1 96.31 200 TRP B N 1
ATOM 5014 C CA . TRP B 1 200 ? -3.686 -3.137 14.289 1 96.31 200 TRP B CA 1
ATOM 5015 C C . TRP B 1 200 ? -4.344 -2.518 15.516 1 96.31 200 TRP B C 1
ATOM 5017 O O . TRP B 1 200 ? -3.846 -1.528 16.062 1 96.31 200 TRP B O 1
ATOM 5027 N N . ARG B 1 201 ? -5.391 -3.045 15.891 1 92.88 201 ARG B N 1
ATOM 5028 C CA . ARG B 1 201 ? -6.055 -2.688 17.141 1 92.88 201 ARG B CA 1
ATOM 5029 C C . ARG B 1 201 ? -6.355 -3.93 17.969 1 92.88 201 ARG B C 1
ATOM 5031 O O . ARG B 1 201 ? -7.07 -4.824 17.531 1 92.88 201 ARG B O 1
ATOM 5038 N N . MET B 1 202 ? -5.809 -3.939 19.172 1 91.88 202 MET B N 1
ATOM 5039 C CA . MET B 1 202 ? -6.004 -5.09 20.047 1 91.88 202 MET B CA 1
ATOM 5040 C C . MET B 1 202 ? -7.32 -4.969 20.812 1 91.88 202 MET B C 1
ATOM 5042 O O . MET B 1 202 ? -7.324 -4.875 22.047 1 91.88 202 MET B O 1
ATOM 5046 N N . GLU B 1 203 ? -8.328 -4.992 20.109 1 85.88 203 GLU B N 1
ATOM 5047 C CA . GLU B 1 203 ? -9.656 -4.949 20.719 1 85.88 203 GLU B CA 1
ATOM 5048 C C . GLU B 1 203 ? -10.227 -6.355 20.891 1 85.88 203 GLU B C 1
ATOM 5050 O O . GLU B 1 203 ? -10.055 -7.215 20.016 1 85.88 203 GLU B O 1
ATOM 5055 N N . GLU B 1 204 ? -10.828 -6.586 21.984 1 80.38 204 GLU B N 1
ATOM 5056 C CA . GLU B 1 204 ? -11.328 -7.918 22.297 1 80.38 204 GLU B CA 1
ATOM 5057 C C . GLU B 1 204 ? -12.734 -8.125 21.75 1 80.38 204 GLU B C 1
ATOM 5059 O O . GLU B 1 204 ? -13.391 -9.117 22.062 1 80.38 204 GLU B O 1
ATOM 5064 N N . HIS B 1 205 ? -13.07 -7.348 20.922 1 74.56 205 HIS B N 1
ATOM 5065 C CA . HIS B 1 205 ? -14.414 -7.453 20.375 1 74.56 205 HIS B CA 1
ATOM 5066 C C . HIS B 1 205 ? -14.492 -8.539 19.312 1 74.56 205 HIS B C 1
ATOM 5068 O O . HIS B 1 205 ? -13.547 -8.719 18.531 1 74.56 205 HIS B O 1
ATOM 5074 N N . HIS B 1 206 ? -15.477 -9.367 19.516 1 77.06 206 HIS B N 1
ATOM 5075 C CA . HIS B 1 206 ? -15.789 -10.352 18.484 1 77.06 206 HIS B CA 1
ATOM 5076 C C . HIS B 1 206 ? -17.125 -10.039 17.812 1 77.06 206 HIS B C 1
ATOM 5078 O O . HIS B 1 206 ? -18.094 -10.766 18 1 77.06 206 HIS B O 1
ATOM 5084 N N . THR B 1 207 ? -17.047 -8.867 17.094 1 78.81 207 THR B N 1
ATOM 5085 C CA . THR B 1 207 ? -18.281 -8.445 16.438 1 78.81 207 THR B CA 1
ATOM 5086 C C . THR B 1 207 ? -18.125 -8.531 14.922 1 78.81 207 THR B C 1
ATOM 5088 O O . THR B 1 207 ? -17.031 -8.727 14.406 1 78.81 207 THR B O 1
ATOM 5091 N N . SER B 1 208 ? -19.156 -8.383 14.266 1 81.31 208 SER B N 1
ATOM 5092 C CA . SER B 1 208 ? -19.203 -8.492 12.805 1 81.31 208 SER B CA 1
ATOM 5093 C C . SER B 1 208 ? -18.641 -7.234 12.148 1 81.31 208 SER B C 1
ATOM 5095 O O . SER B 1 208 ? -18.516 -7.168 10.922 1 81.31 208 SER B O 1
ATOM 5097 N N . ARG B 1 209 ? -18.109 -6.336 12.922 1 84.31 209 ARG B N 1
ATOM 5098 C CA . ARG B 1 209 ? -17.719 -5.066 12.328 1 84.31 209 ARG B CA 1
ATOM 5099 C C . ARG B 1 209 ? -16.266 -4.746 12.656 1 84.31 209 ARG B C 1
ATOM 5101 O O . ARG B 1 209 ? -15.742 -3.697 12.258 1 84.31 209 ARG B O 1
ATOM 5108 N N . HIS B 1 210 ? -15.68 -5.664 13.391 1 87.81 210 HIS B N 1
ATOM 5109 C CA . HIS B 1 210 ? -14.336 -5.324 13.852 1 87.81 210 HIS B CA 1
ATOM 5110 C C . HIS B 1 210 ? -13.312 -6.336 13.352 1 87.81 210 HIS B C 1
ATOM 5112 O O . HIS B 1 210 ? -13.594 -7.535 13.289 1 87.81 210 HIS B O 1
ATOM 5118 N N . LEU B 1 211 ? -12.203 -5.832 12.984 1 94.25 211 LEU B N 1
ATOM 5119 C CA . LEU B 1 211 ? -11 -6.59 12.672 1 94.25 211 LEU B CA 1
ATOM 5120 C C . LEU B 1 211 ? -9.82 -6.133 13.531 1 94.25 211 LEU B C 1
ATOM 5122 O O . LEU B 1 211 ? -9.727 -4.957 13.883 1 94.25 211 LEU B O 1
ATOM 5126 N N . ASN B 1 212 ? -8.969 -7.043 13.883 1 96.12 212 ASN B N 1
ATOM 5127 C CA . ASN B 1 212 ? -7.785 -6.672 14.648 1 96.12 212 ASN B CA 1
ATOM 5128 C C . ASN B 1 212 ? -6.652 -6.203 13.742 1 96.12 212 ASN B C 1
ATOM 5130 O O . ASN B 1 212 ? -5.723 -5.535 14.195 1 96.12 212 ASN B O 1
ATOM 5134 N N . GLU B 1 213 ? -6.645 -6.613 12.547 1 97 213 GLU B N 1
ATOM 5135 C CA . GLU B 1 213 ? -5.797 -6.125 11.461 1 97 213 GLU B CA 1
ATOM 5136 C C . GLU B 1 213 ? -6.633 -5.676 10.273 1 97 213 GLU B C 1
ATOM 5138 O O . GLU B 1 213 ? -7.395 -6.461 9.703 1 97 213 GLU B O 1
ATOM 5143 N N . TYR B 1 214 ? -6.504 -4.406 9.906 1 97 214 TYR B N 1
ATOM 5144 C CA . TYR B 1 214 ? -7.27 -3.93 8.766 1 97 214 TYR B CA 1
ATOM 5145 C C . TYR B 1 214 ? -6.469 -2.916 7.957 1 97 214 TYR B C 1
ATOM 5147 O O . TYR B 1 214 ? -5.379 -2.506 8.367 1 97 214 TYR B O 1
ATOM 5155 N N . LEU B 1 215 ? -6.922 -2.607 6.75 1 98.25 215 LEU B N 1
ATOM 5156 C CA . LEU B 1 215 ? -6.27 -1.672 5.84 1 98.25 215 LEU B CA 1
ATOM 5157 C C . LEU B 1 215 ? -6.766 -0.249 6.074 1 98.25 215 LEU B C 1
ATOM 5159 O O . LEU B 1 215 ? -7.965 0.021 5.969 1 98.25 215 LEU B O 1
ATOM 5163 N N . SER B 1 216 ? -5.863 0.598 6.395 1 98.25 216 SER B N 1
ATOM 5164 C CA . SER B 1 216 ? -6.195 1.998 6.645 1 98.25 216 SER B CA 1
ATOM 5165 C C . SER B 1 216 ? -5.816 2.875 5.453 1 98.25 216 SER B C 1
ATOM 5167 O O . SER B 1 216 ? -4.727 2.734 4.895 1 98.25 216 SER B O 1
ATOM 5169 N N . LEU B 1 217 ? -6.707 3.707 5.016 1 98.81 217 LEU B N 1
ATOM 5170 C CA . LEU B 1 217 ? -6.48 4.73 3.998 1 98.81 217 LEU B CA 1
ATOM 5171 C C . LEU B 1 217 ? -6.336 6.105 4.637 1 98.81 217 LEU B C 1
ATOM 5173 O O . LEU B 1 217 ? -7.336 6.754 4.961 1 98.81 217 LEU B O 1
ATOM 5177 N N . ASP B 1 218 ? -5.109 6.609 4.699 1 98.88 218 ASP B N 1
ATOM 5178 C CA . ASP B 1 218 ? -4.812 7.797 5.5 1 98.88 218 ASP B CA 1
ATOM 5179 C C . ASP B 1 218 ? -4.426 8.977 4.609 1 98.88 218 ASP B C 1
ATOM 5181 O O . ASP B 1 218 ? -3.715 8.805 3.617 1 98.88 218 ASP B O 1
ATOM 5185 N N . VAL B 1 219 ? -4.867 10.133 5 1 98.88 219 VAL B N 1
ATOM 5186 C CA . VAL B 1 219 ? -4.586 11.383 4.293 1 98.88 219 VAL B CA 1
ATOM 5187 C C . VAL B 1 219 ? -4.23 12.477 5.297 1 98.88 219 VAL B C 1
ATOM 5189 O O . VAL B 1 219 ? -4.824 12.555 6.375 1 98.88 219 VAL B O 1
ATOM 5192 N N . GLU B 1 220 ? -3.221 13.281 4.969 1 98.88 220 GLU B N 1
ATOM 5193 C CA . GLU B 1 220 ? -2.908 14.484 5.734 1 98.88 220 GLU B CA 1
ATOM 5194 C C . GLU B 1 220 ? -2.441 15.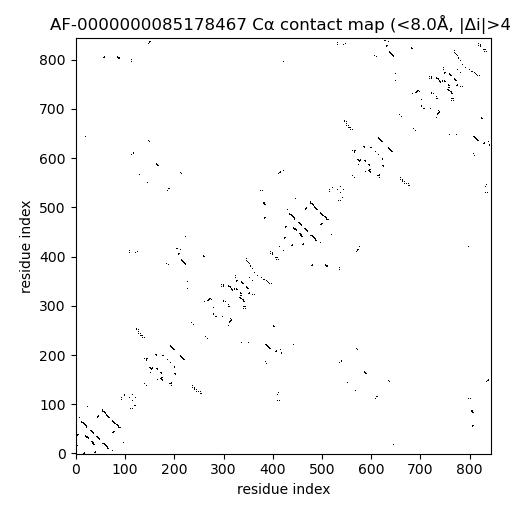617 4.82 1 98.88 220 GLU B C 1
ATOM 5196 O O . GLU B 1 220 ? -1.679 15.383 3.879 1 98.88 220 GLU B O 1
ATOM 5201 N N . MET B 1 221 ? -2.893 16.797 5.051 1 98.56 221 MET B N 1
ATOM 5202 C CA . MET B 1 221 ? -2.461 17.906 4.215 1 98.56 221 MET B CA 1
ATOM 5203 C C . MET B 1 221 ? -2.279 19.172 5.051 1 98.56 221 MET B C 1
ATOM 5205 O O . MET B 1 221 ? -2.971 19.375 6.051 1 98.56 221 MET B O 1
ATOM 5209 N N . GLY B 1 222 ? -1.366 19.984 4.711 1 98.62 222 GLY B N 1
ATOM 5210 C CA . GLY B 1 222 ? -0.991 21.203 5.414 1 98.62 222 GLY B CA 1
ATOM 5211 C C . GLY B 1 222 ? -1.493 22.453 4.738 1 98.62 222 GLY B C 1
ATOM 5212 O O . GLY B 1 222 ? -2.01 22.406 3.621 1 98.62 222 GLY B O 1
ATOM 5213 N N . PHE B 1 223 ? -1.377 23.547 5.5 1 98.44 223 PHE B N 1
ATOM 5214 C CA . PHE B 1 223 ? -1.769 24.875 5.059 1 98.44 223 PHE B CA 1
ATOM 5215 C C . PHE B 1 223 ? -3.248 24.922 4.699 1 98.44 223 PHE B C 1
ATOM 5217 O O . PHE B 1 223 ? -3.615 25.328 3.594 1 98.44 223 PHE B O 1
ATOM 5224 N N . ILE B 1 224 ? -4.02 24.531 5.688 1 98.06 224 ILE B N 1
ATOM 5225 C CA . ILE B 1 224 ? -5.469 24.531 5.52 1 98.06 224 ILE B CA 1
ATOM 5226 C C . ILE B 1 224 ? -6.082 25.672 6.32 1 98.06 224 ILE B C 1
ATOM 5228 O O . ILE B 1 224 ? -5.504 26.125 7.309 1 98.06 224 ILE B O 1
ATOM 5232 N N . GLY B 1 225 ? -7.285 26.062 5.863 1 96.44 225 GLY B N 1
ATOM 5233 C CA . GLY B 1 225 ? -8.016 27.078 6.602 1 96.44 225 GLY B CA 1
ATOM 5234 C C . GLY B 1 225 ? -8.867 26.516 7.723 1 96.44 225 GLY B C 1
ATOM 5235 O O . GLY B 1 225 ? -9.039 27.141 8.766 1 96.44 225 GLY B O 1
ATOM 5236 N N . SER B 1 226 ? -9.414 25.422 7.516 1 97.44 226 SER B N 1
ATOM 5237 C CA . SER B 1 226 ? -10.266 24.75 8.5 1 97.44 226 SER B CA 1
ATOM 5238 C C . SER B 1 226 ? -10.508 23.297 8.125 1 97.44 226 SER B C 1
ATOM 5240 O O . SER B 1 226 ? -10.102 22.844 7.051 1 97.44 226 SER B O 1
ATOM 5242 N N . GLU B 1 227 ? -11.18 22.562 9.062 1 98.19 227 GLU B N 1
ATOM 5243 C CA . GLU B 1 227 ? -11.531 21.172 8.82 1 98.19 227 GLU B CA 1
ATOM 5244 C C . GLU B 1 227 ? -12.508 21.047 7.648 1 98.19 227 GLU B C 1
ATOM 5246 O O . GLU B 1 227 ? -12.648 19.969 7.07 1 98.19 227 GLU B O 1
ATOM 5251 N N . GLU B 1 228 ? -13.148 22.125 7.266 1 98 228 GLU B N 1
ATOM 5252 C CA . GLU B 1 228 ? -14.055 22.109 6.129 1 98 228 GLU B CA 1
ATOM 5253 C C . GLU B 1 228 ? -13.336 21.703 4.848 1 98 228 GLU B C 1
ATOM 5255 O O . GLU B 1 228 ? -13.898 21.016 3.994 1 98 228 GLU B O 1
ATOM 5260 N N . GLU B 1 229 ? -12.094 22.156 4.707 1 97.75 229 GLU B N 1
ATOM 5261 C CA . GLU B 1 229 ? -11.305 21.797 3.535 1 97.75 229 GLU B CA 1
ATOM 5262 C C . GLU B 1 229 ? -11.016 20.297 3.496 1 97.75 229 GLU B C 1
ATOM 5264 O O . GLU B 1 229 ? -10.945 19.703 2.42 1 97.75 229 GLU B O 1
ATOM 5269 N N . ILE B 1 230 ? -10.859 19.688 4.656 1 98.5 230 ILE B N 1
ATOM 5270 C CA . ILE B 1 230 ? -10.602 18.266 4.762 1 98.5 230 ILE B CA 1
ATOM 5271 C C . ILE B 1 230 ? -11.859 17.484 4.391 1 98.5 230 ILE B C 1
ATOM 5273 O O . ILE B 1 230 ? -11.789 16.5 3.654 1 98.5 230 ILE B O 1
ATOM 5277 N N . MET B 1 231 ? -12.969 17.938 4.863 1 98.5 231 MET B N 1
ATOM 5278 C CA . MET B 1 231 ? -14.234 17.297 4.539 1 98.5 231 MET B CA 1
ATOM 5279 C C . MET B 1 231 ? -14.531 17.391 3.047 1 98.5 231 MET B C 1
ATOM 5281 O O . MET B 1 231 ? -15 16.438 2.438 1 98.5 231 MET B O 1
ATOM 5285 N N . ASP B 1 232 ? -14.266 18.578 2.469 1 98 232 ASP B N 1
ATOM 5286 C CA . ASP B 1 232 ? -14.469 18.75 1.032 1 98 232 ASP B CA 1
ATOM 5287 C C . ASP B 1 232 ? -13.578 17.797 0.239 1 98 232 ASP B C 1
ATOM 5289 O O . ASP B 1 232 ? -14.008 17.219 -0.757 1 98 232 ASP B O 1
ATOM 5293 N N . LEU B 1 233 ? -12.352 17.703 0.649 1 98.12 233 LEU B N 1
ATOM 5294 C CA . LEU B 1 233 ? -11.43 16.766 0.009 1 98.12 233 LEU B CA 1
ATOM 5295 C C . LEU B 1 233 ? -11.961 15.336 0.09 1 98.12 233 LEU B C 1
ATOM 5297 O O . LEU B 1 233 ? -11.914 14.602 -0.895 1 98.12 233 LEU B O 1
ATOM 5301 N N . GLU B 1 234 ? -12.383 14.945 1.276 1 98.19 234 GLU B N 1
ATOM 5302 C CA . GLU B 1 234 ? -12.883 13.586 1.469 1 98.19 234 GLU B CA 1
ATOM 5303 C C . GLU B 1 234 ? -14.086 13.312 0.572 1 98.19 234 GLU B C 1
ATOM 5305 O O . GLU B 1 234 ? -14.219 12.219 0.02 1 98.19 234 GLU B O 1
ATOM 5310 N N . GLU B 1 235 ? -14.977 14.305 0.441 1 97.75 235 GLU B N 1
ATOM 5311 C CA . GLU B 1 235 ? -16.156 14.164 -0.42 1 97.75 235 GLU B CA 1
ATOM 5312 C C . GLU B 1 235 ? -15.742 13.852 -1.857 1 97.75 235 GLU B C 1
ATOM 5314 O O . GLU B 1 235 ? -16.234 12.891 -2.457 1 97.75 235 GLU B O 1
ATOM 5319 N N . ALA B 1 236 ? -14.852 14.656 -2.377 1 97.69 236 ALA B N 1
ATOM 5320 C CA . ALA B 1 236 ? -14.391 14.453 -3.746 1 97.69 236 ALA B CA 1
ATOM 5321 C C . ALA B 1 236 ? -13.656 13.125 -3.883 1 97.69 236 ALA B C 1
ATOM 5323 O O . ALA B 1 236 ? -13.789 12.43 -4.895 1 97.69 236 ALA B O 1
ATOM 5324 N N . LEU B 1 237 ? -12.906 12.805 -2.898 1 98.19 237 LEU B N 1
ATOM 5325 C CA . LEU B 1 237 ? -12.141 11.562 -2.875 1 98.19 237 LEU B CA 1
ATOM 5326 C C . LEU B 1 237 ? -13.07 10.359 -2.932 1 98.19 237 LEU B C 1
ATOM 5328 O O . LEU B 1 237 ? -12.852 9.438 -3.729 1 98.19 237 LEU B O 1
ATOM 5332 N N . LEU B 1 238 ? -14.062 10.367 -2.088 1 98 238 LEU B N 1
ATOM 5333 C CA . LEU B 1 238 ? -15.008 9.258 -2.037 1 98 238 LEU B CA 1
ATOM 5334 C C . LEU B 1 238 ? -15.742 9.102 -3.365 1 98 238 LEU B C 1
ATOM 5336 O O . LEU B 1 238 ? -15.977 7.984 -3.826 1 98 238 LEU B O 1
ATOM 5340 N N . GLN B 1 239 ? -16.109 10.195 -3.932 1 97.31 239 GLN B N 1
ATOM 5341 C CA . GLN B 1 239 ? -16.766 10.141 -5.238 1 97.31 239 GLN B CA 1
ATOM 5342 C C . GLN B 1 239 ? -15.875 9.438 -6.262 1 97.31 239 GLN B C 1
ATOM 5344 O O . GLN B 1 239 ? -16.344 8.586 -7.02 1 97.31 239 GLN B O 1
ATOM 5349 N N . GLU B 1 240 ? -14.602 9.812 -6.277 1 97.38 240 GLU B N 1
ATOM 5350 C CA . GLU B 1 240 ? -13.656 9.195 -7.199 1 97.38 240 GLU B CA 1
ATOM 5351 C C . GLU B 1 240 ? -13.492 7.711 -6.906 1 97.38 240 GLU B C 1
ATOM 5353 O O . GLU B 1 240 ? -13.375 6.898 -7.828 1 97.38 240 GLU B O 1
ATOM 5358 N N . MET B 1 241 ? -13.414 7.367 -5.664 1 98.19 241 MET B N 1
ATOM 5359 C CA . MET B 1 241 ? -13.289 5.969 -5.273 1 98.19 241 MET B CA 1
ATOM 5360 C C . MET B 1 241 ? -14.477 5.152 -5.785 1 98.19 241 MET B C 1
ATOM 5362 O O . MET B 1 241 ? -14.289 4.078 -6.359 1 98.19 241 MET B O 1
ATOM 5366 N N . LEU B 1 242 ? -15.648 5.656 -5.594 1 97.62 242 LEU B N 1
ATOM 5367 C CA . LEU B 1 242 ? -16.859 4.953 -6.012 1 97.62 242 LEU B CA 1
ATOM 5368 C C . LEU B 1 242 ? -16.922 4.84 -7.531 1 97.62 242 LEU B C 1
ATOM 5370 O O . LEU B 1 242 ? -17.312 3.801 -8.062 1 97.62 242 LEU B O 1
ATOM 5374 N N . GLU B 1 243 ? -16.562 5.914 -8.219 1 97.75 243 GLU B N 1
ATOM 5375 C CA . GLU B 1 243 ? -16.547 5.879 -9.672 1 97.75 243 GLU B CA 1
ATOM 5376 C C . GLU B 1 243 ? -15.562 4.832 -10.195 1 97.75 243 GLU B C 1
ATOM 5378 O O . GLU B 1 243 ? -15.875 4.09 -11.125 1 97.75 243 GLU B O 1
ATOM 5383 N N . GLU B 1 244 ? -14.375 4.801 -9.586 1 98.12 244 GLU B N 1
ATOM 5384 C CA . GLU B 1 244 ? -13.391 3.805 -9.992 1 98.12 244 GLU B CA 1
ATOM 5385 C C . GLU B 1 244 ? -13.891 2.389 -9.727 1 98.12 244 GLU B C 1
ATOM 5387 O O . GLU B 1 244 ? -13.648 1.478 -10.523 1 98.12 244 GLU B O 1
ATOM 5392 N N . ALA B 1 245 ? -14.531 2.188 -8.602 1 98.19 245 ALA B N 1
ATOM 5393 C CA . ALA B 1 245 ? -15.086 0.874 -8.281 1 98.19 245 ALA B CA 1
ATOM 5394 C C . ALA B 1 245 ? -16.125 0.45 -9.305 1 98.19 245 ALA B C 1
ATOM 5396 O O . ALA B 1 245 ? -16.141 -0.704 -9.742 1 98.19 245 ALA B O 1
ATOM 5397 N N . LEU B 1 246 ? -17 1.347 -9.695 1 97.56 246 LEU B N 1
ATOM 5398 C CA . LEU B 1 246 ? -18.016 1.052 -10.695 1 97.56 246 LEU B CA 1
ATOM 5399 C C . LEU B 1 246 ? -17.375 0.707 -12.039 1 97.56 246 LEU B C 1
ATOM 5401 O O . LEU B 1 246 ? -17.828 -0.206 -12.727 1 97.56 246 LEU B O 1
ATOM 5405 N N . THR B 1 247 ? -16.328 1.413 -12.359 1 97.19 247 THR B N 1
ATOM 5406 C CA . THR B 1 247 ? -15.648 1.209 -13.633 1 97.19 247 THR B CA 1
ATOM 5407 C C . THR B 1 247 ? -14.844 -0.086 -13.609 1 97.19 247 THR B C 1
ATOM 5409 O O . THR B 1 247 ? -14.883 -0.863 -14.562 1 97.19 247 THR B O 1
ATOM 5412 N N . GLY B 1 248 ? -14.18 -0.333 -12.586 1 96.75 248 GLY B N 1
ATOM 5413 C CA . GLY B 1 248 ? -13.211 -1.418 -12.539 1 96.75 248 GLY B CA 1
ATOM 5414 C C . GLY B 1 248 ? -13.797 -2.717 -12.023 1 96.75 248 GLY B C 1
ATOM 5415 O O . GLY B 1 248 ? -13.242 -3.793 -12.266 1 96.75 248 GLY B O 1
ATOM 5416 N N . ALA B 1 249 ? -14.922 -2.605 -11.266 1 97.62 249 ALA B N 1
ATOM 5417 C CA . ALA B 1 249 ? -15.5 -3.795 -10.641 1 97.62 249 ALA B CA 1
ATOM 5418 C C . ALA B 1 249 ? -17.031 -3.77 -10.719 1 97.62 249 ALA B C 1
ATOM 5420 O O . ALA B 1 249 ? -17.703 -4.219 -9.789 1 97.62 249 ALA B O 1
ATOM 5421 N N . GLY B 1 250 ? -17.547 -3.172 -11.758 1 97.5 250 GLY B N 1
ATOM 5422 C CA . GLY B 1 250 ? -18.984 -3.066 -11.93 1 97.5 250 GLY B CA 1
ATOM 5423 C C . GLY B 1 250 ? -19.688 -4.414 -11.969 1 97.5 250 GLY B C 1
ATOM 5424 O O . GLY B 1 250 ? -20.781 -4.57 -11.406 1 97.5 250 GLY B O 1
ATOM 5425 N N . ASP B 1 251 ? -19.125 -5.41 -12.617 1 95.81 251 ASP B N 1
ATOM 5426 C CA . ASP B 1 251 ? -19.703 -6.742 -12.711 1 95.81 251 ASP B CA 1
ATOM 5427 C C . ASP B 1 251 ? -19.844 -7.383 -11.336 1 95.81 251 ASP B C 1
ATOM 5429 O O . ASP B 1 251 ? -20.859 -8.016 -11.031 1 95.81 251 ASP B O 1
ATOM 5433 N N . GLU B 1 252 ? -18.828 -7.223 -10.539 1 96.88 252 GLU B N 1
ATOM 5434 C CA . GLU B 1 252 ? -18.859 -7.758 -9.18 1 96.88 252 GLU B CA 1
ATOM 5435 C C . GLU B 1 252 ? -19.938 -7.082 -8.344 1 96.88 252 GLU B C 1
ATOM 5437 O O . GLU B 1 252 ? -20.641 -7.746 -7.57 1 96.88 252 GLU B O 1
ATOM 5442 N N . ILE B 1 253 ? -20.031 -5.777 -8.5 1 98 253 ILE B N 1
ATOM 5443 C CA . ILE B 1 253 ? -21.031 -5.008 -7.758 1 98 253 ILE B CA 1
ATOM 5444 C C . ILE B 1 253 ? -22.438 -5.484 -8.125 1 98 253 ILE B C 1
ATOM 5446 O O . ILE B 1 253 ? -23.266 -5.711 -7.246 1 98 253 ILE B O 1
ATOM 5450 N N . ARG B 1 254 ? -22.656 -5.727 -9.375 1 96.94 254 ARG B N 1
ATOM 5451 C CA . ARG B 1 254 ? -23.938 -6.238 -9.844 1 96.94 254 ARG B CA 1
ATOM 5452 C C . ARG B 1 254 ? -24.172 -7.664 -9.359 1 96.94 254 ARG B C 1
ATOM 5454 O O . ARG B 1 254 ? -25.281 -8.016 -8.945 1 96.94 254 ARG B O 1
ATOM 5461 N N . LEU B 1 255 ? -23.172 -8.422 -9.422 1 94.06 255 LEU B N 1
ATOM 5462 C CA . LEU B 1 255 ? -23.234 -9.812 -8.984 1 94.06 255 LEU B CA 1
ATOM 5463 C C . LEU B 1 255 ? -23.719 -9.898 -7.539 1 94.06 255 LEU B C 1
ATOM 5465 O O . LEU B 1 255 ? -24.5 -10.789 -7.191 1 94.06 255 LEU B O 1
ATOM 5469 N N . LEU B 1 256 ? -23.281 -8.984 -6.738 1 95.56 256 LEU B N 1
ATOM 5470 C CA . LEU B 1 256 ? -23.609 -9.008 -5.316 1 95.56 256 LEU B CA 1
ATOM 5471 C C . LEU B 1 256 ? -24.938 -8.297 -5.051 1 95.56 256 LEU B C 1
ATOM 5473 O O . LEU B 1 256 ? -25.438 -8.312 -3.924 1 95.56 256 LEU B O 1
ATOM 5477 N N . GLY B 1 257 ? -25.5 -7.676 -6.039 1 96.44 257 GLY B N 1
ATOM 5478 C CA . GLY B 1 257 ? -26.75 -6.949 -5.867 1 96.44 257 GLY B CA 1
ATOM 5479 C C . GLY B 1 257 ? -26.625 -5.766 -4.926 1 96.44 257 GLY B C 1
ATOM 5480 O O . GLY B 1 257 ? -27.547 -5.477 -4.168 1 96.44 257 GLY B O 1
ATOM 5481 N N . ALA B 1 258 ? -25.5 -5.156 -4.957 1 96.75 258 ALA B N 1
ATOM 5482 C CA . ALA B 1 258 ? -25.25 -4.062 -4.02 1 96.75 258 ALA B CA 1
ATOM 5483 C C . ALA B 1 258 ? -26.031 -2.814 -4.414 1 96.75 258 ALA B C 1
ATOM 5485 O O . ALA B 1 258 ? -26.125 -2.48 -5.598 1 96.75 258 ALA B O 1
ATOM 5486 N N . GLU B 1 259 ? -26.656 -2.188 -3.445 1 95.5 259 GLU B N 1
ATOM 5487 C CA . GLU B 1 259 ? -27.234 -0.866 -3.648 1 95.5 259 GLU B CA 1
ATOM 5488 C C . GLU B 1 259 ? -26.172 0.218 -3.65 1 95.5 259 GLU B C 1
ATOM 5490 O O . GLU B 1 259 ? -25.609 0.545 -2.602 1 95.5 259 GLU B O 1
ATOM 5495 N N . TRP B 1 260 ? -25.938 0.721 -4.746 1 95.5 260 TRP B N 1
ATOM 5496 C CA . TRP B 1 260 ? -24.844 1.676 -4.875 1 95.5 260 TRP B CA 1
ATOM 5497 C C . TRP B 1 260 ? -25.29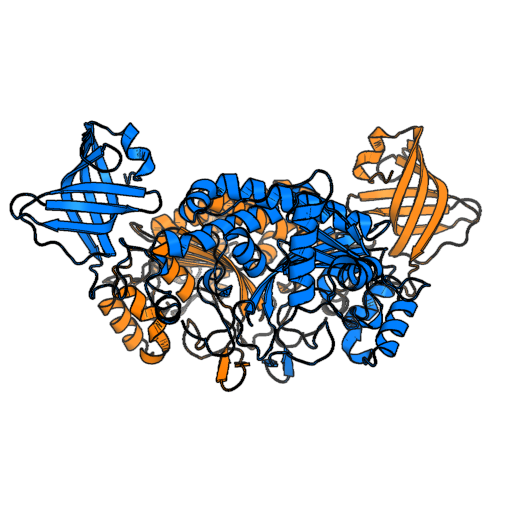7 3.082 -4.496 1 95.5 260 TRP B C 1
ATOM 5499 O O . TRP B 1 260 ? -26.375 3.531 -4.918 1 95.5 260 TRP B O 1
ATOM 5509 N N . PRO B 1 261 ? -24.562 3.744 -3.729 1 95.25 261 PRO B N 1
ATOM 5510 C CA . PRO B 1 261 ? -24.984 5.055 -3.236 1 95.25 261 PRO B CA 1
ATOM 5511 C C . PRO B 1 261 ? -24.797 6.164 -4.27 1 95.25 261 PRO B C 1
ATOM 5513 O O . PRO B 1 261 ? -23.875 6.094 -5.09 1 95.25 261 PRO B O 1
ATOM 5516 N N . SER B 1 262 ? -25.672 7.078 -4.211 1 87.31 262 SER B N 1
ATOM 5517 C CA . SER B 1 262 ? -25.453 8.32 -4.941 1 87.31 262 SER B CA 1
ATOM 5518 C C . SER B 1 262 ? -24.688 9.336 -4.09 1 87.31 262 SER B C 1
ATOM 5520 O O . SER B 1 262 ? -24.75 9.297 -2.859 1 87.31 262 SER B O 1
ATOM 5522 N N . PHE B 1 263 ? -23.906 10.086 -4.766 1 84.06 263 PHE B N 1
ATOM 5523 C CA . PHE B 1 263 ? -23.234 11.156 -4.039 1 84.06 263 PHE B CA 1
ATOM 5524 C C . PHE B 1 263 ? -24.016 12.461 -4.176 1 84.06 263 PHE B C 1
ATOM 5526 O O . PHE B 1 263 ? -24.344 12.883 -5.285 1 84.06 263 PHE B O 1
ATOM 5533 N N . PRO B 1 264 ? -24.312 12.984 -3.061 1 84.5 264 PRO B N 1
ATOM 5534 C CA . PRO B 1 264 ? -24.953 14.297 -3.129 1 84.5 264 PRO B CA 1
ATOM 5535 C C . PRO B 1 264 ? -24 15.398 -3.57 1 84.5 264 PRO B C 1
ATOM 5537 O O . PRO B 1 264 ? -22.781 15.18 -3.633 1 84.5 264 PRO B O 1
ATOM 5540 N N . LYS B 1 265 ? -24.516 16.484 -3.959 1 79.31 265 LYS B N 1
ATOM 5541 C CA . LYS B 1 265 ? -23.672 17.625 -4.27 1 79.31 265 LYS B CA 1
ATOM 5542 C C . LYS B 1 265 ? -22.781 17.984 -3.086 1 79.31 265 LYS B C 1
ATOM 5544 O O . LYS B 1 265 ? -21.578 18.203 -3.252 1 79.31 265 LYS B O 1
ATOM 5549 N N . ASP B 1 266 ? -23.453 18.047 -1.86 1 90.75 266 ASP B N 1
ATOM 5550 C CA . ASP B 1 266 ? -22.75 18.234 -0.596 1 90.75 266 ASP B CA 1
ATOM 5551 C C . ASP B 1 266 ? -23.281 17.281 0.473 1 90.75 266 ASP B C 1
ATOM 5553 O O . ASP B 1 266 ? -24.484 17.203 0.701 1 90.75 266 ASP B O 1
ATOM 5557 N N . ILE B 1 267 ? -22.391 16.609 1.079 1 97.12 267 ILE B N 1
ATOM 5558 C CA . ILE B 1 267 ? -22.797 15.742 2.184 1 97.12 267 ILE B CA 1
ATOM 5559 C C . ILE B 1 267 ? -23.297 16.594 3.352 1 97.12 267 ILE B C 1
ATOM 5561 O O . ILE B 1 267 ? -22.609 17.531 3.771 1 97.12 267 ILE B O 1
ATOM 5565 N N . PRO B 1 268 ? -24.484 16.312 3.855 1 97.94 268 PRO B N 1
ATOM 5566 C CA . PRO B 1 268 ? -24.953 17.078 5.008 1 97.94 268 PRO B CA 1
ATOM 5567 C C . PRO B 1 268 ? -23.984 17.031 6.191 1 97.94 268 PRO B C 1
ATOM 5569 O O . PRO B 1 268 ? -23.312 16.016 6.398 1 97.94 268 PRO B O 1
ATOM 5572 N N . ARG B 1 269 ? -24 18.125 6.934 1 98.19 269 ARG B N 1
ATOM 5573 C CA . ARG B 1 269 ? -23.156 18.266 8.117 1 98.19 269 ARG B CA 1
ATOM 5574 C C . ARG B 1 269 ? -23.984 18.656 9.336 1 98.19 269 ARG B C 1
ATOM 5576 O O . ARG B 1 269 ? -24.703 19.656 9.312 1 98.19 269 ARG B O 1
ATOM 5583 N N . LEU B 1 270 ? -23.922 17.828 10.352 1 98.19 270 LEU B N 1
ATOM 5584 C CA . LEU B 1 270 ? -24.484 18.141 11.648 1 98.19 270 LEU B CA 1
ATOM 5585 C C . LEU B 1 270 ? -23.406 18.297 12.703 1 98.19 270 LEU B C 1
ATOM 5587 O O . LEU B 1 270 ? -22.422 17.547 12.711 1 98.19 270 LEU B O 1
ATOM 5591 N N . THR B 1 271 ? -23.547 19.25 13.555 1 97.75 271 THR B N 1
ATOM 5592 C CA . THR B 1 271 ? -22.703 19.234 14.734 1 97.75 271 THR B CA 1
ATOM 5593 C C . THR B 1 271 ? -23.078 18.094 15.672 1 97.75 271 THR B C 1
ATOM 5595 O O . THR B 1 271 ? -24.219 17.609 15.625 1 97.75 271 THR B O 1
ATOM 5598 N N . HIS B 1 272 ? -22.156 17.719 16.453 1 97.25 272 HIS B N 1
ATOM 5599 C CA . HIS B 1 272 ? -22.438 16.703 17.469 1 97.25 272 HIS B CA 1
ATOM 5600 C C . HIS B 1 272 ? -23.625 17.109 18.328 1 97.25 272 HIS B C 1
ATOM 5602 O O . HIS B 1 272 ? -24.484 16.281 18.641 1 97.25 272 HIS B O 1
ATOM 5608 N N . LYS B 1 273 ? -23.719 18.359 18.688 1 95.5 273 LYS B N 1
ATOM 5609 C CA . LYS B 1 273 ? -24.828 18.891 19.484 1 95.5 273 LYS B CA 1
ATOM 5610 C C . LYS B 1 273 ? -26.156 18.766 18.734 1 95.5 273 LYS B C 1
ATOM 5612 O O . LYS B 1 273 ? -27.156 18.375 19.328 1 95.5 273 LYS B O 1
ATOM 5617 N N . GLU B 1 274 ? -26.156 19.125 17.469 1 96.94 274 GLU B N 1
ATOM 5618 C CA . GLU B 1 274 ? -27.359 19 16.656 1 96.94 274 GLU B CA 1
ATOM 5619 C C . GLU B 1 274 ? -27.781 17.531 16.547 1 96.94 274 GLU B C 1
ATOM 5621 O O . GLU B 1 274 ? -28.984 17.234 16.625 1 96.94 274 GLU B O 1
ATOM 5626 N N . ALA B 1 275 ? -26.844 16.672 16.312 1 97.19 275 ALA B N 1
ATOM 5627 C CA . ALA B 1 275 ? -27.141 15.25 16.203 1 97.19 275 ALA B CA 1
ATOM 5628 C C . ALA B 1 275 ? -27.812 14.734 17.469 1 97.19 275 ALA B C 1
ATOM 5630 O O . ALA B 1 275 ? -28.797 14 17.406 1 97.19 275 ALA B O 1
ATOM 5631 N N . ARG B 1 276 ? -27.266 15.141 18.594 1 95.81 276 ARG B N 1
ATOM 5632 C CA . ARG B 1 276 ? -27.844 14.727 19.875 1 95.81 276 ARG B CA 1
ATOM 5633 C C . ARG B 1 276 ? -29.266 15.266 20.031 1 95.81 276 ARG B C 1
ATOM 5635 O O . ARG B 1 276 ? -30.141 14.555 20.516 1 95.81 276 ARG B O 1
ATOM 5642 N N . ARG B 1 277 ? -29.438 16.5 19.703 1 95.5 277 ARG B N 1
ATOM 5643 C CA . ARG B 1 277 ? -30.766 17.109 19.781 1 95.5 277 ARG B CA 1
ATOM 5644 C C . ARG B 1 277 ? -31.75 16.344 18.906 1 95.5 277 ARG B C 1
ATOM 5646 O O . ARG B 1 277 ? -32.875 16.047 19.344 1 95.5 277 ARG B O 1
ATOM 5653 N N . ILE B 1 278 ? -31.359 16.062 17.688 1 96.81 278 ILE B N 1
ATOM 5654 C CA . ILE B 1 278 ? -32.219 15.344 16.75 1 96.81 278 ILE B CA 1
ATOM 5655 C C . ILE B 1 278 ? -32.562 13.969 17.312 1 96.81 278 ILE B C 1
ATOM 5657 O O . ILE B 1 278 ? -33.75 13.562 17.281 1 96.81 278 ILE B O 1
ATOM 5661 N N . LEU B 1 279 ? -31.594 13.258 17.844 1 96.94 279 LEU B N 1
ATOM 5662 C CA . LEU B 1 279 ? -31.812 11.938 18.422 1 96.94 279 LEU B CA 1
ATOM 5663 C C . LEU B 1 279 ? -32.844 12 19.562 1 96.94 279 LEU B C 1
ATOM 5665 O O . LEU B 1 279 ? -33.75 11.172 19.625 1 96.94 279 LEU B O 1
ATOM 5669 N N . LYS B 1 280 ? -32.719 13.016 20.344 1 94.81 280 LYS B N 1
ATOM 5670 C CA . LYS B 1 280 ? -33.562 13.148 21.531 1 94.81 280 LYS B CA 1
ATOM 5671 C C . LYS B 1 280 ? -34.938 13.68 21.156 1 94.81 280 LYS B C 1
ATOM 5673 O O . LYS B 1 280 ? -35.938 13.062 21.484 1 94.81 280 LYS B O 1
ATOM 5678 N N . GLU B 1 281 ? -34.969 14.766 20.484 1 95.25 281 GLU B N 1
ATOM 5679 C CA . GLU B 1 281 ? -36.188 15.516 20.312 1 95.25 281 GLU B CA 1
ATOM 5680 C C . GLU B 1 281 ? -37 14.969 19.141 1 95.25 281 GLU B C 1
ATOM 5682 O O . GLU B 1 281 ? -38.25 15.008 19.156 1 95.25 281 GLU B O 1
ATOM 5687 N N . GLU B 1 282 ? -36.344 14.578 18.141 1 94.56 282 GLU B N 1
ATOM 5688 C CA . GLU B 1 282 ? -37.062 14.164 16.938 1 94.56 282 GLU B CA 1
ATOM 5689 C C . GLU B 1 282 ? -37.219 12.648 16.891 1 94.56 282 GLU B C 1
ATOM 5691 O O . GLU B 1 282 ? -38.219 12.133 16.406 1 94.56 282 GLU B O 1
ATOM 5696 N N . LEU B 1 283 ? -36.25 11.93 17.344 1 94.75 283 LEU B N 1
ATOM 5697 C CA . LEU B 1 283 ? -36.25 10.484 17.156 1 94.75 283 LEU B CA 1
ATOM 5698 C C . LEU B 1 283 ? -36.531 9.758 18.469 1 94.75 283 LEU B C 1
ATOM 5700 O O . LEU B 1 283 ? -36.688 8.539 18.5 1 94.75 283 LEU B O 1
ATOM 5704 N N . GLY B 1 284 ? -36.469 10.438 19.578 1 93.38 284 GLY B N 1
ATOM 5705 C CA . GLY B 1 284 ? -36.844 9.875 20.875 1 93.38 284 GLY B CA 1
ATOM 5706 C C . GLY B 1 284 ? -35.781 8.938 21.422 1 93.38 284 GLY B C 1
ATOM 5707 O O . GLY B 1 284 ? -36.094 7.988 22.141 1 93.38 284 GLY B O 1
ATOM 5708 N N . TYR B 1 285 ? -34.625 9.102 20.953 1 92.62 285 TYR B N 1
ATOM 5709 C CA . TYR B 1 285 ? -33.531 8.25 21.422 1 92.62 285 TYR B CA 1
ATOM 5710 C C . TYR B 1 285 ? -32.594 9.008 22.375 1 92.62 285 TYR B C 1
ATOM 5712 O O . TYR B 1 285 ? -31.922 9.953 21.984 1 92.62 285 TYR B O 1
ATOM 5720 N N . PRO B 1 286 ? -32.625 8.523 23.656 1 85.56 286 PRO B N 1
ATOM 5721 C CA . PRO B 1 286 ? -31.75 9.203 24.609 1 85.56 286 PRO B CA 1
ATOM 5722 C C . PRO B 1 286 ? -30.281 8.805 24.438 1 85.56 286 PRO B C 1
ATOM 5724 O O . PRO B 1 286 ? -29.953 7.617 24.469 1 85.56 286 PRO B O 1
ATOM 5727 N N . VAL B 1 287 ? -29.516 9.75 24.016 1 79 287 VAL B N 1
ATOM 5728 C CA . VAL B 1 287 ? -28.109 9.398 23.766 1 79 287 VAL B CA 1
ATOM 5729 C C . VAL B 1 287 ? -27.234 10.055 24.828 1 79 287 VAL B C 1
ATOM 5731 O O . VAL B 1 287 ? -27.5 11.172 25.281 1 79 287 VAL B O 1
ATOM 5734 N N . GLY B 1 288 ? -26.359 9.266 25.359 1 72.56 288 GLY B N 1
ATOM 5735 C CA . GLY B 1 288 ? -25.344 9.82 26.234 1 72.56 288 GLY B CA 1
ATOM 5736 C C . GLY B 1 288 ? -24.344 10.703 25.516 1 72.56 288 GLY B C 1
ATOM 5737 O O . GLY B 1 288 ? -24.703 11.359 24.531 1 72.56 288 GLY B O 1
ATOM 5738 N N . GLN B 1 289 ? -23.203 10.922 26.094 1 70.56 289 GLN B N 1
ATOM 5739 C CA . GLN B 1 289 ? -22.172 11.812 25.578 1 70.56 289 GLN B CA 1
ATOM 5740 C C . GLN B 1 289 ? -21.609 11.305 24.25 1 70.56 289 GLN B C 1
ATOM 5742 O O . GLN B 1 289 ? -21.328 12.102 23.344 1 70.56 289 GLN B O 1
ATOM 5747 N N . ASP B 1 290 ? -21.484 10.062 24.109 1 82.06 290 ASP B N 1
ATOM 5748 C CA . ASP B 1 290 ? -20.938 9.516 22.875 1 82.06 290 ASP B CA 1
ATOM 5749 C C . ASP B 1 290 ? -22.016 8.836 22.047 1 82.06 290 ASP B C 1
ATOM 5751 O O . ASP B 1 290 ? -23.016 8.359 22.594 1 82.06 290 ASP B O 1
ATOM 5755 N N . LEU B 1 291 ? -21.844 8.961 20.766 1 89.19 291 LEU B N 1
ATOM 5756 C CA . LEU B 1 291 ? -22.797 8.312 19.875 1 89.19 291 LEU B CA 1
ATOM 5757 C C . LEU B 1 291 ? -22.594 6.805 19.844 1 89.19 291 LEU B C 1
ATOM 5759 O O . LEU B 1 291 ? -21.516 6.324 19.453 1 89.19 291 LEU B O 1
ATOM 5763 N N . SER B 1 292 ? -23.516 6.125 20.281 1 89.94 292 SER B N 1
ATOM 5764 C CA . SER B 1 292 ? -23.5 4.668 20.234 1 89.94 292 SER B CA 1
ATOM 5765 C C . SER B 1 292 ? -23.734 4.168 18.812 1 89.94 292 SER B C 1
ATOM 5767 O O . SER B 1 292 ? -24.062 4.953 17.922 1 89.94 292 SER B O 1
ATOM 5769 N N . GLU B 1 293 ? -23.578 2.953 18.672 1 89.44 293 GLU B N 1
ATOM 5770 C CA . GLU B 1 293 ? -23.844 2.332 17.391 1 89.44 293 GLU B CA 1
ATOM 5771 C C . GLU B 1 293 ? -25.297 2.559 16.969 1 89.44 293 GLU B C 1
ATOM 5773 O O . GLU B 1 293 ? -25.578 2.822 15.789 1 89.44 293 GLU B O 1
ATOM 5778 N N . GLU B 1 294 ? -26.188 2.402 17.922 1 93.31 294 GLU B N 1
ATOM 5779 C CA . GLU B 1 294 ? -27.609 2.619 17.641 1 93.31 294 GLU B CA 1
ATOM 5780 C C . GLU B 1 294 ? -27.875 4.07 17.25 1 93.31 294 GLU B C 1
ATOM 5782 O O . GLU B 1 294 ? -28.672 4.336 16.344 1 93.31 294 GLU B O 1
ATOM 5787 N N . ALA B 1 295 ? -27.25 4.953 17.938 1 95.69 295 ALA B N 1
ATOM 5788 C CA . ALA B 1 295 ? -27.391 6.367 17.609 1 95.69 295 ALA B CA 1
ATOM 5789 C C . ALA B 1 295 ? -26.938 6.641 16.172 1 95.69 295 ALA B C 1
ATOM 5791 O O . ALA B 1 295 ? -27.609 7.371 15.438 1 95.69 295 ALA B O 1
ATOM 5792 N N . GLU B 1 296 ? -25.812 6.051 15.805 1 95.56 296 GLU B N 1
ATOM 5793 C CA . GLU B 1 296 ? -25.297 6.219 14.453 1 95.56 296 GLU B CA 1
ATOM 5794 C C . GLU B 1 296 ? -26.266 5.656 13.414 1 95.56 296 GLU B C 1
ATOM 5796 O O . GLU B 1 296 ? -26.484 6.273 12.375 1 95.56 296 GLU B O 1
ATOM 5801 N N . ARG B 1 297 ? -26.781 4.551 13.719 1 95.69 297 ARG B N 1
ATOM 5802 C CA . ARG B 1 297 ? -27.75 3.928 12.828 1 95.69 297 ARG B CA 1
ATOM 5803 C C . ARG B 1 297 ? -28.969 4.832 12.609 1 95.69 297 ARG B C 1
ATOM 5805 O O . ARG B 1 297 ? -29.406 5.035 11.477 1 95.69 297 ARG B O 1
ATOM 5812 N N . LEU B 1 298 ? -29.484 5.32 13.695 1 97.31 298 LEU B N 1
ATOM 5813 C CA . LEU B 1 298 ? -30.641 6.195 13.633 1 97.31 298 LEU B CA 1
ATOM 5814 C C . LEU B 1 298 ? -30.328 7.461 12.844 1 97.31 298 LEU B C 1
ATOM 5816 O O . LEU B 1 298 ? -31.172 7.934 12.07 1 97.31 298 LEU B O 1
ATOM 5820 N N . LEU B 1 299 ? -29.172 7.992 13.039 1 97.81 299 LEU B N 1
ATOM 5821 C CA . LEU B 1 299 ? -28.766 9.188 12.305 1 97.81 299 LEU B CA 1
ATOM 5822 C C . LEU B 1 299 ? -28.625 8.898 10.812 1 97.81 299 LEU B C 1
ATOM 5824 O O . LEU B 1 299 ? -28.906 9.758 9.984 1 97.81 299 LEU B O 1
ATOM 5828 N N . GLY B 1 300 ? -28.141 7.699 10.477 1 97.25 300 GLY B N 1
ATOM 5829 C CA . GLY B 1 300 ? -28.094 7.297 9.078 1 97.25 300 GLY B CA 1
ATOM 5830 C C . GLY B 1 300 ? -29.469 7.273 8.422 1 97.25 300 GLY B C 1
ATOM 5831 O O . GLY B 1 300 ? -29.641 7.773 7.312 1 97.25 300 GLY B O 1
ATOM 5832 N N . GLU B 1 301 ? -30.375 6.719 9.141 1 97.44 301 GLU B N 1
ATOM 5833 C CA . GLU B 1 301 ? -31.75 6.68 8.648 1 97.44 301 GLU B CA 1
ATOM 5834 C C . GLU B 1 301 ? -32.344 8.086 8.516 1 97.44 301 GLU B C 1
ATOM 5836 O O . GLU B 1 301 ? -33.062 8.375 7.559 1 97.44 301 GLU B O 1
ATOM 5841 N N . TYR B 1 302 ? -32.031 8.82 9.508 1 97.62 302 TYR B N 1
ATOM 5842 C CA . TYR B 1 302 ? -32.5 10.203 9.492 1 97.62 302 TYR B CA 1
ATOM 5843 C C . TYR B 1 302 ? -31.969 10.93 8.25 1 97.62 302 TYR B C 1
ATOM 5845 O O . TYR B 1 302 ? -32.719 11.641 7.582 1 97.62 302 TYR B O 1
ATOM 5853 N N . ALA B 1 303 ? -30.703 10.797 7.934 1 97.25 303 ALA B N 1
ATOM 5854 C CA . ALA B 1 303 ? -30.094 11.445 6.773 1 97.25 303 ALA B CA 1
ATOM 5855 C C . ALA B 1 303 ? -30.781 10.992 5.48 1 97.25 303 ALA B C 1
ATOM 5857 O O . ALA B 1 303 ? -31.016 11.805 4.582 1 97.25 303 ALA B O 1
ATOM 5858 N N . LYS B 1 304 ? -31.031 9.734 5.406 1 96.5 304 LYS B N 1
ATOM 5859 C CA . LYS B 1 304 ? -31.703 9.188 4.23 1 96.5 304 LYS B CA 1
ATOM 5860 C C . LYS B 1 304 ? -33.094 9.797 4.062 1 96.5 304 LYS B C 1
ATOM 5862 O O . LYS B 1 304 ? -33.469 10.156 2.953 1 96.5 304 LYS B O 1
ATOM 5867 N N . ALA B 1 305 ? -33.812 9.891 5.109 1 96.88 305 ALA B N 1
ATOM 5868 C CA . ALA B 1 305 ? -35.188 10.414 5.078 1 96.88 305 ALA B CA 1
ATOM 5869 C C . ALA B 1 305 ? -35.188 11.914 4.781 1 96.88 305 ALA B C 1
ATOM 5871 O O . ALA B 1 305 ? -36 12.391 3.99 1 96.88 305 ALA B O 1
ATOM 5872 N N . ARG B 1 306 ? -34.344 12.617 5.441 1 96.62 306 ARG B N 1
ATOM 5873 C CA . ARG B 1 306 ? -34.375 14.078 5.406 1 96.62 306 ARG B CA 1
ATOM 5874 C C . ARG B 1 306 ? -33.719 14.609 4.133 1 96.62 306 ARG B C 1
ATOM 5876 O O . ARG B 1 306 ? -34.188 15.578 3.545 1 96.62 306 ARG B O 1
ATOM 5883 N N . TRP B 1 307 ? -32.625 14.039 3.725 1 96.38 307 TRP B N 1
ATOM 5884 C CA . TRP B 1 307 ? -31.812 14.617 2.646 1 96.38 307 TRP B CA 1
ATOM 5885 C C . TRP B 1 307 ? -31.672 13.641 1.485 1 96.38 307 TRP B C 1
ATOM 5887 O O . TRP B 1 307 ? -31.047 13.961 0.47 1 96.38 307 TRP B O 1
ATOM 5897 N N . GLY B 1 308 ? -32.156 12.422 1.574 1 95.62 308 GLY B N 1
ATOM 5898 C CA . GLY B 1 308 ? -32.094 11.438 0.508 1 95.62 308 GLY B CA 1
ATOM 5899 C C . GLY B 1 308 ? -30.688 10.914 0.257 1 95.62 308 GLY B C 1
ATOM 5900 O O . GLY B 1 308 ? -30.344 10.555 -0.872 1 95.62 308 GLY B O 1
ATOM 5901 N N . THR B 1 309 ? -29.875 10.969 1.302 1 97.12 309 THR B N 1
ATOM 5902 C CA . THR B 1 309 ? -28.5 10.555 1.108 1 97.12 309 THR B CA 1
ATOM 5903 C C . THR B 1 309 ? -28.078 9.523 2.154 1 97.12 309 THR B C 1
ATOM 5905 O O . THR B 1 309 ? -28.688 9.445 3.225 1 97.12 309 THR B O 1
ATOM 5908 N N . ASP B 1 310 ? -27.094 8.758 1.785 1 97.44 310 ASP B N 1
ATOM 5909 C CA . ASP B 1 310 ? -26.547 7.738 2.678 1 97.44 310 ASP B CA 1
ATOM 5910 C C . ASP B 1 310 ? -25.422 8.312 3.539 1 97.44 310 ASP B C 1
ATOM 5912 O O . ASP B 1 310 ? -24.875 7.617 4.402 1 97.44 310 ASP B O 1
ATOM 5916 N N . TRP B 1 311 ? -25.031 9.523 3.311 1 98.12 311 TRP B N 1
ATOM 5917 C CA . TRP B 1 311 ? -23.828 10.109 3.904 1 98.12 311 TRP B CA 1
ATOM 5918 C C . TRP B 1 311 ? -24.188 11.211 4.891 1 98.12 311 TRP B C 1
ATOM 5920 O O . TRP B 1 311 ? -25.109 12.008 4.637 1 98.12 311 TRP B O 1
ATOM 5930 N N . LEU B 1 312 ? -23.391 11.273 5.996 1 98.38 312 LEU B N 1
ATOM 5931 C CA . LEU B 1 312 ? -23.625 12.336 6.977 1 98.38 312 LEU B CA 1
ATOM 5932 C C . LEU B 1 312 ? -22.344 12.625 7.758 1 98.38 312 LEU B C 1
ATOM 5934 O O . LEU B 1 312 ? -21.781 11.727 8.383 1 98.38 312 LEU B O 1
ATOM 5938 N N . PHE B 1 313 ? -21.922 13.844 7.727 1 98.62 313 PHE B N 1
ATOM 5939 C CA . PHE B 1 313 ? -20.844 14.258 8.602 1 98.62 313 PHE B CA 1
ATOM 5940 C C . PHE B 1 313 ? -21.359 14.656 9.977 1 98.62 313 PHE B C 1
ATOM 5942 O O . PHE B 1 313 ? -22.391 15.336 10.086 1 98.62 313 PHE B O 1
ATOM 5949 N N . ILE B 1 314 ? -20.703 14.203 10.984 1 98.44 314 ILE B N 1
ATOM 5950 C CA . ILE B 1 314 ? -20.875 14.727 12.336 1 98.44 314 ILE B CA 1
ATOM 5951 C C . ILE B 1 314 ? -19.641 15.531 12.742 1 98.44 314 ILE B C 1
ATOM 5953 O O . ILE B 1 314 ? -18.516 15.008 12.734 1 98.44 314 ILE B O 1
ATOM 5957 N N . THR B 1 315 ? -19.859 16.766 13.141 1 98.38 315 THR B N 1
ATOM 5958 C CA . THR B 1 315 ? -18.734 17.672 13.359 1 98.38 315 THR B CA 1
ATOM 5959 C C . THR B 1 315 ? -18.781 18.266 14.766 1 98.38 315 THR B C 1
ATOM 5961 O O . THR B 1 315 ? -19.734 18.016 15.508 1 98.38 315 THR B O 1
ATOM 5964 N N . LYS B 1 316 ? -17.719 18.969 15.109 1 97.81 316 LYS B N 1
ATOM 5965 C CA . LYS B 1 316 ? -17.625 19.75 16.344 1 97.81 316 LYS B CA 1
ATOM 5966 C C . LYS B 1 316 ? -17.859 18.859 17.562 1 97.81 316 LYS B C 1
ATOM 5968 O O . LYS B 1 316 ? -18.688 19.188 18.422 1 97.81 316 LYS B O 1
ATOM 5973 N N . TYR B 1 317 ? -17.172 17.797 17.609 1 97.12 317 TYR B N 1
ATOM 5974 C CA . TYR B 1 317 ? -17.219 16.906 18.766 1 97.12 317 TYR B CA 1
ATOM 5975 C C . TYR B 1 317 ? -16.641 17.594 20 1 97.12 317 TYR B C 1
ATOM 5977 O O . TYR B 1 317 ? -15.703 18.375 19.906 1 97.12 317 TYR B O 1
ATOM 5985 N N . PRO B 1 318 ? -17.234 17.203 21.141 1 95.94 318 PRO B N 1
ATOM 5986 C CA . PRO B 1 318 ? -16.578 17.656 22.375 1 95.94 318 PRO B CA 1
ATOM 5987 C C . PRO B 1 318 ? -15.133 17.219 22.484 1 95.94 318 PRO B C 1
ATOM 5989 O O . PRO B 1 318 ? -14.797 16.094 22.094 1 95.94 318 PRO B O 1
ATOM 5992 N N . ARG B 1 319 ? -14.32 18.078 23.062 1 94.75 319 ARG B N 1
ATOM 5993 C CA . ARG B 1 319 ? -12.891 17.828 23.188 1 94.75 319 ARG B CA 1
ATOM 5994 C C . ARG B 1 319 ? -12.625 16.516 23.922 1 94.75 319 ARG B C 1
ATOM 5996 O O . ARG B 1 319 ? -11.68 15.789 23.578 1 94.75 319 ARG B O 1
ATOM 6003 N N . ALA B 1 320 ? -13.422 16.172 24.859 1 92.44 320 ALA B N 1
ATOM 6004 C CA . ALA B 1 320 ? -13.242 14.984 25.688 1 92.44 320 ALA B CA 1
ATOM 6005 C C . ALA B 1 320 ? -13.359 13.711 24.859 1 92.44 320 ALA B C 1
ATOM 6007 O O . ALA B 1 320 ? -12.812 12.672 25.234 1 92.44 320 ALA B O 1
ATOM 6008 N N . LEU B 1 321 ? -14 13.812 23.734 1 92.88 321 LEU B N 1
ATOM 6009 C CA . LEU B 1 321 ? -14.289 12.625 22.938 1 92.88 321 LEU B CA 1
ATOM 6010 C C . LEU B 1 321 ? -13.281 12.477 21.797 1 92.88 321 LEU B C 1
ATOM 6012 O O . LEU B 1 321 ? -13.375 11.555 20.984 1 92.88 321 LEU B O 1
ATOM 6016 N N . ARG B 1 322 ? -12.352 13.344 21.766 1 94.5 322 ARG B N 1
ATOM 6017 C CA . ARG B 1 322 ? -11.422 13.336 20.641 1 94.5 322 ARG B CA 1
ATOM 6018 C C . ARG B 1 322 ? -9.977 13.18 21.125 1 94.5 322 ARG B C 1
ATOM 6020 O O . ARG B 1 322 ? -9.672 13.484 22.281 1 94.5 322 ARG B O 1
ATOM 6027 N N . PRO B 1 323 ? -9.109 12.695 20.219 1 93.12 3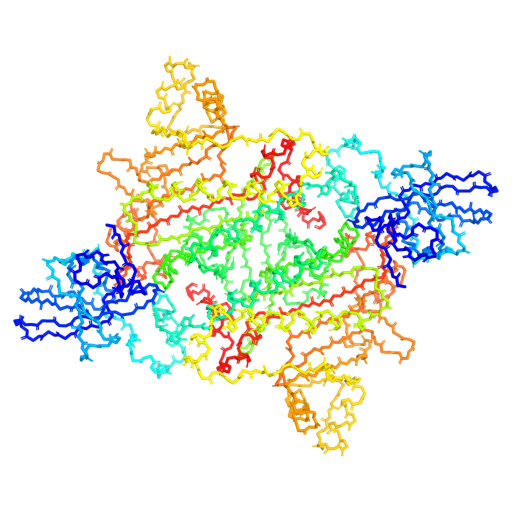23 PRO B N 1
ATOM 6028 C CA . PRO B 1 323 ? -7.703 12.547 20.594 1 93.12 323 PRO B CA 1
ATOM 6029 C C . PRO B 1 323 ? -7.051 13.875 20.984 1 93.12 323 PRO B C 1
ATOM 6031 O O . PRO B 1 323 ? -7.551 14.938 20.625 1 93.12 323 PRO B O 1
ATOM 6034 N N . PHE B 1 324 ? -5.867 13.805 21.562 1 94.25 324 PHE B N 1
ATOM 6035 C CA . PHE B 1 324 ? -5.188 14.953 22.141 1 94.25 324 PHE B CA 1
ATOM 6036 C C . PHE B 1 324 ? -4.738 15.922 21.062 1 94.25 324 PHE B C 1
ATOM 6038 O O . PHE B 1 324 ? -4.531 17.109 21.328 1 94.25 324 PHE B O 1
ATOM 6045 N N . TYR B 1 325 ? -4.594 15.422 19.844 1 96.19 325 TYR B N 1
ATOM 6046 C CA . TYR B 1 325 ? -4 16.25 18.812 1 96.19 325 TYR B CA 1
ATOM 6047 C C . TYR B 1 325 ? -5.074 16.984 18 1 96.19 325 TYR B C 1
ATOM 6049 O O . TYR B 1 325 ? -4.766 17.719 17.078 1 96.19 325 TYR B O 1
ATOM 6057 N N . THR B 1 326 ? -6.367 16.812 18.328 1 97.5 326 THR B N 1
ATOM 6058 C CA . THR B 1 326 ? -7.445 17.469 17.578 1 97.5 326 THR B CA 1
ATOM 6059 C C . THR B 1 326 ? -7.551 18.938 17.969 1 97.5 326 THR B C 1
ATOM 6061 O O . THR B 1 326 ? -7.512 19.281 19.141 1 97.5 326 THR B O 1
ATOM 6064 N N . HIS B 1 327 ? -7.699 19.828 17 1 98.31 327 HIS B N 1
ATOM 6065 C CA . HIS B 1 327 ? -7.742 21.266 17.234 1 98.31 327 HIS B CA 1
ATOM 6066 C C . HIS B 1 327 ? -8.953 21.656 18.062 1 98.31 327 HIS B C 1
ATOM 6068 O O . HIS B 1 327 ? -10.094 21.469 17.641 1 98.31 327 HIS B O 1
ATOM 6074 N N . PRO B 1 328 ? -8.742 22.281 19.188 1 97.44 328 PRO B N 1
ATOM 6075 C CA . PRO B 1 328 ? -9.844 22.688 20.062 1 97.44 328 PRO B CA 1
ATOM 6076 C C . PRO B 1 328 ? -10.445 24.031 19.688 1 97.44 328 PRO B C 1
ATOM 6078 O O . PRO B 1 328 ? -9.758 24.875 19.109 1 97.44 328 PRO B O 1
ATOM 6081 N N . GLU B 1 329 ? -11.656 24.172 19.984 1 96.88 329 GLU B N 1
ATOM 6082 C CA . GLU B 1 329 ? -12.352 25.453 19.859 1 96.88 329 GLU B CA 1
ATOM 6083 C C . GLU B 1 329 ? -12.68 26.047 21.234 1 96.88 329 GLU B C 1
ATOM 6085 O O . GLU B 1 329 ? -12.812 25.312 22.203 1 96.88 329 GLU B O 1
ATOM 6090 N N . PRO B 1 330 ? -12.859 27.328 21.25 1 95.44 330 PRO B N 1
ATOM 6091 C CA . PRO B 1 330 ? -13.102 28 22.547 1 95.44 330 PRO B CA 1
ATOM 6092 C C . PRO B 1 330 ? -14.375 27.516 23.219 1 95.44 330 PRO B C 1
ATOM 6094 O O . PRO B 1 330 ? -14.477 27.547 24.453 1 95.44 330 PRO B O 1
ATOM 6097 N N . ASP B 1 331 ? -15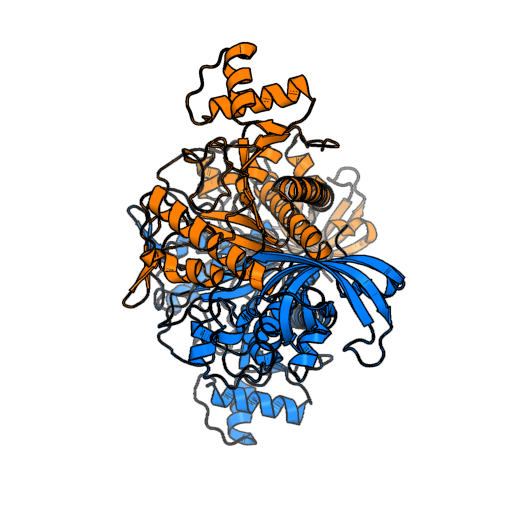.281 26.984 22.547 1 96.38 331 ASP B N 1
ATOM 6098 C CA . ASP B 1 331 ? -16.562 26.609 23.109 1 96.38 331 ASP B CA 1
ATOM 6099 C C . ASP B 1 331 ? -16.531 25.188 23.672 1 96.38 331 ASP B C 1
ATOM 6101 O O . ASP B 1 331 ? -17.562 24.625 24.031 1 96.38 331 ASP B O 1
ATOM 6105 N N . GLY B 1 332 ? -15.352 24.609 23.688 1 95.56 332 GLY B N 1
ATOM 6106 C CA . GLY B 1 332 ? -15.195 23.281 24.266 1 95.56 332 GLY B CA 1
ATOM 6107 C C . GLY B 1 332 ? -15.297 22.172 23.25 1 95.56 332 GLY B C 1
ATOM 6108 O O . GLY B 1 332 ? -15.047 21 23.562 1 95.56 332 GLY B O 1
ATOM 6109 N N . THR B 1 333 ? -15.625 22.516 22.031 1 97.25 333 THR B N 1
ATOM 6110 C CA . THR B 1 333 ? -15.664 21.531 20.953 1 97.25 333 THR B CA 1
ATOM 6111 C C . THR B 1 333 ? -14.336 21.469 20.219 1 97.25 333 THR B C 1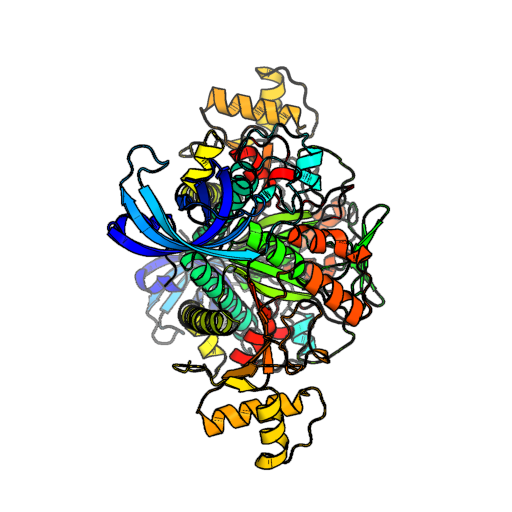
ATOM 6113 O O . THR B 1 333 ? -13.352 22.078 20.656 1 97.25 333 THR B O 1
ATOM 6116 N N . THR B 1 334 ? -14.289 20.641 19.203 1 98 334 THR B N 1
ATOM 6117 C CA . THR B 1 334 ? -13.086 20.531 18.391 1 98 334 THR B CA 1
ATOM 6118 C C . THR B 1 334 ? -13.422 20.656 16.906 1 98 334 THR B C 1
ATOM 6120 O O . THR B 1 334 ? -14.594 20.594 16.516 1 98 334 THR B O 1
ATOM 6123 N N . ARG B 1 335 ? -12.359 20.844 16.156 1 98.62 335 ARG B N 1
ATOM 6124 C CA . ARG B 1 335 ? -12.492 20.828 14.703 1 98.62 335 ARG B CA 1
ATOM 6125 C C . ARG B 1 335 ? -12.312 19.406 14.148 1 98.62 335 ARG B C 1
ATOM 6127 O O . ARG B 1 335 ? -11.578 19.203 13.18 1 98.62 335 ARG B O 1
ATOM 6134 N N . GLY B 1 336 ? -12.891 18.422 14.82 1 98.12 336 GLY B N 1
ATOM 6135 C CA . GLY B 1 336 ? -12.93 17.031 14.383 1 98.12 336 GLY B CA 1
ATOM 6136 C C . GLY B 1 336 ? -14.258 16.641 13.766 1 98.12 336 GLY B C 1
ATOM 6137 O O . GLY B 1 336 ? -15.266 17.328 13.953 1 98.12 336 GLY B O 1
ATOM 6138 N N . PHE B 1 337 ? -14.25 15.617 12.984 1 98.56 337 PHE B N 1
ATOM 6139 C CA . PHE B 1 337 ? -15.477 15.125 12.367 1 98.56 337 PHE B CA 1
ATOM 6140 C C . PHE B 1 337 ? -15.414 13.609 12.172 1 98.56 337 PHE B C 1
ATOM 6142 O O . PHE B 1 337 ? -14.336 13.023 12.18 1 98.56 337 PHE B O 1
ATOM 6149 N N . ASP B 1 338 ? -16.562 13.016 12.055 1 98 338 ASP B N 1
ATOM 6150 C CA . ASP B 1 338 ? -16.766 11.656 11.555 1 98 338 ASP B CA 1
ATOM 6151 C C . ASP B 1 338 ? -17.672 11.648 10.328 1 98 338 ASP B C 1
ATOM 6153 O O . ASP B 1 338 ? -18.516 12.523 10.18 1 98 338 ASP B O 1
ATOM 6157 N N . LEU B 1 339 ? -17.406 10.781 9.5 1 98.19 339 LEU B N 1
ATOM 6158 C CA . LEU B 1 339 ? -18.344 10.555 8.398 1 98.19 339 LEU B CA 1
ATOM 6159 C C . LEU B 1 339 ? -19.094 9.234 8.586 1 98.19 339 LEU B C 1
ATOM 6161 O O . LEU B 1 339 ? -18.469 8.18 8.734 1 98.19 339 LEU B O 1
ATOM 6165 N N . LEU B 1 340 ? -20.391 9.352 8.617 1 97.69 340 LEU B N 1
ATOM 6166 C CA . LEU B 1 340 ? -21.266 8.18 8.648 1 97.69 340 LEU B CA 1
ATOM 6167 C C . LEU B 1 340 ? -21.703 7.793 7.238 1 97.69 340 LEU B C 1
ATOM 6169 O O . LEU B 1 340 ? -22.047 8.664 6.434 1 97.69 340 LEU B O 1
ATOM 6173 N N . PHE B 1 341 ? -21.625 6.598 6.926 1 97.56 341 PHE B N 1
ATOM 6174 C CA . PHE B 1 341 ? -22.203 5.996 5.723 1 97.56 341 PHE B CA 1
ATOM 6175 C C . PHE B 1 341 ? -23.219 4.922 6.086 1 97.56 341 PHE B C 1
ATOM 6177 O O . PHE B 1 341 ? -22.875 3.898 6.672 1 97.56 341 PHE B O 1
ATOM 6184 N N . ARG B 1 342 ? -24.5 5.164 5.762 1 96.75 342 ARG B N 1
ATOM 6185 C CA . ARG B 1 342 ? -25.594 4.266 6.109 1 96.75 342 ARG B CA 1
ATOM 6186 C C . ARG B 1 342 ? -25.578 3.936 7.598 1 96.75 342 ARG B C 1
ATOM 6188 O O . ARG B 1 342 ? -25.719 2.773 7.984 1 96.75 342 ARG B O 1
ATOM 6195 N N . GLY B 1 343 ? -25.25 4.945 8.383 1 95.88 343 GLY B N 1
ATOM 6196 C CA . GLY B 1 343 ? -25.359 4.828 9.828 1 95.88 343 GLY B CA 1
ATOM 6197 C C . GLY B 1 343 ? -24.125 4.207 10.461 1 95.88 343 GLY B C 1
ATOM 6198 O O . GLY B 1 343 ? -24.141 3.857 11.648 1 95.88 343 GLY B O 1
ATOM 6199 N N . LEU B 1 344 ? -23.062 4.051 9.75 1 94.75 344 LEU B N 1
ATOM 6200 C CA . LEU B 1 344 ? -21.797 3.525 10.266 1 94.75 344 LEU B CA 1
ATOM 6201 C C . LEU B 1 344 ? -20.672 4.527 10.07 1 94.75 344 LEU B C 1
ATOM 6203 O O . LEU B 1 344 ? -20.484 5.055 8.969 1 94.75 344 LEU B O 1
ATOM 6207 N N . GLU B 1 345 ? -19.922 4.723 11.148 1 95.44 345 GLU B N 1
ATOM 6208 C CA . GLU B 1 345 ? -18.75 5.582 11.016 1 95.44 345 GLU B CA 1
ATOM 6209 C C . GLU B 1 345 ? -17.672 4.922 10.164 1 95.44 345 GLU B C 1
ATOM 6211 O O . GLU B 1 345 ? -17.141 3.875 10.531 1 95.44 345 GLU B O 1
ATOM 6216 N N . ILE B 1 346 ? -17.297 5.598 9.062 1 95.62 346 ILE B N 1
ATOM 6217 C CA . ILE B 1 346 ? -16.297 5.012 8.18 1 95.62 346 ILE B CA 1
ATOM 6218 C C . ILE B 1 346 ? -15.031 5.871 8.203 1 95.62 346 ILE B C 1
ATOM 6220 O O . ILE B 1 346 ? -13.969 5.441 7.738 1 95.62 346 ILE B O 1
ATOM 6224 N N . THR B 1 347 ? -15.148 7.066 8.695 1 97.06 347 THR B N 1
ATOM 6225 C CA . THR B 1 347 ? -14.023 7.996 8.703 1 97.06 347 THR B CA 1
ATOM 6226 C C . THR B 1 347 ? -14.008 8.812 10 1 97.06 347 THR B C 1
ATOM 6228 O O . THR B 1 347 ? -15.062 9.219 10.492 1 97.06 347 THR B O 1
ATOM 6231 N N . SER B 1 348 ? -12.844 8.984 10.508 1 96.56 348 SER B N 1
ATOM 6232 C CA . SER B 1 348 ? -12.562 10 11.516 1 96.56 348 SER B CA 1
ATOM 6233 C C . SER B 1 348 ? -11.453 10.945 11.062 1 96.56 348 SER B C 1
ATOM 6235 O O . SER B 1 348 ? -10.469 10.516 10.461 1 96.56 348 SER B O 1
ATOM 6237 N N . GLY B 1 349 ? -11.68 12.211 11.211 1 98 349 GLY B N 1
ATOM 6238 C CA . GLY B 1 349 ? -10.695 13.188 10.773 1 98 349 GLY B CA 1
ATOM 6239 C C . GLY B 1 349 ? -10.875 14.547 11.43 1 98 349 GLY B C 1
ATOM 6240 O O . GLY B 1 349 ? -11.633 14.688 12.391 1 98 349 GLY B O 1
ATOM 6241 N N . GLY B 1 350 ? -10.07 15.469 11.008 1 98.5 350 GLY B N 1
ATOM 6242 C CA . GLY B 1 350 ? -10.164 16.828 11.523 1 98.5 350 GLY B CA 1
ATOM 6243 C C . GLY B 1 350 ? -8.883 17.625 11.352 1 98.5 350 GLY B C 1
ATOM 6244 O O . GLY B 1 350 ? -7.914 17.125 10.766 1 98.5 350 GLY B O 1
ATOM 6245 N N . GLN B 1 351 ? -9.016 18.859 11.797 1 98.75 351 GLN B N 1
ATOM 6246 C CA . GLN B 1 351 ? -7.824 19.688 11.906 1 98.75 351 GLN B CA 1
ATOM 6247 C C . GLN B 1 351 ? -7.043 19.375 13.18 1 98.75 351 GLN B C 1
ATOM 6249 O O . GLN B 1 351 ? -7.637 19.078 14.219 1 98.75 351 GLN B O 1
ATOM 6254 N N . ARG B 1 352 ? -5.738 19.438 13.078 1 98.5 352 ARG B N 1
ATOM 6255 C CA . ARG B 1 352 ? -4.855 19.109 14.195 1 98.5 352 ARG B CA 1
ATOM 6256 C C . ARG B 1 352 ? -4.348 20.375 14.883 1 98.5 352 ARG B C 1
ATOM 6258 O O . ARG B 1 352 ? -4.336 21.453 14.281 1 98.5 352 ARG B O 1
ATOM 6265 N N . ILE B 1 353 ? -3.955 20.188 16.125 1 98.19 353 ILE B N 1
ATOM 6266 C CA . ILE B 1 353 ? -3.152 21.219 16.781 1 98.19 353 ILE B CA 1
ATOM 6267 C C . ILE B 1 353 ? -1.79 21.328 16.094 1 98.19 353 ILE B C 1
ATOM 6269 O O . ILE B 1 353 ? -1.112 20.312 15.898 1 98.19 353 ILE B O 1
ATOM 6273 N N . HIS B 1 354 ? -1.42 22.531 15.719 1 98.19 354 HIS B N 1
ATOM 6274 C CA . HIS B 1 354 ? -0.169 22.656 14.977 1 98.19 354 HIS B CA 1
ATOM 6275 C C . HIS B 1 354 ? 0.863 23.453 15.75 1 98.19 354 HIS B C 1
ATOM 6277 O O . HIS B 1 354 ? 2.02 23.562 15.336 1 98.19 354 HIS B O 1
ATOM 6283 N N . ARG B 1 355 ? 0.501 24.031 16.875 1 97.06 355 ARG B N 1
ATOM 6284 C CA . ARG B 1 355 ? 1.446 24.781 17.703 1 97.06 355 ARG B CA 1
ATOM 6285 C C . ARG B 1 355 ? 1.964 23.938 18.859 1 97.06 355 ARG B C 1
ATOM 6287 O O . ARG B 1 355 ? 1.181 23.281 19.562 1 97.06 355 ARG B O 1
ATOM 6294 N N . TYR B 1 356 ? 3.242 23.984 19.109 1 96.94 356 TYR B N 1
ATOM 6295 C CA . TYR B 1 356 ? 3.938 23.125 20.062 1 96.94 356 TYR B CA 1
ATOM 6296 C C . TYR B 1 356 ? 3.342 23.266 21.453 1 96.94 356 TYR B C 1
ATOM 6298 O O . TYR B 1 356 ? 2.965 22.266 22.062 1 96.94 356 TYR B O 1
ATOM 6306 N N . GLU B 1 357 ? 3.176 24.453 22 1 96.56 357 GLU B N 1
ATOM 6307 C CA . GLU B 1 357 ? 2.725 24.688 23.375 1 96.56 357 GLU B CA 1
ATOM 6308 C C . GLU B 1 357 ? 1.29 24.203 23.562 1 96.56 357 GLU B C 1
ATOM 6310 O O . GLU B 1 357 ? 0.965 23.594 24.594 1 96.56 357 GLU B O 1
ATOM 6315 N N . GLU B 1 358 ? 0.495 24.469 22.578 1 96.62 358 GLU B N 1
ATOM 6316 C CA . GLU B 1 358 ? -0.895 24.031 22.641 1 96.62 358 GLU B CA 1
ATOM 6317 C C . GLU B 1 358 ? -0.99 22.5 22.641 1 96.62 358 GLU B C 1
ATOM 6319 O O . GLU B 1 358 ? -1.813 21.922 23.359 1 96.62 358 GLU B O 1
ATOM 6324 N N . LEU B 1 359 ? -0.214 21.906 21.828 1 96.69 359 LEU B N 1
ATOM 6325 C CA . LEU B 1 359 ? -0.201 20.438 21.734 1 96.69 359 LEU B CA 1
ATOM 6326 C C . LEU B 1 359 ? 0.254 19.828 23.062 1 96.69 359 LEU B C 1
ATOM 6328 O O . LEU B 1 359 ? -0.339 18.844 23.531 1 96.69 359 LEU B O 1
ATOM 6332 N N . LEU B 1 360 ? 1.288 20.375 23.594 1 95.56 360 LEU B N 1
ATOM 6333 C CA . LEU B 1 360 ? 1.812 19.906 24.875 1 95.56 360 LEU B CA 1
ATOM 6334 C C . LEU B 1 360 ? 0.757 20.016 25.969 1 95.56 360 LEU B C 1
ATOM 6336 O O . LEU B 1 360 ? 0.579 19.094 26.75 1 95.56 360 LEU B O 1
ATOM 6340 N N . GLU B 1 361 ? 0.101 21.125 25.984 1 95.31 361 GLU B N 1
ATOM 6341 C CA . GLU B 1 361 ? -0.958 21.344 26.969 1 95.31 361 GLU B CA 1
ATOM 6342 C C . GLU B 1 361 ? -2.088 20.328 26.797 1 95.31 361 GLU B C 1
ATOM 6344 O O . GLU B 1 361 ? -2.615 19.797 27.781 1 95.31 361 GLU B O 1
ATOM 6349 N N . SER B 1 362 ? -2.447 20.156 25.609 1 95.06 362 SER B N 1
ATOM 6350 C CA . SER B 1 362 ? -3.52 19.203 25.328 1 95.06 362 SER B CA 1
ATOM 6351 C C . SER B 1 362 ? -3.135 17.797 25.75 1 95.06 362 SER B C 1
ATOM 6353 O O . SER B 1 362 ? -3.955 17.062 26.312 1 95.06 362 SER B O 1
ATOM 6355 N N . LEU B 1 363 ? -1.936 17.406 25.438 1 93.44 363 LEU B N 1
ATOM 6356 C CA . LEU B 1 363 ? -1.417 16.094 25.812 1 93.44 363 LEU B CA 1
ATOM 6357 C C . LEU B 1 363 ? -1.47 15.898 27.328 1 93.44 363 LEU B C 1
ATOM 6359 O O . LEU B 1 363 ? -1.926 14.859 27.812 1 93.44 363 LEU B O 1
ATOM 6363 N N . LYS B 1 364 ? -1.097 16.875 28.062 1 93.19 364 LYS B N 1
ATOM 6364 C CA . LYS B 1 364 ? -1.11 16.828 29.531 1 93.19 364 LYS B CA 1
ATOM 6365 C C . LYS B 1 364 ? -2.537 16.781 30.062 1 93.19 364 LYS B C 1
ATOM 6367 O O . LYS B 1 364 ? -2.82 16.047 31.016 1 93.19 364 LYS B O 1
ATOM 6372 N N . ALA B 1 365 ? -3.33 17.516 29.438 1 92.69 365 ALA B N 1
ATOM 6373 C CA . ALA B 1 365 ? -4.727 17.578 29.875 1 92.69 365 ALA B CA 1
ATOM 6374 C C . ALA B 1 365 ? -5.387 16.203 29.75 1 92.69 365 ALA B C 1
ATOM 6376 O O . ALA B 1 365 ? -6.309 15.883 30.5 1 92.69 365 ALA B O 1
ATOM 6377 N N . LYS B 1 366 ? -4.918 15.453 28.906 1 91.38 366 LYS B N 1
ATOM 6378 C CA . LYS B 1 366 ? -5.484 14.117 28.703 1 91.38 366 LYS B CA 1
ATOM 6379 C C . LYS B 1 366 ? -4.75 13.078 29.547 1 91.38 366 LYS B C 1
ATOM 6381 O O . LYS B 1 366 ? -4.969 11.875 29.391 1 91.38 366 LYS B O 1
ATOM 6386 N N . GLY B 1 367 ? -3.814 13.516 30.328 1 88.69 367 GLY B N 1
ATOM 6387 C CA . GLY B 1 367 ? -3.111 12.648 31.266 1 88.69 367 GLY B CA 1
ATOM 6388 C C . GLY B 1 367 ? -2.029 11.82 30.609 1 88.69 367 GLY B C 1
ATOM 6389 O O . GLY B 1 367 ? -1.645 10.766 31.109 1 88.69 367 GLY B O 1
ATOM 6390 N N . MET B 1 368 ? -1.633 12.258 29.438 1 88.19 368 MET B N 1
ATOM 6391 C CA . MET B 1 368 ? -0.599 11.516 28.719 1 88.19 368 MET B CA 1
ATOM 6392 C C . MET B 1 368 ? 0.785 12.078 29.031 1 88.19 368 MET B C 1
ATOM 6394 O O . MET B 1 368 ? 0.932 13.281 29.266 1 88.19 368 MET B O 1
ATOM 6398 N N . ASP B 1 369 ? 1.796 11.211 29.016 1 86.38 369 ASP B N 1
ATOM 6399 C CA . ASP B 1 369 ? 3.172 11.609 29.297 1 86.38 369 ASP B CA 1
ATOM 6400 C C . ASP B 1 369 ? 3.877 12.094 28.047 1 86.38 369 ASP B C 1
ATOM 6402 O O . ASP B 1 369 ? 4.133 11.312 27.125 1 86.38 369 ASP B O 1
ATOM 6406 N N . PRO B 1 370 ? 4.281 13.336 28.047 1 88.44 370 PRO B N 1
ATOM 6407 C CA . PRO B 1 370 ? 4.957 13.891 26.875 1 88.44 370 PRO B CA 1
ATOM 6408 C C . PRO B 1 370 ? 6.23 13.125 26.516 1 88.44 370 PRO B C 1
ATOM 6410 O O . PRO B 1 370 ? 6.633 13.102 25.344 1 88.44 370 PRO B O 1
ATOM 6413 N N . GLU B 1 371 ? 6.887 12.5 27.422 1 83.69 371 GLU B N 1
ATOM 6414 C CA . GLU B 1 371 ? 8.133 11.781 27.172 1 83.69 371 GLU B CA 1
ATOM 6415 C C . GLU B 1 371 ? 7.918 10.664 26.156 1 83.69 371 GLU B C 1
ATOM 6417 O O . GLU B 1 371 ? 8.812 10.359 25.359 1 83.69 371 GLU B O 1
ATOM 6422 N N . GLY B 1 372 ? 6.812 10.125 26.188 1 80.19 372 GLY B N 1
ATOM 6423 C CA . GLY B 1 372 ? 6.492 9.055 25.266 1 80.19 372 GLY B CA 1
ATOM 6424 C C . GLY B 1 372 ? 6.25 9.555 23.844 1 80.19 372 GLY B C 1
ATOM 6425 O O . GLY B 1 372 ? 6.234 8.758 22.906 1 80.19 372 GLY B O 1
ATOM 6426 N N . PHE B 1 373 ? 6.145 10.898 23.688 1 86.38 373 PHE B N 1
ATOM 6427 C CA . PHE B 1 373 ? 5.801 11.477 22.406 1 86.38 373 PHE B CA 1
ATOM 6428 C C . PHE B 1 373 ? 6.902 12.422 21.922 1 86.38 373 PHE B C 1
ATOM 6430 O O . PHE B 1 373 ? 6.664 13.281 21.062 1 86.38 373 PHE B O 1
ATOM 6437 N N . GLN B 1 374 ? 8.055 12.258 22.375 1 83.62 374 GLN B N 1
ATOM 6438 C CA . GLN B 1 374 ? 9.133 13.203 22.094 1 83.62 374 GLN B CA 1
ATOM 6439 C C . GLN B 1 374 ? 9.383 13.328 20.594 1 83.62 374 GLN B C 1
ATOM 6441 O O . GLN B 1 374 ? 9.5 14.438 20.078 1 83.62 374 GLN B O 1
ATOM 6446 N N . GLY B 1 375 ? 9.492 12.203 19.922 1 80.25 375 GLY B N 1
ATOM 6447 C CA . GLY B 1 375 ? 9.727 12.25 18.484 1 80.25 375 GLY B CA 1
ATOM 6448 C C . GLY B 1 375 ? 8.641 12.984 17.719 1 80.25 375 GLY B C 1
ATOM 6449 O O . GLY B 1 375 ? 8.93 13.734 16.781 1 80.25 375 GLY B O 1
ATOM 6450 N N . TYR B 1 376 ? 7.477 12.898 18.172 1 88.5 376 TYR B N 1
ATOM 6451 C CA . TYR B 1 376 ? 6.312 13.547 17.562 1 88.5 376 TYR B CA 1
ATOM 6452 C C . TYR B 1 376 ? 6.254 15.023 17.953 1 88.5 376 TYR B C 1
ATOM 6454 O O . TYR B 1 376 ? 6.027 15.883 17.109 1 88.5 376 TYR B O 1
ATOM 6462 N N . LEU B 1 377 ? 6.543 15.297 19.172 1 92.12 377 LEU B N 1
ATOM 6463 C CA . LEU B 1 377 ? 6.441 16.656 19.672 1 92.12 377 LEU B CA 1
ATOM 6464 C C . LEU B 1 377 ? 7.543 17.547 19.094 1 92.12 377 LEU B C 1
ATOM 6466 O O . LEU B 1 377 ? 7.316 18.719 18.812 1 92.12 377 LEU B O 1
ATOM 6470 N N . GLU B 1 378 ? 8.641 16.938 18.859 1 91 378 GLU B N 1
ATOM 6471 C CA . GLU B 1 378 ? 9.812 17.703 18.438 1 91 378 GLU B CA 1
ATOM 6472 C C . GLU B 1 378 ? 9.57 18.406 17.109 1 91 378 GLU B C 1
ATOM 6474 O O . GLU B 1 378 ? 10.062 19.516 16.891 1 91 378 GLU B O 1
ATOM 6479 N N . VAL B 1 379 ? 8.844 17.812 16.266 1 94.06 379 VAL B N 1
ATOM 6480 C CA . VAL B 1 379 ? 8.664 18.359 14.922 1 94.06 379 VAL B CA 1
ATOM 6481 C C . VAL B 1 379 ? 7.91 19.688 14.984 1 94.06 379 VAL B C 1
ATOM 6483 O O . VAL B 1 379 ? 8.109 20.562 14.141 1 94.06 379 VAL B O 1
ATOM 6486 N N . PHE B 1 380 ? 7.141 19.859 15.984 1 96.81 380 PHE B N 1
ATOM 6487 C CA . PHE B 1 380 ? 6.289 21.047 16.094 1 96.81 380 PHE B CA 1
ATOM 6488 C C . PHE B 1 380 ? 7.109 22.266 16.5 1 96.81 380 PHE B C 1
ATOM 6490 O O . PHE B 1 380 ? 6.637 23.391 16.391 1 96.81 380 PHE B O 1
ATOM 6497 N N . LYS B 1 381 ? 8.32 22.031 16.906 1 96.88 381 LYS B N 1
ATOM 6498 C CA . LYS B 1 381 ? 9.219 23.141 17.219 1 96.88 381 LYS B CA 1
ATOM 6499 C C . LYS B 1 381 ? 9.734 23.797 15.938 1 96.88 381 LYS B C 1
ATOM 6501 O O . LYS B 1 381 ? 10.359 24.859 15.992 1 96.88 381 LYS B O 1
ATOM 6506 N N . TYR B 1 382 ? 9.352 23.172 14.852 1 95.94 382 TYR B N 1
ATOM 6507 C CA . TYR B 1 382 ? 9.898 23.688 13.594 1 95.94 382 TYR B CA 1
ATOM 6508 C C . TYR B 1 382 ? 8.781 24.125 12.656 1 95.94 382 TYR B C 1
ATOM 6510 O O . TYR B 1 382 ? 8.766 23.766 11.477 1 95.94 382 TYR B O 1
ATOM 6518 N N . GLY B 1 383 ? 7.855 24.828 13.195 1 97.31 383 GLY B N 1
ATOM 6519 C CA . GLY B 1 383 ? 6.895 25.609 12.445 1 97.31 383 GLY B CA 1
ATOM 6520 C C . GLY B 1 383 ? 5.906 24.766 11.664 1 97.31 383 GLY B C 1
ATOM 6521 O O . GLY B 1 383 ? 5.609 25.062 10.508 1 97.31 383 GLY B O 1
ATOM 6522 N N . MET B 1 384 ? 5.309 23.719 12.266 1 98.06 384 MET B N 1
ATOM 6523 C CA . MET B 1 384 ? 4.277 22.938 11.594 1 98.06 384 MET B CA 1
ATOM 6524 C C . MET B 1 384 ? 3.107 23.828 11.18 1 98.06 384 MET B C 1
ATOM 6526 O O . MET B 1 384 ? 2.625 24.641 11.977 1 98.06 384 MET B O 1
ATOM 6530 N N . PRO B 1 385 ? 2.66 23.75 9.945 1 98.5 385 PRO B N 1
ATOM 6531 C CA . PRO B 1 385 ? 1.536 24.562 9.484 1 98.5 385 PRO B CA 1
ATOM 6532 C C . PRO B 1 385 ? 0.19 24.078 10.008 1 98.5 385 PRO B C 1
ATOM 6534 O O . PRO B 1 385 ? 0.091 22.938 10.492 1 98.5 385 PRO B O 1
ATOM 6537 N N . PRO B 1 386 ? -0.824 24.984 9.945 1 98.5 386 PRO B N 1
ATOM 6538 C CA . PRO B 1 386 ? -2.154 24.391 10.117 1 98.5 386 PRO B CA 1
ATOM 6539 C C . PRO B 1 386 ? -2.404 23.219 9.172 1 98.5 386 PRO B C 1
ATOM 6541 O O . PRO B 1 386 ? -2.131 23.312 7.973 1 98.5 386 PRO B O 1
ATOM 6544 N N . HIS B 1 387 ? -2.785 22.094 9.766 1 98.81 387 HIS B N 1
ATOM 6545 C CA . HIS B 1 387 ? -2.938 20.891 8.953 1 98.81 387 HIS B CA 1
ATOM 6546 C C . HIS B 1 387 ? -4.039 19.984 9.5 1 98.81 387 HIS B C 1
ATOM 6548 O O . HIS B 1 387 ? -4.562 20.234 10.586 1 98.81 387 HIS B O 1
ATOM 6554 N N . GLY B 1 388 ? -4.477 19.078 8.727 1 98.81 388 GLY B N 1
ATOM 6555 C CA . GLY B 1 388 ? -5.508 18.125 9.078 1 98.81 388 GLY B CA 1
ATOM 6556 C C . GLY B 1 388 ? -5.582 16.953 8.117 1 98.81 388 GLY B C 1
ATOM 6557 O O . GLY B 1 388 ? -4.836 16.891 7.137 1 98.81 388 GLY B O 1
ATOM 6558 N N . GLY B 1 389 ? -6.426 16.016 8.445 1 98.69 389 GLY B N 1
ATOM 6559 C CA . GLY B 1 389 ? -6.562 14.812 7.645 1 98.69 389 GLY B CA 1
ATOM 6560 C C . GLY B 1 389 ? -7.613 13.859 8.172 1 98.69 389 GLY B C 1
ATOM 6561 O O . GLY B 1 389 ? -8.477 14.25 8.961 1 98.69 389 GLY B O 1
ATOM 6562 N N . PHE B 1 390 ? -7.57 12.695 7.617 1 98.75 390 PHE B N 1
ATOM 6563 C CA . PHE B 1 390 ? -8.523 11.656 7.992 1 98.75 390 PHE B CA 1
ATOM 6564 C C . PHE B 1 390 ? -8.008 10.281 7.59 1 98.75 390 PHE B C 1
ATOM 6566 O O . PHE B 1 390 ? -6.953 10.172 6.957 1 98.75 390 PHE B O 1
ATOM 6573 N N . ALA B 1 391 ? -8.695 9.258 8.039 1 98.31 391 ALA B N 1
ATOM 6574 C CA . ALA B 1 391 ? -8.453 7.875 7.641 1 98.31 391 ALA B CA 1
ATOM 6575 C C . ALA B 1 391 ? -9.766 7.145 7.371 1 98.31 391 ALA B C 1
ATOM 6577 O O . ALA B 1 391 ? -10.766 7.371 8.062 1 98.31 391 ALA B O 1
ATOM 6578 N N . ILE B 1 392 ? -9.758 6.355 6.402 1 98.19 392 ILE B N 1
ATOM 6579 C CA . ILE B 1 392 ? -10.883 5.504 6.047 1 98.19 392 ILE B CA 1
ATOM 6580 C C . ILE B 1 392 ? -10.523 4.039 6.281 1 98.19 392 ILE B C 1
ATOM 6582 O O . ILE B 1 392 ? -9.445 3.588 5.879 1 98.19 392 ILE B O 1
ATOM 6586 N N . GLY B 1 393 ? -11.359 3.312 6.984 1 96.81 393 GLY B N 1
ATOM 6587 C CA . GLY B 1 393 ? -11.195 1.867 7.031 1 96.81 393 GLY B CA 1
ATOM 6588 C C . GLY B 1 393 ? -11.664 1.17 5.77 1 96.81 393 GLY B C 1
ATOM 6589 O O . GLY B 1 393 ? -12.867 1.152 5.473 1 96.81 393 GLY B O 1
ATOM 6590 N N . ALA B 1 394 ? -10.805 0.504 5.086 1 98.06 394 ALA B N 1
ATOM 6591 C CA . ALA B 1 394 ? -11.117 -0.055 3.771 1 98.06 394 ALA B CA 1
ATOM 6592 C C . ALA B 1 394 ? -12.156 -1.164 3.877 1 98.06 394 ALA B C 1
ATOM 6594 O O . ALA B 1 394 ? -13.109 -1.211 3.092 1 98.06 394 ALA B O 1
ATOM 6595 N N . GLU B 1 395 ? -11.969 -2.076 4.82 1 97.44 395 GLU B N 1
ATOM 6596 C CA . GLU B 1 395 ? -12.891 -3.207 4.934 1 97.44 395 GLU B CA 1
ATOM 6597 C C . GLU B 1 395 ? -14.273 -2.748 5.375 1 97.44 395 GLU B C 1
ATOM 6599 O O . GLU B 1 395 ? -15.289 -3.244 4.875 1 97.44 395 GLU B O 1
ATOM 6604 N N . ARG B 1 396 ? -14.266 -1.817 6.262 1 96.06 396 ARG B N 1
ATOM 6605 C CA . ARG B 1 396 ? -15.555 -1.314 6.73 1 96.06 396 ARG B CA 1
ATOM 6606 C C . ARG B 1 396 ? -16.312 -0.621 5.605 1 96.06 396 ARG B C 1
ATOM 6608 O O . ARG B 1 396 ? -17.531 -0.803 5.461 1 96.06 396 ARG B O 1
ATOM 6615 N N . LEU B 1 397 ? -15.68 0.208 4.922 1 97.62 397 LEU B N 1
ATOM 6616 C CA . LEU B 1 397 ? -16.312 0.858 3.773 1 97.62 397 LEU B CA 1
ATOM 6617 C C . LEU B 1 397 ? -16.812 -0.175 2.773 1 97.62 397 LEU B C 1
ATOM 6619 O O . LEU B 1 397 ? -17.953 -0.092 2.316 1 97.62 397 LEU B O 1
ATOM 6623 N N . THR B 1 398 ? -16 -1.164 2.453 1 98.19 398 THR B N 1
ATOM 6624 C CA . THR B 1 398 ? -16.359 -2.205 1.5 1 98.19 398 THR B CA 1
ATOM 6625 C C . THR B 1 398 ? -17.578 -2.986 1.987 1 98.19 398 THR B C 1
ATOM 6627 O O . THR B 1 398 ? -18.516 -3.24 1.219 1 98.19 398 THR B O 1
ATOM 6630 N N . GLN B 1 399 ? -17.562 -3.338 3.238 1 96.81 399 GLN B N 1
ATOM 6631 C CA . GLN B 1 399 ? -18.672 -4.082 3.824 1 96.81 399 GLN B CA 1
ATOM 6632 C C . GLN B 1 399 ? -19.984 -3.324 3.676 1 96.81 399 GLN B C 1
ATOM 6634 O O . GLN B 1 399 ? -20.984 -3.895 3.252 1 96.81 399 GLN B O 1
ATOM 6639 N N . LYS B 1 400 ? -19.922 -2.09 4.078 1 96.56 400 LYS B N 1
ATOM 6640 C CA . LYS B 1 400 ? -21.141 -1.294 4.074 1 96.56 400 LYS B CA 1
ATOM 6641 C C . LYS B 1 400 ? -21.609 -1.019 2.648 1 96.56 400 LYS B C 1
ATOM 6643 O O . LYS B 1 400 ? -22.812 -1.04 2.369 1 96.56 400 LYS B O 1
ATOM 6648 N N . LEU B 1 401 ? -20.734 -0.772 1.735 1 97.75 401 LEU B N 1
ATOM 6649 C CA . LEU B 1 401 ? -21.062 -0.51 0.338 1 97.75 401 LEU B CA 1
ATOM 6650 C C . LEU B 1 401 ? -21.75 -1.719 -0.296 1 97.75 401 LEU B C 1
ATOM 6652 O O . LEU B 1 401 ? -22.703 -1.568 -1.052 1 97.75 401 LEU B O 1
ATOM 6656 N N . LEU B 1 402 ? -21.234 -2.893 0.056 1 97.88 402 LEU B N 1
ATOM 6657 C CA . LEU B 1 402 ? -21.672 -4.094 -0.647 1 97.88 402 LEU B CA 1
ATOM 6658 C C . LEU B 1 402 ? -22.75 -4.82 0.14 1 97.88 402 LEU B C 1
ATOM 6660 O O . LEU B 1 402 ? -23.344 -5.789 -0.349 1 97.88 402 LEU B O 1
ATOM 6664 N N . GLY B 1 403 ? -23.047 -4.367 1.338 1 95.69 403 GLY B N 1
ATOM 6665 C CA . GLY B 1 403 ? -24.047 -5.004 2.174 1 95.69 403 GLY B CA 1
ATOM 6666 C C . GLY B 1 403 ? -23.625 -6.367 2.686 1 95.69 403 GLY B C 1
ATOM 6667 O O . GLY B 1 403 ? -24.438 -7.289 2.764 1 95.69 403 GLY B O 1
ATOM 6668 N N . LEU B 1 404 ? -22.312 -6.504 2.977 1 94.38 404 LEU B N 1
ATOM 6669 C CA . LEU B 1 404 ? -21.828 -7.773 3.508 1 94.38 404 LEU B CA 1
ATOM 6670 C C . LEU B 1 404 ? -22.266 -7.953 4.961 1 94.38 404 LEU B C 1
ATOM 6672 O O . LEU B 1 404 ? -22.234 -7 5.742 1 94.38 404 LEU B O 1
ATOM 6676 N N . PRO B 1 405 ? -22.625 -9.102 5.395 1 91.44 405 PRO B N 1
ATOM 6677 C CA . PRO B 1 405 ? -23.094 -9.32 6.758 1 91.44 405 PRO B CA 1
ATOM 6678 C C . PRO B 1 405 ? -21.984 -9.281 7.793 1 91.44 405 PRO B C 1
ATOM 6680 O O . PRO B 1 405 ? -22.25 -9.125 8.992 1 91.44 405 PRO B O 1
ATOM 6683 N N . ASN B 1 406 ? -20.797 -9.484 7.355 1 92.62 406 ASN B N 1
ATOM 6684 C CA . ASN B 1 406 ? -19.625 -9.5 8.227 1 92.62 406 ASN B CA 1
ATOM 6685 C C . ASN B 1 406 ? -18.406 -8.867 7.555 1 92.62 406 ASN B C 1
ATOM 6687 O O . ASN B 1 406 ? -18.141 -9.133 6.383 1 92.62 406 ASN B O 1
ATOM 6691 N N . VAL B 1 407 ? -17.719 -7.973 8.359 1 94.44 407 VAL B N 1
ATOM 6692 C CA . VAL B 1 407 ? -16.578 -7.234 7.824 1 94.44 407 VAL B CA 1
ATOM 6693 C C . VAL B 1 407 ? -15.484 -8.211 7.391 1 94.44 407 VAL B C 1
ATOM 6695 O O . VAL B 1 407 ? -14.688 -7.898 6.504 1 94.44 407 VAL B O 1
ATOM 6698 N N . ARG B 1 408 ? -15.445 -9.398 7.91 1 93.94 408 ARG B N 1
ATOM 6699 C CA . ARG B 1 408 ? -14.438 -10.414 7.609 1 93.94 408 ARG B CA 1
ATOM 6700 C C . ARG B 1 408 ? -14.516 -10.844 6.145 1 93.94 408 ARG B C 1
ATOM 6702 O O . ARG B 1 408 ? -13.516 -11.297 5.574 1 93.94 408 ARG B O 1
ATOM 6709 N N . TYR B 1 409 ? -15.656 -10.648 5.492 1 94.25 409 TYR B N 1
ATOM 6710 C CA . TYR B 1 409 ? -15.828 -11.031 4.094 1 94.25 409 TYR B CA 1
ATOM 6711 C C . TYR B 1 409 ? -15.18 -10.008 3.168 1 94.25 409 TYR B C 1
ATOM 6713 O O . TYR B 1 409 ? -15 -10.266 1.976 1 94.25 409 TYR B O 1
ATOM 6721 N N . ALA B 1 410 ? -14.742 -8.875 3.729 1 96 410 ALA B N 1
ATOM 6722 C CA . ALA B 1 410 ? -14.07 -7.844 2.943 1 96 410 ALA B CA 1
ATOM 6723 C C . ALA B 1 410 ? -12.555 -8.016 2.992 1 96 410 ALA B C 1
ATOM 6725 O O . ALA B 1 410 ? -11.812 -7.164 2.5 1 96 410 ALA B O 1
ATOM 6726 N N . ARG B 1 411 ? -12.141 -9.055 3.582 1 95.88 411 ARG B N 1
ATOM 6727 C CA . ARG B 1 411 ? -10.727 -9.414 3.664 1 95.88 411 ARG B CA 1
ATOM 6728 C C . ARG B 1 411 ? -10.5 -10.844 3.184 1 95.88 411 ARG B C 1
ATOM 6730 O O . ARG B 1 411 ? -11.289 -11.734 3.473 1 95.88 411 ARG B O 1
ATOM 6737 N N . ALA B 1 412 ? -9.367 -11.023 2.445 1 95.62 412 ALA B N 1
ATOM 6738 C CA . ALA B 1 412 ? -9.086 -12.367 1.954 1 95.62 412 ALA B CA 1
ATOM 6739 C C . ALA B 1 412 ? -8.852 -13.336 3.111 1 95.62 412 ALA B C 1
ATOM 6741 O O . ALA B 1 412 ? -9.484 -14.398 3.174 1 95.62 412 ALA B O 1
ATOM 6742 N N . PHE B 1 413 ? -7.98 -12.906 4.062 1 95.44 413 PHE B N 1
ATOM 6743 C CA . PHE B 1 413 ? -7.621 -13.695 5.23 1 95.44 413 PHE B CA 1
ATOM 6744 C C . PHE B 1 413 ? -7.688 -12.859 6.5 1 95.44 413 PHE B C 1
ATOM 6746 O O . PHE B 1 413 ? -6.672 -12.344 6.965 1 95.44 413 PHE B O 1
ATOM 6753 N N . PRO B 1 414 ? -8.867 -12.766 7.121 1 94.81 414 PRO B N 1
ATOM 6754 C CA . PRO B 1 414 ? -9.055 -11.836 8.234 1 94.81 414 PRO B CA 1
ATOM 6755 C C . PRO B 1 414 ? -8.305 -12.258 9.492 1 94.81 414 PRO B C 1
ATOM 6757 O O . PRO B 1 414 ? -8.172 -13.461 9.758 1 94.81 414 PRO B O 1
ATOM 6760 N N . ARG B 1 415 ? -7.746 -11.344 10.219 1 95.19 415 ARG B N 1
ATOM 6761 C CA . ARG B 1 415 ? -7.25 -11.484 11.578 1 95.19 415 ARG B CA 1
ATOM 6762 C C . ARG B 1 415 ? -8.219 -10.867 12.586 1 95.19 415 ARG B C 1
ATOM 6764 O O . ARG B 1 415 ? -8.57 -9.688 12.469 1 95.19 415 ARG B O 1
ATOM 6771 N N . ASP B 1 416 ? -8.703 -11.703 13.438 1 91.81 416 ASP B N 1
ATOM 6772 C CA . ASP B 1 416 ? -9.555 -11.273 14.539 1 91.81 416 ASP B CA 1
ATOM 6773 C C . ASP B 1 416 ? -9.133 -11.945 15.852 1 91.81 416 ASP B C 1
ATOM 6775 O O . ASP B 1 416 ? -8.023 -12.461 15.953 1 91.81 416 ASP B O 1
ATOM 6779 N N . ARG B 1 417 ? -9.922 -11.875 16.859 1 89.38 417 ARG B N 1
ATOM 6780 C CA . ARG B 1 417 ? -9.555 -12.328 18.188 1 89.38 417 ARG B CA 1
ATOM 6781 C C . ARG B 1 417 ? -9.172 -13.805 18.188 1 89.38 417 ARG B C 1
ATOM 6783 O O . ARG B 1 417 ? -8.297 -14.227 18.953 1 89.38 417 ARG B O 1
ATOM 6790 N N . HIS B 1 418 ? -9.719 -14.555 17.141 1 86 418 HIS B N 1
ATOM 6791 C CA . HIS B 1 418 ? -9.547 -16 17.234 1 86 418 HIS B CA 1
ATOM 6792 C C . HIS B 1 418 ? -8.859 -16.547 15.984 1 86 418 HIS B C 1
ATOM 6794 O O . HIS B 1 418 ? -8.469 -17.719 15.953 1 86 418 HIS B O 1
ATOM 6800 N N . ARG B 1 419 ? -8.688 -15.789 14.992 1 89.31 419 ARG B N 1
ATOM 6801 C CA . ARG B 1 419 ? -8.227 -16.328 13.711 1 89.31 419 ARG B CA 1
ATOM 6802 C C . ARG B 1 419 ? -6.812 -15.852 13.398 1 89.31 419 ARG B C 1
ATOM 6804 O O . ARG B 1 419 ? -6.566 -14.648 13.297 1 89.31 419 ARG B O 1
ATOM 6811 N N . LEU B 1 420 ? -5.906 -16.828 13.242 1 90.06 420 LEU B N 1
ATOM 6812 C CA . LEU B 1 420 ? -4.523 -16.547 12.867 1 90.06 420 LEU B CA 1
ATOM 6813 C C . LEU B 1 420 ? -4.137 -17.344 11.617 1 90.06 420 LEU B C 1
ATOM 6815 O O . LEU B 1 420 ? -3.01 -17.219 11.133 1 90.06 420 LEU B O 1
ATOM 6819 N N . THR B 1 421 ? -5.227 -18.219 11.117 1 86.06 421 THR B N 1
ATOM 6820 C CA . THR B 1 421 ? -4.938 -19.047 9.953 1 86.06 421 THR B CA 1
ATOM 6821 C C . THR B 1 421 ? -5.941 -18.797 8.836 1 86.06 421 THR B C 1
ATOM 6823 O O . THR B 1 421 ? -7.074 -18.391 9.094 1 86.06 421 THR B O 1
ATOM 6826 N N . PRO B 1 422 ? -6.215 -18.922 7.855 1 81.44 422 PRO B N 1
ATOM 6827 C CA . PRO B 1 422 ? -4.898 -19.25 7.309 1 81.44 422 PRO B CA 1
ATOM 6828 C C . PRO B 1 422 ? -3.932 -18.078 7.34 1 81.44 422 PRO B C 1
ATOM 6830 O O . PRO B 1 422 ? -4.363 -16.922 7.379 1 81.44 422 PRO B O 1
#

pLDDT: mean 93.79, std 7.4, range [54.94, 98.94]

Sequence (844 aa):
MRVLVKDLKEHIGKQVELWGFLHWRRDLGKIQFLLLRDRTGIVQVVTGGQRLPLPESSLRVRGVVVESPKAPGGLEVQAEALEVLSPALEPTPVEIPKEEWRAHPDTLLEYRYVTLRGEKARAPLRVQAALVRGFRRYLDRQGFTEIFTPKVVRAGAEGGSGLFGVDYFEKRAYLAQSPQLYKQIMVGVFERVYEVAPVWRMEEHHTSRHLNEYLSLDVEMGFIGSEEEIMDLEEALLQEMLEEALTGAGDEIRLLGAEWPSFPKDIPRLTHKEARRILKEELGYPVGQDLSEEAERLLGEYAKARWGTDWLFITKYPRALRPFYTHPEPDGTTRGFDLLFRGLEITSGGQRIHRYEELLESLKAKGMDPEGFQGYLEVFKYGMPPHGGFAIGAERLTQKLLGLPNVRYARAFPRDRHRLTPMRVLVKDLKEHIGKQVELWGFLHWRRDLGKIQFLLLRDRTGIVQVVTGGQRLPLPESSLRVRGVVVESPKAPGGLEVQAEALEVLSPALEPTPVEIPKEEWRAHPDTLLEYRYVTLRGEKARAPLRVQAALVRGFRRYLDRQGFTEIFTPKVVRAGAEGGSGLFGVDYFEKRAYLAQSPQLYKQIMVGVFERVYEVAPVWRMEEHHTSRHLNEYLSLDVEMGFIGSEEEIMDLEEALLQEMLEEALTGAGDEIRLLGAEWPSFPKDIPRLTHKEARRILKEELGYPVGQDLSEEAERLLGEYAKARWGTDWLFITKYPRALRPFYTHPEPDGTTRGFDLLFRGLEITSGGQRIHRYEELLESLKAKGMDPEGFQGYLEVFKYGMPPHGGFAIGAERLTQKLLGLPNVRYARAFPRDRHRLTP

Solvent-accessible surface area (backbone atoms only — not comparable to full-atom values): 43560 Å² total; per-residue (Å²): 116,80,49,57,58,74,54,44,81,82,35,60,78,30,79,44,29,37,64,31,25,32,60,43,75,45,80,68,55,73,46,25,44,30,32,38,31,43,83,66,36,66,37,34,34,38,42,56,76,65,89,75,74,46,54,38,12,14,34,38,37,33,24,33,27,38,81,27,83,86,36,65,93,34,32,31,28,46,48,77,42,78,43,78,75,17,60,21,74,50,80,65,97,58,62,51,83,62,60,64,80,74,57,53,70,64,56,51,57,67,42,29,68,57,47,34,54,16,68,73,55,35,24,46,45,49,32,45,35,23,30,52,50,19,47,49,53,51,40,49,74,71,63,36,41,61,56,74,74,65,51,66,26,62,58,55,83,81,65,71,74,45,57,36,41,27,53,48,85,98,40,78,30,23,45,28,59,59,61,64,61,58,49,55,46,42,23,67,50,49,31,24,35,31,35,76,45,76,26,34,40,54,57,87,58,88,51,54,78,59,58,30,48,46,45,36,42,35,39,30,37,39,75,50,94,48,40,64,60,48,52,51,50,50,52,56,40,50,52,41,13,53,52,32,16,48,69,69,22,37,68,42,42,57,72,62,64,37,70,75,80,72,79,66,96,67,70,50,76,37,41,41,66,53,48,50,48,42,33,39,76,73,66,68,39,86,68,70,96,60,82,44,70,67,51,34,36,51,50,20,52,46,33,32,71,74,70,71,28,48,45,38,35,38,26,45,37,48,46,89,80,46,67,58,52,47,22,72,42,95,86,50,24,20,40,31,34,35,34,27,50,69,18,36,80,40,31,49,33,26,21,37,52,32,46,45,70,60,35,54,50,35,31,47,73,70,70,46,64,64,78,76,39,46,64,62,52,54,38,25,36,44,8,28,42,46,26,32,30,37,36,33,42,51,32,57,46,43,15,64,51,48,66,49,90,34,31,57,59,37,36,78,47,51,33,43,82,85,38,53,59,90,118,81,50,56,59,71,54,44,79,83,35,60,78,31,78,46,30,37,64,30,24,31,60,41,77,46,81,67,56,73,46,25,44,31,32,37,31,44,82,66,36,66,38,33,33,39,43,56,76,65,90,76,76,48,58,37,12,14,34,38,36,34,25,33,28,39,83,28,84,85,35,66,93,33,31,32,28,47,48,76,41,80,44,78,74,17,60,21,74,48,81,66,98,58,62,53,80,57,64,68,78,75,57,54,68,62,56,49,58,68,42,30,66,56,46,34,53,16,69,72,54,34,25,46,45,51,33,44,35,24,29,51,50,20,46,51,53,51,40,49,76,69,63,35,42,60,56,75,74,66,52,65,26,62,59,53,83,81,59,72,70,46,57,34,42,27,54,48,85,97,38,77,28,23,44,30,59,57,62,65,61,57,48,55,47,42,24,68,52,48,30,24,35,31,36,76,44,77,26,34,41,56,56,88,58,90,50,55,78,58,58,29,50,45,46,35,41,35,40,28,37,39,74,51,93,50,37,64,59,48,52,52,50,48,53,56,41,51,52,42,12,52,51,32,18,49,70,71,23,37,67,42,42,57,72,61,64,36,71,75,81,73,80,64,96,66,70,50,75,36,40,40,68,54,49,51,46,42,33,39,76,74,66,68,39,88,68,71,96,60,81,43,69,66,53,34,36,52,51,20,50,47,33,33,70,76,69,70,28,50,45,36,35,38,25,44,37,49,46,90,80,46,66,56,53,48,21,72,42,96,86,50,25,20,41,31,34,36,34,27,49,69,17,37,79,41,30,51,35,26,20,37,52,33,46,45,68,61,36,54,51,35,31,47,73,70,72,46,66,64,79,76,38,44,66,63,53,54,42,24,36,45,9,28,42,46,26,31,31,37,39,33,41,50,32,55,45,44,16,64,53,48,66,50,87,34,32,57,60,38,36,78,45,51,32,42,84,84,37,54,58,91

InterPro domains:
  IPR002312 Aspartyl/Asparaginyl-tRNA synthetase, class IIb [PR01042] (175-187)
  IPR002312 Aspartyl/Asparaginyl-tRNA synthetase, class IIb [PR01042] (191-204)
  IPR002312 Aspartyl/Asparaginyl-tRNA synthetase, class IIb [PR01042] (337-353)
  IPR002312 Aspartyl/Asparaginyl-tRNA synthetase, class IIb [PR01042] (377-391)
  IPR004364 Aminoacyl-tRNA synthetase, class II (D/K/N) [PF00152] (106-416)
  IPR004365 OB-fold nucleic acid binding domain, AA-tRNA synthetase-type [PF01336] (25-85)
  IPR004523 Aspartate-tRNA synthetase, type 2 [MF_02075] (1-422)
  IPR004523 Aspartate-tRNA synthetase, type 2 [PTHR43450] (5-422)
  IPR004523 Aspartate-tRNA synthetase, type 2 [TIGR00458] (6-422)
  IPR006195 Aminoacyl-tRNA synthetase, class II [PS50862] (125-422)
  IPR012340 Nucleic acid-binding, OB-fold [G3DSA:2.40.50.140] (1-92)
  IPR012340 Nucleic acid-binding, OB-fold [SSF50249] (4-93)
  IPR045864 Class II Aminoacyl-tRNA synthetase/Biotinyl protein ligase (BPL) and lipoyl protein ligase (LPL) [G3DSA:3.30.930.10] (93-410)
  IPR045864 Class II Aminoacyl-tRNA synthetase/Biotinyl protein ligase (BPL) and lipoyl protein ligase (LPL) [SSF55681] (96-421)

Foldseek 3Di:
DEDDPVCCVVFAQHKHKYKFWFLDKDAPAAKIWTWGDDPPGIAIEIDHRDDDAATRFIKIFIFHWHADCVTVVRIYGHTPDMDGPGGDPDDDPDNQAVPPVPDDPVVCQVVLVPNCSRLLLVLLQQLLVLLVVLLVVLLVVVQAAEDDDDQKAAAEPFFHPFWDWDPDPVDIITGYQDCVLVLLLCCVVRQKYWYWDKHAGNDQDPDQQDFRIFIKTKIKGFDDDWQVVQQVSVLVSNVSSLVSSCVRRVVSLVVLVFDAFDRDPDAAEDEPVRLQCCCCPVVNHHDDLDQDLVSLLVVQVVCCVPPVGQKYKYAFRALLVDGLFFADDPVRTTQKIFMGGNSHTFKIKTKTRLALVSSVVSCVVNVHDCVSCVVSSVSSVPPRGTMMIMMGTSLNVSCRRSVPSGSSSSDSNTHDPPGPDD/DEDDPVCLVVFAFHKHKYKFWFLDKDAPAAKIWTWGDDPPGIAIEIDHNDDDAATRFIKIFIFHWHAACVTVVRIYGHTPDMDGPGGDPDDDPDNQAVPPVPDDPVVCQVVLVPNCSRLLLVLLQQLLVLLVVLLVVLLVVVQAAEDDDDQKAAAEPFHHPQWDWDPDPVDIITGYQDCVLVLLLCCVVRQKYWYWDKHAGNDQDDDQQDFRIFIKTKIKGFDDDWQVVQQVSVLVSNVSSLVSSCVRRVVSLVVLVFDAFDRDPDAAEDEPVRLQCCCCPVVNHHDDLDQDLVSLLVVQVVCCVPPVGQKYKYAFRALLVDGLFFADDPVRTTQKIFMGGNSDTFKIKTKTDLALVSSVVSCVVNVHDCVSCVVSSVSSVPPRGTMMIMMGTSLNVSCRRSVPSGSSSSDSNTHDPPGPDD

Secondary structure (DSSP, 8-state):
-B--GGGGGGGBTSEEEEEEEEEEEEE-SS-EEEEEEETTEEEEEEE-SS----TT-EEEEEEEEEE-TTSGGGEEEEEEEEEEEE-B-S--SS-TTS--TTS-HHHHHHTHHHHTTSHHHHHHHHHHHHHHHHHHHHHHHTT-EE----SEESS-TTSSTTPPEEEETTEEEEE-S-SHHHHHHHHHHHSEEEEEEEEE-------TT--SEEEEEEEEEES-S-HHHHHHHHHHHHHHHHHHHHHHHHHHHHHTT--PPPPPSS--EEEHHHHHHIIIIIT-----SS--HHHHHHHHHHHHHHHS-SEEEEE--BGGGS-TTBPB-TTSBBSEEEEEETTEEEEEEEEBP-SHHHHHHHHHHTT--GGGGHHHHHHTTB-PPSEEEEEEEHHHHHHHHHT-S-GGGGSSS---SS----/-B--GGGGGGGBTSEEEEEEEEEEEEE-SS-EEEEEEETTEEEEEEE-SS----TT-EEEEEEEEEE-TTSGGGEEEEEEEEEEEE-B-S--SS-TTS----S-HHHHHHTHHHHTTSHHHHHHHHHHHHHHHHHHHHHHHTT-EE----SEESS-TT-STTPPEEEETTEEEEE-S-SHHHHHHHHHHHSEEEEEEEEE-------TT--SEEEEEEEEEES-S-HHHHHHHHHHHHHHHHHHHHHHHHHHHHHTT--PPPPPSS--EEEHHHHHHIIIIIT-----SS--HHHHHHHHHHHHHHHS-SEEEEE--BGGGS-TTBPB-TTSBBSEEEEEETTEEEEEEEEBP-SHHHHHHHHHHTT--GGGGHHHHHHTTB-PPSEEEEEEEHHHHHHHHHT-S-GGGGSSS---SS----